Protein AF-A0A427YEX4-F1 (afdb_monomer_lite)

Radius of gyration: 38.88 Å; chains: 1; bounding box: 114×112×100 Å

Secondary structure (DSSP, 8-state):
---------PPPTTSS-SS----------HHHHHHHHHHHHHHHTS-HHHHHHHHHHHHHHHHH-S-HHHHHHHHHHHHHHHHHHHHHHHHHHHHHHHHTTTT-TTGGGHHHHHHHHHHHHHHHHHHHHHHHH-HHHHHHHHHHHHHHHHHHHHT-SSHHHHHHHHHHHHHHHTTHHHHHHHHHHHHS-GGGTHHHHHTTHHHHHHHHHHHHHHHHHHHHHPPPPPPTT----GGG--HHHHHHHHHHHHHHHHHHIIIIISPPPPPHHHHHHTT-HHHHHHHHHHHHHHTT------HHHHHHHHGGGTTT-----------TTHHHHHHHHSTTHHHHHHHTSSHHHHHHHHHHHHHHHHHHHHHHHHHHHHHHHHHHTT-B----SHHHHHHHHHHHHHHHHHHHHHHHHHTTSTTTTTHHHHHHHHHHHHHHHHHHTT--BHHHHHHHHHHHHHHHHHHHHHHHHHHHHHS-GGGHHHHHHHHHHHHHHHHHHHHHHHHHSGGGG-THHHHHHHHHHHHHHHHHGGG-S---TTGGG---TTTTGGGS---------------------------------------------------------------------------------------------PPP--SS---------------------------------SSSSTTSSSS--SSBSS-HHHHHHHHHHHHHHHHHHHHHH--SHHHHHHHHHHHHSS--BTT-TTHHHHHHHHTT----GGG-HHHHHTTGGGGGS-HHHHHHHHHTTTTSTTEEEEEE-TTS-TTTSEEEESTTS--S-TTSSTTHHHHHHHHHTTSPPPPTTS-EEEEEE-SSS------HHHHHHHHHHHHTT----HHHHHHHHHHTTT-BSGGGSSSSPPPTTGGGS-HHHHHHHH-SS----S-HHHHT-TTT-TTHHHH-HHHHHHTTPBP-----EEES---TT-SSEEPPP-GGG-----S---GGG--EEEEEEEE-S-SS---TTT--GGGSHHHHHHHHHH-TT--S--PPEEEE--SSS---EEEE-HHHHHHHHHHH--EEEEBPPSSSS--TT--TTSHHHHHHHHHS--B----HHHHHSEEEEEEE-SSSS-TTHHHHHHTTSEEEEE-SS--TTTTTS-BTTTBEE--TT-TTHHHHHHHHHB-TTSSSB--HHHHHHHHHHHHHHHHHTSSHHHHHHHHHHHHHHHHHHH-S-TTTSB----TTTTT-S---------

pLDDT: mean 72.04, std 23.53, range [20.59, 97.31]

InterPro domains:
  IPR006598 Glycosyl transferase CAP10 domain [PF05686] (1117-1231)
  IPR006598 Glycosyl transferase CAP10 domain [SM00672] (988-1231)
  IPR011701 Major facilitator superfamily [PF07690] (86-499)
  IPR020846 Major facilitator superfamily domain [PS50850] (73-537)
  IPR036259 MFS transporter superfamily [G3DSA:1.20.1250.20] (66-542)
  IPR036259 MFS transporter superfamily [SSF103473] (61-540)

Foldseek 3Di:
DDDDDDDDDDDDPPPPPPDDPPDPPDPCDVVNLLVVLVVVCLVQLHQSLLSLLLLLLLVLLQVLADFPLLVLLLVLLLLLLLLLLLLLLLLVLCLLLLLQAAPHPDVSLVLVLLLLLLLLLQLQVLLLLCLFLFLQVSSLQLLLQLLVLLLVLLVQPHSVSNSPSSSSNSNSNNNSLLSSLLQSCLSHRLQPLLSLLLSLLSNLVSLLVSLVLLLVQCQVQADDRDPPPHHDDCNSGSSSSSSSNVSSVVSVVSSCCCVPPNDDDTRLSSCVVVVVLVVSVVNSQVSCVVRVHGGPDDSVSSVVSSVVSPPPPPDDDPPPPDDSVRSSQQRVLQRFPPLVCSQCSDVLSVLLLLLLLVLLLLLLQLPLLQVLQVVVLLVVVQAAQDDPRSNVVSVLSSLLSVLQSVLSVVLSVQCPPPVQFLLNSLLVLLQVLLVLLVVLSPHRYNVVNSVSSSVSSSSVSNNVSSSSSVQLLSHDSSNSSVSSSSSSSSSSVSNSVSSVCCHPNPCVVVVPVSSNSSSVSSNVSSVSSNVNSDGRNSPSVPDPPPVVVVPPDDDDPDDDDDDDDDDDDDDDDDDDYDDDDDDDDYDDDDYDDDDDDDDDDDDDDDDDDDDDDDDDDDDDDDDDDDDDDDDDDDDDDDDDDDDDDDDDAPDDPDDDDDDDDDDDDDDDDDDDDDDDDDDDDDDDDPDPPVPPPPPDDQWDLFFVLVVLLVVLVVVVVVLVVLQVQPLALVSLQVQCCRQQVAGAFPLSQCRLQVLCVQLVARRHCNLQVLLQLLLLLLLQAALVVQLVLQVVCCQPPQKKKWFAALVDDQPPRIDITNPDDDDDLVPWPPCVCVLCSVRRVSDPGDDPVFTDMAMEGSDFAADFAAQLVSSVVSNVCSSVSHYDDPVRLVVVQVVQFPPFANQRLDVVGDDCVLVVDPLVVLVVVV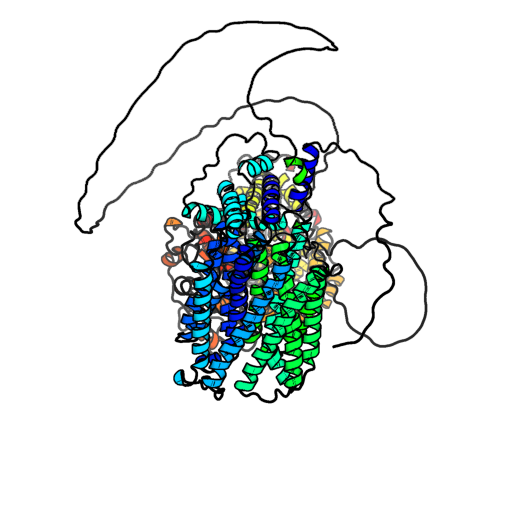LPDLDFCSDPLVLLDCVNRVNCCQQFQLNQVRRGPGHHDQGAYAYCWAFSSGSHRHAPIDDLLLDADPDEDALVQQDALEAEEEDELFRHQLFPPRTDSCSHLVNVVQLVVVPLVPPPQQWFAWAFLPDPGNSMIRGHGCVVLSVLCSVRHHPYAHADPPDPDDPPSCPPPHPSNVVSVVSGDHHYDDDPVRVLSYQHYEAEAGSAHDSHQLHVLLSLHAYEYEHSTDGSSSSVQRDSQQHDYAYSSRNCVRNVSCQAPPHSVPPGHHPVVSSSRNSVSNSVCSVNHVDSSNSSSSVSSSSLSVVCSNDNPNVVRGDDDDPVSVPPSDPDDDDPDD

Organism: NCBI:txid1890683

Structure (mmCIF, N/CA/C/O backbone):
data_AF-A0A427YEX4-F1
#
_entry.id   AF-A0A427YEX4-F1
#
loop_
_atom_site.group_PDB
_atom_site.id
_atom_site.type_symbol
_atom_site.label_atom_id
_atom_site.label_alt_id
_atom_site.label_comp_id
_atom_site.label_asym_id
_atom_site.label_entity_id
_atom_site.label_seq_id
_atom_site.pdbx_PDB_ins_code
_atom_site.Cartn_x
_atom_site.Cartn_y
_atom_site.Cartn_z
_atom_site.occupancy
_atom_site.B_iso_or_equiv
_atom_site.auth_seq_id
_atom_site.auth_comp_id
_atom_site.auth_asym_id
_atom_site.auth_atom_id
_atom_site.pdbx_PDB_model_num
ATOM 1 N N . MET A 1 1 ? -39.530 3.597 -39.779 1.00 27.36 1 MET A N 1
ATOM 2 C CA . MET A 1 1 ? -40.872 3.668 -40.403 1.00 27.36 1 MET A CA 1
ATOM 3 C C . MET A 1 1 ? -41.605 2.357 -40.149 1.00 27.36 1 MET A C 1
ATOM 5 O O . MET A 1 1 ? -40.983 1.325 -40.311 1.00 27.36 1 MET A O 1
ATOM 9 N N . SER A 1 2 ? -42.884 2.445 -39.764 1.00 23.69 2 SER A N 1
ATOM 10 C CA . SER A 1 2 ? -43.976 1.454 -39.892 1.00 23.69 2 SER A CA 1
ATOM 11 C C . SER A 1 2 ? -43.716 -0.063 -39.752 1.00 23.69 2 SER A C 1
ATOM 13 O O . SER A 1 2 ? -43.274 -0.700 -40.703 1.00 23.69 2 SER A O 1
ATOM 15 N N . ALA A 1 3 ? -44.161 -0.634 -38.622 1.00 22.86 3 ALA A N 1
ATOM 16 C CA . ALA A 1 3 ? -45.097 -1.778 -38.529 1.00 22.86 3 ALA A CA 1
ATOM 17 C C . ALA A 1 3 ? -45.401 -2.032 -37.025 1.00 22.86 3 ALA A C 1
ATOM 19 O O . ALA A 1 3 ? -44.540 -2.518 -36.305 1.00 22.86 3 ALA A O 1
ATOM 20 N N . LEU A 1 4 ? -46.457 -1.452 -36.438 1.00 27.17 4 LEU A N 1
ATOM 21 C CA . LEU A 1 4 ? -47.869 -1.902 -36.427 1.00 27.17 4 LEU A CA 1
ATOM 22 C C . LEU A 1 4 ? -48.200 -2.924 -35.313 1.00 27.17 4 LEU A C 1
ATOM 24 O O . LEU A 1 4 ? -47.990 -4.114 -35.506 1.00 27.17 4 LEU A O 1
ATOM 28 N N . ALA A 1 5 ? -48.807 -2.462 -34.206 1.00 23.58 5 ALA A N 1
ATOM 29 C CA . ALA A 1 5 ? -50.208 -2.769 -33.833 1.00 23.58 5 ALA A CA 1
ATOM 30 C C . ALA A 1 5 ? -50.536 -2.440 -32.351 1.00 23.58 5 ALA A C 1
ATOM 32 O O . ALA A 1 5 ? -49.899 -2.924 -31.424 1.00 23.58 5 ALA A O 1
ATOM 33 N N . HIS A 1 6 ? -51.605 -1.669 -32.151 1.00 24.27 6 HIS A N 1
ATOM 34 C CA . HIS A 1 6 ? -52.371 -1.459 -30.907 1.00 24.27 6 HIS A CA 1
ATOM 35 C C . HIS A 1 6 ? -53.848 -1.805 -31.236 1.00 24.27 6 HIS A C 1
ATOM 37 O O . HIS A 1 6 ? -54.162 -1.877 -32.429 1.00 24.27 6 HIS A O 1
ATOM 43 N N . PRO A 1 7 ? -54.807 -1.858 -30.284 1.00 44.66 7 PRO A N 1
ATOM 44 C CA . PRO A 1 7 ? -54.711 -2.105 -28.833 1.00 44.66 7 PRO A CA 1
ATOM 45 C C . PRO A 1 7 ? -55.807 -3.070 -28.295 1.00 44.66 7 PRO A C 1
ATOM 47 O O . PRO A 1 7 ? -56.949 -3.007 -28.733 1.00 44.66 7 PRO A O 1
ATOM 50 N N . THR A 1 8 ? -55.541 -3.845 -27.236 1.00 23.58 8 THR A N 1
ATOM 51 C CA . THR A 1 8 ? -56.603 -4.411 -26.363 1.00 23.58 8 THR A CA 1
ATOM 52 C C . THR A 1 8 ? -56.059 -4.742 -24.975 1.00 23.58 8 THR A C 1
ATOM 54 O O . THR A 1 8 ? -54.984 -5.328 -24.882 1.00 23.58 8 THR A O 1
ATOM 57 N N . GLY A 1 9 ? -56.839 -4.466 -23.925 1.00 23.52 9 GLY A N 1
ATOM 58 C CA . GLY A 1 9 ? -56.578 -4.963 -22.568 1.00 23.52 9 GLY A CA 1
ATOM 59 C C . GLY A 1 9 ? -55.883 -3.965 -21.645 1.00 23.52 9 GLY A C 1
ATOM 60 O O . GLY A 1 9 ? -54.720 -4.144 -21.303 1.00 23.52 9 GLY A O 1
ATOM 61 N N . ILE A 1 10 ? -56.628 -2.952 -21.198 1.00 26.97 10 ILE A N 1
ATOM 62 C CA . ILE A 1 10 ? -56.387 -2.319 -19.896 1.00 26.97 10 ILE A CA 1
ATOM 63 C C . ILE A 1 10 ? -56.977 -3.278 -18.850 1.00 26.97 10 ILE A C 1
ATOM 65 O O . ILE A 1 10 ? -58.179 -3.533 -18.919 1.00 26.97 10 ILE A O 1
ATOM 69 N N . PRO A 1 11 ? -56.199 -3.825 -17.902 1.00 26.25 11 PRO A N 1
ATOM 70 C CA . PRO A 1 11 ? -56.738 -4.264 -16.627 1.00 26.25 11 PRO A CA 1
ATOM 71 C C . PRO A 1 11 ? -56.831 -3.031 -15.728 1.00 26.25 11 PRO A C 1
ATOM 73 O O . PRO A 1 11 ? -55.818 -2.372 -15.481 1.00 26.25 11 PRO A O 1
ATOM 76 N N . ASP A 1 12 ? -58.032 -2.718 -15.250 1.00 27.27 12 ASP A N 1
ATOM 77 C CA . ASP A 1 12 ? -58.233 -1.672 -14.252 1.00 27.27 12 ASP A CA 1
ATOM 78 C C . ASP A 1 12 ? -57.356 -1.927 -13.020 1.00 27.27 12 ASP A C 1
ATOM 80 O O . ASP A 1 12 ? -57.541 -2.898 -12.288 1.00 27.27 12 ASP A O 1
ATOM 84 N N . LEU A 1 13 ? -56.445 -0.995 -12.732 1.00 28.89 13 LEU A N 1
ATOM 85 C CA . LEU A 1 13 ? -55.832 -0.859 -11.407 1.00 28.89 13 LEU A CA 1
ATOM 86 C C . LEU A 1 13 ? -56.720 -0.001 -10.483 1.00 28.89 13 LEU A C 1
ATOM 88 O O . LEU A 1 13 ? -56.217 0.736 -9.644 1.00 28.89 13 LEU A O 1
ATOM 92 N N . ALA A 1 14 ? -58.041 -0.120 -10.652 1.00 27.91 14 ALA A N 1
ATOM 93 C CA . ALA A 1 14 ? -59.078 0.476 -9.809 1.00 27.91 14 ALA A CA 1
ATOM 94 C C . ALA A 1 14 ? -59.670 -0.525 -8.789 1.00 27.91 14 ALA A C 1
ATOM 96 O O . ALA A 1 14 ? -60.472 -0.141 -7.945 1.00 27.91 14 ALA A O 1
ATOM 97 N N . GLU A 1 15 ? -59.263 -1.802 -8.821 1.00 27.77 15 GLU A N 1
ATOM 98 C CA . GLU A 1 15 ? -59.668 -2.819 -7.835 1.00 27.77 15 GLU A CA 1
ATOM 99 C C . GLU A 1 15 ? -58.467 -3.428 -7.096 1.00 27.77 15 GLU A C 1
ATOM 101 O O . GLU A 1 15 ? -58.177 -4.624 -7.157 1.00 27.77 15 GLU A O 1
ATOM 106 N N . ARG A 1 16 ? -57.772 -2.583 -6.326 1.00 27.27 16 ARG A N 1
ATOM 107 C CA . ARG A 1 16 ? -57.042 -3.040 -5.127 1.00 27.27 16 ARG A CA 1
ATOM 108 C C . ARG A 1 16 ? -57.107 -2.059 -3.954 1.00 27.27 16 ARG A C 1
ATOM 110 O O . ARG A 1 16 ? -56.242 -2.062 -3.086 1.00 27.27 16 ARG A O 1
ATOM 117 N N . GLU A 1 17 ? -58.178 -1.272 -3.926 1.00 28.06 17 GLU A N 1
ATOM 118 C CA . GLU A 1 17 ? -58.463 -0.213 -2.949 1.00 28.06 17 GLU A CA 1
ATOM 119 C C . GLU A 1 17 ? -59.641 -0.603 -2.024 1.00 28.06 17 GLU A C 1
ATOM 121 O O . GLU A 1 17 ? -60.421 0.227 -1.578 1.00 28.06 17 GLU A O 1
ATOM 126 N N . LYS A 1 18 ? -59.800 -1.911 -1.767 1.00 26.41 18 LYS A N 1
ATOM 127 C CA . LYS A 1 18 ? -60.771 -2.492 -0.823 1.00 26.41 18 LYS A CA 1
ATOM 128 C C . LYS A 1 18 ? -60.160 -3.678 -0.081 1.00 26.41 18 LYS A C 1
ATOM 130 O O . LYS A 1 18 ? -60.417 -4.824 -0.427 1.00 26.41 18 LYS A O 1
ATOM 135 N N . ASP A 1 19 ? -59.267 -3.359 0.854 1.00 27.16 19 ASP A N 1
ATOM 136 C CA . ASP A 1 19 ? -59.052 -4.073 2.129 1.00 27.16 19 ASP A CA 1
ATOM 137 C C . ASP A 1 19 ? -57.805 -3.511 2.834 1.00 27.16 19 ASP A C 1
ATOM 139 O O . ASP A 1 19 ? -56.765 -4.171 2.928 1.00 27.16 19 ASP A O 1
ATOM 143 N N . LYS A 1 20 ? -57.913 -2.253 3.297 1.00 29.17 20 LYS A N 1
ATOM 144 C CA . LYS A 1 20 ? -57.311 -1.722 4.543 1.00 29.17 20 LYS A CA 1
ATOM 145 C C . LYS A 1 20 ? -57.612 -0.234 4.772 1.00 29.17 20 LYS A C 1
ATOM 147 O O . LYS A 1 20 ? -56.761 0.502 5.266 1.00 29.17 20 LYS A O 1
ATOM 152 N N . ASP A 1 21 ? -58.867 0.161 4.554 1.00 27.30 21 ASP A N 1
ATOM 153 C CA . ASP A 1 21 ? -59.447 1.264 5.324 1.00 27.30 21 ASP A CA 1
ATOM 154 C C . ASP A 1 21 ? -59.628 0.785 6.766 1.00 27.30 21 ASP A C 1
ATOM 156 O O . ASP A 1 21 ? -60.691 0.349 7.200 1.00 27.30 21 ASP A O 1
ATOM 160 N N . GLN A 1 22 ? -58.523 0.801 7.502 1.00 27.47 22 GLN A N 1
ATOM 161 C CA . GLN A 1 22 ? -58.577 0.961 8.937 1.00 27.47 22 GLN A CA 1
ATOM 162 C C . GLN A 1 22 ? -58.044 2.358 9.201 1.00 27.47 22 GLN A C 1
ATOM 164 O O . GLN A 1 22 ? -56.835 2.541 9.372 1.00 27.47 22 GLN A O 1
ATOM 169 N N . GLU A 1 23 ? -58.968 3.323 9.192 1.00 30.03 23 GLU A N 1
ATOM 170 C CA . GLU A 1 23 ? -58.778 4.635 9.798 1.00 30.03 23 GLU A CA 1
ATOM 171 C C . GLU A 1 23 ? -58.189 4.413 11.191 1.00 30.03 23 GLU A C 1
ATOM 173 O O . GLU A 1 23 ? -58.866 4.048 12.152 1.00 30.03 23 GLU A O 1
ATOM 178 N N . ARG A 1 24 ? -56.876 4.590 11.287 1.00 26.83 24 ARG A N 1
ATOM 179 C CA . ARG A 1 24 ? -56.284 5.050 12.522 1.00 26.83 24 ARG A CA 1
ATOM 180 C C . ARG A 1 24 ? -56.272 6.557 12.406 1.00 26.83 24 ARG A C 1
ATOM 182 O O . ARG A 1 24 ? -55.324 7.127 11.872 1.00 26.83 24 ARG A O 1
ATOM 189 N N . ASP A 1 25 ? -57.330 7.155 12.945 1.00 30.31 25 ASP A N 1
ATOM 190 C CA . ASP A 1 25 ? -57.214 8.422 13.655 1.00 30.31 25 ASP A CA 1
ATOM 191 C C . ASP A 1 25 ? -56.070 8.271 14.663 1.00 30.31 25 ASP A C 1
ATOM 193 O O . ASP A 1 25 ? -56.239 7.804 15.789 1.00 30.31 25 ASP A O 1
ATOM 197 N N . ILE A 1 26 ? -54.860 8.589 14.212 1.00 30.67 26 ILE A N 1
ATOM 198 C CA . ILE A 1 26 ? -53.748 8.905 15.088 1.00 30.67 26 ILE A CA 1
ATOM 199 C C . ILE A 1 26 ? -53.779 10.426 15.158 1.00 30.67 26 ILE A C 1
ATOM 201 O O . ILE A 1 26 ? -53.467 11.072 14.151 1.00 30.67 26 ILE A O 1
ATOM 205 N N . PRO A 1 27 ? -54.132 11.026 16.307 1.00 32.69 27 PRO A N 1
ATOM 206 C CA . PRO A 1 27 ? -53.715 12.387 16.575 1.00 32.69 27 PRO A CA 1
ATOM 207 C C . PRO A 1 27 ? -52.195 12.370 16.435 1.00 32.69 27 PRO A C 1
ATOM 209 O O . PRO A 1 27 ? -51.506 11.731 17.231 1.00 32.69 27 PRO A O 1
ATOM 212 N N . HIS A 1 28 ? -51.666 12.980 15.372 1.00 44.16 28 HIS A N 1
ATOM 213 C CA . HIS A 1 28 ? -50.227 13.131 15.204 1.00 44.16 28 HIS A CA 1
ATOM 214 C C . HIS A 1 28 ? -49.745 14.158 16.230 1.00 44.16 28 HIS A C 1
ATOM 216 O O . HIS A 1 28 ? -49.457 15.308 15.899 1.00 44.16 28 HIS A O 1
ATOM 222 N N . ASP A 1 29 ? -49.657 13.722 17.489 1.00 50.31 29 ASP A N 1
ATOM 223 C CA . ASP A 1 29 ? -48.943 14.426 18.540 1.00 50.31 29 ASP A CA 1
ATOM 224 C C . ASP A 1 29 ? -47.585 14.821 17.980 1.00 50.31 29 ASP A C 1
ATOM 226 O O . ASP A 1 29 ? -46.924 14.009 17.319 1.00 50.31 29 ASP A O 1
ATOM 230 N N . ALA A 1 30 ? -47.142 16.047 18.260 1.00 59.12 30 ALA A N 1
ATOM 231 C CA . ALA A 1 30 ? -45.844 16.526 17.795 1.00 59.12 30 ALA A CA 1
ATOM 232 C C . ALA A 1 30 ? -44.721 15.537 18.169 1.00 59.12 30 ALA A C 1
ATOM 234 O O . ALA A 1 30 ? -43.827 15.283 17.364 1.00 59.12 30 ALA A O 1
ATOM 235 N N . ALA A 1 31 ? -44.839 14.880 19.330 1.00 58.59 31 ALA A N 1
ATOM 236 C CA . ALA A 1 31 ? -43.965 13.799 19.782 1.00 58.59 31 ALA A CA 1
ATOM 237 C C . ALA A 1 31 ? -43.852 12.614 18.795 1.00 58.59 31 ALA A C 1
ATOM 239 O O . ALA A 1 31 ? -42.767 12.055 18.644 1.00 58.59 31 ALA A O 1
ATOM 240 N N . SER A 1 32 ? -44.927 12.239 18.090 1.00 59.66 32 SER A N 1
ATOM 241 C CA . SER A 1 32 ? -44.917 11.151 17.095 1.00 59.66 32 SER A CA 1
ATOM 242 C C . SER A 1 32 ? -44.094 11.512 15.852 1.00 59.66 32 SER A C 1
ATOM 244 O O . SER A 1 32 ? -43.231 10.739 15.439 1.00 59.66 32 SER A O 1
ATOM 246 N N . LEU A 1 33 ? -44.290 12.722 15.317 1.00 66.44 33 LEU A N 1
ATOM 247 C CA . LEU A 1 33 ? -43.553 13.262 14.169 1.00 66.44 33 LEU A CA 1
ATOM 248 C C . LEU A 1 33 ? -42.077 13.509 14.512 1.00 66.44 33 LEU A C 1
ATOM 250 O O . LEU A 1 33 ? -41.195 13.181 13.718 1.00 66.44 33 LEU A O 1
ATOM 254 N N . ILE A 1 34 ? -41.804 14.024 15.715 1.00 72.31 34 ILE A N 1
ATOM 255 C CA . ILE A 1 34 ? -40.452 14.187 16.269 1.00 72.31 34 ILE A CA 1
ATOM 256 C C . ILE A 1 34 ? -39.763 12.823 16.401 1.00 72.31 34 ILE A C 1
ATOM 258 O O . ILE A 1 34 ? -38.606 12.681 16.006 1.00 72.31 34 ILE A O 1
ATOM 262 N N . SER A 1 35 ? -40.466 11.800 16.898 1.00 69.81 35 SER A N 1
ATOM 263 C CA . SER A 1 35 ? -39.942 10.434 17.017 1.00 69.81 35 SER A CA 1
ATOM 264 C C . SER A 1 35 ? -39.636 9.815 15.648 1.00 69.81 35 SER A C 1
ATOM 266 O O . SER A 1 35 ? -38.543 9.283 15.441 1.00 69.81 35 SER A O 1
ATOM 268 N N . GLU A 1 36 ? -40.536 9.955 14.669 1.00 72.88 36 GLU A N 1
ATOM 269 C CA . GLU A 1 36 ? -40.336 9.439 13.310 1.00 72.88 36 GLU A CA 1
ATOM 270 C C . GLU A 1 36 ? -39.168 10.133 12.588 1.00 72.88 36 GLU A C 1
ATOM 272 O O . GLU A 1 36 ? -38.302 9.457 12.026 1.00 72.88 36 GLU A O 1
ATOM 277 N N . GLN A 1 37 ? -39.078 11.466 12.655 1.00 70.69 37 GLN A N 1
ATOM 278 C CA . GLN A 1 37 ? -37.954 12.211 12.078 1.00 70.69 37 GLN A CA 1
ATOM 279 C C . GLN A 1 37 ? -36.633 11.919 12.799 1.00 70.69 37 GLN A C 1
ATOM 281 O O . GLN A 1 37 ? -35.606 11.791 12.135 1.00 70.69 37 GLN A O 1
ATOM 286 N N . THR A 1 38 ? -36.640 11.736 14.123 1.00 75.19 38 THR A N 1
ATOM 287 C CA . THR A 1 38 ? -35.448 11.321 14.887 1.00 75.19 38 THR A CA 1
ATOM 288 C C . THR A 1 38 ? -35.003 9.910 14.496 1.00 75.19 38 THR A C 1
ATOM 290 O O . THR A 1 38 ? -33.810 9.662 14.320 1.00 75.19 38 THR A O 1
ATOM 293 N N . LEU A 1 39 ? -35.945 8.986 14.282 1.00 74.56 39 LEU A N 1
ATOM 294 C CA . LEU A 1 39 ? -35.659 7.633 13.807 1.00 74.56 39 LEU A CA 1
ATOM 295 C C . LEU A 1 39 ? -35.119 7.630 12.368 1.00 74.56 39 LEU A C 1
ATOM 297 O O . LEU A 1 39 ? -34.211 6.856 12.062 1.00 74.56 39 LEU A O 1
ATOM 301 N N . LEU A 1 40 ? -35.648 8.484 11.487 1.00 73.00 40 LEU A N 1
ATOM 302 C CA . LEU A 1 40 ? -35.145 8.651 10.121 1.00 73.00 40 LEU A CA 1
ATOM 303 C C . LEU A 1 40 ? -33.738 9.267 10.118 1.00 73.00 40 LEU A C 1
ATOM 305 O O . LEU A 1 40 ? -32.843 8.728 9.476 1.00 73.00 40 LEU A O 1
ATOM 309 N N . ALA A 1 41 ? -33.512 10.318 10.907 1.00 72.75 41 ALA A N 1
ATOM 310 C CA . ALA A 1 41 ? -32.204 10.939 11.101 1.00 72.75 41 ALA A CA 1
ATOM 311 C C . ALA A 1 41 ? -31.161 9.930 11.614 1.00 72.75 41 ALA A C 1
ATOM 313 O O . ALA A 1 41 ? -30.066 9.833 11.058 1.00 72.75 41 ALA A O 1
ATOM 314 N N . LYS A 1 42 ? -31.538 9.088 12.587 1.00 75.12 42 LYS A N 1
ATOM 315 C CA . LYS A 1 42 ? -30.698 7.995 13.099 1.00 75.12 42 LYS A CA 1
ATOM 316 C C . LYS A 1 42 ? -30.424 6.899 12.058 1.00 75.12 42 LYS A C 1
ATOM 318 O O . LYS A 1 42 ? -29.345 6.322 12.082 1.00 75.12 42 LYS A O 1
ATOM 323 N N . LYS A 1 43 ? -31.359 6.606 11.144 1.00 72.75 43 LYS A N 1
ATOM 324 C CA . LYS A 1 43 ? -31.151 5.657 10.026 1.00 72.75 43 LYS A CA 1
ATOM 325 C C . LYS A 1 43 ? -30.243 6.214 8.926 1.00 72.75 43 LYS A C 1
ATOM 327 O O . LYS A 1 43 ? -29.565 5.436 8.264 1.00 72.75 43 LYS A O 1
ATOM 332 N N . GLU A 1 44 ? -30.264 7.527 8.722 1.00 69.56 44 GLU A N 1
ATOM 333 C CA . GLU A 1 44 ? -29.486 8.233 7.697 1.00 69.56 44 GLU A CA 1
ATOM 334 C C . GLU A 1 44 ? -28.101 8.694 8.199 1.00 69.56 44 GLU A C 1
ATOM 336 O O . GLU A 1 44 ? -27.277 9.112 7.391 1.00 69.56 44 GLU A O 1
ATOM 341 N N . GLY A 1 45 ? -27.821 8.610 9.508 1.00 66.69 45 GLY A N 1
ATOM 342 C CA . GLY A 1 45 ? -26.540 9.026 10.101 1.00 66.69 45 GLY A CA 1
ATOM 343 C C . GLY A 1 45 ? -26.402 10.541 10.305 1.00 66.69 45 GLY A C 1
ATOM 344 O O . GLY A 1 45 ? -25.299 11.077 10.256 1.00 66.69 45 GLY A O 1
ATOM 345 N N . ILE A 1 46 ? -27.517 11.260 10.487 1.00 77.00 46 ILE A N 1
ATOM 346 C CA . ILE A 1 46 ? -27.576 12.732 10.441 1.00 77.00 46 ILE A CA 1
ATOM 347 C C . ILE A 1 46 ? -28.194 13.302 11.732 1.00 77.00 46 ILE A C 1
ATOM 349 O O . ILE A 1 46 ? -29.067 12.687 12.339 1.00 77.00 46 ILE A O 1
ATOM 353 N N . LYS A 1 47 ? -27.788 14.513 12.146 1.00 80.44 47 LYS A N 1
ATOM 354 C CA . LYS A 1 47 ? -28.396 15.253 13.273 1.00 80.44 47 LYS A CA 1
ATOM 355 C C . LYS A 1 47 ? -29.881 15.593 12.966 1.00 80.44 47 LYS A C 1
ATOM 357 O O . LYS A 1 47 ? -30.130 16.221 11.931 1.00 80.44 47 LYS A O 1
ATOM 362 N N . PRO A 1 48 ? -30.867 15.267 13.837 1.00 78.44 48 PRO A N 1
ATOM 363 C CA . PRO A 1 48 ? -32.300 15.484 13.564 1.00 78.44 48 PRO A CA 1
ATOM 364 C C . PRO A 1 48 ? -32.672 16.930 13.202 1.00 78.44 48 PRO A C 1
ATOM 366 O O . PRO A 1 48 ? -33.361 17.158 12.209 1.00 78.44 48 PRO A O 1
ATOM 369 N N . ALA A 1 49 ? -32.125 17.910 13.930 1.00 77.31 49 ALA A N 1
ATOM 370 C CA . ALA A 1 49 ? -32.328 19.337 13.667 1.00 77.31 49 ALA A CA 1
ATOM 371 C C . ALA A 1 49 ? -31.912 19.759 12.241 1.00 77.31 49 ALA A C 1
ATOM 373 O O . ALA A 1 49 ? -32.575 20.581 11.610 1.00 77.31 49 ALA A O 1
ATOM 374 N N . PHE A 1 50 ? -30.831 19.179 11.705 1.00 80.75 50 PHE A N 1
ATOM 375 C CA . PHE A 1 50 ? -30.378 19.459 10.342 1.00 80.75 50 PHE A CA 1
ATOM 376 C C . PHE A 1 50 ? -31.246 18.749 9.294 1.00 80.75 50 PHE A C 1
ATOM 378 O O . PHE A 1 50 ? -31.577 19.354 8.274 1.00 80.75 50 PHE A O 1
ATOM 385 N N . LEU A 1 51 ? -31.675 17.504 9.546 1.00 80.75 51 LEU A N 1
ATOM 386 C CA . LEU A 1 51 ? -32.612 16.811 8.653 1.00 80.75 51 LEU A CA 1
ATOM 387 C C . LEU A 1 51 ? -33.926 17.599 8.512 1.00 80.75 51 LEU A C 1
ATOM 389 O O . LEU A 1 51 ? -34.420 17.769 7.396 1.00 80.75 51 LEU A O 1
ATOM 393 N N . ALA A 1 52 ? -34.444 18.143 9.618 1.00 80.44 52 ALA A N 1
ATOM 394 C CA . ALA A 1 52 ? -35.623 19.003 9.609 1.00 80.44 52 ALA A CA 1
ATOM 395 C C . ALA A 1 52 ? -35.421 20.242 8.714 1.00 80.44 52 ALA A C 1
ATOM 397 O O . ALA A 1 52 ? -36.213 20.455 7.795 1.00 80.44 52 ALA A O 1
ATOM 398 N N . LYS A 1 53 ? -34.319 20.992 8.885 1.00 83.69 53 LYS A N 1
ATOM 399 C CA . LYS A 1 53 ? -33.956 22.135 8.017 1.00 83.69 53 LYS A CA 1
ATOM 400 C C . LYS A 1 53 ? -33.859 21.757 6.533 1.00 83.69 53 LYS A C 1
ATOM 402 O O . LYS A 1 53 ? -34.414 22.445 5.676 1.00 83.69 53 LYS A O 1
ATOM 407 N N . VAL A 1 54 ? -33.187 20.648 6.209 1.00 83.31 54 VAL A N 1
ATOM 408 C CA . VAL A 1 54 ? -33.021 20.177 4.821 1.00 83.31 54 VAL A CA 1
ATOM 409 C C . VAL A 1 54 ? -34.358 19.810 4.174 1.00 83.31 54 VAL A C 1
ATOM 411 O O . VAL A 1 54 ? -34.533 20.058 2.980 1.00 83.31 54 VAL A O 1
ATOM 414 N N . ASN A 1 55 ? -35.321 19.284 4.934 1.00 83.25 55 ASN A N 1
ATOM 415 C CA . ASN A 1 55 ? -36.665 19.011 4.422 1.00 83.25 55 ASN A CA 1
ATOM 416 C C . ASN A 1 55 ? -37.393 20.301 4.005 1.00 83.25 55 ASN A C 1
ATOM 418 O O . ASN A 1 55 ? -37.995 20.327 2.930 1.00 83.25 55 ASN A O 1
ATOM 422 N N . VAL A 1 56 ? -37.263 21.390 4.775 1.00 85.56 56 VAL A N 1
ATOM 423 C CA . VAL A 1 56 ? -37.816 22.708 4.403 1.00 85.56 56 VAL A CA 1
ATOM 424 C C . VAL A 1 56 ? -37.159 23.247 3.123 1.00 85.56 56 VAL A C 1
ATOM 426 O O . VAL A 1 56 ? -37.853 23.664 2.194 1.00 85.56 56 VAL A O 1
ATOM 429 N N . LEU A 1 57 ? -35.825 23.171 3.018 1.00 86.06 57 LEU A N 1
ATOM 430 C CA . LEU A 1 57 ? -35.088 23.598 1.818 1.00 86.06 57 LEU A CA 1
ATOM 431 C C . LEU A 1 57 ? -35.464 22.776 0.573 1.00 86.06 57 LEU A C 1
ATOM 433 O O . LEU A 1 57 ? -35.644 23.334 -0.510 1.00 86.06 57 LEU A O 1
ATOM 437 N N . ASN A 1 58 ? -35.615 21.455 0.714 1.00 86.06 58 ASN A N 1
ATOM 438 C CA . ASN A 1 58 ? -36.061 20.578 -0.372 1.00 86.06 58 ASN A CA 1
ATOM 439 C C . ASN A 1 58 ? -37.494 20.910 -0.820 1.00 86.06 58 ASN A C 1
ATOM 441 O O . ASN A 1 58 ? -37.762 20.899 -2.021 1.00 86.06 58 ASN A O 1
ATOM 445 N N . ALA A 1 59 ? -38.397 21.243 0.110 1.00 82.94 59 ALA A N 1
ATOM 446 C CA . ALA A 1 59 ? -39.760 21.661 -0.217 1.00 82.94 59 ALA A CA 1
ATOM 447 C C . ALA A 1 59 ? -39.778 22.971 -1.028 1.00 82.94 59 ALA A C 1
ATOM 449 O O . ALA A 1 59 ? -40.446 23.036 -2.061 1.00 82.94 59 ALA A O 1
ATOM 450 N N . ALA A 1 60 ? -38.978 23.970 -0.639 1.00 85.75 60 ALA A N 1
ATOM 451 C CA . ALA A 1 60 ? -38.839 25.221 -1.392 1.00 85.75 60 ALA A CA 1
ATOM 452 C C . ALA A 1 60 ? -38.210 25.002 -2.787 1.00 85.75 60 ALA A C 1
ATOM 454 O O . ALA A 1 60 ? -38.692 25.537 -3.786 1.00 85.75 60 ALA A O 1
ATOM 455 N N . LEU A 1 61 ? -37.184 24.148 -2.905 1.00 86.50 61 LEU A N 1
ATOM 456 C CA . LEU A 1 61 ? -36.625 23.758 -4.210 1.00 86.50 61 LEU A CA 1
ATOM 457 C C . LEU A 1 61 ? -37.638 23.002 -5.086 1.00 86.50 61 LEU A C 1
ATOM 459 O O . LEU A 1 61 ? -37.601 23.136 -6.310 1.00 86.50 61 LEU A O 1
ATOM 463 N N . HIS A 1 62 ? -38.556 22.235 -4.493 1.00 84.88 62 HIS A N 1
ATOM 464 C CA . HIS A 1 62 ? -39.628 21.550 -5.218 1.00 84.88 62 HIS A CA 1
ATOM 465 C C . HIS A 1 62 ? -40.726 22.521 -5.699 1.00 84.88 62 HIS A C 1
ATOM 467 O O . HIS A 1 62 ? -41.189 22.400 -6.832 1.00 84.88 62 HIS A O 1
ATOM 473 N N . GLU A 1 63 ? -41.094 23.520 -4.886 1.00 85.12 63 GLU A N 1
ATOM 474 C CA . GLU A 1 63 ? -41.992 24.632 -5.255 1.00 85.12 63 GLU A CA 1
ATOM 475 C C . GLU A 1 63 ? -41.422 25.451 -6.435 1.00 85.12 63 GLU A C 1
ATOM 477 O O . GLU A 1 63 ? -42.116 25.743 -7.421 1.00 85.12 63 GLU A O 1
ATOM 482 N N . ILE A 1 64 ? -40.120 25.755 -6.393 1.00 87.94 64 ILE A N 1
ATOM 483 C CA . ILE A 1 64 ? -39.404 26.428 -7.486 1.00 87.94 64 ILE A CA 1
ATOM 484 C C . ILE A 1 64 ? -39.297 25.511 -8.718 1.00 87.94 64 ILE A C 1
ATOM 486 O O . ILE A 1 64 ? -39.582 25.946 -9.837 1.00 87.94 64 ILE A O 1
ATOM 490 N N . GLY A 1 65 ? -38.965 24.233 -8.541 1.00 84.94 65 GLY A N 1
ATOM 491 C CA . GLY A 1 65 ? -38.809 23.263 -9.625 1.00 84.94 65 GLY A CA 1
ATOM 492 C C . GLY A 1 65 ? -37.619 23.554 -10.555 1.00 84.94 65 GLY A C 1
ATOM 493 O O . GLY A 1 65 ? -36.746 24.370 -10.259 1.00 84.94 65 GLY A O 1
ATOM 494 N N . MET A 1 66 ? -37.571 22.866 -11.702 1.00 89.12 66 MET A N 1
ATOM 495 C CA . MET A 1 66 ? -36.536 23.097 -12.721 1.00 89.12 66 MET A CA 1
ATOM 496 C C . MET A 1 66 ? -36.791 24.407 -13.466 1.00 89.12 66 MET A C 1
ATOM 498 O O . MET A 1 66 ? -37.785 24.525 -14.182 1.00 89.12 66 MET A O 1
ATOM 502 N N . GLY A 1 67 ? -35.860 25.352 -13.352 1.00 89.81 67 GLY A N 1
ATOM 503 C CA . GLY A 1 67 ? -35.860 26.596 -14.114 1.00 89.81 67 GLY A CA 1
ATOM 504 C C . GLY A 1 67 ? -34.537 26.846 -14.832 1.00 89.81 67 GLY A C 1
ATOM 505 O O . GLY A 1 67 ? -33.715 25.946 -15.022 1.00 89.81 67 GLY A O 1
ATOM 506 N N . ARG A 1 68 ? -34.340 28.097 -15.254 1.00 90.56 68 ARG A N 1
ATOM 507 C CA . ARG A 1 68 ? -33.164 28.545 -16.007 1.00 90.56 68 ARG A CA 1
ATOM 508 C C . ARG A 1 68 ? -31.850 28.256 -15.272 1.00 90.56 68 ARG A C 1
ATOM 510 O O . ARG A 1 68 ? -30.911 27.775 -15.900 1.00 90.56 68 ARG A O 1
ATOM 517 N N . TYR A 1 69 ? -31.795 28.499 -13.963 1.00 91.69 69 TYR A N 1
ATOM 518 C CA . TYR A 1 69 ? -30.589 28.297 -13.160 1.00 91.69 69 TYR A CA 1
ATOM 519 C C . TYR A 1 69 ? -30.132 26.833 -13.145 1.00 91.69 69 TYR A C 1
ATOM 521 O O . TYR A 1 69 ? -28.952 26.570 -13.347 1.00 91.69 69 TYR A O 1
ATOM 529 N N . GLN A 1 70 ? -31.045 25.869 -12.981 1.00 92.38 70 GLN A N 1
ATOM 530 C CA . GLN A 1 70 ? -30.678 24.448 -12.970 1.00 92.38 70 GLN A CA 1
ATOM 531 C C . GLN A 1 70 ? -30.171 23.951 -14.334 1.00 92.38 70 GLN A C 1
ATOM 533 O O . GLN A 1 70 ? -29.314 23.073 -14.373 1.00 92.38 70 GLN A O 1
ATOM 538 N N . TRP A 1 71 ? -30.647 24.512 -15.451 1.00 92.38 71 TRP A N 1
ATOM 539 C CA . TRP A 1 71 ? -30.115 24.186 -16.783 1.00 92.38 71 TRP A CA 1
ATOM 540 C C . TRP A 1 71 ? -28.758 24.845 -17.062 1.00 92.38 71 TRP A C 1
ATOM 542 O O . TRP A 1 71 ? -27.871 24.196 -17.615 1.00 92.38 71 TRP A O 1
ATOM 552 N N . GLU A 1 72 ? -28.561 26.096 -16.633 1.00 92.69 72 GLU A N 1
ATOM 553 C CA . GLU A 1 72 ? -27.239 26.744 -16.636 1.00 92.69 72 GLU A CA 1
ATOM 554 C C . GLU A 1 72 ? -26.239 25.956 -15.764 1.00 92.69 72 GLU A C 1
ATOM 556 O O . GLU A 1 72 ? -25.077 25.786 -16.147 1.00 92.69 72 GLU A O 1
ATOM 561 N N . LEU A 1 73 ? -26.702 25.397 -14.639 1.00 91.19 73 LEU A N 1
ATOM 562 C CA . LEU A 1 73 ? -25.905 24.538 -13.767 1.00 91.19 73 LEU A CA 1
ATOM 563 C C . LEU A 1 73 ? -25.603 23.167 -14.387 1.00 91.19 73 LEU A C 1
ATOM 565 O O . LEU A 1 73 ? -24.468 22.721 -14.301 1.00 91.19 73 LEU A O 1
ATOM 569 N N . PHE A 1 74 ? -26.557 22.521 -15.066 1.00 92.38 74 PHE A N 1
ATOM 570 C CA . PHE A 1 74 ? -26.313 21.258 -15.781 1.00 92.38 74 PHE A CA 1
ATOM 571 C C . PHE A 1 74 ? -25.209 21.397 -16.843 1.00 92.38 74 PHE A C 1
ATOM 573 O O . PHE A 1 74 ? -24.332 20.542 -16.950 1.00 92.38 74 PHE A O 1
ATOM 580 N N . ILE A 1 75 ? -25.225 22.490 -17.616 1.00 92.38 75 ILE A N 1
ATOM 581 C CA . ILE A 1 75 ? -24.200 22.758 -18.638 1.00 92.38 75 ILE A CA 1
ATOM 582 C C . ILE A 1 75 ? -22.847 23.034 -17.978 1.00 92.38 75 ILE A C 1
ATOM 584 O O . ILE A 1 75 ? -21.835 22.467 -18.383 1.00 92.38 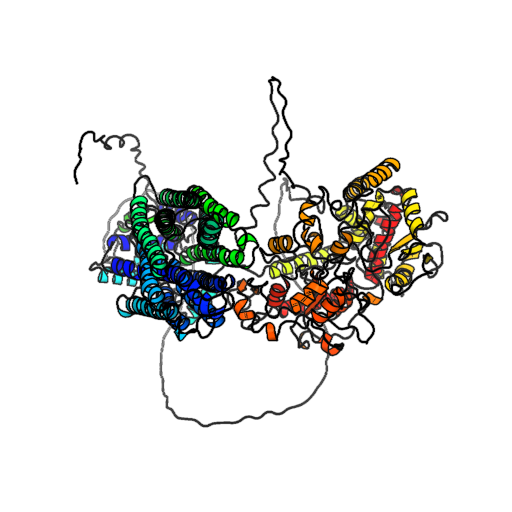75 ILE A O 1
ATOM 588 N N . THR A 1 76 ? -22.816 23.882 -16.946 1.00 92.19 76 THR A N 1
ATOM 589 C CA . THR A 1 76 ? -21.553 24.228 -16.281 1.00 92.19 76 THR A CA 1
ATOM 590 C C . THR A 1 76 ? -20.966 23.064 -15.486 1.00 92.19 76 THR A C 1
ATOM 592 O O . THR A 1 76 ? -19.751 22.899 -15.549 1.00 92.19 76 THR A O 1
ATOM 595 N N . ALA A 1 77 ? -21.779 22.217 -14.842 1.00 91.06 77 ALA A N 1
ATOM 596 C CA . ALA A 1 77 ? -21.373 20.929 -14.259 1.00 91.06 77 ALA A CA 1
ATOM 597 C C . ALA A 1 77 ? -20.749 20.019 -15.324 1.00 91.06 77 ALA A C 1
ATOM 599 O O . ALA A 1 77 ? -19.673 19.460 -15.128 1.00 91.06 77 ALA A O 1
ATOM 600 N N . GLY A 1 78 ? -21.373 19.963 -16.503 1.00 92.56 78 GLY A N 1
ATOM 601 C CA . GLY A 1 78 ? -20.879 19.197 -17.639 1.00 92.56 78 GLY A CA 1
ATOM 602 C C . GLY A 1 78 ? -19.433 19.516 -18.020 1.00 92.56 78 GLY A C 1
ATOM 603 O O . GLY A 1 78 ? -18.705 18.617 -18.426 1.00 92.56 78 GLY A O 1
ATOM 604 N N . PHE A 1 79 ? -18.968 20.756 -17.835 1.00 93.88 79 PHE A N 1
ATOM 605 C CA . PHE A 1 79 ? -17.602 21.146 -18.207 1.00 93.88 79 PHE A CA 1
ATOM 606 C C . PHE A 1 79 ? -16.498 20.441 -17.406 1.00 93.88 79 PHE A C 1
ATOM 608 O O . PHE A 1 79 ? -15.429 20.205 -17.964 1.00 93.88 79 PHE A O 1
ATOM 615 N N . GLY A 1 80 ? -16.718 20.094 -16.135 1.00 91.62 80 GLY A N 1
ATOM 616 C CA . GLY A 1 80 ? -15.714 19.385 -15.337 1.00 91.62 80 GLY A CA 1
ATOM 617 C C . GLY A 1 80 ? -15.752 17.878 -15.570 1.00 91.62 80 GLY A C 1
ATOM 618 O O . GLY A 1 80 ? -14.695 17.263 -15.679 1.00 91.62 80 GLY A O 1
ATOM 619 N N . TRP A 1 81 ? -16.933 17.295 -15.792 1.00 90.56 81 TRP A N 1
ATOM 620 C CA . TRP A 1 81 ? -17.061 15.914 -16.283 1.00 90.56 81 TRP A CA 1
ATOM 621 C C . TRP A 1 81 ? -16.399 15.738 -17.661 1.00 90.56 81 TRP A C 1
ATOM 623 O O . TRP A 1 81 ? -15.673 14.775 -17.895 1.00 90.56 81 TRP A O 1
ATOM 633 N N . PHE A 1 82 ? -16.589 16.708 -18.556 1.00 93.06 82 PHE A N 1
ATOM 634 C CA . PHE A 1 82 ? -15.905 16.807 -19.847 1.00 93.06 82 PHE A CA 1
ATOM 635 C C . PHE A 1 82 ? -14.378 16.926 -19.691 1.00 93.06 82 PHE A C 1
ATOM 637 O O . PHE A 1 82 ? -13.628 16.289 -20.432 1.00 93.06 82 PHE A O 1
ATOM 644 N N . ALA A 1 83 ? -13.909 17.704 -18.710 1.00 92.25 83 ALA A N 1
ATOM 645 C CA . ALA A 1 83 ? -12.488 17.873 -18.421 1.00 92.25 83 ALA A CA 1
ATOM 646 C C . ALA A 1 83 ? -11.828 16.618 -17.820 1.00 92.25 83 ALA A C 1
ATOM 648 O O . ALA A 1 83 ? -10.718 16.286 -18.233 1.00 92.25 83 ALA A O 1
ATOM 649 N N . ASP A 1 84 ? -12.483 15.921 -16.881 1.00 88.44 84 ASP A N 1
ATOM 650 C CA . ASP A 1 84 ? -11.967 14.690 -16.250 1.00 88.44 84 ASP A CA 1
ATOM 651 C C . ASP A 1 84 ? -11.602 13.639 -17.307 1.00 88.44 84 ASP A C 1
ATOM 653 O O . ASP A 1 84 ? -10.456 13.182 -17.357 1.00 88.44 84 ASP A O 1
ATOM 657 N N . ASN A 1 85 ? -12.531 13.337 -18.223 1.00 88.00 85 ASN A N 1
ATOM 658 C CA . ASN A 1 85 ? -12.255 12.382 -19.292 1.00 88.00 85 ASN A CA 1
ATOM 659 C C . ASN A 1 85 ? -11.150 12.869 -20.239 1.00 88.00 85 ASN A C 1
ATOM 661 O O . ASN A 1 85 ? -10.253 12.094 -20.570 1.00 88.00 85 ASN A O 1
ATOM 665 N N . ILE A 1 86 ? -11.175 14.145 -20.652 1.00 92.62 86 ILE A N 1
ATOM 666 C CA . ILE A 1 86 ? -10.189 14.673 -21.606 1.00 92.62 86 ILE A CA 1
ATOM 667 C C . ILE A 1 86 ? -8.759 14.455 -21.124 1.00 92.62 86 ILE A C 1
ATOM 669 O O . ILE A 1 86 ? -7.919 14.079 -21.935 1.00 92.62 86 ILE A O 1
ATOM 673 N N . TRP A 1 87 ? -8.462 14.650 -19.839 1.00 92.62 87 TRP A N 1
ATOM 674 C CA . TRP A 1 87 ? -7.091 14.496 -19.350 1.00 92.62 87 TRP A CA 1
ATOM 675 C C . TRP A 1 87 ? -6.650 13.033 -19.241 1.00 92.62 87 TRP A C 1
ATOM 677 O O . TRP A 1 87 ? -5.512 12.721 -19.602 1.00 92.62 87 TRP A O 1
ATOM 687 N N . LEU A 1 88 ? -7.558 12.131 -18.850 1.00 87.94 88 LEU A N 1
ATOM 688 C CA . LEU A 1 88 ? -7.337 10.679 -18.886 1.00 87.94 88 LEU A CA 1
ATOM 689 C C . LEU A 1 88 ? -7.097 10.169 -20.314 1.00 87.94 88 LEU A C 1
ATOM 691 O O . LEU A 1 88 ? -6.184 9.378 -20.551 1.00 87.94 88 LEU A O 1
ATOM 695 N N . GLN A 1 89 ? -7.889 10.647 -21.274 1.00 87.12 89 GLN A N 1
ATOM 696 C CA . GLN A 1 89 ? -7.784 10.247 -22.673 1.00 87.12 89 GLN A CA 1
ATOM 697 C C . GLN A 1 89 ? -6.551 10.873 -23.350 1.00 87.12 89 GLN A C 1
ATOM 699 O O . GLN A 1 89 ? -5.843 10.191 -24.091 1.00 87.12 89 GLN A O 1
ATOM 704 N N . ALA A 1 90 ? -6.251 12.148 -23.082 1.00 90.38 90 ALA A N 1
ATOM 705 C CA . ALA A 1 90 ? -5.141 12.868 -23.704 1.00 90.38 90 ALA A CA 1
ATOM 706 C C . ALA A 1 90 ? -3.791 12.210 -23.413 1.00 90.38 90 ALA A C 1
ATOM 708 O O . ALA A 1 90 ? -3.017 12.003 -24.349 1.00 90.38 90 ALA A O 1
ATOM 709 N N . ILE A 1 91 ? -3.522 11.825 -22.154 1.00 90.81 91 ILE A N 1
ATOM 710 C CA . ILE A 1 91 ? -2.244 11.188 -21.808 1.00 90.81 91 ILE A CA 1
ATOM 711 C C . ILE A 1 91 ? -2.074 9.840 -22.516 1.00 90.81 91 ILE A C 1
ATOM 713 O O . ILE A 1 91 ? -0.984 9.543 -22.999 1.00 90.81 91 ILE A O 1
ATOM 717 N N . ALA A 1 92 ? -3.151 9.056 -22.640 1.00 87.12 92 ALA A N 1
ATOM 718 C CA . ALA A 1 92 ? -3.134 7.773 -23.335 1.00 87.12 92 ALA A CA 1
ATOM 719 C C . ALA A 1 92 ? -2.871 7.944 -24.841 1.00 87.12 92 ALA A C 1
ATOM 721 O O . ALA A 1 92 ? -2.072 7.202 -25.413 1.00 87.12 92 ALA A O 1
ATOM 722 N N . ILE A 1 93 ? -3.489 8.951 -25.471 1.00 88.12 93 ILE A N 1
ATOM 723 C CA . ILE A 1 93 ? -3.349 9.210 -26.908 1.00 88.12 93 ILE A CA 1
ATOM 724 C C . ILE A 1 93 ? -1.966 9.779 -27.267 1.00 88.12 93 ILE A C 1
ATOM 726 O O . ILE A 1 93 ? -1.390 9.352 -28.266 1.00 88.12 93 ILE A O 1
ATOM 730 N N . VAL A 1 94 ? -1.399 10.713 -26.486 1.00 91.19 94 VAL A N 1
ATOM 731 C CA . VAL A 1 94 ? -0.080 11.298 -26.822 1.00 91.19 94 VAL A CA 1
ATOM 732 C C . VAL A 1 94 ? 1.107 10.407 -26.462 1.00 91.19 94 VAL A C 1
ATOM 734 O O . VAL A 1 94 ? 2.213 10.660 -26.944 1.00 91.19 94 VAL A O 1
ATOM 737 N N . MET A 1 95 ? 0.909 9.388 -25.620 1.00 89.81 95 MET A N 1
ATOM 738 C CA . MET A 1 95 ? 1.991 8.569 -25.066 1.00 89.81 95 MET A CA 1
ATOM 739 C C . MET A 1 95 ? 2.989 8.050 -26.118 1.00 89.81 95 MET A C 1
ATOM 741 O O . MET A 1 95 ? 4.186 8.201 -25.875 1.00 89.81 95 MET A O 1
ATOM 745 N N . PRO A 1 96 ? 2.579 7.529 -27.296 1.00 87.94 96 PRO A N 1
ATOM 746 C CA . PRO A 1 96 ? 3.534 7.058 -28.301 1.00 87.94 96 PRO A CA 1
ATOM 747 C C . PRO A 1 96 ? 4.407 8.187 -28.864 1.00 87.94 96 PRO A C 1
ATOM 749 O O . PRO A 1 96 ? 5.614 8.021 -29.023 1.00 87.94 96 PRO A O 1
ATOM 752 N N . ALA A 1 97 ? 3.825 9.366 -29.099 1.00 89.38 97 ALA A N 1
ATOM 753 C CA . ALA A 1 97 ? 4.558 10.528 -29.596 1.00 89.38 97 ALA A CA 1
ATOM 754 C C . ALA A 1 97 ? 5.546 11.078 -28.550 1.00 89.38 97 ALA A C 1
ATOM 756 O O . ALA A 1 97 ? 6.646 11.491 -28.908 1.00 89.38 97 ALA A O 1
ATOM 757 N N . VAL A 1 98 ? 5.198 11.032 -27.259 1.00 92.50 98 VAL A N 1
ATOM 758 C CA . VAL A 1 98 ? 6.117 11.380 -26.157 1.00 92.50 98 VAL A CA 1
ATOM 759 C C . VAL A 1 98 ? 7.232 10.329 -26.014 1.00 92.50 98 VAL A C 1
ATOM 761 O O . VAL A 1 98 ? 8.389 10.678 -25.769 1.00 92.50 98 VAL A O 1
ATOM 764 N N . ALA A 1 99 ? 6.918 9.045 -26.222 1.00 90.69 99 ALA A N 1
ATOM 765 C CA . ALA A 1 99 ? 7.883 7.945 -26.173 1.00 90.69 99 ALA A CA 1
ATOM 766 C C . ALA A 1 99 ? 8.993 8.121 -27.215 1.00 90.69 99 ALA A C 1
ATOM 768 O O . ALA A 1 99 ? 10.171 7.981 -26.882 1.00 90.69 99 ALA A O 1
ATOM 769 N N . ASN A 1 100 ? 8.596 8.483 -28.440 1.00 89.12 100 ASN A N 1
ATOM 770 C CA . ASN A 1 100 ? 9.476 8.690 -29.587 1.00 89.12 100 ASN A CA 1
ATOM 771 C C . ASN A 1 100 ? 10.478 9.844 -29.398 1.00 89.12 100 ASN A C 1
ATOM 773 O O . ASN A 1 100 ? 11.440 9.915 -30.155 1.00 89.12 100 ASN A O 1
ATOM 777 N N . GLU A 1 101 ? 10.284 10.746 -28.429 1.00 88.94 101 GLU A N 1
ATOM 778 C CA . GLU A 1 101 ? 11.158 11.913 -28.224 1.00 88.94 101 GLU A CA 1
ATOM 779 C C . GLU A 1 101 ? 12.162 11.754 -27.071 1.00 88.94 101 GLU A C 1
ATOM 781 O O . GLU A 1 101 ? 13.231 12.361 -27.122 1.00 88.94 101 GLU A O 1
ATOM 786 N N . TRP A 1 102 ? 11.839 10.973 -26.027 1.00 90.62 102 TRP A N 1
ATOM 787 C CA . TRP A 1 102 ? 12.600 11.023 -24.766 1.00 90.62 102 TRP A CA 1
ATOM 788 C C . TRP A 1 102 ? 13.032 9.685 -24.151 1.00 90.62 102 TRP A C 1
ATOM 790 O O . TRP A 1 102 ? 14.204 9.550 -23.812 1.00 90.62 102 TRP A O 1
ATOM 800 N N . VAL A 1 103 ? 12.114 8.739 -23.901 1.00 82.00 103 VAL A N 1
ATOM 801 C CA . VAL A 1 103 ? 12.401 7.576 -23.016 1.00 82.00 103 VAL A CA 1
ATOM 802 C C . VAL A 1 103 ? 11.993 6.226 -23.619 1.00 82.00 103 VAL A C 1
ATOM 804 O O . VAL A 1 103 ? 12.439 5.183 -23.150 1.00 82.00 103 VAL A O 1
ATOM 807 N N . GLY A 1 104 ? 11.180 6.214 -24.680 1.00 79.19 104 GLY A N 1
ATOM 808 C CA . GLY A 1 104 ? 10.675 4.978 -25.279 1.00 79.19 104 GLY A CA 1
ATOM 809 C C . GLY A 1 104 ? 9.737 4.164 -24.371 1.00 79.19 104 GLY A C 1
ATOM 810 O O . GLY A 1 104 ? 9.346 4.576 -23.274 1.00 79.19 104 GLY A O 1
ATOM 811 N N . TYR A 1 105 ? 9.349 2.984 -24.855 1.00 77.88 105 TYR A N 1
ATOM 812 C CA . TYR A 1 105 ? 8.556 2.009 -24.101 1.00 77.88 105 TYR A CA 1
ATOM 813 C C . TYR A 1 105 ? 9.459 0.995 -23.371 1.00 77.88 105 TYR A C 1
ATOM 815 O O . TYR A 1 105 ? 10.522 0.662 -23.891 1.00 77.88 105 TYR A O 1
ATOM 823 N N . PRO A 1 106 ? 9.046 0.472 -22.197 1.00 75.31 106 PRO A N 1
ATOM 824 C CA . PRO A 1 106 ? 7.760 0.708 -21.531 1.00 75.31 106 PRO A CA 1
ATOM 825 C C . PRO A 1 106 ? 7.724 1.976 -20.654 1.00 75.31 106 PRO A C 1
ATOM 827 O O . PRO A 1 106 ? 6.638 2.428 -20.296 1.00 75.31 106 PRO A O 1
ATOM 830 N N . HIS A 1 107 ? 8.874 2.582 -20.338 1.00 82.19 107 HIS A N 1
ATOM 831 C CA . HIS A 1 107 ? 9.012 3.619 -19.302 1.00 82.19 107 HIS A CA 1
ATOM 832 C C . HIS A 1 107 ? 8.190 4.905 -19.511 1.00 82.19 107 HIS A C 1
ATOM 834 O O . HIS A 1 107 ? 7.847 5.561 -18.524 1.00 82.19 107 HIS A O 1
ATOM 840 N N . VAL A 1 108 ? 7.804 5.248 -20.747 1.00 86.81 108 VAL A N 1
ATOM 841 C CA . VAL A 1 108 ? 6.862 6.351 -21.039 1.00 86.81 108 VAL A CA 1
ATOM 842 C C . VAL A 1 108 ? 5.501 6.216 -20.320 1.00 86.81 108 VAL A C 1
ATOM 844 O O . VAL A 1 108 ? 4.813 7.208 -20.082 1.00 86.81 108 VAL A O 1
ATOM 847 N N . ARG A 1 109 ? 5.115 4.998 -19.908 1.00 86.56 109 ARG A N 1
ATOM 848 C CA . ARG A 1 109 ? 3.884 4.737 -19.137 1.00 86.56 109 ARG A CA 1
ATOM 849 C C . ARG A 1 109 ? 3.894 5.399 -17.751 1.00 86.56 109 ARG A C 1
ATOM 851 O O . ARG A 1 109 ? 2.830 5.628 -17.182 1.00 86.56 109 ARG A O 1
ATOM 858 N N . MET A 1 110 ? 5.062 5.795 -17.236 1.00 89.38 110 MET A N 1
ATOM 859 C CA . MET A 1 110 ? 5.173 6.550 -15.978 1.00 89.38 110 MET A CA 1
ATOM 860 C C . MET A 1 110 ? 4.554 7.959 -16.051 1.00 89.38 110 MET A C 1
ATOM 862 O O . MET A 1 110 ? 4.224 8.534 -15.018 1.00 89.38 110 MET A O 1
ATOM 866 N N . ALA A 1 111 ? 4.293 8.503 -17.245 1.00 90.88 111 ALA A N 1
ATOM 867 C CA . ALA A 1 111 ? 3.498 9.723 -17.375 1.00 90.88 111 ALA A CA 1
ATOM 868 C C . ALA A 1 111 ? 2.006 9.494 -17.042 1.00 90.88 111 ALA A C 1
ATOM 870 O O . ALA A 1 111 ? 1.339 10.404 -16.553 1.00 90.88 111 ALA A O 1
ATOM 871 N N . THR A 1 112 ? 1.487 8.272 -17.224 1.00 90.62 112 THR A N 1
ATOM 872 C CA . THR A 1 112 ? 0.156 7.885 -16.725 1.00 90.62 112 THR A CA 1
ATOM 873 C C . THR A 1 112 ? 0.163 7.751 -15.207 1.00 90.62 112 THR A C 1
ATOM 875 O O . THR A 1 112 ? -0.727 8.301 -14.568 1.00 90.62 112 THR A O 1
ATOM 878 N N . PHE A 1 113 ? 1.187 7.116 -14.620 1.00 91.38 113 PHE A N 1
ATOM 879 C CA . PHE A 1 113 ? 1.381 7.098 -13.161 1.00 91.38 113 PHE A CA 1
ATOM 880 C C . PHE A 1 113 ? 1.364 8.525 -12.584 1.00 91.38 113 PHE A C 1
ATOM 882 O O . PHE A 1 113 ? 0.618 8.799 -11.649 1.00 91.38 113 PHE A O 1
ATOM 889 N N . ALA A 1 114 ? 2.086 9.464 -13.206 1.00 94.62 114 ALA A N 1
ATOM 890 C CA . ALA A 1 114 ? 2.101 10.862 -12.781 1.00 94.62 114 ALA A CA 1
ATOM 891 C C . ALA A 1 114 ? 0.713 11.533 -12.848 1.00 94.62 114 ALA A C 1
ATOM 893 O O . ALA A 1 114 ? 0.349 12.258 -11.922 1.00 94.62 114 ALA A O 1
ATOM 894 N N . LEU A 1 115 ? -0.091 11.265 -13.890 1.00 93.62 115 LEU A N 1
ATOM 895 C CA . LEU A 1 115 ? -1.472 11.765 -13.952 1.00 93.62 115 LEU A CA 1
ATOM 896 C C . LEU A 1 115 ? -2.311 11.198 -12.803 1.00 93.62 115 LEU A C 1
ATOM 898 O O . LEU A 1 115 ? -3.014 11.954 -12.140 1.00 93.62 115 LEU A O 1
ATOM 902 N N . TYR A 1 116 ? -2.230 9.887 -12.563 1.00 92.31 116 TYR A N 1
ATOM 903 C CA . TYR A 1 116 ? -2.997 9.211 -11.517 1.00 92.31 116 TYR A CA 1
ATOM 904 C C . TYR A 1 116 ? -2.599 9.666 -10.109 1.00 92.31 116 TYR A C 1
ATOM 906 O O . TYR A 1 116 ? -3.487 9.958 -9.315 1.00 92.31 116 TYR A O 1
ATOM 914 N N . ALA A 1 117 ? -1.307 9.851 -9.822 1.00 94.06 117 ALA A N 1
ATOM 915 C CA . ALA A 1 117 ? -0.843 10.456 -8.571 1.00 94.06 117 ALA A CA 1
ATOM 916 C C . ALA A 1 117 ? -1.461 11.852 -8.356 1.00 94.06 117 ALA A C 1
ATOM 918 O O . ALA A 1 117 ? -1.968 12.154 -7.275 1.00 94.06 117 ALA A O 1
ATOM 919 N N . GLY A 1 118 ? -1.509 12.673 -9.412 1.00 94.88 118 GLY A N 1
ATOM 920 C CA . GLY A 1 118 ? -2.230 13.945 -9.404 1.00 94.88 118 GLY A CA 1
ATOM 921 C C . GLY A 1 118 ? -3.732 13.787 -9.144 1.00 94.88 118 GLY A C 1
ATOM 922 O O . GLY A 1 118 ? -4.280 14.484 -8.295 1.00 94.88 118 GLY A O 1
ATOM 923 N N . LEU A 1 119 ? -4.399 12.865 -9.847 1.00 93.44 119 LEU A N 1
ATOM 924 C CA . LEU A 1 119 ? -5.841 12.612 -9.722 1.00 93.44 119 LEU A CA 1
ATOM 925 C C . LEU A 1 119 ? -6.238 12.121 -8.324 1.00 93.44 119 LEU A C 1
ATOM 927 O O . LEU A 1 119 ? -7.282 12.543 -7.839 1.00 93.44 119 LEU A O 1
ATOM 931 N N . ILE A 1 120 ? -5.427 11.278 -7.673 1.00 93.00 120 ILE A N 1
ATOM 932 C CA . ILE A 1 120 ? -5.654 10.811 -6.293 1.00 93.00 120 ILE A CA 1
ATOM 933 C C . ILE A 1 120 ? -5.628 12.005 -5.337 1.00 93.00 120 ILE A C 1
ATOM 935 O O . ILE A 1 120 ? -6.604 12.256 -4.634 1.00 93.00 120 ILE A O 1
ATOM 939 N N . VAL A 1 121 ? -4.546 12.794 -5.359 1.00 93.12 121 VAL A N 1
ATOM 940 C CA . VAL A 1 121 ? -4.411 13.974 -4.489 1.00 93.12 121 VAL A CA 1
ATOM 941 C C . VAL A 1 121 ? -5.513 14.997 -4.787 1.00 93.12 121 VAL A C 1
ATOM 943 O O . VAL A 1 121 ? -6.079 15.565 -3.859 1.00 93.12 121 VAL A O 1
ATOM 946 N N . GLY A 1 122 ? -5.866 15.197 -6.060 1.00 91.50 122 GLY A N 1
ATOM 947 C CA . GLY A 1 122 ? -6.940 16.095 -6.485 1.00 91.50 122 GLY A CA 1
ATOM 948 C C . GLY A 1 122 ? -8.329 15.654 -6.021 1.00 91.50 122 GLY A C 1
ATOM 949 O O . GLY A 1 122 ? -9.067 16.467 -5.471 1.00 91.50 122 GLY A O 1
ATOM 950 N N . ALA A 1 123 ? -8.692 14.382 -6.209 1.00 90.19 123 ALA A N 1
ATOM 951 C CA . ALA A 1 123 ? -9.991 13.847 -5.797 1.00 90.19 123 ALA A CA 1
ATOM 952 C C . ALA A 1 123 ? -10.177 13.931 -4.277 1.00 90.19 123 ALA A C 1
ATOM 954 O O . ALA A 1 123 ? -11.191 14.457 -3.816 1.00 90.19 123 ALA A O 1
ATOM 955 N N . THR A 1 124 ? -9.166 13.509 -3.510 1.00 89.81 124 THR A N 1
ATOM 956 C CA . THR A 1 124 ? -9.162 13.607 -2.045 1.00 89.81 124 THR A CA 1
ATOM 957 C C . THR A 1 124 ? -9.230 15.066 -1.592 1.00 89.81 124 THR A C 1
ATOM 959 O O . THR A 1 124 ? -10.120 15.432 -0.828 1.00 89.81 124 THR A O 1
ATOM 962 N N . PHE A 1 125 ? -8.336 15.928 -2.092 1.00 90.31 125 PHE A N 1
ATOM 963 C CA . PHE A 1 125 ? -8.255 17.323 -1.658 1.00 90.31 125 PHE A CA 1
ATOM 964 C C . PHE A 1 125 ? -9.517 18.114 -1.998 1.00 90.31 125 PHE A C 1
ATOM 966 O O . PHE A 1 125 ? -10.116 18.708 -1.105 1.00 90.31 125 PHE A O 1
ATOM 973 N N . TRP A 1 126 ? -9.945 18.140 -3.263 1.00 89.50 126 TRP A N 1
ATOM 974 C CA . TRP A 1 126 ? -11.096 18.948 -3.671 1.00 89.50 126 TRP A CA 1
ATOM 975 C C . TRP A 1 126 ? -12.416 18.366 -3.176 1.00 89.50 126 TRP A C 1
ATOM 977 O O . TRP A 1 126 ? -13.285 19.137 -2.786 1.00 89.50 126 TRP A O 1
ATOM 987 N N . GLY A 1 127 ? -12.571 17.039 -3.158 1.00 84.69 127 GLY A N 1
ATOM 988 C CA . GLY A 1 127 ? -13.807 16.404 -2.709 1.00 84.69 127 GLY A CA 1
ATOM 989 C C . GLY A 1 127 ? -14.043 16.559 -1.204 1.00 84.69 127 GLY A C 1
ATOM 990 O O . GLY A 1 127 ? -15.128 16.981 -0.812 1.00 84.69 127 GLY A O 1
ATOM 991 N N . MET A 1 128 ? -13.022 16.343 -0.364 1.00 85.25 128 MET A N 1
ATOM 992 C CA . MET A 1 128 ? -13.133 16.596 1.080 1.00 85.25 128 MET A CA 1
ATOM 993 C C . MET A 1 128 ? -13.210 18.098 1.381 1.00 85.25 128 MET A C 1
ATOM 995 O O . MET A 1 128 ? -14.140 18.547 2.042 1.00 85.25 128 MET A O 1
ATOM 999 N N . SER A 1 129 ? -12.301 18.919 0.833 1.00 81.38 129 SER A N 1
ATOM 1000 C CA . SER A 1 129 ? -12.309 20.357 1.146 1.00 81.38 129 SER A CA 1
ATOM 1001 C C . SER A 1 129 ? -13.572 21.070 0.667 1.00 81.38 129 SER A C 1
ATOM 1003 O O . SER A 1 129 ? -13.973 22.043 1.304 1.00 81.38 129 SER A O 1
ATOM 1005 N N . CYS A 1 130 ? -14.258 20.596 -0.386 1.00 82.69 130 CYS A N 1
ATOM 1006 C CA . CYS A 1 130 ? -15.525 21.203 -0.797 1.00 82.69 130 CYS A CA 1
ATOM 1007 C C . CYS A 1 130 ? -16.607 21.084 0.279 1.00 82.69 130 CYS A C 1
ATOM 1009 O O . CYS A 1 130 ? -17.444 21.990 0.350 1.00 82.69 130 CYS A O 1
ATOM 1011 N N . ASP A 1 131 ? -16.553 20.060 1.151 1.00 77.25 131 ASP A N 1
ATOM 1012 C CA . ASP A 1 131 ? -17.501 19.900 2.259 1.00 77.25 131 ASP A CA 1
ATOM 1013 C C . ASP A 1 131 ? -17.421 21.054 3.280 1.00 77.25 131 ASP A C 1
ATOM 1015 O O . ASP A 1 131 ? -18.379 21.299 4.016 1.00 77.25 131 ASP A O 1
ATOM 1019 N N . VAL A 1 132 ? -16.342 21.839 3.214 1.00 73.19 132 VAL A N 1
ATOM 1020 C CA . VAL A 1 132 ? -15.810 22.645 4.311 1.00 73.19 132 VAL A CA 1
ATOM 1021 C C . VAL A 1 132 ? -15.507 24.091 3.880 1.00 73.19 132 VAL A C 1
ATOM 1023 O O . VAL A 1 132 ? -16.063 25.033 4.438 1.00 73.19 132 VAL A O 1
ATOM 1026 N N . ILE A 1 133 ? -14.731 24.300 2.809 1.00 75.31 133 ILE A N 1
ATOM 1027 C CA . ILE A 1 133 ? -14.422 25.640 2.255 1.00 75.31 133 ILE A CA 1
ATOM 1028 C C . ILE A 1 133 ? -15.563 26.219 1.394 1.00 75.31 133 ILE A C 1
ATOM 1030 O O . ILE A 1 133 ? -15.475 27.351 0.914 1.00 75.31 133 ILE A O 1
ATOM 1034 N N . GLY A 1 134 ? -16.613 25.428 1.161 1.00 74.94 134 GLY A N 1
ATOM 1035 C CA . GLY A 1 134 ? -17.693 25.709 0.217 1.00 74.94 134 GLY A CA 1
ATOM 1036 C C . GLY A 1 134 ? -17.447 25.120 -1.172 1.00 74.94 134 GLY A C 1
ATOM 1037 O O . GLY A 1 134 ? -16.323 25.073 -1.684 1.00 74.94 134 GLY A O 1
ATOM 1038 N N . ARG A 1 135 ? -18.529 24.671 -1.816 1.00 84.69 135 ARG A N 1
ATOM 1039 C CA . ARG A 1 135 ? -18.464 23.927 -3.081 1.00 84.69 135 ARG A CA 1
ATOM 1040 C C . ARG A 1 135 ? -18.056 24.858 -4.222 1.00 84.69 135 ARG A C 1
ATOM 1042 O O . ARG A 1 135 ? -17.395 24.428 -5.166 1.00 84.69 135 ARG A O 1
ATOM 1049 N N . ARG A 1 136 ? -18.384 26.154 -4.130 1.00 87.38 136 ARG A N 1
ATOM 1050 C CA . ARG A 1 136 ? -18.138 27.141 -5.194 1.00 87.38 136 ARG A CA 1
ATOM 1051 C C . ARG A 1 136 ? -16.656 27.424 -5.436 1.00 87.38 136 ARG A C 1
ATOM 1053 O O . ARG A 1 136 ? -16.281 27.707 -6.577 1.00 87.38 136 ARG A O 1
ATOM 1060 N N . LEU A 1 137 ? -15.817 27.382 -4.399 1.00 85.69 137 LEU A N 1
ATOM 1061 C CA . LEU A 1 137 ? -14.382 27.647 -4.538 1.00 85.69 137 LEU A CA 1
ATOM 1062 C C . LEU A 1 137 ? -13.674 26.480 -5.235 1.00 85.69 137 LEU A C 1
ATOM 1064 O O . LEU A 1 137 ? -12.977 26.694 -6.229 1.00 85.69 137 LEU A O 1
ATOM 1068 N N . ALA A 1 138 ? -13.920 25.252 -4.771 1.00 85.56 138 ALA A N 1
ATOM 1069 C CA . ALA A 1 138 ? -13.397 24.037 -5.389 1.00 85.56 138 ALA A CA 1
ATOM 1070 C C . ALA A 1 138 ? -13.820 23.929 -6.869 1.00 85.56 138 ALA A C 1
ATOM 1072 O O . ALA A 1 138 ? -12.966 23.843 -7.750 1.00 85.56 138 ALA A O 1
ATOM 1073 N N . TRP A 1 139 ? -15.118 24.096 -7.156 1.00 87.00 139 TRP A N 1
ATOM 1074 C CA . TRP A 1 139 ? -15.726 24.028 -8.498 1.00 87.00 139 TRP A CA 1
ATOM 1075 C C . TRP A 1 139 ? -15.077 24.939 -9.556 1.00 87.00 139 TRP A C 1
ATOM 1077 O O . TRP A 1 139 ? -15.076 24.627 -10.750 1.00 87.00 139 TRP A O 1
ATOM 1087 N N . ASN A 1 140 ? -14.559 26.103 -9.149 1.00 88.44 140 ASN A N 1
ATOM 1088 C CA . ASN A 1 140 ? -13.880 27.031 -10.058 1.00 88.44 140 ASN A CA 1
ATOM 1089 C C . ASN A 1 140 ? -12.364 26.796 -10.127 1.00 88.44 140 ASN A C 1
ATOM 1091 O O . ASN A 1 140 ? -11.736 27.212 -11.099 1.00 88.44 140 ASN A O 1
ATOM 1095 N N . SER A 1 141 ? -11.774 26.152 -9.120 1.00 90.19 141 SER A N 1
ATOM 1096 C CA . SER A 1 141 ? -10.321 25.975 -9.013 1.00 90.19 141 SER A CA 1
ATOM 1097 C C . SER A 1 141 ? -9.815 24.803 -9.858 1.00 90.19 141 SER A C 1
ATOM 1099 O O . SER A 1 141 ? -8.761 24.903 -10.485 1.00 90.19 141 SER A O 1
ATOM 1101 N N . THR A 1 142 ? -10.596 23.725 -9.949 1.00 91.19 142 THR A N 1
ATOM 1102 C CA . THR A 1 142 ? -10.261 22.502 -10.699 1.00 91.19 142 THR A CA 1
ATOM 1103 C C . THR A 1 142 ? -9.940 22.769 -12.177 1.00 91.19 142 THR A C 1
ATOM 1105 O O . THR A 1 142 ? -8.860 22.411 -12.659 1.00 91.19 142 THR A O 1
ATOM 1108 N N . LEU A 1 143 ? -10.832 23.464 -12.898 1.00 91.69 143 LEU A N 1
ATOM 1109 C CA . LEU A 1 143 ? -10.660 23.752 -14.330 1.00 91.69 143 LEU A CA 1
ATOM 1110 C C . LEU A 1 143 ? -9.512 24.723 -14.634 1.00 91.69 143 LEU A C 1
ATOM 1112 O O . LEU A 1 143 ? -8.793 24.513 -15.613 1.00 91.69 143 LEU A O 1
ATOM 1116 N N . VAL A 1 144 ? -9.318 25.781 -13.833 1.00 95.00 144 VAL A N 1
ATOM 1117 C CA . VAL A 1 144 ? -8.248 26.762 -14.104 1.00 95.00 144 VAL A CA 1
ATOM 1118 C C . VAL A 1 144 ? -6.865 26.149 -13.899 1.00 95.00 144 VAL A C 1
ATOM 1120 O O . VAL A 1 144 ? -5.976 26.368 -14.720 1.00 95.00 144 VAL A O 1
ATOM 1123 N N . ILE A 1 145 ? -6.702 25.312 -12.870 1.00 95.44 145 ILE A N 1
ATOM 1124 C CA . ILE A 1 145 ? -5.466 24.562 -12.616 1.00 95.44 145 ILE A CA 1
ATOM 1125 C C . ILE A 1 145 ? -5.181 23.621 -13.790 1.00 95.44 145 ILE A C 1
ATOM 1127 O O . ILE A 1 145 ? -4.111 23.705 -14.397 1.00 95.44 145 ILE A O 1
ATOM 1131 N N . ALA A 1 146 ? -6.157 22.793 -14.176 1.00 94.25 146 ALA A N 1
ATOM 1132 C CA . ALA A 1 146 ? -6.000 21.868 -15.295 1.00 94.25 146 ALA A CA 1
ATOM 1133 C C . ALA A 1 146 ? -5.690 22.592 -16.624 1.00 94.25 146 ALA A C 1
ATOM 1135 O O . ALA A 1 146 ? -4.871 22.119 -17.410 1.00 94.25 146 ALA A O 1
ATOM 1136 N N . GLY A 1 147 ? -6.275 23.772 -16.861 1.00 95.56 147 GLY A N 1
ATOM 1137 C CA . GLY A 1 147 ? -5.988 24.599 -18.036 1.00 95.56 147 GLY A CA 1
ATOM 1138 C C . GLY A 1 147 ? -4.580 25.201 -18.057 1.00 95.56 147 GLY A C 1
ATOM 1139 O O . GLY A 1 147 ? -3.875 25.057 -19.058 1.00 95.56 147 GLY A O 1
ATOM 1140 N N . ILE A 1 148 ? -4.137 25.829 -16.958 1.00 97.00 148 ILE A N 1
ATOM 1141 C CA . ILE A 1 148 ? -2.791 26.427 -16.852 1.00 97.00 148 ILE A CA 1
ATOM 1142 C C . ILE A 1 148 ? -1.715 25.353 -17.043 1.00 97.00 148 ILE A C 1
ATOM 1144 O O . ILE A 1 148 ? -0.825 25.506 -17.887 1.00 97.00 148 ILE A O 1
ATOM 1148 N N . PHE A 1 149 ? -1.802 24.252 -16.292 1.00 97.25 149 PHE A N 1
ATOM 1149 C CA . PHE A 1 149 ? -0.807 23.185 -16.371 1.00 97.25 149 PHE A CA 1
ATOM 1150 C C . PHE A 1 149 ? -0.917 22.374 -17.670 1.00 97.25 149 PHE A C 1
ATOM 1152 O O . PHE A 1 149 ? 0.106 21.919 -18.176 1.00 97.25 149 PHE A O 1
ATOM 1159 N N . GLY A 1 150 ? -2.105 22.302 -18.282 1.00 96.19 150 GLY A N 1
ATOM 1160 C CA . GLY A 1 150 ? -2.321 21.766 -19.628 1.00 96.19 150 GLY A CA 1
ATOM 1161 C C . GLY A 1 150 ? -1.495 22.481 -20.695 1.00 96.19 150 GLY A C 1
ATOM 1162 O O . GLY A 1 150 ? -0.751 21.842 -21.442 1.00 96.19 150 GLY A O 1
ATOM 1163 N N . ILE A 1 151 ? -1.553 23.818 -20.717 1.00 96.88 151 ILE A N 1
ATOM 1164 C CA . ILE A 1 151 ? -0.722 24.632 -21.617 1.00 96.88 151 ILE A CA 1
ATOM 1165 C C . ILE A 1 151 ? 0.764 24.453 -21.274 1.00 96.88 151 ILE A C 1
ATOM 1167 O O . ILE A 1 151 ? 1.581 24.252 -22.173 1.00 96.88 151 ILE A O 1
ATOM 1171 N N . ALA A 1 152 ? 1.128 24.483 -19.989 1.00 96.56 152 ALA A N 1
ATOM 1172 C CA . ALA A 1 152 ? 2.520 24.333 -19.569 1.00 96.56 152 ALA A CA 1
ATOM 1173 C C . ALA A 1 152 ? 3.125 22.976 -19.984 1.00 96.56 152 ALA A C 1
ATOM 1175 O O . ALA A 1 152 ? 4.265 22.940 -20.446 1.00 96.56 152 ALA A O 1
ATOM 1176 N N . ALA A 1 153 ? 2.368 21.876 -19.887 1.00 96.06 153 ALA A N 1
ATOM 1177 C CA . ALA A 1 153 ? 2.817 20.532 -20.260 1.00 96.06 153 ALA A CA 1
ATOM 1178 C C . ALA A 1 153 ? 3.160 20.412 -21.757 1.00 96.06 153 ALA A C 1
ATOM 1180 O O . ALA A 1 153 ? 4.159 19.782 -22.103 1.00 96.06 153 ALA A O 1
ATOM 1181 N N . GLY A 1 154 ? 2.427 21.094 -22.648 1.00 93.38 154 GLY A N 1
ATOM 1182 C CA . GLY A 1 154 ? 2.806 21.204 -24.067 1.00 93.38 154 GLY A CA 1
ATOM 1183 C C . GLY A 1 154 ? 4.144 21.934 -24.286 1.00 93.38 154 GLY A C 1
ATOM 1184 O O . GLY A 1 154 ? 4.831 21.718 -25.285 1.00 93.38 154 GLY A O 1
ATOM 1185 N N . GLY A 1 155 ? 4.558 22.771 -23.333 1.00 92.81 155 GLY A N 1
ATOM 1186 C CA . GLY A 1 155 ? 5.847 23.464 -23.318 1.00 92.81 155 GLY A CA 1
ATOM 1187 C C . GLY A 1 155 ? 6.996 22.681 -22.673 1.00 92.81 155 GLY A C 1
ATOM 1188 O O . GLY A 1 155 ? 8.107 23.211 -22.616 1.00 92.81 155 GLY A O 1
ATOM 1189 N N . ALA A 1 156 ? 6.764 21.456 -22.185 1.00 94.25 156 ALA A N 1
ATOM 1190 C CA . ALA A 1 156 ? 7.728 20.728 -21.363 1.00 94.25 156 ALA A CA 1
ATOM 1191 C C . ALA A 1 156 ? 9.090 20.502 -22.072 1.00 94.25 156 ALA A C 1
ATOM 1193 O O . ALA A 1 156 ? 9.124 20.056 -23.229 1.00 94.25 156 ALA A O 1
ATOM 1194 N N . PRO A 1 157 ? 10.223 20.782 -21.390 1.00 88.00 157 PRO A N 1
ATOM 1195 C CA . PRO A 1 157 ? 11.561 20.691 -21.980 1.00 88.00 157 PRO A CA 1
ATOM 1196 C C . PRO A 1 157 ? 12.151 19.273 -21.956 1.00 88.00 157 PRO A C 1
ATOM 1198 O O . PRO A 1 157 ? 13.079 18.991 -22.707 1.00 88.00 157 PRO A O 1
ATOM 1201 N N . ASN A 1 158 ? 11.652 18.398 -21.080 1.00 92.12 158 ASN A N 1
ATOM 1202 C CA . ASN A 1 158 ? 12.078 17.009 -20.920 1.00 92.12 158 ASN A CA 1
ATOM 1203 C C . ASN A 1 158 ? 10.958 16.181 -20.262 1.00 92.12 158 ASN A C 1
ATOM 1205 O O . ASN A 1 158 ? 9.996 16.741 -19.730 1.00 92.12 158 ASN A O 1
ATOM 1209 N N . TYR A 1 159 ? 11.115 14.855 -20.262 1.00 92.81 159 TYR A N 1
ATOM 1210 C CA . TYR A 1 159 ? 10.109 13.914 -19.762 1.00 92.81 159 TYR A CA 1
ATOM 1211 C C . TYR A 1 159 ? 9.763 14.080 -18.276 1.00 92.81 159 TYR A C 1
ATOM 1213 O O . TYR A 1 159 ? 8.592 14.028 -17.922 1.00 92.81 159 TYR A O 1
ATOM 1221 N N . VAL A 1 160 ? 10.742 14.343 -17.404 1.00 92.56 160 VAL A N 1
ATOM 1222 C CA . VAL A 1 160 ? 10.479 14.536 -15.963 1.00 92.56 160 VAL A CA 1
ATOM 1223 C C . VAL A 1 160 ? 9.650 15.803 -15.733 1.00 92.56 160 VAL A C 1
ATOM 1225 O O . VAL A 1 160 ? 8.674 15.779 -14.986 1.00 92.56 160 VAL A O 1
ATOM 1228 N N . GLY A 1 161 ? 9.983 16.891 -16.435 1.00 93.50 161 GLY A N 1
ATOM 1229 C CA . GLY A 1 161 ? 9.196 18.124 -16.429 1.00 93.50 161 GLY A CA 1
ATOM 1230 C C . GLY A 1 161 ? 7.787 17.930 -16.994 1.00 93.50 161 GLY A C 1
ATOM 1231 O O . GLY A 1 161 ? 6.840 18.490 -16.453 1.00 93.50 161 GLY A O 1
ATOM 1232 N N . PHE A 1 162 ? 7.626 17.102 -18.032 1.00 95.56 162 PHE A N 1
ATOM 1233 C CA . PHE A 1 162 ? 6.308 16.711 -18.534 1.00 95.56 162 PHE A CA 1
ATOM 1234 C C . PHE A 1 162 ? 5.513 15.960 -17.460 1.00 95.56 162 PHE A C 1
ATOM 1236 O O . PHE A 1 162 ? 4.434 16.418 -17.105 1.00 95.56 162 PHE A O 1
ATOM 1243 N N . CYS A 1 163 ? 6.060 14.895 -16.864 1.00 95.38 163 CYS A N 1
ATOM 1244 C CA . CYS A 1 163 ? 5.395 14.133 -15.801 1.00 95.38 163 CYS A CA 1
ATOM 1245 C C . CYS A 1 163 ? 4.973 15.014 -14.612 1.00 95.38 163 CYS A C 1
ATOM 1247 O O . CYS A 1 163 ? 3.839 14.905 -14.153 1.00 95.38 163 CYS A O 1
ATOM 1249 N N . ALA A 1 164 ? 5.829 15.934 -14.157 1.00 96.12 164 ALA A N 1
ATOM 1250 C CA . ALA A 1 164 ? 5.483 16.870 -13.085 1.00 96.12 164 ALA A CA 1
ATOM 1251 C C . ALA A 1 164 ? 4.288 17.772 -13.455 1.00 96.12 164 ALA A C 1
ATOM 1253 O O . ALA A 1 164 ? 3.375 17.961 -12.656 1.00 96.12 164 ALA A O 1
ATOM 1254 N N . LEU A 1 165 ? 4.252 18.292 -14.686 1.00 97.31 165 LEU A N 1
ATOM 1255 C CA . LEU A 1 165 ? 3.145 19.124 -15.169 1.00 97.31 165 LEU A CA 1
ATOM 1256 C C . LEU A 1 165 ? 1.862 18.305 -15.391 1.00 97.31 165 LEU A C 1
ATOM 1258 O O . LEU A 1 165 ? 0.776 18.790 -15.084 1.00 97.31 165 LEU A O 1
ATOM 1262 N N . ILE A 1 166 ? 1.979 17.051 -15.842 1.00 96.19 166 ILE A N 1
ATOM 1263 C CA . ILE A 1 166 ? 0.870 16.092 -15.934 1.00 96.19 166 ILE A CA 1
ATOM 1264 C C . ILE A 1 166 ? 0.268 15.794 -14.548 1.00 96.19 166 ILE A C 1
ATOM 1266 O O . ILE A 1 166 ? -0.955 15.763 -14.418 1.00 96.19 166 ILE A O 1
ATOM 1270 N N . ALA A 1 167 ? 1.085 15.659 -13.499 1.00 96.62 167 ALA A N 1
ATOM 1271 C CA . ALA A 1 167 ? 0.587 15.510 -12.129 1.00 96.62 167 ALA A CA 1
ATOM 1272 C C . ALA A 1 167 ? -0.194 16.753 -11.658 1.00 96.62 167 ALA A C 1
ATOM 1274 O O . ALA A 1 167 ? -1.273 16.621 -11.078 1.00 96.62 167 ALA A O 1
ATOM 1275 N N . CYS A 1 168 ? 0.272 17.964 -11.982 1.00 96.56 168 CYS A N 1
ATOM 1276 C CA . CYS A 1 168 ? -0.467 19.197 -11.686 1.00 96.56 168 CYS A CA 1
ATOM 1277 C C . CYS A 1 168 ? -1.807 19.297 -12.444 1.00 96.56 168 CYS A C 1
ATOM 1279 O O . CYS A 1 168 ? -2.784 19.814 -11.898 1.00 96.56 168 CYS A O 1
ATOM 1281 N N . ILE A 1 169 ? -1.889 18.778 -13.677 1.00 96.25 169 ILE A N 1
ATOM 1282 C CA . ILE A 1 169 ? -3.165 18.635 -14.401 1.00 96.25 169 ILE A CA 1
ATOM 1283 C C . ILE A 1 169 ? -4.085 17.662 -13.661 1.00 96.25 169 ILE A C 1
ATOM 1285 O O . ILE A 1 169 ? -5.249 17.989 -13.441 1.00 96.25 169 ILE A O 1
ATOM 1289 N N . GLY A 1 170 ? -3.566 16.501 -13.244 1.00 94.62 170 GLY A N 1
ATOM 1290 C CA . GLY A 1 170 ? -4.312 15.506 -12.471 1.00 94.62 170 GLY A CA 1
ATOM 1291 C C . GLY A 1 170 ? -4.891 16.083 -11.179 1.00 94.62 170 GLY A C 1
ATOM 1292 O O . GLY A 1 170 ? -6.066 15.873 -10.893 1.00 94.62 170 GLY A O 1
ATOM 1293 N N . PHE A 1 171 ? -4.115 16.896 -10.456 1.00 95.25 171 PHE A N 1
ATOM 1294 C CA . PHE A 1 171 ? -4.579 17.581 -9.246 1.00 95.25 171 PHE A CA 1
ATOM 1295 C C . PHE A 1 171 ? -5.771 18.515 -9.507 1.00 95.25 171 PHE A C 1
ATOM 1297 O O . PHE A 1 171 ? -6.707 18.554 -8.712 1.00 95.25 171 PHE A O 1
ATOM 1304 N N . GLY A 1 172 ? -5.774 19.242 -10.629 1.00 92.19 172 GLY A N 1
ATOM 1305 C CA . GLY A 1 172 ? -6.936 20.030 -11.046 1.00 92.19 172 GLY A CA 1
ATOM 1306 C C . GLY A 1 172 ? -8.112 19.153 -11.484 1.00 92.19 172 GLY A C 1
ATOM 1307 O O . GLY A 1 172 ? -9.242 19.372 -11.061 1.00 92.19 172 GLY A O 1
ATOM 1308 N N . ALA A 1 173 ? -7.853 18.138 -12.310 1.00 91.50 173 ALA A N 1
ATOM 1309 C CA . ALA A 1 173 ? -8.885 17.300 -12.914 1.00 91.50 173 ALA A CA 1
ATOM 1310 C C . ALA A 1 173 ? -9.635 16.417 -11.899 1.00 91.50 173 ALA A C 1
ATOM 1312 O O . ALA A 1 173 ? -10.857 16.304 -11.992 1.00 91.50 173 ALA A O 1
ATOM 1313 N N . GLY A 1 174 ? -8.933 15.845 -10.913 1.00 88.25 174 GLY A N 1
ATOM 1314 C CA . GLY A 1 174 ? -9.487 14.854 -9.980 1.00 88.25 174 GLY A CA 1
ATOM 1315 C C . GLY A 1 174 ? -10.621 15.384 -9.101 1.00 88.25 174 GLY A C 1
ATOM 1316 O O . GLY A 1 174 ? -11.489 14.620 -8.687 1.00 88.25 174 GLY A O 1
ATOM 1317 N N . GLY A 1 175 ? -10.663 16.699 -8.870 1.00 86.38 175 GLY A N 1
ATOM 1318 C CA . GLY A 1 175 ? -11.739 17.342 -8.119 1.00 86.38 175 GLY A CA 1
ATOM 1319 C C . GLY A 1 175 ? -13.046 17.537 -8.887 1.00 86.38 175 GLY A C 1
ATOM 1320 O O . GLY A 1 175 ? -14.066 17.806 -8.261 1.00 86.38 175 GLY A O 1
ATOM 1321 N N . ASN A 1 176 ? -13.049 17.414 -10.220 1.00 88.50 176 ASN A N 1
ATOM 1322 C CA . ASN A 1 176 ? -14.236 17.731 -11.017 1.00 88.50 176 ASN A CA 1
ATOM 1323 C C . ASN A 1 176 ? -15.410 16.792 -10.718 1.00 88.50 176 ASN A C 1
ATOM 1325 O O . ASN A 1 176 ? -16.508 17.273 -10.467 1.00 88.50 176 ASN A O 1
ATOM 1329 N N . LEU A 1 177 ? -15.192 15.472 -10.710 1.00 82.69 177 LEU A N 1
ATOM 1330 C CA . LEU A 1 177 ? -16.263 14.497 -10.460 1.00 82.69 177 LEU A CA 1
ATOM 1331 C C . LEU A 1 177 ? -16.970 14.710 -9.099 1.00 82.69 177 LEU A C 1
ATOM 1333 O O . LEU A 1 177 ? -18.174 14.989 -9.127 1.00 82.69 177 LEU A O 1
ATOM 1337 N N . PRO A 1 178 ? -16.273 14.668 -7.937 1.00 82.38 178 PRO A N 1
ATOM 1338 C CA . PRO A 1 178 ? -16.941 14.738 -6.633 1.00 82.38 178 PRO A CA 1
ATOM 1339 C C . PRO A 1 178 ? -17.586 16.100 -6.355 1.00 82.38 178 PRO A C 1
ATOM 1341 O O . PRO A 1 178 ? -18.679 16.175 -5.786 1.00 82.38 178 PRO A O 1
ATOM 1344 N N . VAL A 1 179 ? -16.946 17.194 -6.784 1.00 87.38 179 VAL A N 1
ATOM 1345 C CA . VAL A 1 179 ? -17.466 18.548 -6.555 1.00 87.38 179 VAL A CA 1
ATOM 1346 C C . VAL A 1 179 ? -18.630 18.853 -7.495 1.00 87.38 179 VAL A C 1
ATOM 1348 O O . VAL A 1 179 ? -19.643 19.397 -7.048 1.00 87.38 179 VAL A O 1
ATOM 1351 N N . ASP A 1 180 ? -18.533 18.490 -8.779 1.00 88.12 180 ASP A N 1
ATOM 1352 C CA . ASP A 1 180 ? -19.572 18.840 -9.746 1.00 88.12 180 ASP A CA 1
ATOM 1353 C C . ASP A 1 180 ? -20.863 18.040 -9.520 1.00 88.12 180 ASP A C 1
ATOM 1355 O O . ASP A 1 180 ? -21.960 18.604 -9.603 1.00 88.12 180 ASP A O 1
ATOM 1359 N N . GLY A 1 181 ? -20.744 16.743 -9.204 1.00 83.81 181 GLY A N 1
ATOM 1360 C CA . GLY A 1 181 ? -21.889 15.882 -8.900 1.00 83.81 181 GLY A CA 1
ATOM 1361 C C . GLY A 1 181 ? -22.636 16.337 -7.643 1.00 83.81 181 GLY A C 1
ATOM 1362 O O . GLY A 1 181 ? -23.856 16.527 -7.678 1.00 83.81 181 GLY A O 1
ATOM 1363 N N . THR A 1 182 ? -21.892 16.604 -6.565 1.00 84.50 182 THR A N 1
ATOM 1364 C CA . THR A 1 182 ? -22.412 17.143 -5.296 1.00 84.50 182 THR A CA 1
ATOM 1365 C C . THR A 1 182 ? -23.130 18.474 -5.497 1.00 84.50 182 THR A C 1
ATOM 1367 O O . THR A 1 182 ? -24.297 18.614 -5.125 1.00 84.50 182 THR A O 1
ATOM 1370 N N . MET A 1 183 ? -22.469 19.439 -6.145 1.00 87.50 183 MET A N 1
ATOM 1371 C CA . MET A 1 183 ? -23.042 20.758 -6.405 1.00 87.50 183 MET A CA 1
ATOM 1372 C C . MET A 1 183 ? -24.340 20.651 -7.217 1.00 87.50 183 MET A C 1
ATOM 1374 O O . MET A 1 183 ? -25.344 21.254 -6.843 1.00 87.50 183 MET A O 1
ATOM 1378 N N . PHE A 1 184 ? -24.367 19.871 -8.304 1.00 89.56 184 PHE A N 1
ATOM 1379 C CA . PHE A 1 184 ? -25.567 19.757 -9.139 1.00 89.56 184 PHE A CA 1
ATOM 1380 C C . PHE A 1 184 ? -26.738 19.082 -8.405 1.00 89.56 184 PHE A C 1
ATOM 1382 O O . PHE A 1 184 ? -27.867 19.577 -8.467 1.00 89.56 184 PHE A O 1
ATOM 1389 N N . LEU A 1 185 ? -26.474 18.008 -7.653 1.00 86.69 185 LEU A N 1
ATOM 1390 C CA . LEU A 1 185 ? -27.481 17.291 -6.862 1.00 86.69 185 LEU A CA 1
ATOM 1391 C C . LEU A 1 185 ? -28.142 18.175 -5.791 1.00 86.69 185 LEU A C 1
ATOM 1393 O O . LEU A 1 185 ? -29.326 18.012 -5.487 1.00 86.69 185 LEU A O 1
ATOM 1397 N N . GLU A 1 186 ? -27.417 19.137 -5.223 1.00 87.38 186 GLU A N 1
ATOM 1398 C CA . GLU A 1 186 ? -27.934 19.941 -4.114 1.00 87.38 186 GLU A CA 1
ATOM 1399 C C . GLU A 1 186 ? -28.962 21.000 -4.535 1.00 87.38 186 GLU A C 1
ATOM 1401 O O . GLU A 1 186 ? -29.853 21.305 -3.735 1.00 87.38 186 GLU A O 1
ATOM 1406 N N . PHE A 1 187 ? -28.935 21.447 -5.798 1.00 88.38 187 PHE A N 1
ATOM 1407 C CA . PHE A 1 187 ? -29.937 22.344 -6.399 1.00 88.38 187 PHE A CA 1
ATOM 1408 C C . PHE A 1 187 ? -31.021 21.627 -7.233 1.00 88.38 187 PHE A C 1
ATOM 1410 O O . PHE A 1 187 ? -31.939 22.288 -7.738 1.00 88.38 187 PHE A O 1
ATOM 1417 N N . LEU A 1 188 ? -30.929 20.303 -7.408 1.00 86.19 188 LEU A N 1
ATOM 1418 C CA . LEU A 1 188 ? -31.892 19.512 -8.181 1.00 86.19 188 LEU A CA 1
ATOM 1419 C C . LEU A 1 188 ? -33.185 19.221 -7.387 1.00 86.19 188 LEU A C 1
ATOM 1421 O O . LEU A 1 188 ? -33.121 18.727 -6.259 1.00 86.19 188 LEU A O 1
ATOM 1425 N N . PRO A 1 189 ? -34.377 19.424 -7.983 1.00 82.44 189 PRO A N 1
ATOM 1426 C CA . PRO A 1 189 ? -35.629 18.891 -7.448 1.00 82.44 189 PRO A CA 1
ATOM 1427 C C . PRO A 1 189 ? -35.641 17.353 -7.462 1.00 82.44 189 PRO A C 1
ATOM 1429 O O . PRO A 1 189 ? -35.223 16.730 -8.441 1.00 82.44 189 PRO A O 1
ATOM 1432 N N . GLY A 1 190 ? -36.182 16.726 -6.409 1.00 70.62 190 GLY A N 1
ATOM 1433 C CA . GLY A 1 190 ? -36.142 15.265 -6.217 1.00 70.62 190 GLY A CA 1
ATOM 1434 C C . GLY A 1 190 ? -36.720 14.437 -7.377 1.00 70.62 190 GLY A C 1
ATOM 1435 O O . GLY A 1 190 ? -36.204 13.378 -7.717 1.00 70.62 190 GLY A O 1
ATOM 1436 N N . ASN A 1 191 ? -37.733 14.951 -8.079 1.00 75.38 191 ASN A N 1
ATOM 1437 C CA . ASN A 1 191 ? -38.330 14.292 -9.247 1.00 75.38 191 ASN A CA 1
ATOM 1438 C C . ASN A 1 191 ? -37.467 14.346 -10.531 1.00 75.38 191 ASN A C 1
ATOM 1440 O O . ASN A 1 191 ? -37.881 13.817 -11.566 1.00 75.38 191 ASN A O 1
ATOM 1444 N N . LYS A 1 192 ? -36.289 14.987 -10.498 1.00 82.31 192 LYS A N 1
ATOM 1445 C CA . LYS A 1 192 ? -35.366 15.150 -11.638 1.00 82.31 192 LYS A CA 1
ATOM 1446 C C . LYS A 1 192 ? -33.947 14.635 -11.381 1.00 82.31 192 LYS A C 1
ATOM 1448 O O . LYS A 1 192 ? -33.074 14.855 -12.215 1.00 82.31 192 LYS A O 1
ATOM 1453 N N . GLN A 1 193 ? -33.729 13.882 -10.302 1.00 79.75 193 GLN A N 1
ATOM 1454 C CA . GLN A 1 193 ? -32.411 13.341 -9.928 1.00 79.75 193 GLN A CA 1
ATOM 1455 C C . GLN A 1 193 ? -31.722 12.512 -11.031 1.00 79.75 193 GLN A C 1
ATOM 1457 O O . GLN A 1 193 ? -30.506 12.562 -11.158 1.00 79.75 193 GLN A O 1
ATOM 1462 N N . TYR A 1 194 ? -32.475 11.866 -11.933 1.00 81.19 194 TYR A N 1
ATOM 1463 C CA . TYR A 1 194 ? -31.913 11.158 -13.098 1.00 81.19 194 TYR A CA 1
ATOM 1464 C C . TYR A 1 194 ? -31.053 12.034 -14.032 1.00 81.19 194 TYR A C 1
ATOM 1466 O O . TYR A 1 194 ? -30.267 11.506 -14.820 1.00 81.19 194 TYR A O 1
ATOM 1474 N N . LEU A 1 195 ? -31.198 13.366 -13.976 1.00 86.50 195 LEU A N 1
ATOM 1475 C CA . LEU A 1 195 ? -30.339 14.287 -14.720 1.00 86.50 195 LEU A CA 1
ATOM 1476 C C . LEU A 1 195 ? -28.874 14.202 -14.268 1.00 86.50 195 LEU A C 1
ATOM 1478 O O . LEU A 1 195 ? -27.994 14.543 -15.051 1.00 86.50 195 LEU A O 1
ATOM 1482 N N . LEU A 1 196 ? -28.609 13.707 -13.055 1.00 85.31 196 LEU A N 1
ATOM 1483 C CA . LEU A 1 196 ? -27.263 13.438 -12.562 1.00 85.31 196 LEU A CA 1
ATOM 1484 C C . LEU A 1 196 ? -26.619 12.254 -13.304 1.00 85.31 196 LEU A C 1
ATOM 1486 O O . LEU A 1 196 ? -25.502 12.381 -13.785 1.00 85.31 196 LEU A O 1
ATOM 1490 N N . THR A 1 197 ? -27.353 11.157 -13.538 1.00 86.94 197 THR A N 1
ATOM 1491 C CA . THR A 1 197 ? -26.910 10.084 -14.453 1.00 86.94 197 THR A CA 1
ATOM 1492 C C . THR A 1 197 ? -26.710 10.610 -15.875 1.00 86.94 197 THR A C 1
ATOM 1494 O O . THR A 1 197 ? -25.733 10.269 -16.539 1.00 86.94 197 THR A O 1
ATOM 1497 N N . PHE A 1 198 ? -27.613 11.470 -16.358 1.00 89.75 198 PHE A N 1
ATOM 1498 C CA . PHE A 1 198 ? -27.511 12.058 -17.699 1.00 89.75 198 PHE A CA 1
ATOM 1499 C C . PHE A 1 198 ? -26.304 13.000 -17.862 1.00 89.75 198 PHE A C 1
ATOM 1501 O O . PHE A 1 198 ? -25.813 13.161 -18.977 1.00 89.75 198 PHE A O 1
ATOM 1508 N N . LEU A 1 199 ? -25.780 13.569 -16.770 1.00 89.06 199 LEU A N 1
ATOM 1509 C CA . LEU A 1 199 ? -24.581 14.415 -16.770 1.00 89.06 199 LEU A CA 1
ATOM 1510 C C . LEU A 1 199 ? -23.348 13.686 -17.338 1.00 89.06 199 LEU A C 1
ATOM 1512 O O . LEU A 1 199 ? -22.490 14.311 -17.959 1.00 89.06 199 LEU A O 1
ATOM 1516 N N . SER A 1 200 ? -23.317 12.353 -17.239 1.00 88.88 200 SER A N 1
ATOM 1517 C CA . SER A 1 200 ? -22.277 11.501 -17.830 1.00 88.88 200 SER A CA 1
ATOM 1518 C C . SER A 1 200 ? -22.095 11.643 -19.341 1.00 88.88 200 SER A C 1
ATOM 1520 O O . SER A 1 200 ? -21.005 11.376 -19.844 1.00 88.88 200 SER A O 1
ATOM 1522 N N . VAL A 1 201 ? -23.100 12.145 -20.072 1.00 91.69 201 VAL A N 1
ATOM 1523 C CA . VAL A 1 201 ? -22.974 12.411 -21.513 1.00 91.69 201 VAL A CA 1
ATOM 1524 C C . VAL A 1 201 ? -21.825 13.381 -21.820 1.00 91.69 201 VAL A C 1
ATOM 1526 O O . VAL A 1 201 ? -21.176 13.260 -22.856 1.00 91.69 201 VAL A O 1
ATOM 1529 N N . TRP A 1 202 ? -21.519 14.305 -20.903 1.00 93.44 202 TRP A N 1
ATOM 1530 C CA . TRP A 1 202 ? -20.414 15.251 -21.055 1.00 93.44 202 TRP A CA 1
ATOM 1531 C C . TRP A 1 202 ? -19.037 14.586 -20.954 1.00 93.44 202 TRP A C 1
ATOM 1533 O O . TRP A 1 202 ? -18.114 15.020 -21.637 1.00 93.44 202 TRP A O 1
ATOM 1543 N N . TRP A 1 203 ? -18.912 13.511 -20.170 1.00 90.50 203 TRP A N 1
ATOM 1544 C CA . TRP A 1 203 ? -17.684 12.718 -20.033 1.00 90.50 203 TRP A CA 1
ATOM 1545 C C . TRP A 1 203 ? -17.357 12.008 -21.359 1.00 90.50 203 TRP A C 1
ATOM 1547 O O . TRP A 1 203 ? -16.261 12.166 -21.898 1.00 90.50 203 TRP A O 1
ATOM 1557 N N . ALA A 1 204 ? -18.356 11.358 -21.968 1.00 90.69 204 ALA A N 1
ATOM 1558 C CA . ALA A 1 204 ? -18.240 10.740 -23.292 1.00 90.69 204 ALA A CA 1
ATOM 1559 C C . ALA A 1 204 ? -17.967 11.770 -24.412 1.00 90.69 204 ALA A C 1
ATOM 1561 O O . ALA A 1 204 ? -17.127 11.551 -25.285 1.00 90.69 204 ALA A O 1
ATOM 1562 N N . VAL A 1 205 ? -18.631 12.934 -24.381 1.00 93.50 205 VAL A N 1
ATOM 1563 C CA . VAL A 1 205 ? -18.355 14.043 -25.318 1.00 93.50 205 VAL A CA 1
ATOM 1564 C C . VAL A 1 205 ? -16.930 14.586 -25.139 1.00 93.50 205 VAL A C 1
ATOM 1566 O O . VAL A 1 205 ? -16.286 14.932 -26.131 1.00 93.50 205 VAL A O 1
ATOM 1569 N N . GLY A 1 206 ? -16.404 14.595 -23.910 1.00 92.81 206 GLY A N 1
ATOM 1570 C CA . GLY A 1 206 ? -14.997 14.875 -23.617 1.00 92.81 206 GLY A CA 1
ATOM 1571 C C . GLY A 1 206 ? -14.062 13.925 -24.360 1.00 92.81 206 GLY A C 1
ATOM 1572 O O . GLY A 1 206 ? -13.178 14.382 -25.087 1.00 92.81 206 GLY A O 1
ATOM 1573 N N . GLN A 1 207 ? -14.323 12.618 -24.283 1.00 90.62 207 GLN A N 1
ATOM 1574 C CA . GLN A 1 207 ? -13.527 11.591 -24.963 1.00 90.62 207 GLN A CA 1
ATOM 1575 C C . GLN A 1 207 ? -13.467 11.811 -26.482 1.00 90.62 207 GLN A C 1
ATOM 1577 O O . GLN A 1 207 ? -12.397 11.715 -27.093 1.00 90.62 207 GLN A O 1
ATOM 1582 N N . VAL A 1 208 ? -14.604 12.167 -27.091 1.00 93.31 208 VAL A N 1
ATOM 1583 C CA . VAL A 1 208 ? -14.711 12.469 -28.528 1.00 93.31 208 VAL A CA 1
ATOM 1584 C C . VAL A 1 208 ? -13.917 13.721 -28.898 1.00 93.31 208 VAL A C 1
ATOM 1586 O O . VAL A 1 208 ? -13.132 13.687 -29.845 1.00 93.31 208 VAL A O 1
ATOM 1589 N N . VAL A 1 209 ? -14.084 14.824 -28.161 1.00 94.38 209 VAL A N 1
ATOM 1590 C CA . VAL A 1 209 ? -13.395 16.092 -28.463 1.00 94.38 209 VAL A CA 1
ATOM 1591 C C . VAL A 1 209 ? -11.886 15.976 -28.236 1.00 94.38 209 VAL A C 1
ATOM 1593 O O . VAL A 1 209 ? -11.111 16.419 -29.085 1.00 94.38 209 VAL A O 1
ATOM 1596 N N . GLY A 1 210 ? -11.457 15.319 -27.155 1.00 92.56 210 GLY A N 1
ATOM 1597 C CA . GLY A 1 210 ? -10.048 15.024 -26.895 1.00 92.56 210 GLY A CA 1
ATOM 1598 C C . GLY A 1 210 ? -9.417 14.183 -28.008 1.00 92.56 210 GLY A C 1
ATOM 1599 O O . GLY A 1 210 ? -8.330 14.515 -28.489 1.00 92.56 210 GLY A O 1
ATOM 1600 N N . SER A 1 211 ? -10.125 13.154 -28.486 1.00 92.25 211 SER A N 1
ATOM 1601 C CA . SER A 1 211 ? -9.667 12.304 -29.595 1.00 92.25 211 SER A CA 1
ATOM 1602 C C . SER A 1 211 ? -9.599 13.062 -30.926 1.00 92.25 211 SER A C 1
ATOM 1604 O O . SER A 1 211 ? -8.590 12.960 -31.618 1.00 92.25 211 SER A O 1
ATOM 1606 N N . LEU A 1 212 ? -10.599 13.890 -31.253 1.00 93.94 212 LEU A N 1
ATOM 1607 C CA . LEU A 1 212 ? -10.616 14.721 -32.467 1.00 93.94 212 LEU A CA 1
ATOM 1608 C C . LEU A 1 212 ? -9.474 15.746 -32.504 1.00 93.94 212 LEU A C 1
ATOM 1610 O O . LEU A 1 212 ? -8.802 15.880 -33.526 1.00 93.94 212 LEU A O 1
ATOM 1614 N N . ILE A 1 213 ? -9.239 16.460 -31.397 1.00 94.19 213 ILE A N 1
ATOM 1615 C CA . ILE A 1 213 ? -8.144 17.439 -31.283 1.00 94.19 213 ILE A CA 1
ATOM 1616 C C . ILE A 1 213 ? -6.794 16.730 -31.428 1.00 94.19 213 ILE A C 1
ATOM 1618 O O . ILE A 1 213 ? -5.938 17.172 -32.197 1.00 94.19 213 ILE A O 1
ATOM 1622 N N . SER A 1 214 ? -6.624 15.600 -30.739 1.00 92.06 214 SER A N 1
ATOM 1623 C CA . SER A 1 214 ? -5.395 14.809 -30.810 1.00 92.06 214 SER A CA 1
ATOM 1624 C C . SER A 1 214 ? -5.160 14.249 -32.215 1.00 92.06 214 SER A C 1
ATOM 1626 O O . SER A 1 214 ? -4.047 14.344 -32.722 1.00 92.06 214 SER A O 1
ATOM 1628 N N . TRP A 1 215 ? -6.195 13.736 -32.889 1.00 92.75 215 TRP A N 1
ATOM 1629 C CA . TRP A 1 215 ? -6.115 13.256 -34.273 1.00 92.75 215 TRP A CA 1
ATOM 1630 C C . TRP A 1 215 ? -5.671 14.374 -35.225 1.00 92.75 215 TRP A C 1
ATOM 1632 O O . TRP A 1 215 ? -4.714 14.190 -35.982 1.00 92.75 215 TRP A O 1
ATOM 1642 N N . ALA A 1 216 ? -6.298 15.552 -35.136 1.00 93.31 216 ALA A N 1
ATOM 1643 C CA . ALA A 1 216 ? -5.993 16.696 -35.992 1.00 93.31 216 ALA A CA 1
ATOM 1644 C C . ALA A 1 216 ? -4.526 17.153 -35.897 1.00 93.31 216 ALA A C 1
ATOM 1646 O O . ALA A 1 216 ? -3.952 17.559 -36.910 1.00 93.31 216 ALA A O 1
ATOM 1647 N N . PHE A 1 217 ? -3.897 17.062 -34.720 1.00 94.31 217 PHE A N 1
ATOM 1648 C CA . PHE A 1 217 ? -2.495 17.447 -34.548 1.00 94.31 217 PHE A CA 1
ATOM 1649 C C . PHE A 1 217 ? -1.499 16.291 -34.714 1.00 94.31 217 PHE A C 1
ATOM 1651 O O . PHE A 1 217 ? -0.469 16.477 -35.359 1.00 94.31 217 PHE A O 1
ATOM 1658 N N . LEU A 1 218 ? -1.770 15.101 -34.175 1.00 90.75 218 LEU A N 1
ATOM 1659 C CA . LEU A 1 218 ? -0.825 13.977 -34.200 1.00 90.75 218 LEU A CA 1
ATOM 1660 C C . LEU A 1 218 ? -0.697 13.338 -35.585 1.00 90.75 218 LEU A C 1
ATOM 1662 O O . LEU A 1 218 ? 0.408 12.955 -35.956 1.00 90.75 218 LEU A O 1
ATOM 1666 N N . ALA A 1 219 ? -1.774 13.264 -36.376 1.00 88.00 219 ALA A N 1
ATOM 1667 C CA . ALA A 1 219 ? -1.697 12.707 -37.731 1.00 88.00 219 ALA A CA 1
ATOM 1668 C C . ALA A 1 219 ? -1.038 13.655 -38.753 1.00 88.00 219 ALA A C 1
ATOM 1670 O O . ALA A 1 219 ? -0.590 13.189 -39.795 1.00 88.00 219 ALA A O 1
ATOM 1671 N N . ASN A 1 220 ? -0.967 14.963 -38.464 1.00 89.19 220 ASN A N 1
ATOM 1672 C CA . ASN A 1 220 ? -0.399 15.975 -39.369 1.00 89.19 220 ASN A CA 1
ATOM 1673 C C . ASN A 1 220 ? 0.979 16.510 -38.929 1.00 89.19 220 ASN A C 1
ATOM 1675 O O . ASN A 1 220 ? 1.722 17.017 -39.766 1.00 89.19 220 ASN A O 1
ATOM 1679 N N . TYR A 1 221 ? 1.318 16.432 -37.635 1.00 90.38 221 TYR A N 1
ATOM 1680 C CA . TYR A 1 221 ? 2.533 17.029 -37.052 1.00 90.38 221 TYR A CA 1
ATOM 1681 C C . TYR A 1 221 ? 3.284 16.093 -36.078 1.00 90.38 221 TYR A C 1
ATOM 1683 O O . TYR A 1 221 ? 4.135 16.557 -35.313 1.00 90.38 221 TYR A O 1
ATOM 1691 N N . GLY A 1 222 ? 2.945 14.801 -36.039 1.00 85.44 222 GLY A N 1
ATOM 1692 C CA . GLY A 1 222 ? 3.700 13.773 -35.313 1.00 85.44 222 GLY A CA 1
ATOM 1693 C C . GLY A 1 222 ? 4.749 13.098 -36.202 1.00 85.44 222 GLY A C 1
ATOM 1694 O O . GLY A 1 222 ? 4.565 13.011 -37.415 1.00 85.44 222 GLY A O 1
ATOM 1695 N N . CYS A 1 223 ? 5.829 12.596 -35.600 1.00 84.56 223 CYS A N 1
ATOM 1696 C CA . CYS A 1 223 ? 6.790 11.753 -36.311 1.00 84.56 223 CYS A CA 1
ATOM 1697 C C . CYS A 1 223 ? 6.313 10.290 -36.382 1.00 84.56 223 CYS A C 1
ATOM 1699 O O . CYS A 1 223 ? 5.623 9.804 -35.481 1.00 84.56 223 CYS A O 1
ATOM 1701 N N . GLU A 1 224 ? 6.725 9.566 -37.425 1.00 77.06 224 GLU A N 1
ATOM 1702 C CA . GLU A 1 224 ? 6.636 8.101 -37.450 1.00 77.06 224 GLU A CA 1
ATOM 1703 C C . GLU A 1 224 ? 7.589 7.478 -36.415 1.00 77.06 224 GLU A C 1
ATOM 1705 O O . GLU A 1 224 ? 8.568 8.102 -35.999 1.00 77.06 224 GLU A O 1
ATOM 1710 N N . THR A 1 225 ? 7.307 6.246 -35.981 1.00 77.12 225 THR A N 1
ATOM 1711 C CA . THR A 1 225 ? 8.095 5.566 -34.942 1.00 77.12 225 THR A CA 1
ATOM 1712 C C . THR A 1 225 ? 9.551 5.366 -35.388 1.00 77.12 225 THR A C 1
ATOM 1714 O O . THR A 1 225 ? 9.790 4.661 -36.372 1.00 77.12 225 THR A O 1
ATOM 1717 N N . PRO A 1 226 ? 10.536 5.951 -34.680 1.00 76.12 226 PRO A N 1
ATOM 1718 C CA . PRO A 1 226 ? 11.936 5.874 -35.072 1.00 76.12 226 PRO A CA 1
ATOM 1719 C C . PRO A 1 226 ? 12.528 4.472 -34.809 1.00 76.12 226 PRO A C 1
ATOM 1721 O O . PRO A 1 226 ? 12.024 3.734 -33.956 1.00 76.12 226 PRO A O 1
ATOM 1724 N N . PRO A 1 227 ? 13.616 4.083 -35.505 1.00 72.00 227 PRO A N 1
ATOM 1725 C CA . PRO A 1 227 ? 14.336 2.839 -35.233 1.00 72.00 227 PRO A CA 1
ATOM 1726 C C . PRO A 1 227 ? 14.772 2.703 -33.767 1.00 72.00 227 PRO A C 1
ATOM 1728 O O . PRO A 1 227 ? 15.111 3.690 -33.110 1.00 72.00 227 PRO A O 1
ATOM 1731 N N . ALA A 1 228 ? 14.816 1.466 -33.264 1.00 65.31 228 ALA A N 1
ATOM 1732 C CA . ALA A 1 228 ? 15.163 1.176 -31.873 1.00 65.31 228 ALA A CA 1
ATOM 1733 C C . ALA A 1 228 ? 16.499 1.826 -31.454 1.00 65.31 228 ALA A C 1
ATOM 1735 O O . ALA A 1 228 ? 17.521 1.654 -32.118 1.00 65.31 228 ALA A O 1
ATOM 1736 N N . GLY A 1 229 ? 16.480 2.571 -30.344 1.00 66.75 229 GLY A N 1
ATOM 1737 C CA . GLY A 1 229 ? 17.634 3.330 -29.845 1.00 66.75 229 GLY A CA 1
ATOM 1738 C C . GLY A 1 229 ? 17.813 4.728 -30.455 1.00 66.75 229 GLY A C 1
ATOM 1739 O O . GLY A 1 229 ? 18.795 5.394 -30.136 1.00 66.75 229 GLY A O 1
ATOM 1740 N N . THR A 1 230 ? 16.887 5.195 -31.299 1.00 78.50 230 THR A N 1
ATOM 1741 C CA . THR A 1 230 ? 16.878 6.566 -31.840 1.00 78.50 230 THR A CA 1
ATOM 1742 C C . THR A 1 230 ? 15.597 7.312 -31.461 1.00 78.50 230 THR A C 1
ATOM 1744 O O . THR A 1 230 ? 14.566 6.693 -31.209 1.00 78.50 230 THR A O 1
ATOM 1747 N N . PHE A 1 231 ? 15.667 8.645 -31.405 1.00 85.94 231 PHE A N 1
ATOM 1748 C CA . PHE A 1 231 ? 14.561 9.523 -31.006 1.00 85.94 231 PHE A CA 1
ATOM 1749 C C . PHE A 1 231 ? 14.271 10.572 -32.088 1.00 85.94 231 PHE A C 1
ATOM 1751 O O . PHE A 1 231 ? 15.184 11.036 -32.776 1.00 85.94 231 PHE A O 1
ATOM 1758 N N . CYS A 1 232 ? 13.008 10.975 -32.217 1.00 87.50 232 CYS A N 1
ATOM 1759 C CA . CYS A 1 232 ? 12.590 12.079 -33.075 1.00 87.50 232 CYS A CA 1
ATOM 1760 C C . CYS A 1 232 ? 13.130 13.417 -32.557 1.00 87.50 232 CYS A C 1
ATOM 1762 O O . CYS A 1 232 ? 13.157 13.669 -31.351 1.00 87.50 232 CYS A O 1
ATOM 1764 N N . SER A 1 233 ? 13.491 14.327 -33.465 1.00 86.75 233 SER A N 1
ATOM 1765 C CA . SER A 1 233 ? 13.783 15.707 -33.073 1.00 86.75 233 SER A CA 1
ATOM 1766 C C . SER A 1 233 ? 12.487 16.433 -32.701 1.00 86.75 233 SER A C 1
ATOM 1768 O O . SER A 1 233 ? 11.436 16.194 -33.303 1.00 86.75 233 SER A O 1
ATOM 1770 N N . ARG A 1 234 ? 12.565 17.381 -31.760 1.00 88.31 234 ARG A N 1
ATOM 1771 C CA . ARG A 1 234 ? 11.424 18.217 -31.347 1.00 88.31 234 ARG A CA 1
ATOM 1772 C C . ARG A 1 234 ? 10.698 18.866 -32.532 1.00 88.31 234 ARG A C 1
ATOM 1774 O O . ARG A 1 234 ? 9.474 18.914 -32.541 1.00 88.31 234 ARG A O 1
ATOM 1781 N N . GLU A 1 235 ? 11.443 19.344 -33.528 1.00 87.44 235 GLU A N 1
ATOM 1782 C CA . GLU A 1 235 ? 10.898 19.991 -34.733 1.00 87.44 235 GLU A CA 1
ATOM 1783 C C . GLU A 1 235 ? 10.037 19.039 -35.578 1.00 87.44 235 GLU A C 1
ATOM 1785 O O . GLU A 1 235 ? 9.042 19.464 -36.157 1.00 87.44 235 GLU A O 1
ATOM 1790 N N . SER A 1 236 ? 10.380 17.746 -35.595 1.00 86.38 236 SER A N 1
ATOM 1791 C CA . SER A 1 236 ? 9.642 16.698 -36.315 1.00 86.38 236 SER A CA 1
ATOM 1792 C C . SER A 1 236 ? 8.447 16.111 -35.547 1.00 86.38 236 SER A C 1
ATOM 1794 O O . SER A 1 236 ? 7.710 15.305 -36.104 1.00 86.38 236 SER A O 1
ATOM 1796 N N . ASN A 1 237 ? 8.247 16.493 -34.278 1.00 91.38 237 ASN A N 1
ATOM 1797 C CA . ASN A 1 237 ? 7.295 15.851 -33.363 1.00 91.38 237 ASN A CA 1
ATOM 1798 C C . ASN A 1 237 ? 6.467 16.870 -32.549 1.00 91.38 237 ASN A C 1
ATOM 1800 O O . ASN A 1 237 ? 6.296 16.762 -31.333 1.00 91.38 237 ASN A O 1
ATOM 1804 N N . MET A 1 238 ? 5.963 17.913 -33.211 1.00 93.62 238 MET A N 1
ATOM 1805 C CA . MET A 1 238 ? 5.228 19.003 -32.552 1.00 93.62 238 MET A CA 1
ATOM 1806 C C . MET A 1 238 ? 3.752 18.683 -32.245 1.00 93.62 238 MET A C 1
ATOM 1808 O O . MET A 1 238 ? 3.144 19.364 -31.417 1.00 93.62 238 MET A O 1
ATOM 1812 N N . GLY A 1 239 ? 3.166 17.649 -32.858 1.00 92.25 239 GLY A N 1
ATOM 1813 C CA . GLY A 1 239 ? 1.731 17.342 -32.768 1.00 92.25 239 GLY A CA 1
ATOM 1814 C C . GLY A 1 239 ? 1.208 17.114 -31.346 1.00 92.25 239 GLY A C 1
ATOM 1815 O O . GLY A 1 239 ? 0.140 17.618 -30.987 1.00 92.25 239 GLY A O 1
ATOM 1816 N N . TRP A 1 240 ? 1.975 16.435 -30.487 1.00 93.81 240 TRP A N 1
ATOM 1817 C CA . TRP A 1 240 ? 1.560 16.208 -29.098 1.00 93.81 240 TRP A CA 1
ATOM 1818 C C . TRP A 1 240 ? 1.553 17.501 -28.269 1.00 93.81 240 TRP A C 1
ATOM 1820 O O . TRP A 1 240 ? 0.701 17.684 -27.399 1.00 93.81 240 TRP A O 1
ATOM 1830 N N . ARG A 1 241 ? 2.435 18.453 -28.593 1.00 95.56 241 ARG A N 1
ATOM 1831 C CA . ARG A 1 241 ? 2.490 19.767 -27.937 1.00 95.56 241 ARG A CA 1
ATOM 1832 C C . ARG A 1 241 ? 1.317 20.647 -28.338 1.00 95.56 241 ARG A C 1
ATOM 1834 O O . ARG A 1 241 ? 0.675 21.228 -27.469 1.00 95.56 241 ARG A O 1
ATOM 1841 N N . TYR A 1 242 ? 0.994 20.700 -29.633 1.00 96.00 242 TYR A N 1
ATOM 1842 C CA . TYR A 1 242 ? -0.189 21.417 -30.121 1.00 96.00 242 TYR A CA 1
ATOM 1843 C C . TYR A 1 242 ? -1.486 20.863 -29.522 1.00 96.00 242 TYR A C 1
ATOM 1845 O O . TYR A 1 242 ? -2.353 21.645 -29.133 1.00 96.00 242 TYR A O 1
ATOM 1853 N N . THR A 1 243 ? -1.570 19.539 -29.350 1.00 95.56 243 THR A N 1
ATOM 1854 C CA . THR A 1 243 ? -2.666 18.880 -28.624 1.00 95.56 243 THR A CA 1
ATOM 1855 C C . THR A 1 243 ? -2.804 19.449 -27.207 1.00 95.56 243 THR A C 1
ATOM 1857 O O . THR A 1 243 ? -3.858 19.980 -26.864 1.00 95.56 243 THR A O 1
ATOM 1860 N N . TYR A 1 244 ? -1.735 19.440 -26.405 1.00 96.31 244 TYR A N 1
ATOM 1861 C CA . TYR A 1 244 ? -1.777 19.936 -25.021 1.00 96.31 244 TYR A CA 1
ATOM 1862 C C . TYR A 1 244 ? -2.030 21.446 -24.904 1.00 96.31 244 TYR A C 1
ATOM 1864 O O . TYR A 1 244 ? -2.830 21.865 -24.065 1.00 96.31 244 TYR A O 1
ATOM 1872 N N . PHE A 1 245 ? -1.440 22.269 -25.779 1.00 96.94 245 PHE A N 1
ATOM 1873 C CA . PHE A 1 245 ? -1.745 23.703 -25.834 1.00 96.94 245 PHE A CA 1
ATOM 1874 C C . PHE A 1 245 ? -3.228 23.962 -26.141 1.00 96.94 245 PHE A C 1
ATOM 1876 O O . PHE A 1 245 ? -3.847 24.813 -25.502 1.00 96.94 245 PHE A O 1
ATOM 1883 N N . CYS A 1 246 ? -3.811 23.220 -27.088 1.00 96.94 246 CYS A N 1
ATOM 1884 C CA . CYS A 1 246 ? -5.215 23.362 -27.469 1.00 96.94 246 CYS A CA 1
ATOM 1885 C C . CYS A 1 246 ? -6.166 22.904 -26.351 1.00 96.94 246 CYS A C 1
ATOM 1887 O O . CYS A 1 246 ? -7.097 23.633 -26.008 1.00 96.94 246 CYS A O 1
ATOM 1889 N N . LEU A 1 247 ? -5.900 21.749 -25.730 1.00 95.94 247 LEU A N 1
ATOM 1890 C CA . LEU A 1 247 ? -6.704 21.230 -24.618 1.00 95.94 247 LEU A CA 1
ATOM 1891 C C . LEU A 1 247 ? -6.623 22.132 -23.378 1.00 95.94 247 LEU A C 1
ATOM 1893 O O . LEU A 1 247 ? -7.651 22.445 -22.780 1.00 95.94 247 LEU A O 1
ATOM 1897 N N . GLY A 1 248 ? -5.433 22.626 -23.023 1.00 96.19 248 GLY A N 1
ATOM 1898 C CA . GLY A 1 248 ? -5.268 23.566 -21.913 1.00 96.19 248 GLY A CA 1
ATOM 1899 C C . GLY A 1 248 ? -5.995 24.896 -22.151 1.00 96.19 248 GLY A C 1
ATOM 1900 O O . GLY A 1 248 ? -6.702 25.384 -21.269 1.00 96.19 248 GLY A O 1
ATOM 1901 N N . ALA A 1 249 ? -5.910 25.447 -23.369 1.00 97.25 249 ALA A N 1
ATOM 1902 C CA . ALA A 1 249 ? -6.653 26.648 -23.754 1.00 97.25 249 ALA A CA 1
ATOM 1903 C C . ALA A 1 249 ? -8.179 26.435 -23.726 1.00 97.25 249 ALA A C 1
ATOM 1905 O O . ALA A 1 249 ? -8.912 27.319 -23.278 1.00 97.25 249 ALA A O 1
ATOM 1906 N N . LEU A 1 250 ? -8.661 25.256 -24.138 1.00 96.44 250 LEU A N 1
ATOM 1907 C CA . LEU A 1 250 ? -10.072 24.878 -24.038 1.00 96.44 250 LEU A CA 1
ATOM 1908 C C . LEU A 1 250 ? -10.548 24.843 -22.577 1.00 96.44 250 LEU A C 1
ATOM 1910 O O . LEU A 1 250 ? -11.612 25.382 -22.278 1.00 96.44 250 LEU A O 1
ATOM 1914 N N . MET A 1 251 ? -9.756 24.297 -21.649 1.00 95.69 251 MET A N 1
ATOM 1915 C CA . MET A 1 251 ? -10.119 24.292 -20.223 1.00 95.69 251 MET A CA 1
ATOM 1916 C C . MET A 1 251 ? -10.161 25.697 -19.616 1.00 95.69 251 MET A C 1
ATOM 1918 O O . MET A 1 251 ? -11.085 26.000 -18.862 1.00 95.69 251 MET A O 1
ATOM 1922 N N . LEU A 1 252 ? -9.236 26.588 -19.992 1.00 95.94 252 LEU A N 1
ATOM 1923 C CA . LEU A 1 252 ? -9.297 27.997 -19.578 1.00 95.94 252 LEU A CA 1
ATOM 1924 C C . LEU A 1 252 ? -10.524 28.724 -20.142 1.00 95.94 252 LEU A C 1
ATOM 1926 O O . LEU A 1 252 ? -11.116 29.552 -19.452 1.00 95.94 252 LEU A O 1
ATOM 1930 N N . PHE A 1 253 ? -10.944 28.396 -21.365 1.00 96.25 253 PHE A N 1
ATOM 1931 C CA . PHE A 1 253 ? -12.171 28.929 -21.955 1.00 96.25 253 PHE A CA 1
ATOM 1932 C C . PHE A 1 253 ? -13.428 28.449 -21.207 1.00 96.25 253 PHE A C 1
ATOM 1934 O O . PHE A 1 253 ? -14.280 29.265 -20.855 1.00 96.25 253 PHE A O 1
ATOM 1941 N N . LEU A 1 254 ? -13.526 27.153 -20.887 1.00 94.75 254 LEU A N 1
ATOM 1942 C CA . LEU A 1 254 ? -14.642 26.603 -20.104 1.00 94.75 254 LEU A CA 1
ATOM 1943 C C . LEU A 1 254 ? -14.675 27.151 -18.667 1.00 94.75 254 LEU A C 1
ATOM 1945 O O . LEU A 1 254 ? -15.749 27.473 -18.151 1.00 94.75 254 LEU A O 1
ATOM 1949 N N . TRP A 1 255 ? -13.508 27.337 -18.043 1.00 94.88 255 TRP A N 1
ATOM 1950 C CA . TRP A 1 255 ? -13.382 28.031 -16.762 1.00 94.88 255 TRP A CA 1
ATOM 1951 C C . TRP A 1 255 ? -13.874 29.482 -16.838 1.00 94.88 255 TRP A C 1
ATOM 1953 O O . TRP A 1 255 ? -14.659 29.906 -15.990 1.00 94.88 255 TRP A O 1
ATOM 1963 N N . ALA A 1 256 ? -13.490 30.236 -17.873 1.00 95.06 256 ALA A N 1
ATOM 1964 C CA . ALA A 1 256 ? -13.945 31.615 -18.045 1.00 95.06 256 ALA A CA 1
ATOM 1965 C C . ALA A 1 256 ? -15.479 31.706 -18.182 1.00 95.06 256 ALA A C 1
ATOM 1967 O O . ALA A 1 256 ? -16.086 32.648 -17.670 1.00 95.06 256 ALA A O 1
ATOM 1968 N N . ILE A 1 257 ? -16.128 30.705 -18.793 1.00 94.38 257 ILE A N 1
ATOM 1969 C CA . ILE A 1 257 ? -17.596 30.607 -18.821 1.00 94.38 257 ILE A CA 1
ATOM 1970 C C . ILE A 1 257 ? -18.162 30.328 -17.416 1.00 94.38 257 ILE A C 1
ATOM 1972 O O . ILE A 1 257 ? -19.086 31.038 -17.010 1.00 94.38 257 ILE A O 1
ATOM 1976 N N . ARG A 1 258 ? -17.610 29.359 -16.657 1.00 91.00 258 ARG A N 1
ATOM 1977 C CA . ARG A 1 258 ? -18.013 29.087 -15.253 1.00 91.00 258 ARG A CA 1
ATOM 1978 C C . ARG A 1 258 ? -17.903 30.337 -14.370 1.00 91.00 258 ARG A C 1
ATOM 1980 O O . ARG A 1 258 ? -18.801 30.596 -13.574 1.00 91.00 258 ARG A O 1
ATOM 1987 N N . PHE A 1 259 ? -16.823 31.104 -14.516 1.00 90.19 259 PHE A N 1
ATOM 1988 C CA . PHE A 1 259 ? -16.506 32.209 -13.612 1.00 90.19 259 PHE A CA 1
ATOM 1989 C C . PHE A 1 259 ? -17.196 33.533 -13.986 1.00 90.19 259 PHE A C 1
ATOM 1991 O O . PHE A 1 259 ? -17.785 34.179 -13.122 1.00 90.19 259 PHE A O 1
ATOM 1998 N N . PHE A 1 260 ? -17.150 33.943 -15.261 1.00 92.00 260 PHE A N 1
ATOM 1999 C CA . PHE A 1 260 ? -17.636 35.264 -15.692 1.00 92.00 260 PHE A CA 1
ATOM 2000 C C . PHE A 1 260 ? -19.052 35.259 -16.280 1.00 92.00 260 PHE A C 1
ATOM 2002 O O . PHE A 1 260 ? -19.764 36.252 -16.144 1.00 92.00 260 PHE A O 1
ATOM 2009 N N . VAL A 1 261 ? -19.463 34.183 -16.962 1.00 91.38 261 VAL A N 1
ATOM 2010 C CA . VAL A 1 261 ? -20.720 34.163 -17.738 1.00 91.38 261 VAL A CA 1
ATOM 2011 C C . VAL A 1 261 ? -21.859 33.520 -16.952 1.00 91.38 261 VAL A C 1
ATOM 2013 O O . VAL A 1 261 ? -22.972 34.043 -16.940 1.00 91.38 261 VAL A O 1
ATOM 2016 N N . LEU A 1 262 ? -21.590 32.392 -16.289 1.00 90.38 262 LEU A N 1
ATOM 2017 C CA . LEU A 1 262 ? -22.586 31.582 -15.585 1.00 90.38 262 LEU A CA 1
ATOM 2018 C C . LEU A 1 262 ? -22.188 31.342 -14.114 1.00 90.38 262 LEU A C 1
ATOM 2020 O O . LEU A 1 262 ? -22.039 30.189 -13.707 1.00 90.38 262 LEU A O 1
ATOM 2024 N N . PRO A 1 263 ? -22.046 32.401 -13.290 1.00 86.81 263 PRO A N 1
ATOM 2025 C CA . PRO A 1 263 ? -21.645 32.254 -11.896 1.00 86.81 263 PRO A CA 1
ATOM 2026 C C . PRO A 1 263 ? -22.678 31.447 -11.099 1.00 86.81 263 PRO A C 1
ATOM 2028 O O . PRO A 1 263 ? -23.889 31.705 -11.167 1.00 86.81 263 PRO A O 1
ATOM 2031 N N . VAL A 1 264 ? -22.172 30.483 -10.330 1.00 89.75 264 VAL A N 1
ATOM 2032 C CA . VAL A 1 264 ? -22.936 29.596 -9.443 1.00 89.75 264 VAL A CA 1
ATOM 2033 C C . VAL A 1 264 ? -23.047 30.192 -8.032 1.00 89.75 264 VAL A C 1
ATOM 2035 O O . VAL A 1 264 ? -22.141 30.892 -7.565 1.00 89.75 264 VAL A O 1
ATOM 2038 N N . TYR A 1 265 ? -24.166 29.939 -7.354 1.00 91.50 265 TYR A N 1
ATOM 2039 C CA . TYR A 1 265 ? -24.327 30.243 -5.929 1.00 91.50 265 TYR A CA 1
ATOM 2040 C C . TYR A 1 265 ? -23.675 29.153 -5.067 1.00 91.50 265 TYR A C 1
ATOM 2042 O O . TYR A 1 265 ? -23.394 28.059 -5.547 1.00 91.50 265 TYR A O 1
ATOM 2050 N N . GLU A 1 266 ? -23.422 29.449 -3.795 1.00 90.81 266 GLU A N 1
ATOM 2051 C CA . GLU A 1 266 ? -23.006 28.423 -2.833 1.00 90.81 266 GLU A CA 1
ATOM 2052 C C . GLU A 1 266 ? -24.204 27.535 -2.448 1.00 90.81 266 GLU A C 1
ATOM 2054 O O . GLU A 1 266 ? -25.353 27.974 -2.556 1.00 90.81 266 GLU A O 1
ATOM 2059 N N . SER A 1 267 ? -23.967 26.285 -2.041 1.00 90.38 267 SER A N 1
ATOM 2060 C CA . SER A 1 267 ? -25.061 25.349 -1.745 1.00 90.38 267 SER A CA 1
ATOM 2061 C C . SER A 1 267 ? -25.895 25.792 -0.528 1.00 90.38 267 SER A C 1
ATOM 2063 O O . SER A 1 267 ? -25.339 26.002 0.553 1.00 90.38 267 SER A O 1
ATOM 2065 N N . PRO A 1 268 ? -27.240 25.858 -0.631 1.00 88.94 268 PRO A N 1
ATOM 2066 C CA . PRO A 1 268 ? -28.101 26.198 0.500 1.00 88.94 268 PRO A CA 1
ATOM 2067 C C . PRO A 1 268 ? -28.096 25.097 1.569 1.00 88.94 268 PRO A C 1
ATOM 2069 O O . PRO A 1 268 ? -28.321 25.377 2.743 1.00 88.94 268 PRO A O 1
ATOM 2072 N N . LYS A 1 269 ? -27.813 23.844 1.183 1.00 86.44 269 LYS A N 1
ATOM 2073 C CA . LYS A 1 269 ? -27.752 22.707 2.111 1.00 86.44 269 LYS A CA 1
ATOM 2074 C C . LYS A 1 269 ? -26.442 22.699 2.899 1.00 86.44 269 LYS A C 1
ATOM 2076 O O . LYS A 1 269 ? -26.472 22.382 4.083 1.00 86.44 269 LYS A O 1
ATOM 2081 N N . PHE A 1 270 ? -25.338 23.117 2.276 1.00 85.12 270 PHE A N 1
ATOM 2082 C CA . PHE A 1 270 ? -24.082 23.401 2.975 1.00 85.12 270 PHE A CA 1
ATOM 2083 C C . PHE A 1 270 ? -24.215 24.591 3.932 1.00 85.12 270 PHE A C 1
ATOM 2085 O O . PHE A 1 270 ? -23.848 24.497 5.098 1.00 85.12 270 PHE A O 1
ATOM 2092 N N . LEU A 1 271 ? -24.787 25.710 3.477 1.00 85.31 271 LEU A N 1
ATOM 2093 C CA . LEU A 1 271 ? -24.962 26.887 4.336 1.00 85.31 271 LEU A CA 1
ATOM 2094 C C . LEU A 1 271 ? -25.773 26.540 5.598 1.00 85.31 271 LEU A C 1
ATOM 2096 O O . LEU A 1 271 ? -25.363 26.892 6.703 1.00 85.31 271 LEU A O 1
ATOM 2100 N N . ALA A 1 272 ? -26.836 25.742 5.460 1.00 81.50 272 ALA A N 1
ATOM 2101 C CA . ALA A 1 272 ? -27.601 25.222 6.594 1.00 81.50 272 ALA A CA 1
ATOM 2102 C C . ALA A 1 272 ? -26.847 24.190 7.466 1.00 81.50 272 ALA A C 1
ATOM 2104 O O . ALA A 1 272 ? -27.184 24.053 8.643 1.00 81.50 272 ALA A O 1
ATOM 2105 N N . SER A 1 273 ? -25.839 23.471 6.946 1.00 75.19 273 SER A N 1
ATOM 2106 C CA . SER A 1 273 ? -25.021 22.545 7.755 1.00 75.19 273 SER A CA 1
ATOM 2107 C C . SER A 1 273 ? -24.010 23.281 8.632 1.00 75.19 273 SER A C 1
ATOM 2109 O O . SER A 1 273 ? -23.747 22.840 9.745 1.00 75.19 273 SER A O 1
ATOM 2111 N N . VAL A 1 274 ? -23.509 24.430 8.167 1.00 76.75 274 VAL A N 1
ATOM 2112 C CA . VAL A 1 274 ? -22.614 25.338 8.918 1.00 76.75 274 VAL A CA 1
ATOM 2113 C C . VAL A 1 274 ? -23.406 26.342 9.784 1.00 76.75 274 VAL A C 1
ATOM 2115 O O . VAL A 1 274 ? -22.832 27.201 10.443 1.00 76.75 274 VAL A O 1
ATOM 2118 N N . GLY A 1 275 ? -24.741 26.252 9.809 1.00 75.69 275 GLY A N 1
ATOM 2119 C CA . GLY A 1 275 ? -25.609 27.111 10.627 1.00 75.69 275 GLY A CA 1
ATOM 2120 C C . GLY A 1 275 ? -25.881 28.511 10.060 1.00 75.69 275 GLY A C 1
ATOM 2121 O O . GLY A 1 275 ? -26.502 29.326 10.737 1.00 75.69 275 GLY A O 1
ATOM 2122 N N . ARG A 1 276 ? -25.473 28.793 8.816 1.00 83.69 276 ARG A N 1
ATOM 2123 C CA . ARG A 1 276 ? -25.699 30.066 8.102 1.00 83.69 276 ARG A CA 1
ATOM 2124 C C . ARG A 1 276 ? -27.090 30.077 7.453 1.00 83.69 276 ARG A C 1
ATOM 2126 O O . ARG A 1 276 ? -27.225 30.146 6.228 1.00 83.69 276 ARG A O 1
ATOM 2133 N N . ASP A 1 277 ? -28.124 29.963 8.286 1.00 85.19 277 ASP A N 1
ATOM 2134 C CA . ASP A 1 277 ? -29.525 29.823 7.862 1.00 85.19 277 ASP A CA 1
ATOM 2135 C C . ASP A 1 277 ? -30.006 31.022 7.018 1.00 85.19 277 ASP A C 1
ATOM 2137 O O . ASP A 1 277 ? -30.681 30.833 6.005 1.00 85.19 277 ASP A O 1
ATOM 2141 N N . GLU A 1 278 ? -29.613 32.248 7.381 1.00 86.94 278 GLU A N 1
ATOM 2142 C CA . GLU A 1 278 ? -29.918 33.484 6.647 1.00 86.94 278 GLU A CA 1
ATOM 2143 C C . GLU A 1 278 ? -29.460 33.414 5.182 1.00 86.94 278 GLU A C 1
ATOM 2145 O O . GLU A 1 278 ? -30.215 33.732 4.259 1.00 86.94 278 GLU A O 1
ATOM 2150 N N . GLU A 1 279 ? -28.223 32.966 4.957 1.00 87.81 279 GLU A N 1
ATOM 2151 C CA . GLU A 1 279 ? -27.642 32.863 3.619 1.00 87.81 279 GLU A CA 1
ATOM 2152 C C . GLU A 1 279 ? -28.237 31.695 2.831 1.00 87.81 279 GLU A C 1
ATOM 2154 O O . GLU A 1 279 ? -28.460 31.824 1.626 1.00 87.81 279 GLU A O 1
ATOM 2159 N N . ALA A 1 280 ? -28.560 30.580 3.497 1.00 88.12 280 ALA A N 1
ATOM 2160 C CA . ALA A 1 280 ? -29.268 29.465 2.874 1.00 88.12 280 ALA A CA 1
ATOM 2161 C C . ALA A 1 280 ? -30.625 29.921 2.305 1.00 88.12 280 ALA A C 1
ATOM 2163 O O . ALA A 1 280 ? -30.929 29.654 1.140 1.00 88.12 280 ALA A O 1
ATOM 2164 N N . VAL A 1 281 ? -31.403 30.682 3.085 1.00 91.62 281 VAL A N 1
ATOM 2165 C CA . VAL A 1 281 ? -32.669 31.290 2.638 1.00 91.62 281 VAL A CA 1
ATOM 2166 C C . VAL A 1 281 ? -32.424 32.285 1.501 1.00 91.62 281 VAL A C 1
ATOM 2168 O O . VAL A 1 281 ? -33.097 32.215 0.468 1.00 91.62 281 VAL A O 1
ATOM 2171 N N . GLN A 1 282 ? -31.424 33.164 1.623 1.00 92.44 282 GLN A N 1
ATOM 2172 C CA . GLN A 1 282 ? -31.094 34.147 0.585 1.00 92.44 282 GLN A CA 1
ATOM 2173 C C . GLN A 1 282 ? -30.717 33.489 -0.757 1.00 92.44 282 GLN A C 1
ATOM 2175 O O . GLN A 1 282 ? -31.118 33.975 -1.818 1.00 92.44 282 GLN A O 1
ATOM 2180 N N . VAL A 1 283 ? -29.989 32.367 -0.740 1.00 92.12 283 VAL A N 1
ATOM 2181 C CA . VAL A 1 283 ? -29.672 31.585 -1.946 1.00 92.12 283 VAL A CA 1
ATOM 2182 C C . VAL A 1 283 ? -30.942 31.038 -2.601 1.00 92.12 283 VAL A C 1
ATOM 2184 O O . VAL A 1 283 ? -31.096 31.185 -3.814 1.00 92.12 283 VAL A O 1
ATOM 2187 N N . ILE A 1 284 ? -31.881 30.475 -1.833 1.00 92.50 284 ILE A N 1
ATOM 2188 C CA . ILE A 1 284 ? -33.156 29.977 -2.378 1.00 92.50 284 ILE A CA 1
ATOM 2189 C C . ILE A 1 284 ? -33.965 31.116 -3.030 1.00 92.50 284 ILE A C 1
ATOM 2191 O O . ILE A 1 284 ? -34.441 30.952 -4.156 1.00 92.50 284 ILE A O 1
ATOM 2195 N N . HIS A 1 285 ? -34.048 32.294 -2.398 1.00 91.44 285 HIS A N 1
ATOM 2196 C CA . HIS A 1 285 ? -34.690 33.483 -2.988 1.00 91.44 285 HIS A CA 1
ATOM 2197 C C . HIS A 1 285 ? -33.996 33.960 -4.274 1.00 91.44 285 HIS A C 1
ATOM 2199 O O . HIS A 1 285 ? -34.661 34.284 -5.260 1.00 91.44 285 HIS A O 1
ATOM 2205 N N . ASN A 1 286 ? -32.661 33.949 -4.317 1.00 92.00 286 ASN A N 1
ATOM 2206 C CA . ASN A 1 286 ? -31.898 34.288 -5.523 1.00 92.00 286 ASN A CA 1
ATOM 2207 C C . ASN A 1 286 ? -32.146 33.294 -6.673 1.00 92.00 286 ASN A C 1
ATOM 2209 O O . ASN A 1 286 ? -32.252 33.706 -7.831 1.00 92.00 286 ASN A O 1
ATOM 2213 N N . ILE A 1 287 ? -32.286 32.000 -6.370 1.00 91.88 287 ILE A N 1
ATOM 2214 C CA . ILE A 1 287 ? -32.632 30.962 -7.354 1.00 91.88 287 ILE A CA 1
ATOM 2215 C C . ILE A 1 287 ? -34.060 31.150 -7.860 1.00 91.88 287 ILE A C 1
ATOM 2217 O O . ILE A 1 287 ? -34.272 31.116 -9.072 1.00 91.88 287 ILE A O 1
ATOM 2221 N N . ALA A 1 288 ? -35.021 31.397 -6.963 1.00 91.25 288 ALA A N 1
ATOM 2222 C CA . ALA A 1 288 ? -36.400 31.706 -7.331 1.00 91.25 288 ALA A CA 1
ATOM 2223 C C . ALA A 1 288 ? -36.429 32.888 -8.317 1.00 91.25 288 ALA A C 1
ATOM 2225 O O . ALA A 1 288 ? -36.911 32.742 -9.443 1.00 91.25 288 ALA A O 1
ATOM 2226 N N . LYS A 1 289 ? -35.761 33.997 -7.972 1.00 91.81 289 LYS A N 1
ATOM 2227 C CA . LYS A 1 289 ? -35.635 35.190 -8.821 1.00 91.81 289 LYS A CA 1
ATOM 2228 C C . LYS A 1 289 ? -34.981 34.903 -10.179 1.00 91.81 289 LYS A C 1
ATOM 2230 O O . LYS A 1 289 ? -35.495 35.349 -11.203 1.00 91.81 289 LYS A O 1
ATOM 2235 N N . ARG A 1 290 ? -33.886 34.130 -10.228 1.00 91.25 290 ARG A N 1
ATOM 2236 C CA . ARG A 1 290 ? -33.206 33.733 -11.486 1.00 91.25 290 ARG A CA 1
ATOM 2237 C C . ARG A 1 290 ? -34.053 32.783 -12.347 1.00 91.25 290 ARG A C 1
ATOM 2239 O O . ARG A 1 290 ? -33.870 32.735 -13.563 1.00 91.25 290 ARG A O 1
ATOM 2246 N N . ASN A 1 291 ? -35.004 32.083 -11.731 1.00 91.88 291 ASN A N 1
ATOM 2247 C CA . ASN A 1 291 ? -35.993 31.225 -12.382 1.00 91.88 291 ASN A CA 1
ATOM 2248 C C . ASN A 1 291 ? -37.331 31.925 -12.695 1.00 91.88 291 ASN A C 1
ATOM 2250 O O . ASN A 1 291 ? -38.198 31.290 -13.292 1.00 91.88 291 ASN A O 1
ATOM 2254 N N . GLY A 1 292 ? -37.512 33.200 -12.328 1.00 88.12 292 GLY A N 1
ATOM 2255 C CA . GLY A 1 292 ? -38.769 33.931 -12.535 1.00 88.12 292 GLY A CA 1
ATOM 2256 C C . GLY A 1 292 ? -39.912 33.491 -11.611 1.00 88.12 292 GLY A C 1
ATOM 2257 O O . GLY A 1 292 ? -41.072 33.534 -12.014 1.00 88.12 292 GLY A O 1
ATOM 2258 N N . LYS A 1 293 ? -39.585 33.036 -10.398 1.00 89.75 293 LYS A N 1
ATOM 2259 C CA . LYS A 1 293 ? -40.518 32.623 -9.341 1.00 89.75 293 LYS A CA 1
ATOM 2260 C C . LYS A 1 293 ? -40.238 33.367 -8.033 1.00 89.75 293 LYS A C 1
ATOM 2262 O O . LYS A 1 293 ? -39.180 33.968 -7.860 1.00 89.75 293 LYS A O 1
ATOM 2267 N N . GLU A 1 294 ? -41.167 33.250 -7.095 1.00 84.88 294 GLU A N 1
ATOM 2268 C CA . GLU A 1 294 ? -41.034 33.700 -5.707 1.00 84.88 294 GLU A CA 1
ATOM 2269 C C . GLU A 1 294 ? -41.198 32.492 -4.769 1.00 84.88 294 GLU A C 1
ATOM 2271 O O . GLU A 1 294 ? -41.692 31.444 -5.189 1.00 84.88 294 GLU A O 1
ATOM 2276 N N . THR A 1 295 ? -40.758 32.613 -3.516 1.00 85.44 295 THR A N 1
ATOM 2277 C CA . THR A 1 295 ? -40.975 31.595 -2.476 1.00 85.44 295 THR A CA 1
ATOM 2278 C C . THR A 1 295 ? -41.321 32.267 -1.151 1.00 85.44 295 THR A C 1
ATOM 2280 O O . THR A 1 295 ? -40.944 33.409 -0.897 1.00 85.44 295 THR A O 1
ATOM 2283 N N . SER A 1 296 ? -42.040 31.543 -0.298 1.00 81.19 296 SER A N 1
ATOM 2284 C CA . SER A 1 296 ? -42.501 32.002 1.018 1.00 81.19 296 SER A CA 1
ATOM 2285 C C . SER A 1 296 ? -41.542 31.658 2.166 1.00 81.19 296 SER A C 1
ATOM 2287 O O . SER A 1 296 ? -41.894 31.858 3.324 1.00 81.19 296 SER A O 1
ATOM 2289 N N . LEU A 1 297 ? -40.368 31.090 1.871 1.00 88.31 297 LEU A N 1
ATOM 2290 C CA . LEU A 1 297 ? -39.403 30.625 2.870 1.00 88.31 297 LEU A CA 1
ATOM 2291 C C . LEU A 1 297 ? -38.782 31.787 3.666 1.00 88.31 297 LEU A C 1
ATOM 2293 O O . LEU A 1 297 ? -38.184 32.688 3.070 1.00 88.31 297 LEU A O 1
ATOM 2297 N N . THR A 1 298 ? -38.847 31.723 4.999 1.00 87.50 298 THR A N 1
ATOM 2298 C CA . THR A 1 298 ? -38.145 32.653 5.905 1.00 87.50 298 THR A CA 1
ATOM 2299 C C . THR A 1 298 ? -37.117 31.935 6.791 1.00 87.50 298 THR A C 1
ATOM 2301 O O . THR A 1 298 ? -37.021 30.707 6.791 1.00 87.50 298 THR A O 1
ATOM 2304 N N . VAL A 1 299 ? -36.311 32.696 7.539 1.00 86.00 299 VAL A N 1
ATOM 2305 C CA . VAL A 1 299 ? -35.299 32.144 8.464 1.00 86.00 299 VAL A CA 1
ATOM 2306 C C . VAL A 1 299 ? -35.973 31.509 9.686 1.00 86.00 299 VAL A C 1
ATOM 2308 O O . VAL A 1 299 ? -35.523 30.485 10.200 1.00 86.00 299 VAL A O 1
ATOM 2311 N N . GLU A 1 300 ? -37.106 32.067 10.106 1.00 81.81 300 GLU A N 1
ATOM 2312 C CA . GLU A 1 300 ? -37.950 31.549 11.181 1.00 81.81 300 GLU A CA 1
ATOM 2313 C C . GLU A 1 300 ? -38.504 30.163 10.833 1.00 81.81 300 GLU A C 1
ATOM 2315 O O . GLU A 1 300 ? -38.536 29.309 11.710 1.00 81.81 300 GLU A O 1
ATOM 2320 N N . ASP A 1 301 ? -38.854 29.891 9.568 1.00 83.38 301 ASP A N 1
ATOM 2321 C CA . ASP A 1 301 ? -39.309 28.559 9.139 1.00 83.38 301 ASP A CA 1
ATOM 2322 C C . ASP A 1 301 ? -38.213 27.481 9.334 1.00 83.38 301 ASP A C 1
ATOM 2324 O O . ASP A 1 301 ? -38.519 26.351 9.726 1.00 83.38 301 ASP A O 1
ATOM 2328 N N . LEU A 1 302 ? -36.929 27.819 9.120 1.00 82.50 302 LEU A N 1
ATOM 2329 C CA . LEU A 1 302 ? -35.792 26.918 9.384 1.00 82.50 302 LEU A CA 1
ATOM 2330 C C . LEU A 1 302 ? -35.512 26.749 10.882 1.00 82.50 302 LEU A C 1
ATOM 2332 O O . LEU A 1 302 ? -35.236 25.635 11.337 1.00 82.50 302 LEU A O 1
ATOM 2336 N N . ARG A 1 303 ? -35.587 27.837 11.658 1.00 83.25 303 ARG A N 1
ATOM 2337 C CA . ARG A 1 303 ? -35.385 27.807 13.117 1.00 83.25 303 ARG A CA 1
ATOM 2338 C C . ARG A 1 303 ? -36.501 27.038 13.823 1.00 83.25 303 ARG A C 1
ATOM 2340 O O . ARG A 1 303 ? -36.210 26.173 14.644 1.00 83.25 303 ARG A O 1
ATOM 2347 N N . ALA A 1 304 ? -37.756 27.271 13.443 1.00 80.31 304 ALA A N 1
ATOM 2348 C CA . ALA A 1 304 ? -38.921 26.560 13.962 1.00 80.31 304 ALA A CA 1
ATOM 2349 C C . ALA A 1 304 ? -38.879 25.058 13.638 1.00 80.31 304 ALA A C 1
ATOM 2351 O O . ALA A 1 304 ? -39.242 24.245 14.483 1.00 80.31 304 ALA A O 1
ATOM 2352 N N . ALA A 1 305 ? -38.379 24.668 12.458 1.00 80.31 305 ALA A N 1
ATOM 2353 C CA . ALA A 1 305 ? -38.180 23.257 12.119 1.00 80.31 305 ALA A CA 1
ATOM 2354 C C . ALA A 1 305 ? -37.099 22.571 12.983 1.00 80.31 305 ALA A C 1
ATOM 2356 O O . ALA A 1 305 ? -37.187 21.371 13.232 1.00 80.31 305 ALA A O 1
ATOM 2357 N N . ALA A 1 306 ? -36.088 23.314 13.446 1.00 81.56 306 ALA A N 1
ATOM 2358 C CA . ALA A 1 306 ? -34.998 22.787 14.269 1.00 81.56 306 ALA A CA 1
ATOM 2359 C C . ALA A 1 306 ? -35.290 22.800 15.784 1.00 81.56 306 ALA A C 1
ATOM 2361 O O . ALA A 1 306 ? -34.773 21.943 16.503 1.00 81.56 306 ALA A O 1
ATOM 2362 N N . ALA A 1 307 ? -36.113 23.739 16.263 1.00 78.12 307 ALA A N 1
ATOM 2363 C CA . ALA A 1 307 ? -36.380 23.971 17.686 1.00 78.12 307 ALA A CA 1
ATOM 2364 C C . ALA A 1 307 ? -36.776 22.718 18.506 1.00 78.12 307 ALA A C 1
ATOM 2366 O O . ALA A 1 307 ? -36.221 22.553 19.594 1.00 78.12 307 ALA A O 1
ATOM 2367 N N . PRO A 1 308 ? -37.622 21.780 18.016 1.00 79.38 308 PRO A N 1
ATOM 2368 C CA . PRO A 1 308 ? -38.017 20.595 18.790 1.00 79.38 308 PRO A CA 1
ATOM 2369 C C . PRO A 1 308 ? -36.877 19.618 19.123 1.00 79.38 308 PRO A C 1
ATOM 2371 O O . PRO A 1 308 ? -37.076 18.693 19.904 1.00 79.38 308 PRO A O 1
ATOM 2374 N N . TYR A 1 309 ? -35.697 19.795 18.521 1.00 77.12 309 TYR A N 1
ATOM 2375 C CA . TYR A 1 309 ? -34.563 18.871 18.615 1.00 77.12 309 TYR A CA 1
ATOM 2376 C C . TYR A 1 309 ? -33.351 19.447 19.372 1.00 77.12 309 TYR A C 1
ATOM 2378 O O . TYR A 1 309 ? -32.301 18.805 19.392 1.00 77.12 309 TYR A O 1
ATOM 2386 N N . LEU A 1 310 ? -33.458 20.657 19.942 1.00 69.06 310 LEU A N 1
ATOM 2387 C CA . LEU A 1 310 ? -32.323 21.393 20.531 1.00 69.06 310 LEU A CA 1
ATOM 2388 C C . LEU A 1 310 ? -32.335 21.478 22.075 1.00 69.06 310 LEU A C 1
ATOM 2390 O O . LEU A 1 310 ? -31.274 21.672 22.667 1.00 69.06 310 LEU A O 1
ATOM 2394 N N . GLY A 1 311 ? -33.486 21.257 22.724 1.00 60.56 311 GLY A N 1
ATOM 2395 C CA . GLY A 1 311 ? -33.632 21.249 24.192 1.00 60.56 311 GLY A CA 1
ATOM 2396 C C . GLY A 1 311 ? -33.386 22.609 24.866 1.00 60.56 311 GLY A C 1
ATOM 2397 O O . GLY A 1 311 ? -33.310 23.632 24.192 1.00 60.56 311 GLY A O 1
ATOM 2398 N N . ASP A 1 312 ? -33.199 22.609 26.193 1.00 42.06 312 ASP A N 1
ATOM 2399 C CA . ASP A 1 312 ? -32.991 23.815 27.030 1.00 42.06 312 ASP A CA 1
ATOM 2400 C C . ASP A 1 312 ? -31.693 24.601 26.738 1.00 42.06 312 ASP A C 1
ATOM 2402 O O . ASP A 1 312 ? -31.378 25.572 27.419 1.00 42.06 312 ASP A O 1
ATOM 2406 N N . LYS A 1 313 ? -30.934 24.252 25.689 1.00 43.50 313 LYS A N 1
ATOM 2407 C CA . LYS A 1 313 ? -29.830 25.082 25.168 1.00 43.50 313 LYS A CA 1
ATOM 2408 C C . LYS A 1 313 ? -30.342 26.214 24.263 1.00 43.50 313 LYS A C 1
ATOM 2410 O O . LYS A 1 313 ? -29.740 26.532 23.239 1.00 43.50 313 LYS A O 1
ATOM 2415 N N . LEU A 1 314 ? -31.459 26.817 24.659 1.00 46.66 314 LEU A N 1
ATOM 2416 C CA . LEU A 1 314 ? -32.056 28.007 24.065 1.00 46.66 314 LEU A CA 1
ATOM 2417 C C . LEU A 1 314 ? -31.595 29.253 24.828 1.00 46.66 314 LEU A C 1
ATOM 2419 O O . LEU A 1 314 ? -32.404 29.920 25.453 1.00 46.66 314 LEU A O 1
ATOM 2423 N N . ASP A 1 315 ? -30.301 29.570 24.756 1.00 34.47 315 ASP A N 1
ATOM 2424 C CA . ASP A 1 315 ? -29.829 30.945 24.952 1.00 34.47 315 ASP A CA 1
ATOM 2425 C C . ASP A 1 315 ? -28.418 31.131 24.382 1.00 34.47 315 ASP A C 1
ATOM 2427 O O . ASP A 1 315 ? -27.463 30.459 24.775 1.00 34.47 315 ASP A O 1
ATOM 2431 N N . GLY A 1 316 ? -28.296 32.049 23.421 1.00 29.69 316 GLY A N 1
ATOM 2432 C CA . GLY A 1 316 ? -27.039 32.359 22.741 1.00 29.69 316 GLY A CA 1
ATOM 2433 C C . GLY A 1 316 ? -27.203 32.533 21.228 1.00 29.69 316 GLY A C 1
ATOM 2434 O O . GLY A 1 316 ? -27.307 31.535 20.511 1.00 29.69 316 GLY A O 1
ATOM 2435 N N . PRO A 1 317 ? -27.175 33.769 20.690 1.00 32.34 317 PRO A N 1
ATOM 2436 C CA . PRO A 1 317 ? -26.966 33.954 19.262 1.00 32.34 317 PRO A CA 1
ATOM 2437 C C . PRO A 1 317 ? -25.566 33.443 18.913 1.00 32.34 317 PRO A C 1
ATOM 2439 O O . PRO A 1 317 ? -24.565 33.962 19.407 1.00 32.34 317 PRO A O 1
ATOM 2442 N N . VAL A 1 318 ? -25.485 32.432 18.046 1.00 35.84 318 VAL A N 1
ATOM 2443 C CA . VAL A 1 318 ? -24.209 31.917 17.529 1.00 35.84 318 VAL A CA 1
ATOM 2444 C C . VAL A 1 318 ? -23.662 32.902 16.486 1.00 35.84 318 VAL A C 1
ATOM 2446 O O . VAL A 1 318 ? -23.614 32.619 15.293 1.00 35.84 318 VAL A O 1
ATOM 2449 N N . GLU A 1 319 ? -23.251 34.094 16.934 1.00 33.66 319 GLU A N 1
ATOM 2450 C CA . GLU A 1 319 ? -22.393 34.994 16.158 1.00 33.66 319 GLU A CA 1
ATOM 2451 C C . GLU A 1 319 ? -20.963 34.433 16.120 1.00 33.66 319 GLU A C 1
ATOM 2453 O O . GLU A 1 319 ? -20.022 34.990 16.688 1.00 33.66 319 GLU A O 1
ATOM 2458 N N . THR A 1 320 ? -20.763 33.334 15.397 1.00 34.28 320 THR A N 1
ATOM 2459 C CA . THR A 1 320 ? -19.425 32.883 15.002 1.00 34.28 320 THR A CA 1
ATOM 2460 C C . THR A 1 320 ? -18.891 33.768 13.875 1.00 34.28 320 THR A C 1
ATOM 2462 O O . THR A 1 320 ? -18.760 33.359 12.722 1.00 34.28 320 THR A O 1
ATOM 2465 N N . LYS A 1 321 ? -18.538 35.015 14.221 1.00 32.00 321 LYS A N 1
ATOM 2466 C CA . LYS A 1 321 ? -17.740 35.925 13.380 1.00 32.00 321 LYS A CA 1
ATOM 2467 C C . LYS A 1 321 ? -16.284 35.453 13.302 1.00 32.00 321 LYS A C 1
ATOM 2469 O O . LYS A 1 321 ? -15.366 36.177 13.677 1.00 32.00 321 LYS A O 1
ATOM 2474 N N . PHE A 1 322 ? -16.068 34.242 12.800 1.00 39.44 322 PHE A N 1
ATOM 2475 C CA . PHE A 1 322 ? -14.740 33.805 12.392 1.00 39.44 322 PHE A CA 1
ATOM 2476 C C . PHE A 1 322 ? -14.329 34.550 11.124 1.00 39.44 322 PHE A C 1
ATOM 2478 O O . PHE A 1 322 ? -15.119 34.702 10.186 1.00 39.44 322 PHE A O 1
ATOM 2485 N N . SER A 1 323 ? -13.070 34.986 11.069 1.00 35.00 323 SER A N 1
ATOM 2486 C CA . SER A 1 323 ? -12.468 35.420 9.811 1.00 35.00 323 SER A CA 1
ATOM 2487 C C . SER A 1 323 ? -12.561 34.284 8.789 1.00 35.00 323 SER A C 1
ATOM 2489 O O . SER A 1 323 ? -12.389 33.120 9.148 1.00 35.00 323 SER A O 1
ATOM 2491 N N . THR A 1 324 ? -12.762 34.585 7.500 1.00 44.69 324 THR A N 1
ATOM 2492 C CA . THR A 1 324 ? -12.845 33.557 6.439 1.00 44.69 324 THR A CA 1
ATOM 2493 C C . THR A 1 324 ? -11.624 32.628 6.421 1.00 44.69 324 THR A C 1
ATOM 2495 O O . THR A 1 324 ? -11.713 31.509 5.940 1.00 44.69 324 THR A O 1
ATOM 2498 N N . LEU A 1 325 ? -10.483 33.083 6.948 1.00 42.78 325 LEU A N 1
ATOM 2499 C CA . LEU A 1 325 ? -9.233 32.325 7.033 1.00 42.78 325 LEU A CA 1
ATOM 2500 C C . LEU A 1 325 ? -9.155 31.441 8.299 1.00 42.78 325 LEU A C 1
ATOM 2502 O O . LEU A 1 325 ? -8.549 30.373 8.272 1.00 42.78 325 LEU A O 1
ATOM 2506 N N . GLU A 1 326 ? -9.815 31.839 9.388 1.00 46.22 326 GLU A N 1
ATOM 2507 C CA . GLU A 1 326 ? -9.971 31.033 10.612 1.00 46.22 326 GLU A CA 1
ATOM 2508 C C . GLU A 1 326 ? -11.034 29.950 10.413 1.00 46.22 326 GLU A C 1
ATOM 2510 O O . GLU A 1 326 ? -10.786 28.791 10.732 1.00 46.22 326 GLU A O 1
ATOM 2515 N N . LEU A 1 327 ? -12.147 30.297 9.753 1.00 44.22 327 LEU A N 1
ATOM 2516 C CA . LEU A 1 327 ? -13.170 29.357 9.281 1.00 44.22 327 LEU A CA 1
ATOM 2517 C C . LEU A 1 327 ? -12.690 28.468 8.116 1.00 44.22 327 LEU A C 1
ATOM 2519 O O . LEU A 1 327 ? -13.445 27.643 7.628 1.00 44.22 327 LEU A O 1
ATOM 2523 N N . ILE A 1 328 ? -11.449 28.631 7.649 1.00 47.25 328 ILE A N 1
ATOM 2524 C CA . ILE A 1 328 ? -10.770 27.642 6.804 1.00 47.25 328 ILE A CA 1
ATOM 2525 C C . ILE A 1 328 ? -9.883 26.750 7.680 1.00 47.25 328 ILE A C 1
ATOM 2527 O O . ILE A 1 328 ? -9.964 25.535 7.561 1.00 47.25 328 ILE A O 1
ATOM 2531 N N . LYS A 1 329 ? -9.091 27.313 8.605 1.00 48.38 329 LYS A N 1
ATOM 2532 C CA . LYS A 1 329 ? -8.224 26.531 9.509 1.00 48.38 329 LYS A CA 1
ATOM 2533 C C . LYS A 1 329 ? -8.988 25.563 10.411 1.00 48.38 329 LYS A C 1
ATOM 2535 O O . LYS A 1 329 ? -8.766 24.367 10.314 1.00 48.38 329 LYS A O 1
ATOM 2540 N N . HIS A 1 330 ? -9.928 26.064 11.213 1.00 46.62 330 HIS A N 1
ATOM 2541 C CA . HIS A 1 330 ? -10.717 25.251 12.155 1.00 46.62 330 HIS A CA 1
ATOM 2542 C C . HIS A 1 330 ? -11.529 24.152 11.447 1.00 46.62 330 HIS A C 1
ATOM 2544 O O . HIS A 1 330 ? -11.863 23.112 11.994 1.00 46.62 330 HIS A O 1
ATOM 2550 N N . SER A 1 331 ? -11.814 24.419 10.181 1.00 43.09 331 SER A N 1
ATOM 2551 C CA . SER A 1 331 ? -12.526 23.590 9.228 1.00 43.09 331 SER A CA 1
ATOM 2552 C C . SER A 1 331 ? -11.640 22.497 8.607 1.00 43.09 331 SER A C 1
ATOM 2554 O O . SER A 1 331 ? -12.110 21.389 8.370 1.00 43.09 331 SER A O 1
ATOM 2556 N N . PHE A 1 332 ? -10.347 22.768 8.388 1.00 50.16 332 PHE A N 1
ATOM 2557 C CA . PHE A 1 332 ? -9.340 21.760 8.023 1.00 50.16 332 PHE A CA 1
ATOM 2558 C C . PHE A 1 332 ? -8.903 20.868 9.195 1.00 50.16 332 PHE A C 1
ATOM 2560 O O . PHE A 1 332 ? -8.356 19.790 8.954 1.00 50.16 332 PHE A O 1
ATOM 2567 N N . ASP A 1 333 ? -9.201 21.292 10.421 1.00 47.31 333 ASP A N 1
ATOM 2568 C CA . ASP A 1 333 ? -8.990 20.535 11.651 1.00 47.31 333 ASP A CA 1
ATOM 2569 C C . ASP A 1 333 ? -10.098 19.473 11.850 1.00 47.31 333 ASP A C 1
ATOM 2571 O O . ASP A 1 333 ? -9.789 18.293 12.007 1.00 47.31 333 ASP A O 1
ATOM 2575 N N . ASP A 1 334 ? -11.379 19.835 11.687 1.00 47.81 334 ASP A N 1
ATOM 2576 C CA . ASP A 1 334 ? -12.527 18.902 11.785 1.00 47.81 334 ASP A CA 1
ATOM 2577 C C . ASP A 1 334 ? -12.641 17.901 10.595 1.00 47.81 334 ASP A C 1
ATOM 2579 O O . ASP A 1 334 ? -13.427 16.949 10.615 1.00 47.81 334 ASP A O 1
ATOM 2583 N N . MET A 1 335 ? -11.850 18.097 9.532 1.00 48.66 335 MET A N 1
ATOM 2584 C CA . MET A 1 335 ? -12.026 17.539 8.170 1.00 48.66 335 MET A CA 1
ATOM 2585 C C . MET A 1 335 ? -11.940 16.012 8.001 1.00 48.66 335 MET A C 1
ATOM 2587 O O . MET A 1 335 ? -12.101 15.524 6.882 1.00 48.66 335 MET A O 1
ATOM 2591 N N . ARG A 1 336 ? -11.589 15.247 9.038 1.00 52.69 336 ARG A N 1
ATOM 2592 C CA . ARG A 1 336 ? -11.124 13.853 8.871 1.00 52.69 336 ARG A CA 1
ATOM 2593 C C . ARG A 1 336 ? -11.787 12.855 9.811 1.00 52.69 336 ARG A C 1
ATOM 2595 O O . ARG A 1 336 ? -12.206 11.804 9.346 1.00 52.69 336 ARG A O 1
ATOM 2602 N N . GLY A 1 337 ? -11.929 13.192 11.093 1.00 59.34 337 GLY A N 1
ATOM 2603 C CA . GLY A 1 337 ? -12.651 12.358 12.055 1.00 59.34 337 GLY A CA 1
ATOM 2604 C C . GLY A 1 337 ? -14.154 12.353 11.771 1.00 59.34 337 GLY A C 1
ATOM 2605 O O . GLY A 1 337 ? -14.697 11.363 11.283 1.00 59.34 337 GLY A O 1
ATOM 2606 N N . GLU A 1 338 ? -14.838 13.473 12.030 1.00 67.94 338 GLU A N 1
ATOM 2607 C CA . GLU A 1 338 ? -16.309 13.514 12.029 1.00 67.94 338 GLU A CA 1
ATOM 2608 C C . GLU A 1 338 ? -16.934 13.168 10.669 1.00 67.94 338 GLU A C 1
ATOM 2610 O O . GLU A 1 338 ? -17.872 12.368 10.607 1.00 67.94 338 GLU A O 1
ATOM 2615 N N . HIS A 1 339 ? -16.420 13.733 9.571 1.00 73.81 339 HIS A N 1
ATOM 2616 C CA . HIS A 1 339 ? -17.029 13.549 8.252 1.00 73.81 339 HIS A CA 1
ATOM 2617 C C . HIS A 1 339 ? -16.906 12.116 7.720 1.00 73.81 339 HIS A C 1
ATOM 2619 O O . HIS A 1 339 ? -17.871 11.627 7.129 1.00 73.81 339 HIS A O 1
ATOM 2625 N N . ILE A 1 340 ? -15.781 11.433 7.965 1.00 80.06 340 ILE A N 1
ATOM 2626 C CA . ILE A 1 340 ? -15.579 10.028 7.575 1.00 80.06 340 ILE A CA 1
ATOM 2627 C C . ILE A 1 340 ? -16.348 9.109 8.530 1.00 80.06 340 ILE A C 1
ATOM 2629 O O . ILE A 1 340 ? -17.131 8.276 8.077 1.00 80.06 340 ILE A O 1
ATOM 2633 N N . ARG A 1 341 ? -16.251 9.327 9.849 1.00 80.12 341 ARG A N 1
ATOM 2634 C CA . ARG A 1 341 ? -16.999 8.572 10.874 1.00 80.12 341 ARG A CA 1
ATOM 2635 C C . ARG A 1 341 ? -18.519 8.643 10.671 1.00 80.12 341 ARG A C 1
ATOM 2637 O O . ARG A 1 341 ? -19.224 7.670 10.938 1.00 80.12 341 ARG A O 1
ATOM 2644 N N . ALA A 1 342 ? -19.038 9.743 10.120 1.00 75.62 342 ALA A N 1
ATOM 2645 C CA . ALA A 1 342 ? -20.442 9.860 9.725 1.00 75.62 342 ALA A CA 1
ATOM 2646 C C . ALA A 1 342 ? -20.858 8.859 8.624 1.00 75.62 342 ALA A C 1
ATOM 2648 O O . ALA A 1 342 ? -21.988 8.366 8.661 1.00 75.62 342 ALA A O 1
ATOM 2649 N N . LEU A 1 343 ? -19.967 8.498 7.690 1.00 82.81 343 LEU A N 1
ATOM 2650 C CA . LEU A 1 343 ? -20.231 7.530 6.610 1.00 82.81 343 LEU A CA 1
ATOM 2651 C C . LEU A 1 343 ? -20.331 6.078 7.107 1.00 82.81 343 LEU A C 1
ATOM 2653 O O . LEU A 1 343 ? -20.955 5.245 6.449 1.00 82.81 343 LEU A O 1
ATOM 2657 N N . PHE A 1 344 ? -19.777 5.791 8.286 1.00 87.19 344 PHE A N 1
ATOM 2658 C CA . PHE A 1 344 ? -19.812 4.476 8.938 1.00 87.19 344 PHE A CA 1
ATOM 2659 C C . PHE A 1 344 ? -20.710 4.451 10.191 1.00 87.19 344 PHE A C 1
ATOM 2661 O O . PHE A 1 344 ? -20.817 3.439 10.880 1.00 87.19 344 PHE A O 1
ATOM 2668 N N . SER A 1 345 ? -21.439 5.543 10.452 1.00 78.94 345 SER A N 1
ATOM 2669 C CA . SER A 1 345 ? -22.277 5.751 11.648 1.00 78.94 345 SER A CA 1
ATOM 2670 C C . SER A 1 345 ? -23.429 4.754 11.845 1.00 78.94 345 SER A C 1
ATOM 2672 O O . SER A 1 345 ? -23.980 4.654 12.942 1.00 78.94 345 SER A O 1
ATOM 2674 N N . THR A 1 346 ? -23.824 4.016 10.802 1.00 84.31 346 THR A N 1
ATOM 2675 C CA . THR A 1 346 ? -24.835 2.954 10.888 1.00 84.31 346 THR A CA 1
ATOM 2676 C C . THR A 1 346 ? -24.394 1.737 10.076 1.00 84.31 346 THR A C 1
ATOM 2678 O O . THR A 1 346 ? -23.803 1.916 9.011 1.00 84.31 346 THR A O 1
ATOM 2681 N N . PRO A 1 347 ? -24.747 0.498 10.474 1.00 86.19 347 PRO A N 1
ATOM 2682 C CA . PRO A 1 347 ? -24.335 -0.705 9.744 1.00 86.19 347 PRO A CA 1
ATOM 2683 C C . PRO A 1 347 ? -24.872 -0.750 8.305 1.00 86.19 347 PRO A C 1
ATOM 2685 O O . PRO A 1 347 ? -24.245 -1.330 7.424 1.00 86.19 347 PRO A O 1
ATOM 2688 N N . ARG A 1 348 ? -26.018 -0.103 8.031 1.00 85.00 348 ARG A N 1
ATOM 2689 C CA . ARG A 1 348 ? -26.559 0.011 6.668 1.00 85.00 348 ARG A CA 1
ATOM 2690 C C . ARG A 1 348 ? -25.754 0.984 5.807 1.00 85.00 348 ARG A C 1
ATOM 2692 O O . ARG A 1 348 ? -25.574 0.710 4.622 1.00 85.00 348 ARG A O 1
ATOM 2699 N N . LEU A 1 349 ? -25.334 2.116 6.376 1.00 83.12 349 LEU A N 1
ATOM 2700 C CA . LEU A 1 349 ? -24.547 3.106 5.649 1.00 83.12 349 LEU A CA 1
ATOM 2701 C C . LEU A 1 349 ? -23.116 2.604 5.454 1.00 83.12 349 LEU A C 1
ATOM 2703 O O . LEU A 1 349 ? -22.679 2.585 4.314 1.00 83.12 349 LEU A O 1
ATOM 2707 N N . ALA A 1 350 ? -22.479 2.058 6.496 1.00 87.25 350 ALA A N 1
ATOM 2708 C CA . ALA A 1 350 ? -21.176 1.394 6.427 1.00 87.25 350 ALA A CA 1
ATOM 2709 C C . ALA A 1 350 ? -21.128 0.350 5.298 1.00 87.25 350 ALA A C 1
ATOM 2711 O O . ALA A 1 350 ? -20.345 0.491 4.366 1.00 87.25 350 ALA A O 1
ATOM 2712 N N . TRP A 1 351 ? -22.061 -0.615 5.287 1.00 90.50 351 TRP A N 1
ATOM 2713 C CA . TRP A 1 351 ? -22.150 -1.621 4.218 1.00 90.50 351 TRP A CA 1
ATOM 2714 C C . TRP A 1 351 ? -22.350 -1.010 2.820 1.00 90.50 351 TRP A C 1
ATOM 2716 O O . TRP A 1 351 ? -21.841 -1.530 1.830 1.00 90.50 351 TRP A O 1
ATOM 2726 N N . SER A 1 352 ? -23.077 0.107 2.711 1.00 89.19 352 SER A N 1
ATOM 2727 C CA . SER A 1 352 ? -23.221 0.812 1.433 1.00 89.19 352 SER A CA 1
ATOM 2728 C C . SER A 1 352 ? -21.953 1.563 1.025 1.00 89.19 352 SER A C 1
ATOM 2730 O O . SER A 1 352 ? -21.664 1.618 -0.167 1.00 89.19 352 SER A O 1
ATOM 2732 N N . THR A 1 353 ? -21.230 2.148 1.979 1.00 90.81 353 THR A N 1
ATOM 2733 C CA . THR A 1 353 ? -19.986 2.894 1.769 1.00 90.81 353 THR A CA 1
ATOM 2734 C C . THR A 1 353 ? -18.880 1.942 1.319 1.00 90.81 353 THR A C 1
ATOM 2736 O O . THR A 1 353 ? -18.346 2.141 0.228 1.00 90.81 353 THR A O 1
ATOM 2739 N N . SER A 1 354 ? -18.628 0.855 2.059 1.00 92.00 354 SER A N 1
ATOM 2740 C CA . SER A 1 354 ? -17.631 -0.167 1.700 1.00 92.00 354 SER A CA 1
ATOM 2741 C C . SER A 1 354 ? -17.912 -0.772 0.322 1.00 92.00 354 SER A C 1
ATOM 2743 O O . SER A 1 354 ? -17.033 -0.778 -0.533 1.00 92.00 354 SER A O 1
ATOM 2745 N N . LEU A 1 355 ? -19.159 -1.170 0.023 1.00 93.06 355 LEU A N 1
ATOM 2746 C CA . LEU A 1 355 ? -19.496 -1.712 -1.302 1.00 93.06 355 LEU A CA 1
ATOM 2747 C C . LEU A 1 355 ? -19.338 -0.695 -2.447 1.00 93.06 355 LEU A C 1
ATOM 2749 O O . LEU A 1 355 ? -18.967 -1.091 -3.553 1.00 93.06 355 LEU A O 1
ATOM 2753 N N . VAL A 1 356 ? -19.617 0.596 -2.227 1.00 93.00 356 VAL A N 1
ATOM 2754 C CA . VAL A 1 356 ? -19.391 1.638 -3.247 1.00 93.00 356 VAL A CA 1
ATOM 2755 C C . VAL A 1 356 ? -17.895 1.850 -3.475 1.00 93.00 356 VAL A C 1
ATOM 2757 O O . VAL A 1 356 ? -17.469 1.853 -4.631 1.00 93.00 356 VAL A O 1
ATOM 2760 N N . ILE A 1 357 ? -17.101 1.948 -2.404 1.00 94.06 357 ILE A N 1
ATOM 2761 C CA . ILE A 1 357 ? -15.636 2.051 -2.471 1.00 94.06 357 ILE A CA 1
ATOM 2762 C C . ILE A 1 357 ? -15.057 0.831 -3.199 1.00 94.06 357 ILE A C 1
ATOM 2764 O O . ILE A 1 357 ? -14.334 1.004 -4.177 1.00 94.06 357 ILE A O 1
ATOM 2768 N N . PHE A 1 358 ? -15.459 -0.388 -2.827 1.00 94.56 358 PHE A N 1
ATOM 2769 C CA . PHE A 1 358 ? -15.053 -1.631 -3.486 1.00 94.56 358 PHE A CA 1
ATOM 2770 C C . PHE A 1 358 ? -15.401 -1.652 -4.983 1.00 94.56 358 PHE A C 1
ATOM 2772 O O . PHE A 1 358 ? -14.580 -2.060 -5.809 1.00 94.56 358 PHE A O 1
ATOM 2779 N N . CYS A 1 359 ? -16.597 -1.189 -5.371 1.00 94.25 359 CYS A N 1
ATOM 2780 C CA . CYS A 1 359 ? -16.989 -1.120 -6.781 1.00 94.25 359 CYS A CA 1
ATOM 2781 C C . CYS A 1 359 ? -16.121 -0.128 -7.570 1.00 94.25 359 CYS A C 1
ATOM 2783 O O . CYS A 1 359 ? -15.650 -0.453 -8.662 1.00 94.25 359 CYS A O 1
ATOM 2785 N N . TYR A 1 360 ? -15.880 1.061 -7.013 1.00 94.06 360 TYR A N 1
ATOM 2786 C CA . TYR A 1 360 ? -15.004 2.074 -7.605 1.00 94.06 360 TYR A CA 1
ATOM 2787 C C . TYR A 1 360 ? -13.552 1.585 -7.711 1.00 94.06 360 TYR A C 1
ATOM 2789 O O . TYR A 1 360 ? -12.931 1.753 -8.761 1.00 94.06 360 TYR A O 1
ATOM 2797 N N . ALA A 1 361 ? -13.031 0.947 -6.661 1.00 94.31 361 ALA A N 1
ATOM 2798 C CA . ALA A 1 361 ? -11.695 0.364 -6.596 1.00 94.31 361 ALA A CA 1
ATOM 2799 C C . ALA A 1 361 ? -11.518 -0.753 -7.639 1.00 94.31 361 ALA A C 1
ATOM 2801 O O . ALA A 1 361 ? -10.596 -0.708 -8.455 1.00 94.31 361 ALA A O 1
ATOM 2802 N N . SER A 1 362 ? -12.449 -1.706 -7.697 1.00 93.94 362 SER A N 1
ATOM 2803 C CA . SER A 1 362 ? -12.412 -2.816 -8.657 1.00 93.94 362 SER A CA 1
ATOM 2804 C C . SER A 1 362 ? -12.390 -2.326 -10.109 1.00 93.94 362 SER A C 1
ATOM 2806 O O . SER A 1 362 ? -11.541 -2.732 -10.904 1.00 93.94 362 SER A O 1
ATOM 2808 N N . LEU A 1 363 ? -13.287 -1.398 -10.459 1.00 91.81 363 LEU A N 1
ATOM 2809 C CA . LEU A 1 363 ? -13.387 -0.841 -11.814 1.00 91.81 363 LEU A CA 1
ATOM 2810 C C . LEU A 1 363 ? -12.247 0.141 -12.129 1.00 91.81 363 LEU A C 1
ATOM 2812 O O . LEU A 1 363 ? -11.868 0.293 -13.292 1.00 91.81 363 LEU A O 1
ATOM 2816 N N . GLY A 1 364 ? -11.679 0.758 -11.090 1.00 89.81 364 GLY A N 1
ATOM 2817 C CA . GLY A 1 364 ? -10.480 1.588 -11.142 1.00 89.81 364 GLY A CA 1
ATOM 2818 C C . GLY A 1 364 ? -9.239 0.812 -11.568 1.00 89.81 364 GLY A C 1
ATOM 2819 O O . GLY A 1 364 ? -8.500 1.298 -12.417 1.00 89.81 364 GLY A O 1
ATOM 2820 N N . LEU A 1 365 ? -9.060 -0.423 -11.079 1.00 89.75 365 LEU A N 1
ATOM 2821 C CA . LEU A 1 365 ? -8.028 -1.341 -11.577 1.00 89.75 365 LEU A CA 1
ATOM 2822 C C . LEU A 1 365 ? -8.380 -1.885 -12.966 1.00 89.75 365 LEU A C 1
ATOM 2824 O O . LEU A 1 365 ? -7.538 -1.888 -13.865 1.00 89.75 365 LEU A O 1
ATOM 2828 N N . ALA A 1 366 ? -9.612 -2.370 -13.149 1.00 90.81 366 ALA A N 1
ATOM 2829 C CA . ALA A 1 366 ? -9.981 -3.153 -14.324 1.00 90.81 366 ALA A CA 1
ATOM 2830 C C . ALA A 1 366 ? -9.803 -2.374 -15.641 1.00 90.81 366 ALA A C 1
ATOM 2832 O O . ALA A 1 366 ? -9.137 -2.867 -16.559 1.00 90.81 366 ALA A O 1
ATOM 2833 N N . TYR A 1 367 ? -10.340 -1.154 -15.745 1.00 87.44 367 TYR A N 1
ATOM 2834 C CA . TYR A 1 367 ? -10.303 -0.397 -17.002 1.00 87.44 367 TYR A CA 1
ATOM 2835 C C . TYR A 1 367 ? -8.867 -0.069 -17.483 1.00 87.44 367 TYR A C 1
ATOM 2837 O O . TYR A 1 367 ? -8.544 -0.386 -18.636 1.00 87.44 367 TYR A O 1
ATOM 2845 N N . PRO A 1 368 ? -7.952 0.481 -16.655 1.00 86.94 368 PRO A N 1
ATOM 2846 C CA . PRO A 1 368 ? -6.565 0.721 -17.060 1.00 86.94 368 PRO A CA 1
ATOM 2847 C C . PRO A 1 368 ? -5.764 -0.569 -17.281 1.00 86.94 368 PRO A C 1
ATOM 2849 O O . PRO A 1 368 ? -4.941 -0.615 -18.198 1.00 86.94 368 PRO A O 1
ATOM 2852 N N . LEU A 1 369 ? -6.016 -1.626 -16.496 1.00 86.56 369 LEU A N 1
ATOM 2853 C CA . LEU A 1 369 ? -5.337 -2.918 -16.641 1.00 86.56 369 LEU A CA 1
ATOM 2854 C C . LEU A 1 369 ? -5.677 -3.589 -17.980 1.00 86.56 369 LEU A C 1
ATOM 2856 O O . LEU A 1 369 ? -4.791 -4.130 -18.637 1.00 86.56 369 LEU A O 1
ATOM 2860 N N . PHE A 1 370 ? -6.929 -3.495 -18.440 1.00 87.69 370 PHE A N 1
ATOM 2861 C CA . PHE A 1 370 ? -7.305 -4.005 -19.761 1.00 87.69 370 PHE A CA 1
ATOM 2862 C C . PHE A 1 370 ? -6.615 -3.215 -20.876 1.00 87.69 370 PHE A C 1
ATOM 2864 O O . PHE A 1 370 ? -5.873 -3.771 -21.689 1.00 87.69 370 PHE A O 1
ATOM 2871 N N . ASN A 1 371 ? -6.815 -1.894 -20.887 1.00 81.50 371 ASN A N 1
ATOM 2872 C CA . ASN A 1 371 ? -6.332 -1.020 -21.955 1.00 81.50 371 ASN A CA 1
ATOM 2873 C C . ASN A 1 371 ? -4.794 -0.963 -22.036 1.00 81.50 371 ASN A C 1
ATOM 2875 O O . ASN A 1 371 ? -4.240 -0.834 -23.126 1.00 81.50 371 ASN A O 1
ATOM 2879 N N . GLY A 1 372 ? -4.089 -1.122 -20.910 1.00 78.44 372 GLY A N 1
ATOM 2880 C CA . GLY A 1 372 ? -2.626 -1.157 -20.870 1.00 78.44 372 GLY A CA 1
ATOM 2881 C C . GLY A 1 372 ? -1.994 -2.405 -21.503 1.00 78.44 372 GLY A C 1
ATOM 2882 O O . GLY A 1 372 ? -0.855 -2.328 -21.976 1.00 78.44 372 GLY A O 1
ATOM 2883 N N . PHE A 1 373 ? -2.703 -3.538 -21.533 1.00 86.00 373 PHE A N 1
ATOM 2884 C CA . PHE A 1 373 ? -2.158 -4.838 -21.958 1.00 86.00 373 PHE A CA 1
ATOM 2885 C C . PHE A 1 373 ? -2.815 -5.417 -23.222 1.00 86.00 373 PHE A C 1
ATOM 2887 O O . PHE A 1 373 ? -2.200 -6.245 -23.896 1.00 86.00 373 PHE A O 1
ATOM 2894 N N . LEU A 1 374 ? -4.009 -4.943 -23.599 1.00 85.00 374 LEU A N 1
ATOM 2895 C CA . LEU A 1 374 ? -4.773 -5.409 -24.764 1.00 85.00 374 LEU A CA 1
ATOM 2896 C C . LEU A 1 374 ? -3.957 -5.454 -26.068 1.00 85.00 374 LEU A C 1
ATOM 2898 O O . LEU A 1 374 ? -4.047 -6.424 -26.819 1.00 85.00 374 LEU A O 1
ATOM 2902 N N . SER A 1 375 ? -3.173 -4.413 -26.358 1.00 78.12 375 SER A N 1
ATOM 2903 C CA . SER A 1 375 ? -2.404 -4.322 -27.606 1.00 78.12 375 SER A CA 1
ATOM 2904 C C . SER A 1 375 ? -1.285 -5.366 -27.684 1.00 78.12 375 SER A C 1
ATOM 2906 O O . SER A 1 375 ? -1.112 -5.982 -28.735 1.00 78.12 375 SER A O 1
ATOM 2908 N N . GLY A 1 376 ? -0.589 -5.622 -26.570 1.00 78.12 376 GLY A N 1
ATOM 2909 C CA . GLY A 1 376 ? 0.395 -6.703 -26.456 1.00 78.12 376 GLY A CA 1
ATOM 2910 C C . GLY A 1 376 ? -0.259 -8.078 -26.584 1.00 78.12 376 GLY A C 1
ATOM 2911 O O . GLY A 1 376 ? 0.156 -8.881 -27.413 1.00 78.12 376 GLY A O 1
ATOM 2912 N N . TYR A 1 377 ? -1.359 -8.306 -25.859 1.00 85.94 377 TYR A N 1
ATOM 2913 C CA . TYR A 1 377 ? -2.132 -9.550 -25.933 1.00 85.94 377 TYR A CA 1
ATOM 2914 C C . TYR A 1 377 ? -2.576 -9.886 -27.365 1.00 85.94 377 TYR A C 1
ATOM 2916 O O . TYR A 1 377 ? -2.379 -11.002 -27.846 1.00 85.94 377 TYR A O 1
ATOM 2924 N N . LEU A 1 378 ? -3.159 -8.919 -28.080 1.00 83.69 378 LEU A N 1
ATOM 2925 C CA . LEU A 1 378 ? -3.621 -9.135 -29.452 1.00 83.69 378 LEU A CA 1
ATOM 2926 C C . LEU A 1 378 ? -2.454 -9.370 -30.427 1.00 83.69 378 LEU A C 1
ATOM 2928 O O . LEU A 1 378 ? -2.600 -10.182 -31.344 1.00 83.69 378 LEU A O 1
ATOM 2932 N N . ALA A 1 379 ? -1.300 -8.730 -30.214 1.00 80.25 379 ALA A N 1
ATOM 2933 C CA . ALA A 1 379 ? -0.090 -8.986 -30.994 1.00 80.25 379 ALA A CA 1
ATOM 2934 C C . ALA A 1 379 ? 0.436 -10.419 -30.782 1.00 80.25 379 ALA A C 1
ATOM 2936 O O . ALA A 1 379 ? 0.650 -11.133 -31.764 1.00 80.25 379 ALA A O 1
ATOM 2937 N N . ASP A 1 380 ? 0.530 -10.888 -29.533 1.00 83.06 380 ASP A N 1
ATOM 2938 C CA . ASP A 1 380 ? 0.972 -12.252 -29.196 1.00 83.06 380 ASP A CA 1
ATOM 2939 C C . ASP A 1 380 ? 0.047 -13.334 -29.780 1.00 83.06 380 ASP A C 1
ATOM 2941 O O . ASP A 1 380 ? 0.495 -14.411 -30.184 1.00 83.06 380 ASP A O 1
ATOM 2945 N N . LYS A 1 381 ? -1.262 -13.055 -29.891 1.00 83.38 381 LYS A N 1
ATOM 2946 C CA . LYS A 1 381 ? -2.224 -13.949 -30.566 1.00 83.38 381 LYS A CA 1
ATOM 2947 C C . LYS A 1 381 ? -2.274 -13.766 -32.095 1.00 83.38 381 LYS A C 1
ATOM 2949 O O . LYS A 1 381 ? -3.200 -14.277 -32.728 1.00 83.38 381 LYS A O 1
ATOM 2954 N N . ASN A 1 382 ? -1.282 -13.096 -32.692 1.00 82.44 382 ASN A N 1
ATOM 2955 C CA . ASN A 1 382 ? -1.140 -12.846 -34.134 1.00 82.44 382 ASN A CA 1
ATOM 2956 C C . ASN A 1 382 ? -2.360 -12.144 -34.771 1.00 82.44 382 ASN A C 1
ATOM 2958 O O . ASN A 1 382 ? -2.776 -12.480 -35.883 1.00 82.44 382 ASN A O 1
ATOM 2962 N N . ALA A 1 383 ? -2.971 -11.180 -34.074 1.00 82.44 383 ALA A N 1
ATOM 2963 C CA . ALA A 1 383 ? -4.058 -10.391 -34.643 1.00 82.44 383 ALA A CA 1
ATOM 2964 C C . ALA A 1 383 ? -3.556 -9.459 -35.762 1.00 82.44 383 ALA A C 1
ATOM 2966 O O . ALA A 1 383 ? -2.558 -8.756 -35.618 1.00 82.44 383 ALA A O 1
ATOM 2967 N N . ASN A 1 384 ? -4.286 -9.411 -36.878 1.00 83.00 384 ASN A N 1
ATOM 2968 C CA . ASN A 1 384 ? -3.998 -8.493 -37.974 1.00 83.00 384 ASN A CA 1
ATOM 2969 C C . ASN A 1 384 ? -4.720 -7.158 -37.741 1.00 83.00 384 ASN A C 1
ATOM 2971 O O . ASN A 1 384 ? -5.929 -7.053 -37.965 1.00 83.00 384 ASN A O 1
ATOM 2975 N N . PHE A 1 385 ? -3.973 -6.139 -37.312 1.00 78.56 385 PHE A N 1
ATOM 2976 C CA . PHE A 1 385 ? -4.497 -4.800 -37.023 1.00 78.56 385 PHE A CA 1
ATOM 2977 C C . PHE A 1 385 ? -4.949 -4.016 -38.273 1.00 78.56 385 PHE A C 1
ATOM 2979 O O . PHE A 1 385 ? -5.747 -3.090 -38.142 1.00 78.56 385 PHE A O 1
ATOM 2986 N N . GLY A 1 386 ? -4.549 -4.423 -39.484 1.00 76.88 386 GLY A N 1
ATOM 2987 C CA . GLY A 1 386 ? -4.945 -3.771 -40.736 1.00 76.88 386 GLY A CA 1
ATOM 2988 C C . GLY A 1 386 ? -4.099 -2.538 -41.067 1.00 76.88 386 GLY A C 1
ATOM 2989 O O . GLY A 1 386 ? -2.874 -2.613 -41.061 1.00 76.88 386 GLY A O 1
ATOM 2990 N N . ASP A 1 387 ? -4.747 -1.420 -41.403 1.00 76.69 387 ASP A N 1
ATOM 2991 C CA . ASP A 1 387 ? -4.074 -0.135 -41.633 1.00 76.69 387 ASP A CA 1
ATOM 2992 C C . ASP A 1 387 ? -3.617 0.460 -40.292 1.00 76.69 387 ASP A C 1
ATOM 2994 O O . ASP A 1 387 ? -4.436 0.872 -39.471 1.00 76.69 387 ASP A O 1
ATOM 2998 N N . THR A 1 388 ? -2.301 0.483 -40.073 1.00 75.81 388 THR A N 1
ATOM 2999 C CA . THR A 1 388 ? -1.655 1.021 -38.866 1.00 75.81 388 THR A CA 1
ATOM 3000 C C . THR A 1 388 ? -1.094 2.430 -39.068 1.00 75.81 388 THR A C 1
ATOM 3002 O O . THR A 1 388 ? -0.222 2.858 -38.312 1.00 75.81 388 THR A O 1
ATOM 3005 N N . SER A 1 389 ? -1.540 3.165 -40.091 1.00 81.50 389 SER A N 1
ATOM 3006 C CA . SER A 1 389 ? -1.168 4.573 -40.251 1.00 81.50 389 SER A CA 1
ATOM 3007 C C . SER A 1 389 ? -1.614 5.405 -39.041 1.00 81.50 389 SER A C 1
ATOM 3009 O O . SER A 1 389 ? -2.601 5.086 -38.366 1.00 81.50 389 SER A O 1
ATOM 3011 N N . LEU A 1 390 ? -0.918 6.518 -38.773 1.00 82.19 390 LEU A N 1
ATOM 3012 C CA . LEU A 1 390 ? -1.314 7.461 -37.715 1.00 82.19 390 LEU A CA 1
ATOM 3013 C C . LEU A 1 390 ? -2.769 7.921 -37.911 1.00 82.19 390 LEU A C 1
ATOM 3015 O O . LEU A 1 390 ? -3.541 7.992 -36.957 1.00 82.19 390 LEU A O 1
ATOM 3019 N N . ASN A 1 391 ? -3.164 8.158 -39.165 1.00 85.94 391 ASN A N 1
ATOM 3020 C CA . ASN A 1 391 ? -4.518 8.563 -39.519 1.00 85.94 391 ASN A CA 1
ATOM 3021 C C . ASN A 1 391 ? -5.566 7.490 -39.167 1.00 85.94 391 ASN A C 1
ATOM 3023 O O . ASN A 1 391 ? -6.561 7.811 -38.524 1.00 85.94 391 ASN A O 1
ATOM 3027 N N . ALA A 1 392 ? -5.334 6.220 -39.525 1.00 83.75 392 ALA A N 1
ATOM 3028 C CA . ALA A 1 392 ? -6.244 5.123 -39.185 1.00 83.75 392 ALA A CA 1
ATOM 3029 C C . ALA A 1 392 ? -6.324 4.871 -37.667 1.00 83.75 392 ALA A C 1
ATOM 3031 O O . ALA A 1 392 ? -7.410 4.646 -37.131 1.00 83.75 392 ALA A O 1
ATOM 3032 N N . THR A 1 393 ? -5.192 4.983 -36.965 1.00 84.75 393 THR A N 1
ATOM 3033 C CA . THR A 1 393 ? -5.097 4.764 -35.512 1.00 84.75 393 THR A CA 1
ATOM 3034 C C . THR A 1 393 ? -5.898 5.806 -34.724 1.00 84.75 393 THR A C 1
ATOM 3036 O O . THR A 1 393 ? -6.749 5.451 -33.908 1.00 84.75 393 THR A O 1
ATOM 3039 N N . TYR A 1 394 ? -5.692 7.101 -34.989 1.00 87.12 394 TYR A N 1
ATOM 3040 C CA . TYR A 1 394 ? -6.406 8.163 -34.266 1.00 87.12 394 TYR A CA 1
ATOM 3041 C C . TYR A 1 394 ? -7.875 8.318 -34.716 1.00 87.12 394 TYR A C 1
ATOM 3043 O O . TYR A 1 394 ? -8.729 8.704 -33.909 1.00 87.12 394 TYR A O 1
ATOM 3051 N N . ALA A 1 395 ? -8.210 7.930 -35.954 1.00 87.00 395 ALA A N 1
ATOM 3052 C CA . ALA A 1 395 ? -9.602 7.765 -36.376 1.00 87.00 395 ALA A CA 1
ATOM 3053 C C . ALA A 1 395 ? -10.313 6.665 -35.565 1.00 87.00 395 ALA A C 1
ATOM 3055 O O . ALA A 1 395 ? -11.427 6.885 -35.088 1.00 87.00 395 ALA A O 1
ATOM 3056 N N . ALA A 1 396 ? -9.662 5.515 -35.337 1.00 86.31 396 ALA A N 1
ATOM 3057 C CA . ALA A 1 396 ? -10.228 4.418 -34.551 1.00 86.31 396 ALA A CA 1
ATOM 3058 C C . ALA A 1 396 ? -10.565 4.836 -33.109 1.00 86.31 396 ALA A C 1
ATOM 3060 O O . ALA A 1 396 ? -11.694 4.609 -32.675 1.00 86.31 396 ALA A O 1
ATOM 3061 N N . TYR A 1 397 ? -9.657 5.528 -32.405 1.00 86.38 397 TYR A N 1
ATOM 3062 C CA . TYR A 1 397 ? -9.950 6.084 -31.072 1.00 86.38 397 TYR A CA 1
ATOM 3063 C C . TYR A 1 397 ? -11.153 7.038 -31.087 1.00 86.38 397 TYR A C 1
ATOM 3065 O O . TYR A 1 397 ? -11.999 6.994 -30.196 1.00 86.38 397 TYR A O 1
ATOM 3073 N N . THR A 1 398 ? -11.277 7.860 -32.134 1.00 89.69 398 THR A N 1
ATOM 3074 C CA . THR A 1 398 ? -12.408 8.785 -32.293 1.00 89.69 398 THR A CA 1
ATOM 3075 C C . THR A 1 398 ? -13.737 8.041 -32.484 1.00 89.69 398 THR A C 1
ATOM 3077 O O . THR A 1 398 ? -14.744 8.423 -31.886 1.00 89.69 398 THR A O 1
ATOM 3080 N N . TYR A 1 399 ? -13.762 6.959 -33.272 1.00 87.50 399 TYR A N 1
ATOM 3081 C CA . TYR A 1 399 ? -14.965 6.136 -33.458 1.00 87.50 399 TYR A CA 1
ATOM 3082 C C . TYR A 1 399 ? -15.359 5.369 -32.192 1.00 87.50 399 TYR A C 1
ATOM 3084 O O . TYR A 1 399 ? -16.546 5.276 -31.884 1.00 87.50 399 TYR A O 1
ATOM 3092 N N . GLN A 1 400 ? -14.382 4.847 -31.447 1.00 87.06 400 GLN A N 1
ATOM 3093 C CA . GLN A 1 400 ? -14.607 4.163 -30.171 1.00 87.06 400 GLN A CA 1
ATOM 3094 C C . GLN A 1 400 ? -15.233 5.128 -29.151 1.00 87.06 400 GLN A C 1
ATOM 3096 O O . GLN A 1 400 ? -16.321 4.855 -28.647 1.00 87.06 400 GLN A O 1
ATOM 3101 N N . ALA A 1 401 ? -14.632 6.309 -28.960 1.00 88.88 401 ALA A N 1
ATOM 3102 C CA . ALA A 1 401 ? -15.155 7.365 -28.091 1.00 88.88 401 ALA A CA 1
ATOM 3103 C C . ALA A 1 401 ? -16.583 7.811 -28.474 1.00 88.88 401 ALA A C 1
ATOM 3105 O O . ALA A 1 401 ? -17.434 8.024 -27.609 1.00 88.88 401 ALA A O 1
ATOM 3106 N N . ALA A 1 402 ? -16.885 7.914 -29.774 1.00 91.75 402 ALA A N 1
ATOM 3107 C CA . ALA A 1 402 ? -18.212 8.313 -30.249 1.00 91.75 402 ALA A CA 1
ATOM 3108 C C . ALA A 1 402 ? -19.316 7.305 -29.878 1.00 91.75 402 ALA A C 1
ATOM 3110 O O . ALA A 1 402 ? -20.469 7.700 -29.690 1.00 91.75 402 ALA A O 1
ATOM 3111 N N . CYS A 1 403 ? -18.977 6.021 -29.725 1.00 91.38 403 CYS A N 1
ATOM 3112 C CA . CYS A 1 403 ? -19.911 4.984 -29.283 1.00 91.38 403 CYS A CA 1
ATOM 3113 C C . CYS A 1 403 ? -20.234 5.049 -27.780 1.00 91.38 403 CYS A C 1
ATOM 3115 O O . CYS A 1 403 ? -21.281 4.540 -27.375 1.00 91.38 403 CYS A O 1
ATOM 3117 N N . GLY A 1 404 ? -19.421 5.739 -26.972 1.00 89.00 404 GLY A N 1
ATOM 3118 C CA . GLY A 1 404 ? -19.720 6.016 -25.565 1.00 89.00 404 GLY A CA 1
ATOM 3119 C C . GLY A 1 404 ? -20.926 6.944 -25.360 1.00 89.00 404 GLY A C 1
ATOM 3120 O O . GLY A 1 404 ? -21.724 6.732 -24.448 1.00 89.00 404 GLY A O 1
ATOM 3121 N N . VAL A 1 405 ? -21.122 7.933 -26.245 1.00 92.12 405 VAL A N 1
ATOM 3122 C CA . VAL A 1 405 ? -22.165 8.972 -26.095 1.00 92.12 405 VAL A CA 1
ATOM 3123 C C . VAL A 1 405 ? -23.595 8.393 -26.072 1.00 92.12 405 VAL A C 1
ATOM 3125 O O . VAL A 1 405 ? -24.357 8.751 -25.169 1.00 92.12 405 VAL A O 1
ATOM 3128 N N . PRO A 1 406 ? -23.998 7.469 -26.973 1.00 93.75 406 PRO A N 1
ATOM 3129 C CA . PRO A 1 406 ? -25.275 6.763 -26.846 1.00 93.75 406 PRO A CA 1
ATOM 3130 C C . PRO A 1 406 ? -25.421 5.955 -25.547 1.00 93.75 406 PRO A C 1
ATOM 3132 O O . PRO A 1 406 ? -26.543 5.817 -25.059 1.00 93.75 406 PRO A O 1
ATOM 3135 N N . GLY A 1 407 ? -24.320 5.452 -24.975 1.00 90.44 407 GLY A N 1
ATOM 3136 C CA . GLY A 1 407 ? -24.309 4.680 -23.728 1.00 90.44 407 GLY A CA 1
ATOM 3137 C C . GLY A 1 407 ? -24.857 5.482 -22.552 1.00 90.44 407 GLY A C 1
ATOM 3138 O O . GLY A 1 407 ? -25.830 5.070 -21.921 1.00 90.44 407 GLY A O 1
ATOM 3139 N N . SER A 1 408 ? -24.323 6.686 -22.331 1.00 89.00 408 SER A N 1
ATOM 3140 C CA . SER A 1 408 ? -24.793 7.623 -21.297 1.00 89.00 408 SER A CA 1
ATOM 3141 C C . SER A 1 408 ? -26.278 7.995 -21.443 1.00 89.00 408 SER A C 1
ATOM 3143 O O . SER A 1 408 ? -26.999 8.123 -20.451 1.00 89.00 408 SER A O 1
ATOM 3145 N N . ILE A 1 409 ? -26.768 8.134 -22.682 1.00 90.62 409 ILE A N 1
ATOM 3146 C CA . ILE A 1 409 ? -28.182 8.440 -22.963 1.00 90.62 409 ILE A CA 1
ATOM 3147 C C . ILE A 1 409 ? -29.072 7.245 -22.590 1.00 90.62 409 ILE A C 1
ATOM 3149 O O . ILE A 1 409 ? -30.078 7.413 -21.898 1.00 90.62 409 ILE A O 1
ATOM 3153 N N . VAL A 1 410 ? -28.705 6.034 -23.020 1.00 91.19 410 VAL A N 1
ATOM 3154 C CA . VAL A 1 410 ? -29.454 4.804 -22.712 1.00 91.19 410 VAL A CA 1
ATOM 3155 C C . VAL A 1 410 ? -29.427 4.503 -21.211 1.00 91.19 410 VAL A C 1
ATOM 3157 O O . VAL A 1 410 ? -30.454 4.104 -20.660 1.00 91.19 410 VAL A O 1
ATOM 3160 N N . ALA A 1 411 ? -28.312 4.774 -20.529 1.00 88.88 411 ALA A N 1
ATOM 3161 C CA . ALA A 1 411 ? -28.193 4.645 -19.081 1.00 88.88 411 ALA A CA 1
ATOM 3162 C C . ALA A 1 411 ? -29.208 5.517 -18.329 1.00 88.88 411 ALA A C 1
ATOM 3164 O O . ALA A 1 411 ? -29.973 4.998 -17.516 1.00 88.88 411 ALA A O 1
ATOM 3165 N N . ALA A 1 412 ? -29.292 6.811 -18.657 1.00 86.44 412 ALA A N 1
ATOM 3166 C CA . ALA A 1 412 ? -30.245 7.737 -18.039 1.00 86.44 412 ALA A CA 1
ATOM 3167 C C . ALA A 1 412 ? -31.722 7.366 -18.298 1.00 86.44 412 ALA A C 1
ATOM 3169 O O . ALA A 1 412 ? -32.589 7.643 -17.465 1.00 86.44 412 ALA A O 1
ATOM 3170 N N . LEU A 1 413 ? -32.021 6.724 -19.434 1.00 87.19 413 LEU A N 1
ATOM 3171 C CA . LEU A 1 413 ? -33.357 6.201 -19.738 1.00 87.19 413 LEU A CA 1
ATOM 3172 C C . LEU A 1 413 ? -33.675 4.931 -18.931 1.00 87.19 413 LEU A C 1
ATOM 3174 O O . LEU A 1 413 ? -34.754 4.843 -18.344 1.00 87.19 413 LEU A O 1
ATOM 3178 N N . LEU A 1 414 ? -32.743 3.973 -18.863 1.00 87.19 414 LEU A N 1
ATOM 3179 C CA . LEU A 1 414 ? -32.929 2.710 -18.136 1.00 87.19 414 LEU A CA 1
ATOM 3180 C C . LEU A 1 414 ? -33.076 2.936 -16.623 1.00 87.19 414 LEU A C 1
ATOM 3182 O O . LEU A 1 414 ? -33.913 2.306 -15.982 1.00 87.19 414 LEU A O 1
ATOM 3186 N N . VAL A 1 415 ? -32.335 3.906 -16.083 1.00 85.12 415 VAL A N 1
ATOM 3187 C CA . VAL A 1 415 ? -32.385 4.372 -14.686 1.00 85.12 415 VAL A CA 1
ATOM 3188 C C . VAL A 1 415 ? -33.769 4.874 -14.239 1.00 85.12 415 VAL A C 1
ATOM 3190 O O . VAL A 1 415 ? -34.095 4.827 -13.049 1.00 85.12 415 VAL A O 1
ATOM 3193 N N . ASN A 1 416 ? -34.589 5.352 -15.180 1.00 78.06 416 ASN A N 1
ATOM 3194 C CA . ASN A 1 416 ? -35.970 5.789 -14.947 1.00 78.06 416 ASN A CA 1
ATOM 3195 C C . ASN A 1 416 ? -37.016 4.715 -15.274 1.00 78.06 416 ASN A C 1
ATOM 3197 O O . ASN A 1 416 ? -38.215 4.953 -15.110 1.00 78.06 416 ASN A O 1
ATOM 3201 N N . TRP A 1 417 ? -36.605 3.543 -15.760 1.00 78.69 417 TRP A N 1
ATOM 3202 C CA . TRP A 1 417 ? -37.541 2.469 -16.053 1.00 78.69 417 TRP A CA 1
ATOM 3203 C C . TRP A 1 417 ? -38.115 1.919 -14.745 1.00 78.69 417 TRP A C 1
ATOM 3205 O O . TRP A 1 417 ? -37.374 1.508 -13.853 1.00 78.69 417 TRP A O 1
ATOM 3215 N N . SER A 1 418 ? -39.445 1.867 -14.640 1.00 61.31 418 SER A N 1
ATOM 3216 C CA . SER A 1 418 ? -40.179 1.553 -13.400 1.00 61.31 418 SER A CA 1
ATOM 3217 C C . SER A 1 418 ? -39.909 0.168 -12.794 1.00 61.31 418 SER A C 1
ATOM 3219 O O . SER A 1 418 ? -40.376 -0.117 -11.696 1.00 61.31 418 SER A O 1
ATOM 3221 N N . ARG A 1 419 ? -39.163 -0.695 -13.495 1.00 64.19 419 ARG A N 1
ATOM 3222 C CA . ARG A 1 419 ? -38.717 -2.019 -13.031 1.00 64.19 419 ARG A CA 1
ATOM 3223 C C . ARG A 1 419 ? -37.193 -2.143 -12.859 1.00 64.19 419 ARG A C 1
ATOM 3225 O O . ARG A 1 419 ? -36.748 -3.184 -12.394 1.00 64.19 419 ARG A O 1
ATOM 3232 N N . GLY A 1 420 ? -36.407 -1.138 -13.265 1.00 65.69 420 GLY A N 1
ATOM 3233 C CA . GLY A 1 420 ? -34.949 -1.245 -13.445 1.00 65.69 420 GLY A CA 1
ATOM 3234 C C . GLY A 1 420 ? -34.068 -0.571 -12.382 1.00 65.69 420 GLY A C 1
ATOM 3235 O O . GLY A 1 420 ? -32.926 -0.985 -12.212 1.00 65.69 420 GLY A O 1
ATOM 3236 N N . GLY A 1 421 ? -34.570 0.433 -11.655 1.00 83.38 421 GLY A N 1
ATOM 3237 C CA . GLY A 1 421 ? -33.823 1.120 -10.583 1.00 83.38 421 GLY A CA 1
ATOM 3238 C C . GLY A 1 421 ? -32.480 1.744 -11.014 1.00 83.38 421 GLY A C 1
ATOM 3239 O O . GLY A 1 421 ? -32.176 1.829 -12.204 1.00 83.38 421 GLY A O 1
ATOM 3240 N N . ARG A 1 422 ? -31.645 2.179 -10.055 1.00 86.25 422 ARG A N 1
ATOM 3241 C CA . ARG A 1 422 ? -30.230 2.491 -10.340 1.00 86.25 422 ARG A CA 1
ATOM 3242 C C . ARG A 1 422 ? -29.381 1.227 -10.310 1.00 86.25 422 ARG A C 1
ATOM 3244 O O . ARG A 1 422 ? -28.562 1.020 -11.202 1.00 86.25 422 ARG A O 1
ATOM 3251 N N . LYS A 1 423 ? -29.594 0.363 -9.310 1.00 89.44 423 LYS A N 1
ATOM 3252 C CA . LYS A 1 423 ? -28.722 -0.792 -9.045 1.00 89.44 423 LYS A CA 1
ATOM 3253 C C . LYS A 1 423 ? -28.697 -1.811 -10.177 1.00 89.44 423 LYS A C 1
ATOM 3255 O O . LYS A 1 423 ? -27.620 -2.202 -10.614 1.00 89.44 423 LYS A O 1
ATOM 3260 N N . PHE A 1 424 ? -29.864 -2.223 -10.681 1.00 89.44 424 PHE A N 1
ATOM 3261 C CA . PHE A 1 424 ? -29.917 -3.187 -11.784 1.00 89.44 424 PHE A CA 1
ATOM 3262 C C . PHE A 1 424 ? -29.418 -2.569 -13.098 1.00 89.44 424 PHE A C 1
ATOM 3264 O O . PHE A 1 424 ? -28.703 -3.246 -13.829 1.00 89.44 424 PHE A O 1
ATOM 3271 N N . ALA A 1 425 ? -29.710 -1.291 -13.375 1.00 90.12 425 ALA A N 1
ATOM 3272 C CA . ALA A 1 425 ? -29.145 -0.600 -14.537 1.00 90.12 425 ALA A CA 1
ATOM 3273 C C . ALA A 1 425 ? -27.604 -0.597 -14.499 1.00 90.12 425 ALA A C 1
ATOM 3275 O O . ALA A 1 425 ? -26.968 -0.979 -15.479 1.00 90.12 425 ALA A O 1
ATOM 3276 N N . MET A 1 426 ? -27.011 -0.241 -13.354 1.00 90.88 426 MET A N 1
ATOM 3277 C CA . MET A 1 426 ? -25.560 -0.252 -13.144 1.00 90.88 426 MET A CA 1
ATOM 3278 C C . MET A 1 426 ? -24.973 -1.660 -13.328 1.00 90.88 426 MET A C 1
ATOM 3280 O O . MET A 1 426 ? -24.126 -1.858 -14.195 1.00 90.88 426 MET A O 1
ATOM 3284 N N . ALA A 1 427 ? -25.489 -2.650 -12.590 1.00 93.19 427 ALA A N 1
ATOM 3285 C CA . ALA A 1 427 ? -25.053 -4.045 -12.662 1.00 93.19 427 ALA A CA 1
ATOM 3286 C C . ALA A 1 427 ? -25.126 -4.615 -14.090 1.00 93.19 427 ALA A C 1
ATOM 3288 O O . ALA A 1 427 ? -24.179 -5.248 -14.558 1.00 93.19 427 ALA A O 1
ATOM 3289 N N . PHE A 1 428 ? -26.226 -4.353 -14.807 1.00 93.75 428 PHE A N 1
ATOM 3290 C CA . PHE A 1 428 ? -26.422 -4.799 -16.185 1.00 93.75 428 PHE A CA 1
ATOM 3291 C C . PHE A 1 428 ? -25.337 -4.260 -17.124 1.00 93.75 428 PHE A C 1
ATOM 3293 O O . PHE A 1 428 ? -24.714 -5.044 -17.840 1.00 93.75 428 PHE A O 1
ATOM 3300 N N . PHE A 1 429 ? -25.080 -2.947 -17.119 1.00 94.75 429 PHE A N 1
ATOM 3301 C CA . PHE A 1 429 ? -24.073 -2.371 -18.012 1.00 94.75 429 PHE A CA 1
ATOM 3302 C C . PHE A 1 429 ? -22.651 -2.847 -17.661 1.00 94.75 429 PHE A C 1
ATOM 3304 O O . PHE A 1 429 ? -21.900 -3.180 -18.577 1.00 94.75 429 PHE A O 1
ATOM 3311 N N . THR A 1 430 ? -22.305 -2.982 -16.374 1.00 95.44 430 THR A N 1
ATOM 3312 C CA . THR A 1 430 ? -20.981 -3.470 -15.935 1.00 95.44 430 THR A CA 1
ATOM 3313 C C . THR A 1 430 ? -20.733 -4.932 -16.338 1.00 95.44 430 THR A C 1
ATOM 3315 O O . THR A 1 430 ? -19.679 -5.247 -16.892 1.00 95.44 430 THR A O 1
ATOM 3318 N N . VAL A 1 431 ? -21.712 -5.830 -16.141 1.00 96.19 431 VAL A N 1
ATOM 3319 C CA . VAL A 1 431 ? -21.596 -7.238 -16.577 1.00 96.19 431 VAL A CA 1
ATOM 3320 C C . VAL A 1 431 ? -21.483 -7.333 -18.100 1.00 96.19 431 VAL A C 1
ATOM 3322 O O . VAL A 1 431 ? -20.650 -8.084 -18.610 1.00 96.19 431 VAL A O 1
ATOM 3325 N N . MET A 1 432 ? -22.281 -6.558 -18.841 1.00 95.69 432 MET A N 1
ATOM 3326 C CA . MET A 1 432 ? -22.219 -6.552 -20.304 1.00 95.69 432 MET A CA 1
ATOM 3327 C C . MET A 1 432 ? -20.880 -6.017 -20.831 1.00 95.69 432 MET A C 1
ATOM 3329 O O . MET A 1 432 ? -20.358 -6.591 -21.786 1.00 95.69 432 MET A O 1
ATOM 3333 N N . ALA A 1 433 ? -20.288 -4.997 -20.195 1.00 94.50 433 ALA A N 1
ATOM 3334 C CA . ALA A 1 433 ? -18.931 -4.545 -20.510 1.00 94.50 433 ALA A CA 1
ATOM 3335 C C . ALA A 1 433 ? -17.930 -5.706 -20.377 1.00 94.50 433 ALA A C 1
ATOM 3337 O O . ALA A 1 433 ? -17.276 -6.059 -21.356 1.00 94.50 433 ALA A O 1
ATOM 3338 N N . GLY A 1 434 ? -17.903 -6.391 -19.226 1.00 94.62 434 GLY A N 1
ATOM 3339 C CA . GLY A 1 434 ? -17.035 -7.555 -19.000 1.00 94.62 434 GLY A CA 1
ATOM 3340 C C . GLY A 1 434 ? -17.211 -8.673 -20.038 1.00 94.62 434 GLY A C 1
ATOM 3341 O O . GLY A 1 434 ? -16.226 -9.195 -20.559 1.00 94.62 434 GLY A O 1
ATOM 3342 N N . ILE A 1 435 ? -18.452 -8.996 -20.423 1.00 95.19 435 ILE A N 1
ATOM 3343 C CA . ILE A 1 435 ? -18.745 -9.986 -21.478 1.00 95.19 435 ILE A CA 1
ATOM 3344 C C . ILE A 1 435 ? -18.159 -9.562 -22.836 1.00 95.19 435 ILE A C 1
ATOM 3346 O O . ILE A 1 435 ? -17.577 -10.393 -23.538 1.00 95.19 435 ILE A O 1
ATOM 3350 N N . PHE A 1 436 ? -18.276 -8.287 -23.218 1.00 93.88 436 PHE A N 1
ATOM 3351 C CA . PHE A 1 436 ? -17.704 -7.798 -24.477 1.00 93.88 436 PHE A CA 1
ATOM 3352 C C . PHE A 1 436 ? -16.173 -7.680 -24.436 1.00 93.88 436 PHE A C 1
ATOM 3354 O O . PHE A 1 436 ? -15.530 -7.960 -25.449 1.00 93.88 436 PHE A O 1
ATOM 3361 N N . LEU A 1 437 ? -15.576 -7.392 -23.275 1.00 92.94 437 LEU A N 1
ATOM 3362 C CA . LEU A 1 437 ? -14.125 -7.460 -23.063 1.00 92.94 437 LEU A CA 1
ATOM 3363 C C . LEU A 1 437 ? -13.603 -8.906 -23.184 1.00 92.94 437 LEU A C 1
ATOM 3365 O O . LEU A 1 437 ? -12.592 -9.138 -23.848 1.00 92.94 437 LEU A O 1
ATOM 3369 N N . PHE A 1 438 ? -14.330 -9.904 -22.666 1.00 93.25 438 PHE A N 1
ATOM 3370 C CA . PHE A 1 438 ? -14.032 -11.317 -22.938 1.00 93.25 438 PHE A CA 1
ATOM 3371 C C . PHE A 1 438 ? -14.171 -11.665 -24.427 1.00 93.25 438 PHE A C 1
ATOM 3373 O O . PHE A 1 438 ? -13.290 -12.326 -24.980 1.00 93.25 438 PHE A O 1
ATOM 3380 N N . ALA A 1 439 ? -15.226 -11.209 -25.109 1.00 92.31 439 ALA A N 1
ATOM 3381 C CA . ALA A 1 439 ? -15.408 -11.453 -26.544 1.00 92.31 439 ALA A CA 1
ATOM 3382 C C . ALA A 1 439 ? -14.271 -10.845 -27.390 1.00 92.31 439 ALA A C 1
ATOM 3384 O O . ALA A 1 439 ? -13.806 -11.459 -28.353 1.00 92.31 439 ALA A O 1
ATOM 3385 N N . LEU A 1 440 ? -13.766 -9.674 -26.993 1.00 90.06 440 LEU A N 1
ATOM 3386 C CA . LEU A 1 440 ? -12.637 -8.989 -27.621 1.00 90.06 440 LEU A CA 1
ATOM 3387 C C . LEU A 1 440 ? -11.333 -9.811 -27.574 1.00 90.06 440 LEU A C 1
ATOM 3389 O O . LEU A 1 440 ? -10.552 -9.750 -28.523 1.00 90.06 440 LEU A O 1
ATOM 3393 N N . THR A 1 441 ? -11.136 -10.681 -26.572 1.00 88.62 441 THR A N 1
ATOM 3394 C CA . THR A 1 441 ? -9.977 -11.606 -26.524 1.00 88.62 441 THR A CA 1
ATOM 3395 C C . THR A 1 441 ? -9.924 -12.597 -27.697 1.00 88.62 441 THR A C 1
ATOM 3397 O O . THR A 1 441 ? -8.857 -13.145 -28.002 1.00 88.62 441 THR A O 1
ATOM 3400 N N . GLN A 1 442 ? -11.051 -12.819 -28.386 1.00 88.81 442 GLN A N 1
ATOM 3401 C CA . GLN A 1 442 ? -11.171 -13.697 -29.556 1.00 88.81 442 GLN A CA 1
ATOM 3402 C C . GLN A 1 442 ? -11.023 -12.948 -30.892 1.00 88.81 442 GLN A C 1
ATOM 3404 O O . GLN A 1 442 ? -10.947 -13.579 -31.947 1.00 88.81 442 GLN A O 1
ATOM 3409 N N . ALA A 1 443 ? -10.949 -11.614 -30.880 1.00 87.81 443 ALA A N 1
ATOM 3410 C CA . ALA A 1 443 ? -10.801 -10.823 -32.096 1.00 87.81 443 ALA A CA 1
ATOM 3411 C C . ALA A 1 443 ? -9.410 -11.019 -32.731 1.00 87.81 443 ALA A C 1
ATOM 3413 O O . ALA A 1 443 ? -8.389 -11.041 -32.043 1.00 87.81 443 ALA A O 1
ATOM 3414 N N . ARG A 1 444 ? -9.358 -11.173 -34.060 1.00 86.62 444 ARG A N 1
ATOM 3415 C CA . ARG A 1 444 ? -8.106 -11.372 -34.827 1.00 86.62 444 ARG A CA 1
ATOM 3416 C C . ARG A 1 444 ? -7.950 -10.434 -36.028 1.00 86.62 444 ARG A C 1
ATOM 3418 O O . ARG A 1 444 ? -6.952 -10.519 -36.736 1.00 86.62 444 ARG A O 1
ATOM 3425 N N . THR A 1 445 ? -8.918 -9.550 -36.270 1.00 88.00 445 THR A N 1
ATOM 3426 C CA . THR A 1 445 ? -8.919 -8.603 -37.396 1.00 88.00 445 THR A CA 1
ATOM 3427 C C . THR A 1 445 ? -9.241 -7.192 -36.910 1.00 88.00 445 THR A C 1
ATOM 3429 O O . THR A 1 445 ? -10.131 -7.018 -36.077 1.00 88.00 445 THR A O 1
ATOM 3432 N N . GLY A 1 446 ? -8.562 -6.178 -37.454 1.00 83.56 446 GLY A N 1
ATOM 3433 C CA . GLY A 1 446 ? -8.755 -4.763 -37.106 1.00 83.56 446 GLY A CA 1
ATOM 3434 C C . GLY A 1 446 ? -10.224 -4.310 -37.053 1.00 83.56 446 GLY A C 1
ATOM 3435 O O . GLY A 1 446 ? -10.629 -3.737 -36.042 1.00 83.56 446 GLY A O 1
ATOM 3436 N N . PRO A 1 447 ? -11.075 -4.620 -38.055 1.00 86.25 447 PRO A N 1
ATOM 3437 C CA . PRO A 1 447 ? -12.499 -4.281 -38.007 1.00 86.25 447 PRO A CA 1
ATOM 3438 C C . PRO A 1 447 ? -13.269 -4.952 -36.860 1.00 86.25 447 PRO A C 1
ATOM 3440 O O . PRO A 1 447 ? -14.141 -4.319 -36.270 1.00 86.25 447 PRO A O 1
ATOM 3443 N N . ALA A 1 448 ? -12.949 -6.205 -36.513 1.00 88.81 448 ALA A N 1
ATOM 3444 C CA . ALA A 1 448 ? -13.588 -6.902 -35.395 1.00 88.81 448 ALA A CA 1
ATOM 3445 C C . ALA A 1 448 ? -13.117 -6.359 -34.037 1.00 88.81 448 ALA A C 1
ATOM 3447 O O . ALA A 1 448 ? -13.937 -6.196 -33.138 1.00 88.81 448 ALA A O 1
ATOM 3448 N N . ILE A 1 449 ? -11.824 -6.033 -33.912 1.00 88.44 449 ILE A N 1
ATOM 3449 C CA . ILE A 1 449 ? -11.248 -5.368 -32.733 1.00 88.44 449 ILE A CA 1
ATOM 3450 C C . ILE A 1 449 ? -11.949 -4.022 -32.521 1.00 88.44 449 ILE A C 1
ATOM 3452 O O . ILE A 1 449 ? -12.552 -3.810 -31.475 1.00 88.44 449 ILE A O 1
ATOM 3456 N N . ASN A 1 450 ? -11.957 -3.153 -33.536 1.00 86.94 450 ASN A N 1
ATOM 3457 C CA . ASN A 1 450 ? -12.593 -1.838 -33.449 1.00 86.94 450 ASN A CA 1
ATOM 3458 C C . ASN A 1 450 ? -14.096 -1.934 -33.157 1.00 86.94 450 ASN A C 1
ATOM 3460 O O . ASN A 1 450 ? -14.585 -1.203 -32.304 1.00 86.94 450 ASN A O 1
ATOM 3464 N N . GLY A 1 451 ? -14.818 -2.861 -33.795 1.00 90.31 451 GLY A N 1
ATOM 3465 C CA . GLY A 1 451 ? -16.241 -3.077 -33.521 1.00 90.31 451 GLY A CA 1
ATOM 3466 C C . GLY A 1 451 ? -16.520 -3.508 -32.077 1.00 90.31 451 GLY A C 1
ATOM 3467 O O . GLY A 1 451 ? -17.415 -2.958 -31.439 1.00 90.31 451 GLY A O 1
ATOM 3468 N N . LEU A 1 452 ? -15.746 -4.455 -31.538 1.00 91.44 452 LEU A N 1
ATOM 3469 C CA . LEU A 1 452 ? -15.923 -4.942 -30.167 1.00 91.44 452 LEU A CA 1
ATOM 3470 C C . LEU A 1 452 ? -15.473 -3.917 -29.114 1.00 91.44 452 LEU A C 1
ATOM 3472 O O . LEU A 1 452 ? -16.174 -3.761 -28.119 1.00 91.44 452 LEU A O 1
ATOM 3476 N N . VAL A 1 453 ? -14.394 -3.159 -29.351 1.00 89.88 453 VAL A N 1
ATOM 3477 C CA . VAL A 1 453 ? -13.991 -2.033 -28.482 1.00 89.88 453 VAL A CA 1
ATOM 3478 C C . VAL A 1 453 ? -15.052 -0.926 -28.491 1.00 89.88 453 VAL A C 1
ATOM 3480 O O . VAL A 1 453 ? -15.404 -0.417 -27.433 1.00 89.88 453 VAL A O 1
ATOM 3483 N N . SER A 1 454 ? -15.634 -0.586 -29.648 1.00 91.31 454 SER A N 1
ATOM 3484 C CA . SER A 1 454 ? -16.740 0.382 -29.726 1.00 91.31 454 SER A CA 1
ATOM 3485 C C . SER A 1 454 ? -17.982 -0.072 -28.945 1.00 91.31 454 SER A C 1
ATOM 3487 O O . SER A 1 454 ? -18.647 0.754 -28.320 1.00 91.31 454 SER A O 1
ATOM 3489 N N . ILE A 1 455 ? -18.300 -1.373 -28.953 1.00 93.56 455 ILE A N 1
ATOM 3490 C CA . ILE A 1 455 ? -19.406 -1.927 -28.156 1.00 93.56 455 ILE A CA 1
ATOM 3491 C C . ILE A 1 455 ? -19.055 -1.920 -26.662 1.00 93.56 455 ILE A C 1
ATOM 3493 O O . ILE A 1 455 ? -19.886 -1.501 -25.861 1.00 93.56 455 ILE A O 1
ATOM 3497 N N . ALA A 1 456 ? -17.838 -2.319 -26.278 1.00 91.31 456 ALA A N 1
ATOM 3498 C CA . ALA A 1 456 ? -17.379 -2.232 -24.892 1.00 91.31 456 ALA A CA 1
ATOM 3499 C C . ALA A 1 456 ? -17.470 -0.786 -24.373 1.00 91.31 456 ALA A C 1
ATOM 3501 O O . ALA A 1 456 ? -18.124 -0.554 -23.363 1.00 91.31 456 ALA A O 1
ATOM 3502 N N . SER A 1 457 ? -16.973 0.195 -25.135 1.00 89.75 457 SER A N 1
ATOM 3503 C CA . SER A 1 457 ? -17.017 1.621 -24.781 1.00 89.75 457 SER A CA 1
ATOM 3504 C C . SER A 1 457 ? -18.441 2.161 -24.564 1.00 89.75 457 SER A C 1
ATOM 3506 O O . SER A 1 457 ? -18.654 2.987 -23.672 1.00 89.75 457 SER A O 1
ATOM 3508 N N . PHE A 1 458 ? -19.439 1.668 -25.312 1.00 93.69 458 PHE A N 1
ATOM 3509 C CA . PHE A 1 458 ? -20.857 1.970 -25.063 1.00 93.69 458 PHE A CA 1
ATOM 3510 C C . PHE A 1 458 ? -21.305 1.489 -23.673 1.00 93.69 458 PHE A C 1
ATOM 3512 O O . PHE A 1 458 ? -21.922 2.251 -22.929 1.00 93.69 458 PHE A O 1
ATOM 3519 N N . PHE A 1 459 ? -20.989 0.240 -23.312 1.00 94.88 459 PHE A N 1
ATOM 3520 C CA . PHE A 1 459 ? -21.344 -0.334 -22.009 1.00 94.88 459 PHE A CA 1
ATOM 3521 C C . PHE A 1 459 ? -20.540 0.291 -20.859 1.00 94.88 459 PHE A C 1
ATOM 3523 O O . PHE A 1 459 ? -21.096 0.524 -19.786 1.00 94.88 459 PHE A O 1
ATOM 3530 N N . GLU A 1 460 ? -19.273 0.629 -21.096 1.00 90.94 460 GLU A N 1
ATOM 3531 C CA . GLU A 1 460 ? -18.391 1.280 -20.126 1.00 90.94 460 GLU A CA 1
ATOM 3532 C C . GLU A 1 460 ? -18.885 2.683 -19.759 1.00 90.94 460 GLU A C 1
ATOM 3534 O O . GLU A 1 460 ? -19.141 2.970 -18.590 1.00 90.94 460 GLU A O 1
ATOM 3539 N N . ASN A 1 461 ? -19.127 3.539 -20.758 1.00 89.88 461 ASN A N 1
ATOM 3540 C CA . ASN A 1 461 ? -19.695 4.873 -20.535 1.00 89.88 461 ASN A CA 1
ATOM 3541 C C . ASN A 1 461 ? -21.095 4.807 -19.896 1.00 89.88 461 ASN A C 1
ATOM 3543 O O . ASN A 1 461 ? -21.450 5.673 -19.091 1.00 89.88 461 ASN A O 1
ATOM 3547 N N . ALA A 1 462 ? -21.886 3.776 -20.219 1.00 91.69 462 ALA A N 1
ATOM 3548 C CA . ALA A 1 462 ? -23.193 3.562 -19.610 1.00 91.69 462 ALA A CA 1
ATOM 3549 C C . ALA A 1 462 ? -23.094 3.235 -18.109 1.00 91.69 462 ALA A C 1
ATOM 3551 O O . ALA A 1 462 ? -23.785 3.881 -17.320 1.00 91.69 462 ALA A O 1
ATOM 3552 N N . PHE A 1 463 ? -22.239 2.291 -17.682 1.00 91.69 463 PHE A N 1
ATOM 3553 C CA . PHE A 1 463 ? -22.129 1.979 -16.251 1.00 91.69 463 PHE A CA 1
ATOM 3554 C C . PHE A 1 463 ? -21.458 3.112 -15.468 1.00 91.69 463 PHE A C 1
ATOM 3556 O O . PHE A 1 463 ? -21.956 3.443 -14.392 1.00 91.69 463 PHE A O 1
ATOM 3563 N N . TYR A 1 464 ? -20.394 3.745 -15.994 1.00 87.94 464 TYR A N 1
ATOM 3564 C CA . TYR A 1 464 ? -19.730 4.865 -15.309 1.00 87.94 464 TYR A CA 1
ATOM 3565 C C . TYR A 1 464 ? -20.724 6.000 -15.044 1.00 87.94 464 TYR A C 1
ATOM 3567 O O . TYR A 1 464 ? -20.746 6.561 -13.950 1.00 87.94 464 TYR A O 1
ATOM 3575 N N . GLY A 1 465 ? -21.626 6.274 -15.992 1.00 86.69 465 GLY A N 1
ATOM 3576 C CA . GLY A 1 465 ? -22.669 7.277 -15.811 1.00 86.69 465 GLY A CA 1
ATOM 3577 C C . GLY A 1 465 ? -23.705 6.956 -14.731 1.00 86.69 465 GLY A C 1
ATOM 3578 O O . GLY A 1 465 ? -24.183 7.872 -14.061 1.00 86.69 465 GLY A O 1
ATOM 3579 N N . VAL A 1 466 ? -24.044 5.679 -14.515 1.00 90.00 466 VAL A N 1
ATOM 3580 C CA . VAL A 1 466 ? -24.922 5.285 -13.395 1.00 90.00 466 VAL A CA 1
ATOM 3581 C C . VAL A 1 466 ? -24.152 5.284 -12.073 1.00 90.00 466 VAL A C 1
ATOM 3583 O O . VAL A 1 466 ? -24.674 5.779 -11.078 1.00 90.00 466 VAL A O 1
ATOM 3586 N N . LEU A 1 467 ? -22.912 4.786 -12.063 1.00 90.75 467 LEU A N 1
ATOM 3587 C CA . LEU A 1 467 ? -22.050 4.698 -10.882 1.00 90.75 467 LEU A CA 1
ATOM 3588 C C . LEU A 1 467 ? -21.750 6.084 -10.286 1.00 90.75 467 LEU A C 1
ATOM 3590 O O . LEU A 1 467 ? -22.045 6.319 -9.115 1.00 90.75 467 LEU A O 1
ATOM 3594 N N . TYR A 1 468 ? -21.269 7.017 -11.114 1.00 86.31 468 TYR A N 1
ATOM 3595 C CA . TYR A 1 468 ? -20.953 8.393 -10.709 1.00 86.31 468 TYR A CA 1
ATOM 3596 C C . TYR A 1 468 ? -22.201 9.233 -10.381 1.00 86.31 468 TYR A C 1
ATOM 3598 O O . TYR A 1 468 ? -22.103 10.250 -9.702 1.00 86.31 468 TYR A O 1
ATOM 3606 N N . GLY A 1 469 ? -23.392 8.819 -10.830 1.00 83.81 469 GLY A N 1
ATOM 3607 C CA . GLY A 1 469 ? -24.653 9.399 -10.359 1.00 83.81 469 GLY A CA 1
ATOM 3608 C C . GLY A 1 469 ? -25.120 8.824 -9.017 1.00 83.81 469 GLY A C 1
ATOM 3609 O O . GLY A 1 469 ? -25.717 9.534 -8.215 1.00 83.81 469 GLY A O 1
ATOM 3610 N N . TYR A 1 470 ? -24.845 7.545 -8.760 1.00 87.62 470 TYR A N 1
ATOM 3611 C CA . TYR A 1 470 ? -25.316 6.825 -7.577 1.00 87.62 470 TYR A CA 1
ATOM 3612 C C . TYR A 1 470 ? -24.530 7.177 -6.306 1.00 87.62 470 TYR A C 1
ATOM 3614 O O . TYR A 1 470 ? -25.146 7.351 -5.257 1.00 87.62 470 TYR A O 1
ATOM 3622 N N . ALA A 1 471 ? -23.202 7.330 -6.375 1.00 86.38 471 ALA A N 1
ATOM 3623 C CA . ALA A 1 471 ? -22.379 7.647 -5.200 1.00 86.38 471 ALA A CA 1
ATOM 3624 C C . ALA A 1 471 ? -22.837 8.916 -4.438 1.00 86.38 471 ALA A C 1
ATOM 3626 O O . ALA A 1 471 ? -23.206 8.794 -3.265 1.00 86.38 471 ALA A O 1
ATOM 3627 N N . PRO A 1 472 ? -22.953 10.108 -5.061 1.00 81.44 472 PRO A N 1
ATOM 3628 C CA . PRO A 1 472 ? -23.464 11.296 -4.372 1.00 81.44 472 PRO A CA 1
ATOM 3629 C C . PRO A 1 472 ? -24.939 11.174 -3.928 1.00 81.44 472 PRO A C 1
ATOM 3631 O O . PRO A 1 472 ? -25.340 11.843 -2.974 1.00 81.44 472 PRO A O 1
ATOM 3634 N N . GLU A 1 473 ? -25.761 10.320 -4.557 1.00 84.00 473 GLU A N 1
ATOM 3635 C CA . GLU A 1 473 ? -27.139 10.033 -4.106 1.00 84.00 473 GLU A CA 1
ATOM 3636 C C . GLU A 1 473 ? -27.200 9.116 -2.859 1.00 84.00 473 GLU A C 1
ATOM 3638 O O . GLU A 1 473 ? -28.181 9.157 -2.104 1.00 84.00 473 GLU A O 1
ATOM 3643 N N . VAL A 1 474 ? -26.178 8.283 -2.626 1.00 86.31 474 VAL A N 1
ATOM 3644 C CA . VAL A 1 474 ? -26.073 7.424 -1.433 1.00 86.31 474 VAL A CA 1
ATOM 3645 C C . VAL A 1 474 ? -25.680 8.232 -0.202 1.00 86.31 474 VAL A C 1
ATOM 3647 O O . VAL A 1 474 ? -26.290 8.037 0.856 1.00 86.31 474 VAL A O 1
ATOM 3650 N N . PHE A 1 475 ? -24.687 9.116 -0.336 1.00 86.38 475 PHE A N 1
ATOM 3651 C CA . PHE A 1 475 ? -24.029 9.746 0.807 1.00 86.38 475 PHE A CA 1
ATOM 3652 C C . PHE A 1 475 ? -24.844 10.896 1.450 1.00 86.38 475 PHE A C 1
ATOM 3654 O O . PHE A 1 475 ? -25.436 11.730 0.743 1.00 86.38 475 PHE A O 1
ATOM 3661 N N . PRO A 1 476 ? -24.867 10.980 2.800 1.00 77.31 476 PRO A N 1
ATOM 3662 C CA . PRO A 1 476 ? -25.485 12.076 3.543 1.00 77.31 476 PRO A CA 1
ATOM 3663 C C . PRO A 1 476 ? -24.930 13.446 3.160 1.00 77.31 476 PRO A C 1
ATOM 3665 O O . PRO A 1 476 ? -23.725 13.625 3.039 1.00 77.31 476 PRO A O 1
ATOM 3668 N N . THR A 1 477 ? -25.804 14.449 3.047 1.00 73.25 477 THR A N 1
ATOM 3669 C CA . THR A 1 477 ? -25.425 15.802 2.599 1.00 73.25 477 THR A CA 1
ATOM 3670 C C . THR A 1 477 ? -24.251 16.456 3.349 1.00 73.25 477 THR A C 1
ATOM 3672 O O . THR A 1 477 ? -23.438 17.071 2.668 1.00 73.25 477 THR A O 1
ATOM 3675 N N . PRO A 1 478 ? -24.096 16.333 4.686 1.00 71.69 478 PRO A N 1
ATOM 3676 C CA . PRO A 1 478 ? -22.960 16.938 5.390 1.00 71.69 478 PRO A CA 1
ATOM 3677 C C . PRO A 1 478 ? -21.587 16.355 5.023 1.00 71.69 478 PRO A C 1
ATOM 3679 O O . PRO A 1 478 ? -20.598 17.057 5.178 1.00 71.69 478 PRO A O 1
ATOM 3682 N N . SER A 1 479 ? -21.526 15.106 4.547 1.00 76.69 479 SER A N 1
ATOM 3683 C CA . SER A 1 479 ? -20.279 14.389 4.219 1.00 76.69 479 SER A CA 1
ATOM 3684 C C . SER A 1 479 ? -20.289 13.834 2.789 1.00 76.69 479 SER A C 1
ATOM 3686 O O . SER A 1 479 ? -19.636 12.831 2.494 1.00 76.69 479 SER A O 1
ATOM 3688 N N . ARG A 1 480 ? -21.097 14.425 1.898 1.00 83.62 480 ARG A N 1
ATOM 3689 C CA . ARG A 1 480 ? -21.301 13.908 0.538 1.00 83.62 480 ARG A CA 1
ATOM 3690 C C . ARG A 1 480 ? -20.033 14.034 -0.295 1.00 83.62 480 ARG A C 1
ATOM 3692 O O . ARG A 1 480 ? -19.669 13.066 -0.962 1.00 83.62 480 ARG A O 1
ATOM 3699 N N . GLY A 1 481 ? -19.376 15.196 -0.241 1.00 81.44 481 GLY A N 1
ATOM 3700 C CA . GLY A 1 481 ? -18.122 15.425 -0.952 1.00 81.44 481 GLY A CA 1
ATOM 3701 C C . GLY A 1 481 ? -17.043 14.454 -0.481 1.00 81.44 481 GLY A C 1
ATOM 3702 O O . GLY A 1 481 ? -16.361 13.858 -1.305 1.00 81.44 481 GLY A O 1
ATOM 3703 N N . THR A 1 482 ? -16.973 14.207 0.826 1.00 85.19 482 THR A N 1
ATOM 3704 C CA . THR A 1 482 ? -16.063 13.258 1.482 1.00 85.19 482 THR A CA 1
ATOM 3705 C C . THR A 1 482 ? -16.307 11.808 1.044 1.00 85.19 482 THR A C 1
ATOM 3707 O O . THR A 1 482 ? -15.356 11.111 0.696 1.00 85.19 482 THR A O 1
ATOM 3710 N N . GLY A 1 483 ? -17.561 11.343 1.001 1.00 85.25 483 GLY A N 1
ATOM 3711 C CA . GLY A 1 483 ? -17.884 9.979 0.559 1.00 85.25 483 GLY A CA 1
ATOM 3712 C C . GLY A 1 483 ? -17.558 9.731 -0.917 1.00 85.25 483 GLY A C 1
ATOM 3713 O O . GLY A 1 483 ? -16.947 8.718 -1.259 1.00 85.25 483 GLY A O 1
ATOM 3714 N N . ASP A 1 484 ? -17.898 10.681 -1.793 1.00 86.62 484 ASP A N 1
ATOM 3715 C CA . ASP A 1 484 ? -17.571 10.588 -3.223 1.00 86.62 484 ASP A CA 1
ATOM 3716 C C . ASP A 1 484 ? -16.060 10.795 -3.472 1.00 86.62 484 ASP A C 1
ATOM 3718 O O . ASP A 1 484 ? -15.484 10.178 -4.368 1.00 86.62 484 ASP A O 1
ATOM 3722 N N . ALA A 1 485 ? -15.373 11.576 -2.625 1.00 86.88 485 ALA A N 1
ATOM 3723 C CA . ALA A 1 485 ? -13.913 11.687 -2.623 1.00 86.88 485 ALA A CA 1
ATOM 3724 C C . ALA A 1 485 ? -13.238 10.351 -2.304 1.00 86.88 485 ALA A C 1
ATOM 3726 O O . ALA A 1 485 ? -12.334 9.962 -3.035 1.00 86.88 485 ALA A O 1
ATOM 3727 N N . LEU A 1 486 ? -13.679 9.638 -1.260 1.00 89.25 486 LEU A N 1
ATOM 3728 C CA . LEU A 1 486 ? -13.129 8.330 -0.884 1.00 89.25 486 LEU A CA 1
ATOM 3729 C C . LEU A 1 486 ? -13.343 7.292 -1.994 1.00 89.25 486 LEU A C 1
ATOM 3731 O O . LEU A 1 486 ? -12.394 6.615 -2.389 1.00 89.25 486 LEU A O 1
ATOM 3735 N N . ALA A 1 487 ? -14.552 7.216 -2.560 1.00 91.00 487 ALA A N 1
ATOM 3736 C CA . ALA A 1 487 ? -14.844 6.317 -3.675 1.00 91.00 487 ALA A CA 1
ATOM 3737 C C . ALA A 1 487 ? -14.001 6.658 -4.922 1.00 91.00 487 ALA A C 1
ATOM 3739 O O . ALA A 1 487 ? -13.330 5.791 -5.487 1.00 91.00 487 ALA A O 1
ATOM 3740 N N . SER A 1 488 ? -13.970 7.931 -5.328 1.00 89.38 488 SER A N 1
ATOM 3741 C CA . SER A 1 488 ? -13.170 8.402 -6.465 1.00 89.38 488 SER A CA 1
ATOM 3742 C C . SER A 1 488 ? -11.671 8.148 -6.254 1.00 89.38 488 SER A C 1
ATOM 3744 O O . SER A 1 488 ? -11.018 7.567 -7.123 1.00 89.38 488 SER A O 1
ATOM 3746 N N . ALA A 1 489 ? -11.133 8.490 -5.079 1.00 90.31 489 ALA A N 1
ATOM 3747 C CA . ALA A 1 489 ? -9.735 8.266 -4.723 1.00 90.31 489 ALA A CA 1
ATOM 3748 C C . ALA A 1 489 ? -9.370 6.777 -4.742 1.00 90.31 489 ALA A C 1
ATOM 3750 O O . ALA A 1 489 ? -8.339 6.437 -5.314 1.00 90.31 489 ALA A O 1
ATOM 3751 N N . ALA A 1 490 ? -10.226 5.888 -4.225 1.00 91.62 490 ALA A N 1
ATOM 3752 C CA . ALA A 1 490 ? -10.011 4.443 -4.294 1.00 91.62 490 ALA A CA 1
ATOM 3753 C C . ALA A 1 490 ? -9.935 3.940 -5.747 1.00 91.62 490 ALA A C 1
ATOM 3755 O O . ALA A 1 490 ? -9.051 3.153 -6.075 1.00 91.62 490 ALA A O 1
ATOM 3756 N N . SER A 1 491 ? -10.784 4.457 -6.646 1.00 91.12 491 SER A N 1
ATOM 3757 C CA . SER A 1 491 ? -10.730 4.137 -8.083 1.00 91.12 491 SER A CA 1
ATOM 3758 C C . SER A 1 491 ? -9.440 4.613 -8.761 1.00 91.12 491 SER A C 1
ATOM 3760 O O . SER A 1 491 ? -8.897 3.939 -9.638 1.00 91.12 491 SER A O 1
ATOM 3762 N N . ARG A 1 492 ? -8.924 5.786 -8.375 1.00 91.62 492 ARG A N 1
ATOM 3763 C CA . ARG A 1 492 ? -7.657 6.298 -8.919 1.00 91.62 492 ARG A CA 1
ATOM 3764 C C . ARG A 1 492 ? -6.445 5.595 -8.291 1.00 91.62 492 ARG A C 1
ATOM 3766 O O . ARG A 1 492 ? -5.480 5.342 -9.004 1.00 91.62 492 ARG A O 1
ATOM 3773 N N . LEU A 1 493 ? -6.504 5.223 -7.013 1.00 92.06 493 LEU A N 1
ATOM 3774 C CA . LEU A 1 493 ? -5.462 4.455 -6.331 1.00 92.06 493 LEU A CA 1
ATOM 3775 C C . LEU A 1 493 ? -5.300 3.082 -6.982 1.00 92.06 493 LEU A C 1
ATOM 3777 O O . LEU A 1 493 ? -4.217 2.753 -7.446 1.00 92.06 493 LEU A O 1
ATOM 3781 N N . THR A 1 494 ? -6.377 2.314 -7.131 1.00 91.50 494 THR A N 1
ATOM 3782 C CA . THR A 1 494 ? -6.290 1.005 -7.789 1.00 91.50 494 THR A CA 1
ATOM 3783 C C . THR A 1 494 ? -5.900 1.098 -9.267 1.00 91.50 494 THR A C 1
ATOM 3785 O O . THR A 1 494 ? -5.175 0.242 -9.775 1.00 91.50 494 THR A O 1
ATOM 3788 N N . GLY A 1 495 ? -6.301 2.171 -9.956 1.00 87.19 495 GLY A N 1
ATOM 3789 C CA . GLY A 1 495 ? -5.869 2.457 -11.324 1.00 87.19 495 GLY A CA 1
ATOM 3790 C C . GLY A 1 495 ? -4.376 2.770 -11.476 1.00 87.19 495 GLY A C 1
ATOM 3791 O O . GLY A 1 495 ? -3.836 2.573 -12.569 1.00 87.19 495 GLY A O 1
ATOM 3792 N N . ILE A 1 496 ? -3.682 3.193 -10.408 1.00 89.94 496 ILE A N 1
ATOM 3793 C CA . ILE A 1 496 ? -2.240 3.489 -10.454 1.00 89.94 496 ILE A CA 1
ATOM 3794 C C . ILE A 1 496 ? -1.382 2.226 -10.592 1.00 89.94 496 ILE A C 1
ATOM 3796 O O . ILE A 1 496 ? -0.294 2.292 -11.163 1.00 89.94 496 ILE A O 1
ATOM 3800 N N . PHE A 1 497 ? -1.883 1.062 -10.162 1.00 88.00 497 PHE A N 1
ATOM 3801 C CA . PHE A 1 497 ? -1.153 -0.200 -10.289 1.00 88.00 497 PHE A CA 1
ATOM 3802 C C . PHE A 1 497 ? -1.017 -0.658 -11.744 1.00 88.00 497 PHE A C 1
ATOM 3804 O O . PHE A 1 497 ? -0.003 -1.246 -12.103 1.00 88.00 497 PHE A O 1
ATOM 3811 N N . ALA A 1 498 ? -1.966 -0.344 -12.631 1.00 84.38 498 ALA A N 1
ATOM 3812 C CA . ALA A 1 498 ? -1.891 -0.768 -14.031 1.00 84.38 498 ALA A CA 1
ATOM 3813 C C . ALA A 1 498 ? -0.608 -0.300 -14.770 1.00 84.38 498 ALA A C 1
ATOM 3815 O O . ALA A 1 498 ? 0.040 -1.144 -15.397 1.00 84.38 498 ALA A O 1
ATOM 3816 N N . PRO A 1 499 ? -0.176 0.983 -14.713 1.00 83.00 499 PRO A N 1
ATOM 3817 C CA . PRO A 1 499 ? 1.115 1.395 -15.268 1.00 83.00 499 PRO A CA 1
ATOM 3818 C C . PRO A 1 499 ? 2.336 0.864 -14.492 1.00 83.00 499 PRO A C 1
ATOM 3820 O O . PRO A 1 499 ? 3.387 0.719 -15.113 1.00 83.00 499 PRO A O 1
ATOM 3823 N N . ILE A 1 500 ? 2.219 0.545 -13.195 1.00 85.00 500 ILE A N 1
ATOM 3824 C CA . ILE A 1 500 ? 3.298 -0.078 -12.398 1.00 85.00 500 ILE A CA 1
ATOM 3825 C C . ILE A 1 500 ? 3.526 -1.519 -12.872 1.00 85.00 500 ILE A C 1
ATOM 3827 O O . ILE A 1 500 ? 4.614 -1.842 -13.352 1.00 85.00 500 ILE A O 1
ATOM 3831 N N . ILE A 1 501 ? 2.476 -2.349 -12.865 1.00 82.88 501 ILE A N 1
ATOM 3832 C CA . ILE A 1 501 ? 2.483 -3.732 -13.371 1.00 82.88 501 ILE A CA 1
ATOM 3833 C C . ILE A 1 501 ? 2.980 -3.750 -14.827 1.00 82.88 501 ILE A C 1
ATOM 3835 O O . ILE A 1 501 ? 3.783 -4.597 -15.207 1.00 82.88 501 ILE A O 1
ATOM 3839 N N . ALA A 1 502 ? 2.578 -2.778 -15.651 1.00 73.81 502 ALA A N 1
ATOM 3840 C CA . ALA A 1 502 ? 3.006 -2.685 -17.048 1.00 73.81 502 ALA A CA 1
ATOM 3841 C C . ALA A 1 502 ? 4.479 -2.305 -17.288 1.00 73.81 502 ALA A C 1
ATOM 3843 O O . ALA A 1 502 ? 4.933 -2.398 -18.432 1.00 73.81 502 ALA A O 1
ATOM 3844 N N . VAL A 1 503 ? 5.206 -1.830 -16.274 1.00 77.50 503 VAL A N 1
ATOM 3845 C CA . VAL A 1 503 ? 6.621 -1.434 -16.400 1.00 77.50 503 VAL A CA 1
ATOM 3846 C C . VAL A 1 503 ? 7.543 -2.344 -15.593 1.00 77.50 503 VAL A C 1
ATOM 3848 O O . VAL A 1 503 ? 8.637 -2.640 -16.072 1.00 77.50 503 VAL A O 1
ATOM 3851 N N . TYR A 1 504 ? 7.116 -2.788 -14.409 1.00 77.50 504 TYR A N 1
ATOM 3852 C CA . TYR A 1 504 ? 7.972 -3.491 -13.451 1.00 77.50 504 TYR A CA 1
ATOM 3853 C C . TYR A 1 504 ? 7.636 -4.981 -13.281 1.00 77.50 504 TYR A C 1
ATOM 3855 O O . TYR A 1 504 ? 8.543 -5.763 -13.009 1.00 77.50 504 TYR A O 1
ATOM 3863 N N . SER A 1 505 ? 6.391 -5.413 -13.525 1.00 72.25 505 SER A N 1
ATOM 3864 C CA . SER A 1 505 ? 6.032 -6.834 -13.409 1.00 72.25 505 SER A CA 1
ATOM 3865 C C . SER A 1 505 ? 6.475 -7.650 -14.638 1.00 72.25 505 SER A C 1
ATOM 3867 O O . SER A 1 505 ? 6.334 -7.186 -15.779 1.00 72.25 505 SER A O 1
ATOM 3869 N N . PRO A 1 506 ? 6.898 -8.921 -14.465 1.00 65.56 506 PRO A N 1
ATOM 3870 C CA . PRO A 1 506 ? 7.064 -9.877 -15.563 1.00 65.56 506 PRO A CA 1
ATOM 3871 C C . PRO A 1 506 ? 5.816 -10.046 -16.446 1.00 65.56 506 PRO A C 1
ATOM 3873 O O . PRO A 1 506 ? 5.946 -10.450 -17.603 1.00 65.56 506 PRO A O 1
ATOM 3876 N N . ALA A 1 507 ? 4.624 -9.681 -15.951 1.00 56.81 507 ALA A N 1
ATOM 3877 C CA . ALA A 1 507 ? 3.381 -9.631 -16.723 1.00 56.81 507 ALA A CA 1
ATOM 3878 C C . ALA A 1 507 ? 3.481 -8.767 -17.998 1.00 56.81 507 ALA A C 1
ATOM 3880 O O . ALA A 1 507 ? 2.779 -9.032 -18.972 1.00 56.81 507 ALA A O 1
ATOM 3881 N N . ALA A 1 508 ? 4.400 -7.794 -18.057 1.00 58.78 508 ALA A N 1
ATOM 3882 C CA . ALA A 1 508 ? 4.700 -7.032 -19.275 1.00 58.78 508 ALA A CA 1
ATOM 3883 C C . ALA A 1 508 ? 5.208 -7.901 -20.450 1.00 58.78 508 ALA A C 1
ATOM 3885 O O . ALA A 1 508 ? 5.122 -7.476 -21.601 1.00 58.78 508 ALA A O 1
ATOM 3886 N N . LYS A 1 509 ? 5.715 -9.115 -20.177 1.00 61.66 509 LYS A N 1
ATOM 3887 C CA . LYS A 1 509 ? 6.112 -10.126 -21.179 1.00 61.66 509 LYS A CA 1
ATOM 3888 C C . LYS A 1 509 ? 5.051 -11.213 -21.406 1.00 61.66 509 LYS A C 1
ATOM 3890 O O . LYS A 1 509 ? 5.201 -12.004 -22.330 1.00 61.66 509 LYS A O 1
ATOM 3895 N N . TYR A 1 510 ? 4.014 -11.268 -20.566 1.00 73.75 510 TYR A N 1
ATOM 3896 C CA . TYR A 1 510 ? 2.965 -12.294 -20.581 1.00 73.75 510 TYR A CA 1
ATOM 3897 C C . TYR A 1 510 ? 1.582 -11.647 -20.351 1.00 73.75 510 TYR A C 1
ATOM 3899 O O . TYR A 1 510 ? 0.991 -11.788 -19.277 1.00 73.75 510 TYR A O 1
ATOM 3907 N N . PRO A 1 511 ? 1.043 -10.920 -21.349 1.00 75.56 511 PRO A N 1
ATOM 3908 C CA . PRO A 1 511 ? -0.136 -10.060 -21.193 1.00 75.56 511 PRO A CA 1
ATOM 3909 C C . PRO A 1 511 ? -1.469 -10.813 -21.006 1.00 75.56 511 PRO A C 1
ATOM 3911 O O . PRO A 1 511 ? -2.490 -10.177 -20.745 1.00 75.56 511 PRO A O 1
ATOM 3914 N N . ASP A 1 512 ? -1.480 -12.147 -21.113 1.00 81.88 512 ASP A N 1
ATOM 3915 C CA . ASP A 1 512 ? -2.668 -12.993 -20.922 1.00 81.88 512 ASP A CA 1
ATOM 3916 C C . ASP A 1 512 ? -3.323 -12.785 -19.544 1.00 81.88 512 ASP A C 1
ATOM 3918 O O . ASP A 1 512 ? -4.539 -12.609 -19.463 1.00 81.88 512 ASP A O 1
ATOM 3922 N N . GLY A 1 513 ? -2.528 -12.767 -18.467 1.00 83.12 513 GLY A N 1
ATOM 3923 C CA . GLY A 1 513 ? -3.028 -12.631 -17.093 1.00 83.12 513 GLY A CA 1
ATOM 3924 C C . GLY A 1 513 ? -3.819 -11.334 -16.863 1.00 83.12 513 GLY A C 1
ATOM 3925 O O . GLY A 1 513 ? -5.011 -11.411 -16.559 1.00 83.12 513 GLY A O 1
ATOM 3926 N N . PRO A 1 514 ? -3.209 -10.146 -17.058 1.00 86.19 514 PRO A N 1
ATOM 3927 C CA . PRO A 1 514 ? -3.869 -8.847 -16.884 1.00 86.19 514 PRO A CA 1
ATOM 3928 C C . PRO A 1 514 ? -5.182 -8.677 -17.665 1.00 86.19 514 PRO A C 1
ATOM 3930 O O . PRO A 1 514 ? -6.158 -8.144 -17.131 1.00 86.19 514 PRO A O 1
ATOM 3933 N N . VAL A 1 515 ? -5.234 -9.156 -18.914 1.00 88.62 515 VAL A N 1
ATOM 3934 C CA . VAL A 1 515 ? -6.409 -9.007 -19.790 1.00 88.62 515 VAL A CA 1
ATOM 3935 C C . VAL A 1 515 ? -7.586 -9.862 -19.306 1.00 88.62 515 VAL A C 1
ATOM 3937 O O . VAL A 1 515 ? -8.705 -9.353 -19.203 1.00 88.62 515 VAL A O 1
ATOM 3940 N N . TYR A 1 516 ? -7.353 -11.132 -18.953 1.00 90.69 516 TYR A N 1
ATOM 3941 C CA . TYR A 1 516 ? -8.410 -11.994 -18.410 1.00 90.69 516 TYR A CA 1
ATOM 3942 C C . TYR A 1 516 ? -8.814 -11.612 -16.981 1.00 90.69 516 TYR A C 1
ATOM 3944 O O . TYR A 1 516 ? -10.003 -11.674 -16.653 1.00 90.69 516 TYR A O 1
ATOM 3952 N N . ALA A 1 517 ? -7.864 -11.183 -16.143 1.00 90.56 517 ALA A N 1
ATOM 3953 C CA . ALA A 1 517 ? -8.149 -10.693 -14.797 1.00 90.56 517 ALA A CA 1
ATOM 3954 C C . ALA A 1 517 ? -9.099 -9.489 -14.846 1.00 90.56 517 ALA A C 1
ATOM 3956 O O . ALA A 1 517 ? -10.149 -9.512 -14.208 1.00 90.56 517 ALA A O 1
ATOM 3957 N N . SER A 1 518 ? -8.804 -8.486 -15.678 1.00 91.94 518 SER A N 1
ATOM 3958 C CA . SER A 1 518 ? -9.666 -7.310 -15.820 1.00 91.94 518 SER A CA 1
ATOM 3959 C C . SER A 1 518 ? -11.089 -7.654 -16.287 1.00 91.94 518 SER A C 1
ATOM 3961 O O . SER A 1 518 ? -12.059 -7.261 -15.637 1.00 91.94 518 SER A O 1
ATOM 3963 N N . ALA A 1 519 ? -11.238 -8.442 -17.360 1.00 92.06 519 ALA A N 1
ATOM 3964 C CA . ALA A 1 519 ? -12.562 -8.836 -17.852 1.00 92.06 519 ALA A CA 1
ATOM 3965 C C . ALA A 1 519 ? -13.369 -9.616 -16.789 1.00 92.06 519 ALA A C 1
ATOM 3967 O O . ALA A 1 519 ? -14.586 -9.443 -16.681 1.00 92.06 519 ALA A O 1
ATOM 3968 N N . SER A 1 520 ? -12.686 -10.413 -15.956 1.00 94.88 520 SER A N 1
ATOM 3969 C CA . SER A 1 520 ? -13.286 -11.103 -14.806 1.00 94.88 520 SER A CA 1
ATOM 3970 C C . SER A 1 520 ? -13.755 -10.126 -13.725 1.00 94.88 520 SER A C 1
ATOM 3972 O O . SER A 1 520 ? -14.867 -10.277 -13.220 1.00 94.88 520 SER A O 1
ATOM 3974 N N . ILE A 1 521 ? -12.947 -9.107 -13.403 1.00 95.56 521 ILE A N 1
ATOM 3975 C CA . ILE A 1 521 ? -13.281 -8.080 -12.405 1.00 95.56 521 ILE A CA 1
ATOM 3976 C C . ILE A 1 521 ? -14.551 -7.326 -12.818 1.00 95.56 521 ILE A C 1
ATOM 3978 O O . ILE A 1 521 ? -15.460 -7.213 -12.004 1.00 95.56 521 ILE A O 1
ATOM 3982 N N . PHE A 1 522 ? -14.694 -6.910 -14.083 1.00 95.38 522 PHE A N 1
ATOM 3983 C CA . PHE A 1 522 ? -15.934 -6.274 -14.564 1.00 95.38 522 PHE A CA 1
ATOM 3984 C C . PHE A 1 522 ? -17.188 -7.124 -14.298 1.00 95.38 522 PHE A C 1
ATOM 3986 O O . PHE A 1 522 ? -18.188 -6.620 -13.780 1.00 95.38 522 PHE A O 1
ATOM 3993 N N . VAL A 1 523 ? -17.144 -8.425 -14.608 1.00 95.81 523 VAL A N 1
ATOM 3994 C CA . VAL A 1 523 ? -18.281 -9.329 -14.362 1.00 95.81 523 VAL A CA 1
ATOM 3995 C C . VAL A 1 523 ? -18.532 -9.505 -12.860 1.00 95.81 523 VAL A C 1
ATOM 3997 O O . VAL A 1 523 ? -19.680 -9.414 -12.422 1.00 95.81 523 VAL A O 1
ATOM 4000 N N . ALA A 1 524 ? -17.480 -9.709 -12.063 1.00 95.75 524 ALA A N 1
ATOM 4001 C CA . ALA A 1 524 ? -17.585 -9.883 -10.617 1.00 95.75 524 ALA A CA 1
ATOM 4002 C C . ALA A 1 524 ? -18.154 -8.632 -9.925 1.00 95.75 524 ALA A C 1
ATOM 4004 O O . ALA A 1 524 ? -19.126 -8.734 -9.178 1.00 95.75 524 ALA A O 1
ATOM 4005 N N . THR A 1 525 ? -17.631 -7.440 -10.223 1.00 95.69 525 THR A N 1
ATOM 4006 C CA . THR A 1 525 ? -18.131 -6.180 -9.657 1.00 95.69 525 THR A CA 1
ATOM 4007 C C . THR A 1 525 ? -19.571 -5.902 -10.081 1.00 95.69 525 THR A C 1
ATOM 4009 O O . THR A 1 525 ? -20.379 -5.483 -9.256 1.00 95.69 525 THR A O 1
ATOM 4012 N N . GLY A 1 526 ? -19.939 -6.204 -11.331 1.00 94.62 526 GLY A N 1
ATOM 4013 C CA . GLY A 1 526 ? -21.326 -6.102 -11.788 1.00 94.62 526 GLY A CA 1
ATOM 4014 C C . GLY A 1 526 ? -22.297 -7.002 -11.006 1.00 94.62 526 GLY A C 1
ATOM 4015 O O . GLY A 1 526 ? -23.435 -6.606 -10.764 1.00 94.62 526 GLY A O 1
ATOM 4016 N N . ILE A 1 527 ? -21.847 -8.171 -10.537 1.00 93.75 527 ILE A N 1
ATOM 4017 C CA . ILE A 1 527 ? -22.617 -9.029 -9.619 1.00 93.75 527 ILE A CA 1
ATOM 4018 C C . ILE A 1 527 ? -22.658 -8.420 -8.206 1.00 93.75 527 ILE A C 1
ATOM 4020 O O . ILE A 1 527 ? -23.729 -8.369 -7.602 1.00 93.75 527 ILE A O 1
ATOM 4024 N N . VAL A 1 528 ? -21.534 -7.902 -7.694 1.00 94.25 528 VAL A N 1
ATOM 4025 C CA . VAL A 1 528 ? -21.451 -7.251 -6.368 1.00 94.25 528 VAL A CA 1
ATOM 4026 C C . VAL A 1 528 ? -22.393 -6.042 -6.256 1.00 94.25 528 VAL A C 1
ATOM 4028 O O . VAL A 1 528 ? -23.055 -5.873 -5.232 1.00 94.25 528 VAL A O 1
ATOM 4031 N N . MET A 1 529 ? -22.567 -5.263 -7.329 1.00 93.38 529 MET A N 1
ATOM 4032 C CA . MET A 1 529 ? -23.510 -4.132 -7.390 1.00 93.38 529 MET A CA 1
ATOM 4033 C C . MET A 1 529 ? -24.970 -4.511 -7.064 1.00 93.38 529 MET A C 1
ATOM 4035 O O . MET A 1 529 ? -25.740 -3.661 -6.612 1.00 93.38 529 MET A O 1
ATOM 4039 N N . LEU A 1 530 ? -25.375 -5.775 -7.236 1.00 89.75 530 LEU A N 1
ATOM 4040 C CA . LEU A 1 530 ? -26.723 -6.234 -6.871 1.00 89.75 530 LEU A CA 1
ATOM 4041 C C . LEU A 1 530 ? -26.947 -6.281 -5.347 1.00 89.75 530 LEU A C 1
ATOM 4043 O O . LEU A 1 530 ? -28.088 -6.151 -4.898 1.00 89.75 530 LEU A O 1
ATOM 4047 N N . PHE A 1 531 ? -25.878 -6.409 -4.555 1.00 90.25 531 PHE A N 1
ATOM 4048 C CA . PHE A 1 531 ? -25.918 -6.488 -3.088 1.00 90.25 531 PHE A CA 1
ATOM 4049 C C . PHE A 1 531 ? -25.927 -5.115 -2.391 1.00 90.25 531 PHE A C 1
ATOM 4051 O O . PHE A 1 531 ? -26.032 -5.049 -1.164 1.00 90.25 531 PHE A O 1
ATOM 4058 N N . LEU A 1 532 ? -25.872 -4.014 -3.152 1.00 90.06 532 LEU A N 1
ATOM 4059 C CA . LEU A 1 532 ? -25.952 -2.656 -2.612 1.00 90.06 532 LEU A CA 1
ATOM 4060 C C . LEU A 1 532 ? -27.269 -2.454 -1.819 1.00 90.06 532 LEU A C 1
ATOM 4062 O O . LEU A 1 532 ? -28.364 -2.663 -2.359 1.00 90.06 532 LEU A O 1
ATOM 4066 N N . PRO A 1 533 ? -27.217 -2.034 -0.539 1.00 85.25 533 PRO A N 1
ATOM 4067 C CA . PRO A 1 533 ? -28.373 -2.055 0.368 1.00 85.25 533 PRO A CA 1
ATOM 4068 C C . PRO A 1 533 ? -29.355 -0.893 0.164 1.00 85.25 533 PRO A C 1
ATOM 4070 O O . PRO A 1 533 ? -30.438 -0.881 0.758 1.00 85.25 533 PRO A O 1
ATOM 4073 N N . ILE A 1 534 ? -28.984 0.117 -0.620 1.00 83.94 534 ILE A N 1
ATOM 4074 C CA . ILE A 1 534 ? -29.754 1.342 -0.847 1.00 83.94 534 ILE A CA 1
ATOM 4075 C C . ILE A 1 534 ? -30.182 1.376 -2.316 1.00 83.94 534 ILE A C 1
ATOM 4077 O O . ILE A 1 534 ? -29.425 1.021 -3.208 1.00 83.94 534 ILE A O 1
ATOM 4081 N N . GLU A 1 535 ? -31.427 1.758 -2.576 1.00 85.94 535 GLU A N 1
ATOM 4082 C CA . GLU A 1 535 ? -31.884 2.141 -3.912 1.00 85.94 535 GLU A CA 1
ATOM 4083 C C . GLU A 1 535 ? -32.182 3.637 -3.845 1.00 85.94 535 GLU A C 1
ATOM 4085 O O . GLU A 1 535 ? -32.880 4.083 -2.932 1.00 85.94 535 GLU A O 1
ATOM 4090 N N . THR A 1 536 ? -31.602 4.422 -4.750 1.00 80.50 536 THR A N 1
ATOM 4091 C CA . THR A 1 536 ? -31.643 5.889 -4.660 1.00 80.50 536 THR A CA 1
ATOM 4092 C C . THR A 1 536 ? -32.781 6.503 -5.475 1.00 80.50 536 THR A C 1
ATOM 4094 O O . THR A 1 536 ? -33.117 7.672 -5.271 1.00 80.50 536 THR A O 1
ATOM 4097 N N . VAL A 1 537 ? -33.442 5.720 -6.343 1.00 71.38 537 VAL A N 1
ATOM 4098 C CA . VAL A 1 537 ? -34.616 6.157 -7.120 1.00 71.38 537 VAL A CA 1
ATOM 4099 C C . VAL A 1 537 ? -35.685 6.756 -6.203 1.00 71.38 537 VAL A C 1
ATOM 4101 O O . VAL A 1 537 ? -36.339 6.049 -5.443 1.00 71.38 537 VAL A O 1
ATOM 4104 N N . GLY A 1 538 ? -35.901 8.069 -6.309 1.00 59.16 538 GLY A N 1
ATOM 4105 C CA . GLY A 1 538 ? -36.987 8.756 -5.609 1.00 59.16 538 GLY A CA 1
ATOM 4106 C C . GLY A 1 538 ? -36.798 8.895 -4.095 1.00 59.16 538 GLY A C 1
ATOM 4107 O O . GLY A 1 538 ? -37.753 9.271 -3.418 1.00 59.16 538 GLY A O 1
ATOM 4108 N N . ARG A 1 539 ? -35.593 8.659 -3.549 1.00 63.53 539 ARG A N 1
ATOM 4109 C CA . ARG A 1 539 ? -35.307 8.758 -2.101 1.00 63.53 539 ARG A CA 1
ATOM 4110 C C . ARG A 1 539 ? -35.695 10.125 -1.510 1.00 63.53 539 ARG A C 1
ATOM 4112 O O . ARG A 1 539 ? -36.144 10.199 -0.373 1.00 63.53 539 ARG A O 1
ATOM 4119 N N . THR A 1 540 ? -35.604 11.200 -2.297 1.00 52.88 540 THR A N 1
ATOM 4120 C CA . THR A 1 540 ? -35.983 12.573 -1.898 1.00 52.88 540 THR A CA 1
ATOM 4121 C C . THR A 1 540 ? -37.481 12.889 -2.079 1.00 52.88 540 THR A C 1
ATOM 4123 O O . THR A 1 540 ? -37.924 13.965 -1.692 1.00 52.88 540 THR A O 1
ATOM 4126 N N . ALA A 1 541 ? -38.278 11.981 -2.651 1.00 30.97 541 ALA A N 1
ATOM 4127 C CA . ALA A 1 541 ? -39.726 12.146 -2.840 1.00 30.97 541 ALA A CA 1
ATOM 4128 C C . ALA A 1 541 ? -40.576 11.506 -1.718 1.00 30.97 541 ALA A C 1
ATOM 4130 O O . ALA A 1 541 ? -41.798 11.609 -1.743 1.00 30.97 541 ALA A O 1
ATOM 4131 N N . LEU A 1 542 ? -39.943 10.848 -0.737 1.00 31.27 542 LEU A N 1
ATOM 4132 C CA . LEU A 1 542 ? -40.591 10.026 0.296 1.00 31.27 542 LEU A CA 1
ATOM 4133 C C . LEU A 1 542 ? -40.749 10.723 1.666 1.00 31.27 542 LEU A C 1
ATOM 4135 O O . LEU A 1 542 ? -40.785 10.047 2.691 1.00 31.27 542 LEU A O 1
ATOM 4139 N N . VAL A 1 543 ? -40.865 12.057 1.715 1.00 37.69 543 VAL A N 1
ATOM 4140 C CA . VAL A 1 543 ? -41.106 12.804 2.972 1.00 37.69 543 VAL A CA 1
ATOM 4141 C C . VAL A 1 543 ? -42.401 13.634 2.891 1.00 37.69 543 VAL A C 1
ATOM 4143 O O . VAL A 1 543 ? -42.349 14.813 2.541 1.00 37.69 543 VAL A O 1
ATOM 4146 N N . PRO A 1 544 ? -43.575 13.064 3.241 1.00 33.81 544 PRO A N 1
ATOM 4147 C CA . PRO A 1 544 ? -44.847 13.802 3.287 1.00 33.81 544 PRO A CA 1
ATOM 4148 C C . PRO A 1 544 ? -45.020 14.685 4.541 1.00 33.81 544 PRO A C 1
ATOM 4150 O O . PRO A 1 544 ? -45.892 15.548 4.583 1.00 33.81 544 PRO A O 1
ATOM 4153 N N . ALA A 1 545 ? -44.198 14.478 5.575 1.00 34.59 545 ALA A N 1
ATOM 4154 C CA . ALA A 1 545 ? -44.487 14.885 6.955 1.00 34.59 545 ALA A CA 1
ATOM 4155 C C . ALA A 1 545 ? -44.437 16.399 7.277 1.00 34.59 545 ALA A C 1
ATOM 4157 O O . ALA A 1 545 ? -44.808 16.784 8.382 1.00 34.59 545 ALA A O 1
ATOM 4158 N N . TYR A 1 546 ? -43.963 17.270 6.376 1.00 38.06 546 TYR A N 1
ATOM 4159 C CA . TYR A 1 546 ? -43.822 18.712 6.674 1.00 38.06 546 TYR A CA 1
ATOM 4160 C C . TYR A 1 546 ? -45.019 19.570 6.220 1.00 38.06 546 TYR A C 1
ATOM 4162 O O . TYR A 1 546 ? -45.203 20.681 6.715 1.00 38.06 546 TYR A O 1
ATOM 4170 N N . GLN A 1 547 ? -45.868 19.079 5.308 1.00 35.66 547 GLN A N 1
ATOM 4171 C CA . GLN A 1 547 ? -46.987 19.879 4.781 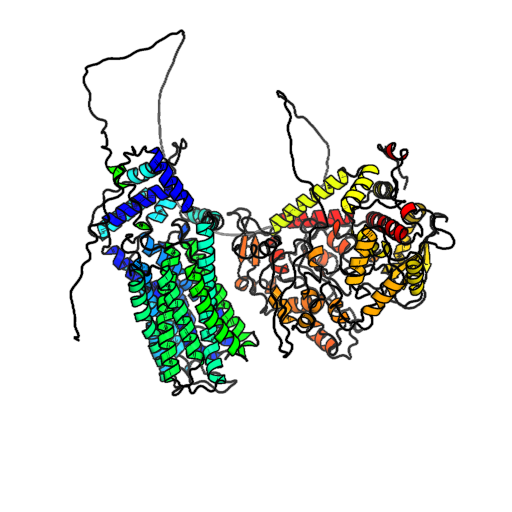1.00 35.66 547 GLN A CA 1
ATOM 4172 C C . GLN A 1 547 ? -48.105 20.124 5.811 1.00 35.66 547 GLN A C 1
ATOM 4174 O O . GLN A 1 547 ? -48.794 21.138 5.724 1.00 35.66 547 GLN A O 1
ATOM 4179 N N . THR A 1 548 ? -48.247 19.261 6.819 1.00 31.42 548 THR A N 1
ATOM 4180 C CA . THR A 1 548 ? -49.227 19.406 7.910 1.00 31.42 548 THR A CA 1
ATOM 4181 C C . THR A 1 548 ? -48.851 20.480 8.936 1.00 31.42 548 THR A C 1
ATOM 4183 O O . THR A 1 548 ? -49.741 21.125 9.482 1.00 31.42 548 THR A O 1
ATOM 4186 N N . LEU A 1 549 ? -47.560 20.750 9.169 1.00 33.41 549 LEU A N 1
ATOM 4187 C CA . LEU A 1 549 ? -47.125 21.743 10.168 1.00 33.41 549 LEU A CA 1
ATOM 4188 C C . LEU A 1 549 ? -47.354 23.200 9.728 1.00 33.41 549 LEU A C 1
ATOM 4190 O O . LEU A 1 549 ? -47.575 24.065 10.572 1.00 33.41 549 LEU A O 1
ATOM 4194 N N . ARG A 1 550 ? -47.380 23.482 8.417 1.00 32.47 550 ARG A N 1
ATOM 4195 C CA . ARG A 1 550 ? -47.708 24.822 7.885 1.00 32.47 550 ARG A CA 1
ATOM 4196 C C . ARG A 1 550 ? -49.207 25.167 7.940 1.00 32.47 550 ARG A C 1
ATOM 4198 O O . ARG A 1 550 ? -49.568 26.285 7.586 1.00 32.47 550 ARG A O 1
ATOM 4205 N N . ALA A 1 551 ? -50.067 24.239 8.375 1.00 27.70 551 ALA A N 1
ATOM 4206 C CA . ALA A 1 551 ? -51.516 24.439 8.481 1.00 27.70 551 ALA A CA 1
ATOM 4207 C C . ALA A 1 551 ? -51.986 24.966 9.855 1.00 27.70 551 ALA A C 1
ATOM 4209 O O . ALA A 1 551 ? -53.149 25.344 9.989 1.00 27.70 551 ALA A O 1
ATOM 4210 N N . ALA A 1 552 ? -51.112 25.025 10.867 1.00 24.55 552 ALA A N 1
ATOM 4211 C CA . ALA A 1 552 ? -51.445 25.636 12.152 1.00 24.55 552 ALA A CA 1
ATOM 4212 C C . ALA A 1 552 ? -51.513 27.176 12.009 1.00 24.55 552 ALA A C 1
ATOM 4214 O O . ALA A 1 552 ? -50.519 27.792 11.608 1.00 24.55 552 ALA A O 1
ATOM 4215 N N . PRO A 1 553 ? -52.651 27.832 12.312 1.00 26.30 553 PRO A N 1
ATOM 4216 C CA . PRO A 1 553 ? -52.788 29.270 12.110 1.00 26.30 553 PRO A CA 1
ATOM 4217 C C . PRO A 1 553 ? -51.907 30.054 13.090 1.00 26.30 553 PRO A C 1
ATOM 4219 O O . PRO A 1 553 ? -52.022 29.908 14.308 1.00 26.30 553 PRO A O 1
ATOM 4222 N N . ARG A 1 554 ? -51.057 30.940 12.554 1.00 26.94 554 ARG A N 1
ATOM 4223 C CA . ARG A 1 554 ? -50.283 31.914 13.340 1.00 26.94 554 ARG A CA 1
ATOM 4224 C C . ARG A 1 554 ? -51.256 32.821 14.108 1.00 26.94 554 ARG A C 1
ATOM 4226 O O . ARG A 1 554 ? -51.862 33.702 13.501 1.00 26.94 554 ARG A O 1
ATOM 4233 N N . ARG A 1 555 ? -51.401 32.636 15.426 1.00 24.91 555 ARG A N 1
ATOM 4234 C CA . ARG A 1 555 ? -52.071 33.627 16.285 1.00 24.91 555 ARG A CA 1
ATOM 4235 C C . ARG A 1 555 ? -51.163 34.847 16.422 1.00 24.91 555 ARG A C 1
ATOM 4237 O O . ARG A 1 555 ? -50.110 34.774 17.046 1.00 24.91 555 ARG A O 1
ATOM 4244 N N . SER A 1 556 ? -51.575 35.950 15.808 1.00 26.66 556 SER A N 1
ATOM 4245 C CA . SER A 1 556 ? -51.011 37.278 16.038 1.00 26.66 556 SER A CA 1
ATOM 4246 C C . SER A 1 556 ? -51.302 37.731 17.466 1.00 26.66 556 SER A C 1
ATOM 4248 O O . SER A 1 556 ? -52.438 37.619 17.925 1.00 26.66 556 SER A O 1
ATOM 4250 N N . ALA A 1 557 ? -50.296 38.275 18.145 1.00 27.55 557 ALA A N 1
ATOM 4251 C CA . ALA A 1 557 ? -50.514 39.056 19.352 1.00 27.55 557 ALA A CA 1
ATOM 4252 C C . ALA A 1 557 ? -50.996 40.456 18.944 1.00 27.55 557 ALA A C 1
ATOM 4254 O O . ALA A 1 557 ? -50.187 41.237 18.460 1.00 27.55 557 ALA A O 1
ATOM 4255 N N . ASP A 1 558 ? -52.294 40.728 19.103 1.00 27.14 558 ASP A N 1
ATOM 4256 C CA . ASP A 1 558 ? -52.898 42.068 19.117 1.00 27.14 558 ASP A CA 1
ATOM 4257 C C . ASP A 1 558 ? -54.336 41.994 19.687 1.00 27.14 558 ASP A C 1
ATOM 4259 O O . ASP A 1 558 ? -55.058 41.030 19.433 1.00 27.14 558 ASP A O 1
ATOM 4263 N N . SER A 1 559 ? -54.748 43.040 20.418 1.00 26.08 559 SER A N 1
ATOM 4264 C CA . SER A 1 559 ? -56.105 43.347 20.943 1.00 26.08 559 SER A CA 1
ATOM 4265 C C . SER A 1 559 ? -56.801 42.387 21.941 1.00 26.08 559 SER A C 1
ATOM 4267 O O . SER A 1 559 ? -57.390 41.378 21.575 1.00 26.08 559 SER A O 1
ATOM 4269 N N . GLU A 1 560 ? -56.764 42.785 23.219 1.00 26.59 560 GLU A N 1
ATOM 4270 C CA . GLU A 1 560 ? -57.913 43.218 24.054 1.00 26.59 560 GLU A CA 1
ATOM 4271 C C . GLU A 1 560 ? -59.335 42.585 23.960 1.00 26.59 560 GLU A C 1
ATOM 4273 O O . GLU A 1 560 ? -59.971 42.592 22.911 1.00 26.59 560 GLU A O 1
ATOM 4278 N N . ILE A 1 561 ? -59.880 42.329 25.170 1.00 25.58 561 ILE A N 1
ATOM 4279 C CA . ILE A 1 561 ? -61.285 42.490 25.646 1.00 25.58 561 ILE A CA 1
ATOM 4280 C C . ILE A 1 561 ? -62.285 41.296 25.602 1.00 25.58 561 ILE A C 1
ATOM 4282 O O . ILE A 1 561 ? -62.512 40.657 24.582 1.00 25.58 561 ILE A O 1
ATOM 4286 N N . ASP A 1 562 ? -62.928 41.133 26.774 1.00 23.69 562 ASP A N 1
ATOM 4287 C CA . ASP A 1 562 ? -64.211 40.502 27.168 1.00 23.69 562 ASP A CA 1
ATOM 4288 C C . ASP A 1 562 ? -64.445 38.968 27.233 1.00 23.69 562 ASP A C 1
ATOM 4290 O O . ASP A 1 562 ? -64.647 38.277 26.240 1.00 23.69 562 ASP A O 1
ATOM 4294 N N . SER A 1 563 ? -64.481 38.508 28.497 1.00 25.03 563 SER A N 1
ATOM 4295 C CA . SER A 1 563 ? -65.656 38.014 29.259 1.00 25.03 563 SER A CA 1
ATOM 4296 C C . SER A 1 563 ? -66.356 36.669 28.964 1.00 25.03 563 SER A C 1
ATOM 4298 O O . SER A 1 563 ? -66.411 36.157 27.854 1.00 25.03 563 SER A O 1
ATOM 4300 N N . ASP A 1 564 ? -66.967 36.178 30.053 1.00 26.39 564 ASP A N 1
ATOM 4301 C CA . ASP A 1 564 ? -68.037 35.174 30.178 1.00 26.39 564 ASP A CA 1
ATOM 4302 C C . ASP A 1 564 ? -67.709 33.667 30.014 1.00 26.39 564 ASP A C 1
ATOM 4304 O O . ASP A 1 564 ? -67.815 33.060 28.953 1.00 26.39 564 ASP A O 1
ATOM 4308 N N . SER A 1 565 ? -67.388 33.073 31.177 1.00 25.50 565 SER A N 1
ATOM 4309 C CA . SER A 1 565 ? -68.154 31.989 31.840 1.00 25.50 565 SER A CA 1
ATOM 4310 C C . SER A 1 565 ? -68.486 30.686 31.080 1.00 25.50 565 SER A C 1
ATOM 4312 O O . SER A 1 565 ? -69.305 30.690 30.165 1.00 25.50 565 SER A O 1
ATOM 4314 N N . ASP A 1 566 ? -68.023 29.526 31.579 1.00 26.75 566 ASP A N 1
ATOM 4315 C CA . ASP A 1 566 ? -68.760 28.788 32.637 1.00 26.75 566 ASP A CA 1
ATOM 4316 C C . ASP A 1 566 ? -68.105 27.443 33.073 1.00 26.75 566 ASP A C 1
ATOM 4318 O O . ASP A 1 566 ? -67.776 26.600 32.243 1.00 26.75 566 ASP A O 1
ATOM 4322 N N . ILE A 1 567 ? -68.045 27.246 34.400 1.00 26.53 567 ILE A N 1
ATOM 4323 C CA . ILE A 1 567 ? -68.314 26.004 35.171 1.00 26.53 567 ILE A CA 1
ATOM 4324 C C . ILE A 1 567 ? -67.366 24.783 35.025 1.00 26.53 567 ILE A C 1
ATOM 4326 O O . ILE A 1 567 ? -67.536 23.907 34.179 1.00 26.53 567 ILE A O 1
ATOM 4330 N N . ASP A 1 568 ? -66.407 24.722 35.957 1.00 25.64 568 ASP A N 1
ATOM 4331 C CA . ASP A 1 568 ? -66.214 23.724 37.038 1.00 25.64 568 ASP A CA 1
ATOM 4332 C C . ASP A 1 568 ? -66.517 22.219 36.847 1.00 25.64 568 ASP A C 1
ATOM 4334 O O . ASP A 1 568 ? -67.582 21.809 36.389 1.00 25.64 568 ASP A O 1
ATOM 4338 N N . ILE A 1 569 ? -65.634 21.392 37.434 1.00 25.91 569 ILE A N 1
ATOM 4339 C CA . ILE A 1 569 ? -65.972 20.508 38.573 1.00 25.91 569 ILE A CA 1
ATOM 4340 C C . ILE A 1 569 ? -64.723 20.326 39.461 1.00 25.91 569 ILE A C 1
ATOM 4342 O O . ILE A 1 569 ? -63.632 20.042 38.963 1.00 25.91 569 ILE A O 1
ATOM 4346 N N . ASP A 1 570 ? -64.917 20.479 40.772 1.00 25.69 570 ASP A N 1
ATOM 4347 C CA . ASP A 1 570 ? -63.899 20.404 41.828 1.00 25.69 570 ASP A CA 1
ATOM 4348 C C . ASP A 1 570 ? -63.370 18.987 42.127 1.00 25.69 570 ASP A C 1
ATOM 4350 O O . ASP A 1 570 ? -64.031 17.977 41.864 1.00 25.69 570 ASP A O 1
ATOM 4354 N N . ILE A 1 571 ? -62.202 18.922 42.779 1.00 26.48 571 ILE A N 1
ATOM 4355 C CA . ILE A 1 571 ? -62.058 18.581 44.216 1.00 26.48 571 ILE A CA 1
ATOM 4356 C C . ILE A 1 571 ? -60.572 18.812 44.584 1.00 26.48 571 ILE A C 1
ATOM 4358 O O . ILE A 1 571 ? -59.689 18.204 43.982 1.00 26.48 571 ILE A O 1
ATOM 4362 N N . ASP A 1 572 ? -60.229 19.850 45.354 1.00 26.92 572 ASP A N 1
ATOM 4363 C CA . ASP A 1 572 ? -60.296 19.951 46.831 1.00 26.92 572 ASP A CA 1
ATOM 4364 C C . ASP A 1 572 ? -59.313 18.992 47.566 1.00 26.92 572 ASP A C 1
ATOM 4366 O O . ASP A 1 572 ? -59.265 17.802 47.267 1.00 26.92 572 ASP A O 1
ATOM 4370 N N . ILE A 1 573 ? -58.524 19.408 48.574 1.00 27.47 573 ILE A N 1
ATOM 4371 C CA . ILE A 1 573 ? -58.397 20.739 49.198 1.00 27.47 573 ILE A CA 1
ATOM 4372 C C . ILE A 1 573 ? -57.106 20.863 50.052 1.00 27.47 573 ILE A C 1
ATOM 4374 O O . ILE A 1 573 ? -56.513 19.855 50.438 1.00 27.47 573 ILE A O 1
ATOM 4378 N N . ASP A 1 574 ? -56.758 22.111 50.382 1.00 29.55 574 ASP A N 1
ATOM 4379 C CA . ASP A 1 574 ? -56.085 22.589 51.606 1.00 29.55 574 ASP A CA 1
ATOM 4380 C C . ASP A 1 574 ? -54.561 22.452 51.863 1.00 29.55 574 ASP A C 1
ATOM 4382 O O . ASP A 1 574 ? -54.042 21.429 52.305 1.00 29.55 574 ASP A O 1
ATOM 4386 N N . ASP A 1 575 ? -53.911 23.625 51.746 1.00 29.92 575 ASP A N 1
ATOM 4387 C CA . ASP A 1 575 ? -53.513 24.483 52.886 1.00 29.92 575 ASP A CA 1
ATOM 4388 C C . ASP A 1 575 ? -52.359 24.053 53.832 1.00 29.92 575 ASP A C 1
ATOM 4390 O O . ASP A 1 575 ? -52.146 22.891 54.151 1.00 29.92 575 ASP A O 1
ATOM 4394 N N . ASN A 1 576 ? -51.566 24.974 54.403 1.00 28.03 576 ASN A N 1
ATOM 4395 C CA . ASN A 1 576 ? -51.663 26.444 54.453 1.00 28.03 576 ASN A CA 1
ATOM 4396 C C . ASN A 1 576 ? -50.277 27.051 54.794 1.00 28.03 576 ASN A C 1
ATOM 4398 O O . ASN A 1 576 ? -49.623 26.523 55.689 1.00 28.03 576 ASN A O 1
ATOM 4402 N N . LYS A 1 577 ? -49.965 28.236 54.232 1.00 27.98 577 LYS A N 1
ATOM 4403 C CA . LYS A 1 577 ? -49.392 29.416 54.944 1.00 27.98 577 LYS A CA 1
ATOM 4404 C C . LYS A 1 577 ? -47.955 29.354 55.522 1.00 27.98 577 LYS A C 1
ATOM 4406 O O . LYS A 1 577 ? -47.503 28.334 56.018 1.00 27.98 577 LYS A O 1
ATOM 4411 N N . ASP A 1 578 ? -47.191 30.451 55.589 1.00 29.02 578 ASP A N 1
ATOM 4412 C CA . ASP A 1 578 ? -47.380 31.833 55.098 1.00 29.02 578 ASP A CA 1
ATOM 4413 C C . ASP A 1 578 ? -46.097 32.674 55.299 1.00 29.02 578 ASP A C 1
ATOM 4415 O O . ASP A 1 578 ? -45.282 32.278 56.126 1.00 29.02 578 ASP A O 1
ATOM 4419 N N . TRP A 1 579 ? -46.032 33.846 54.630 1.00 25.33 579 TRP A N 1
ATOM 4420 C CA . TRP A 1 579 ? -45.407 35.149 55.009 1.00 25.33 579 TRP A CA 1
ATOM 4421 C C . TRP A 1 579 ? -43.971 35.163 55.651 1.00 25.33 579 TRP A C 1
ATOM 4423 O O . TRP A 1 579 ? -43.582 34.309 56.433 1.00 25.33 579 TRP A O 1
ATOM 4433 N N . ASP A 1 580 ? -43.086 36.150 55.446 1.00 25.70 580 ASP A N 1
ATOM 4434 C CA . ASP A 1 580 ? -43.277 37.526 54.971 1.00 25.70 580 ASP A CA 1
ATOM 4435 C C . ASP A 1 580 ? -41.944 38.249 54.615 1.00 25.70 580 ASP A C 1
ATOM 4437 O O . ASP A 1 580 ? -40.860 37.766 54.943 1.00 25.70 580 ASP A O 1
ATOM 4441 N N . ASN A 1 581 ? -42.077 39.490 54.117 1.00 26.69 581 ASN A N 1
ATOM 4442 C CA . ASN A 1 581 ? -41.129 40.628 54.139 1.00 26.69 581 ASN A CA 1
ATOM 4443 C C . ASN A 1 581 ? -40.060 40.846 53.028 1.00 26.69 581 ASN A C 1
ATOM 4445 O O . ASN A 1 581 ? -38.953 40.312 53.032 1.00 26.69 581 ASN A O 1
ATOM 4449 N N . HIS A 1 582 ? -40.407 41.829 52.179 1.00 24.34 582 HIS A N 1
ATOM 4450 C CA . HIS A 1 582 ? -39.630 42.937 51.559 1.00 24.34 582 HIS A CA 1
ATOM 4451 C C . HIS A 1 582 ? -38.635 43.679 52.517 1.00 24.34 582 HIS A C 1
ATOM 4453 O O . HIS A 1 582 ? -38.560 43.257 53.672 1.00 24.34 582 HIS A O 1
ATOM 4459 N N . PRO A 1 583 ? -37.952 44.825 52.175 1.00 38.78 583 PRO A N 1
ATOM 4460 C CA . PRO A 1 583 ? -37.967 45.705 50.962 1.00 38.78 583 PRO A CA 1
ATOM 4461 C C . PRO A 1 583 ? -36.562 46.132 50.380 1.00 38.78 583 PRO A C 1
ATOM 4463 O O . PRO A 1 583 ? -35.559 45.901 51.039 1.00 38.78 583 PRO A O 1
ATOM 4466 N N . VAL A 1 584 ? -36.430 46.553 49.092 1.00 26.78 584 VAL A N 1
ATOM 4467 C CA . VAL A 1 584 ? -36.223 47.949 48.520 1.00 26.78 584 VAL A CA 1
ATOM 4468 C C . VAL A 1 584 ? -34.780 48.522 48.760 1.00 26.78 584 VAL A C 1
ATOM 4470 O O . VAL A 1 584 ? -34.204 48.216 49.793 1.00 26.78 584 VAL A O 1
ATOM 4473 N N . GLU A 1 585 ? -34.034 49.216 47.864 1.00 27.00 585 GLU A N 1
ATOM 4474 C CA . GLU A 1 585 ? -34.289 50.472 47.096 1.00 27.00 585 GLU A CA 1
ATOM 4475 C C . GLU A 1 585 ? -33.191 50.787 46.012 1.00 27.00 585 GLU A C 1
ATOM 4477 O O . GLU A 1 585 ? -32.022 50.519 46.272 1.00 27.00 585 GLU A O 1
ATOM 4482 N N . ASP A 1 586 ? -33.572 51.397 44.864 1.00 25.91 586 ASP A N 1
ATOM 4483 C CA . ASP A 1 586 ? -32.893 52.440 44.013 1.00 25.91 586 ASP A CA 1
ATOM 4484 C C . ASP A 1 586 ? -31.416 52.355 43.478 1.00 25.91 586 ASP A C 1
ATOM 4486 O O . ASP A 1 586 ? -30.574 51.664 44.035 1.00 25.91 586 ASP A O 1
ATOM 4490 N N . ALA A 1 587 ? -30.931 53.104 42.448 1.00 25.56 587 ALA A N 1
ATOM 4491 C CA . ALA A 1 587 ? -31.469 53.757 41.215 1.00 25.56 587 ALA A CA 1
ATOM 4492 C C . ALA A 1 587 ? -30.322 54.414 40.343 1.00 25.56 587 ALA A C 1
ATOM 4494 O O . ALA A 1 587 ? -29.247 54.676 40.872 1.00 25.56 587 ALA A O 1
ATOM 4495 N N . ALA A 1 588 ? -30.589 54.772 39.059 1.00 25.12 588 ALA A N 1
ATOM 4496 C CA . ALA A 1 588 ? -29.862 55.708 38.123 1.00 25.12 588 ALA A CA 1
ATOM 4497 C C . ALA A 1 588 ? -28.426 55.359 37.561 1.00 25.12 588 ALA A C 1
ATOM 4499 O O . ALA A 1 588 ? -27.555 54.989 38.332 1.00 25.12 588 ALA A O 1
ATOM 4500 N N . VAL A 1 589 ? -28.052 55.362 36.247 1.00 24.16 589 VAL A N 1
ATOM 4501 C CA . VAL A 1 589 ? -28.138 56.333 35.087 1.00 24.16 589 VAL A CA 1
ATOM 4502 C C . VAL A 1 589 ? -27.088 57.495 35.164 1.00 24.16 589 VAL A C 1
ATOM 4504 O O . VAL A 1 589 ? -27.043 58.082 36.242 1.00 24.16 589 VAL A O 1
ATOM 4507 N N . PRO A 1 590 ? -26.349 57.991 34.107 1.00 44.53 590 PRO A N 1
ATOM 4508 C CA . PRO A 1 590 ? -25.809 57.463 32.804 1.00 44.53 590 PRO A CA 1
ATOM 4509 C C . PRO A 1 590 ? -24.430 58.096 32.288 1.00 44.53 590 PRO A C 1
ATOM 4511 O O . PRO A 1 590 ? -23.744 58.760 33.053 1.00 44.53 590 PRO A O 1
ATOM 4514 N N . GLU A 1 591 ? -24.099 57.977 30.968 1.00 26.70 591 GLU A N 1
ATOM 4515 C CA . GLU A 1 591 ? -23.242 58.873 30.085 1.00 26.70 591 GLU A CA 1
ATOM 4516 C C . GLU A 1 591 ? -21.674 58.951 30.248 1.00 26.70 591 GLU A C 1
ATOM 4518 O O . GLU A 1 591 ? -21.172 58.647 31.320 1.00 26.70 591 GLU A O 1
ATOM 4523 N N . THR A 1 592 ? -20.778 59.360 29.296 1.00 27.16 592 THR A N 1
ATOM 4524 C CA . THR A 1 592 ? -20.732 59.613 27.807 1.00 27.16 592 THR A CA 1
ATOM 4525 C C . THR A 1 592 ? -19.278 59.769 27.225 1.00 27.16 592 THR A C 1
ATOM 4527 O O . THR A 1 592 ? -18.402 60.234 27.940 1.00 27.16 592 THR A O 1
ATOM 4530 N N . LEU A 1 593 ? -19.081 59.519 25.898 1.00 25.78 593 LEU A N 1
ATOM 4531 C CA . LEU A 1 593 ? -18.123 60.143 24.903 1.00 25.78 593 LEU A CA 1
ATOM 4532 C C . LEU A 1 593 ? -16.571 60.167 25.186 1.00 25.78 593 LEU A C 1
ATOM 4534 O O . LEU A 1 593 ? -16.150 59.722 26.241 1.00 25.78 593 LEU A O 1
ATOM 4538 N N . VAL A 1 594 ? -15.601 60.584 24.323 1.00 25.94 594 VAL A N 1
ATOM 4539 C CA . VAL A 1 594 ? -15.482 61.051 22.895 1.00 25.94 594 VAL A CA 1
ATOM 4540 C C . VAL A 1 594 ? -14.169 60.481 22.233 1.00 25.94 594 VAL A C 1
ATOM 4542 O O . VAL A 1 594 ? -13.300 59.981 22.939 1.00 25.94 594 VAL A O 1
ATOM 4545 N N . ALA A 1 595 ? -13.974 60.618 20.902 1.00 22.75 595 ALA A N 1
ATOM 4546 C CA . ALA A 1 595 ? -12.688 60.514 20.138 1.00 22.75 595 ALA A CA 1
ATOM 4547 C C . ALA A 1 595 ? -12.092 61.937 19.834 1.00 22.75 595 ALA A C 1
ATOM 4549 O O . ALA A 1 595 ? -12.587 62.866 20.478 1.00 22.75 595 ALA A O 1
ATOM 4550 N N . PRO A 1 596 ? -11.169 62.236 18.862 1.00 42.19 596 PRO A N 1
ATOM 4551 C CA . PRO A 1 596 ? -10.223 61.475 17.990 1.00 42.19 596 PRO A CA 1
ATOM 4552 C C . PRO A 1 596 ? -8.732 61.974 18.136 1.00 42.19 596 PRO A C 1
ATOM 4554 O O . PRO A 1 596 ? -8.454 62.685 19.091 1.00 42.19 596 PRO A O 1
ATOM 4557 N N . THR A 1 597 ? -7.682 61.591 17.370 1.00 28.11 597 THR A N 1
ATOM 4558 C CA . THR A 1 597 ? -7.283 62.005 15.983 1.00 28.11 597 THR A CA 1
ATOM 4559 C C . THR A 1 597 ? -5.946 61.366 15.522 1.00 28.11 597 THR A C 1
ATOM 4561 O O . THR A 1 597 ? -5.064 61.150 16.347 1.00 28.11 597 THR A O 1
ATOM 4564 N N . ASP A 1 598 ? -5.754 61.200 14.205 1.00 25.48 598 ASP A N 1
ATOM 4565 C CA . ASP A 1 598 ? -4.493 60.863 13.483 1.00 25.48 598 ASP A CA 1
ATOM 4566 C C . ASP A 1 598 ? -3.932 62.139 12.786 1.00 25.48 598 ASP A C 1
ATOM 4568 O O . ASP A 1 598 ? -4.755 63.016 12.482 1.00 25.48 598 ASP A O 1
ATOM 4572 N N . PRO A 1 599 ? -2.600 62.340 12.570 1.00 36.50 599 PRO A N 1
ATOM 4573 C CA . PRO A 1 599 ? -2.009 62.059 11.237 1.00 36.50 599 PRO A CA 1
ATOM 4574 C C . PRO A 1 599 ? -0.463 61.792 11.139 1.00 36.50 599 PRO A C 1
ATOM 4576 O O . PRO A 1 599 ? 0.346 62.648 11.487 1.00 36.50 599 PRO A O 1
ATOM 4579 N N . ASN A 1 600 ? -0.078 60.732 10.406 1.00 24.58 600 ASN A N 1
ATOM 4580 C CA . ASN A 1 600 ? 0.942 60.695 9.310 1.00 24.58 600 ASN A CA 1
ATOM 4581 C C . ASN A 1 600 ? 2.493 60.933 9.484 1.00 24.58 600 ASN A C 1
ATOM 4583 O O . ASN A 1 600 ? 2.953 61.811 10.202 1.00 24.58 600 ASN A O 1
ATOM 4587 N N . ILE A 1 601 ? 3.262 60.259 8.586 1.00 25.23 601 ILE A N 1
ATOM 4588 C CA . ILE A 1 601 ? 4.598 60.584 7.967 1.00 25.23 601 ILE A CA 1
ATOM 4589 C C . ILE A 1 601 ? 5.932 59.871 8.406 1.00 25.23 601 ILE A C 1
ATOM 4591 O O . ILE A 1 601 ? 6.642 60.283 9.313 1.00 25.23 601 ILE A O 1
ATOM 4595 N N . VAL A 1 602 ? 6.315 58.857 7.596 1.00 23.17 602 VAL A N 1
ATOM 4596 C CA . VAL A 1 602 ? 7.599 58.627 6.848 1.00 23.17 602 VAL A CA 1
ATOM 4597 C C . VAL A 1 602 ? 8.987 58.444 7.545 1.00 23.17 602 VAL A C 1
ATOM 4599 O O . VAL A 1 602 ? 9.684 59.399 7.856 1.00 23.17 602 VAL A O 1
ATOM 4602 N N . SER A 1 603 ? 9.450 57.175 7.545 1.00 21.19 603 SER A N 1
ATOM 4603 C CA . SER A 1 603 ? 10.803 56.594 7.254 1.00 21.19 603 SER A CA 1
ATOM 4604 C C . SER A 1 603 ? 12.142 57.159 7.800 1.00 21.19 603 SER A C 1
ATOM 4606 O O . SER A 1 603 ? 12.429 58.331 7.591 1.00 21.19 603 SER A O 1
ATOM 4608 N N . ILE A 1 604 ? 13.071 56.263 8.219 1.00 23.55 604 ILE A N 1
ATOM 4609 C CA . ILE A 1 604 ? 14.398 55.996 7.568 1.00 23.55 604 ILE A CA 1
ATOM 4610 C C . ILE A 1 604 ? 15.256 54.920 8.308 1.00 23.55 604 ILE A C 1
ATOM 4612 O O . ILE A 1 604 ? 15.704 55.102 9.429 1.00 23.55 604 ILE A O 1
ATOM 4616 N N . THR A 1 605 ? 15.487 53.795 7.614 1.00 22.86 605 THR A N 1
ATOM 4617 C CA . THR A 1 605 ? 16.709 52.945 7.484 1.00 22.86 605 THR A CA 1
ATOM 4618 C C . THR A 1 605 ? 17.683 52.568 8.642 1.00 22.86 605 THR A C 1
ATOM 4620 O O . THR A 1 605 ? 18.349 53.427 9.198 1.00 22.86 605 THR A O 1
ATOM 4623 N N . ARG A 1 606 ? 18.003 51.246 8.702 1.00 21.34 606 ARG A N 1
ATOM 4624 C CA . ARG A 1 606 ? 19.362 50.602 8.825 1.00 21.34 606 ARG A CA 1
ATOM 4625 C C . ARG A 1 606 ? 20.199 50.847 10.116 1.00 21.34 606 ARG A C 1
ATOM 4627 O O . ARG A 1 606 ? 20.632 51.958 10.364 1.00 21.34 606 ARG A O 1
ATOM 4634 N N . THR A 1 607 ? 20.680 49.849 10.880 1.00 22.67 607 THR A N 1
ATOM 4635 C CA . THR A 1 607 ? 21.636 48.765 10.501 1.00 22.67 607 THR A CA 1
ATOM 4636 C C . THR A 1 607 ? 21.904 47.807 11.693 1.00 22.67 607 THR A C 1
ATOM 4638 O O . THR A 1 607 ? 21.694 48.175 12.841 1.00 22.67 607 THR A O 1
ATOM 4641 N N . ARG A 1 608 ? 22.427 46.600 11.410 1.00 21.36 608 ARG A N 1
ATOM 4642 C CA . ARG A 1 608 ? 23.003 45.588 12.336 1.00 21.36 608 ARG A CA 1
ATOM 4643 C C . ARG A 1 608 ? 23.929 46.147 13.441 1.00 21.36 608 ARG A C 1
ATOM 4645 O O . ARG A 1 608 ? 24.741 47.011 13.125 1.00 21.36 608 ARG A O 1
ATOM 4652 N N . LEU A 1 609 ? 23.998 45.460 14.595 1.00 22.48 609 LEU A N 1
ATOM 4653 C CA . LEU A 1 609 ? 25.190 44.698 15.052 1.00 22.48 609 LEU A CA 1
ATOM 4654 C C . LEU A 1 609 ? 24.947 43.927 16.373 1.00 22.48 609 LEU A C 1
ATOM 4656 O O . LEU A 1 609 ? 24.229 44.392 17.247 1.00 22.48 609 LEU A O 1
ATOM 4660 N N . ILE A 1 610 ? 25.584 42.756 16.502 1.00 21.47 610 ILE A N 1
ATOM 4661 C CA . ILE A 1 610 ? 25.749 41.972 17.747 1.00 21.47 610 ILE A CA 1
ATOM 4662 C C . ILE A 1 610 ? 27.173 42.268 18.269 1.00 21.47 610 ILE A C 1
ATOM 4664 O O . ILE A 1 610 ? 28.058 42.496 17.436 1.00 21.47 610 ILE A O 1
ATOM 4668 N N . PRO A 1 611 ? 27.443 42.242 19.590 1.00 27.14 611 PRO A N 1
ATOM 4669 C CA . PRO A 1 611 ? 28.205 41.093 20.109 1.00 27.14 611 PRO A CA 1
ATOM 4670 C C . PRO A 1 611 ? 27.856 40.619 21.546 1.00 27.14 611 PRO A C 1
ATOM 4672 O O . PRO A 1 611 ? 27.269 41.340 22.343 1.00 27.14 611 PRO A O 1
ATOM 4675 N N . ARG A 1 612 ? 28.287 39.373 21.821 1.00 21.91 612 ARG A N 1
ATOM 4676 C CA . ARG A 1 612 ? 28.781 38.742 23.082 1.00 21.91 612 ARG A CA 1
ATOM 4677 C C . ARG A 1 612 ? 29.046 39.704 24.270 1.00 21.91 612 ARG A C 1
ATOM 4679 O O . ARG A 1 612 ? 29.489 40.818 24.033 1.00 21.91 612 ARG A O 1
ATOM 4686 N N . SER A 1 613 ? 28.955 39.356 25.565 1.00 22.61 613 SER A N 1
ATOM 4687 C CA . SER A 1 613 ? 29.058 38.093 26.362 1.00 22.61 613 SER A CA 1
ATOM 4688 C C . SER A 1 613 ? 28.749 38.460 27.854 1.00 22.61 613 SER A C 1
ATOM 4690 O O . SER A 1 613 ? 28.628 39.650 28.118 1.00 22.61 613 SER A O 1
ATOM 4692 N N . HIS A 1 614 ? 28.604 37.614 28.896 1.00 23.47 614 HIS A N 1
ATOM 4693 C CA . HIS A 1 614 ? 29.577 36.650 29.459 1.00 23.47 614 HIS A CA 1
ATOM 4694 C C . HIS A 1 614 ? 29.020 35.947 30.749 1.00 23.47 614 HIS A C 1
ATOM 4696 O O . HIS A 1 614 ? 28.488 36.631 31.612 1.00 23.47 614 HIS A O 1
ATOM 4702 N N . THR A 1 615 ? 29.253 34.627 30.908 1.00 22.58 615 THR A N 1
ATOM 4703 C CA . THR A 1 615 ? 29.525 33.837 32.163 1.00 22.58 615 THR A CA 1
ATOM 4704 C C . THR A 1 615 ? 28.617 33.779 33.430 1.00 22.58 615 THR A C 1
ATOM 4706 O O . THR A 1 615 ? 28.481 34.777 34.122 1.00 22.58 615 THR A O 1
ATOM 4709 N N . LEU A 1 616 ? 28.337 32.518 33.858 1.00 21.98 616 LEU A N 1
ATOM 4710 C CA . LEU A 1 616 ? 28.403 31.939 35.244 1.00 21.98 616 LEU A CA 1
ATOM 4711 C C . LEU A 1 616 ? 27.313 32.354 36.288 1.00 21.98 616 LEU A C 1
ATOM 4713 O O . LEU A 1 616 ? 26.742 33.424 36.153 1.00 21.98 616 LEU A O 1
ATOM 4717 N N . LEU A 1 617 ? 26.935 31.591 37.343 1.00 22.33 617 LEU A N 1
ATOM 4718 C CA . LEU A 1 617 ? 27.475 30.377 38.019 1.00 22.33 617 LEU A CA 1
ATOM 4719 C C . LEU A 1 617 ? 26.376 29.637 38.869 1.00 22.33 617 LEU A C 1
ATOM 4721 O O . LEU A 1 617 ? 25.491 30.292 39.402 1.00 22.33 617 LEU A O 1
ATOM 4725 N N . THR A 1 618 ? 26.492 28.304 39.033 1.00 22.67 618 THR A N 1
ATOM 4726 C CA . THR A 1 618 ? 26.022 27.400 40.145 1.00 22.67 618 THR A CA 1
ATOM 4727 C C . THR A 1 618 ? 24.644 27.500 40.849 1.00 22.67 618 THR A C 1
ATOM 4729 O O . THR A 1 618 ? 24.394 28.400 41.639 1.00 22.67 618 THR A O 1
ATOM 4732 N N . ALA A 1 619 ? 23.868 26.410 40.709 1.00 21.00 619 ALA A N 1
ATOM 4733 C CA . ALA A 1 619 ? 23.390 25.458 41.744 1.00 21.00 619 ALA A CA 1
ATOM 4734 C C . ALA A 1 619 ? 23.070 25.888 43.205 1.00 21.00 619 ALA A C 1
ATOM 4736 O O . ALA A 1 619 ? 23.968 26.306 43.930 1.00 21.00 619 ALA A O 1
ATOM 4737 N N . HIS A 1 620 ? 21.856 25.547 43.685 1.00 23.30 620 HIS A N 1
ATOM 4738 C CA . HIS A 1 620 ? 21.621 24.556 44.770 1.00 23.30 620 HIS A CA 1
ATOM 4739 C C . HIS A 1 620 ? 20.115 24.209 44.968 1.00 23.30 620 HIS A C 1
ATOM 4741 O O . HIS A 1 620 ? 19.250 25.074 44.885 1.00 23.30 620 HIS A O 1
ATOM 4747 N N . VAL A 1 621 ? 19.838 22.930 45.255 1.00 20.59 621 VAL A N 1
ATOM 4748 C CA . VAL A 1 621 ? 18.590 22.303 45.795 1.00 20.59 621 VAL A CA 1
ATOM 4749 C C . VAL A 1 621 ? 18.829 22.083 47.330 1.00 20.59 621 VAL A C 1
ATOM 4751 O O . VAL A 1 621 ? 19.985 22.317 47.714 1.00 20.59 621 VAL A O 1
ATOM 4754 N N . PRO A 1 622 ? 17.917 21.610 48.237 1.00 35.12 622 PRO A N 1
ATOM 4755 C CA . PRO A 1 622 ? 16.556 21.038 48.091 1.00 35.12 622 PRO A CA 1
ATOM 4756 C C . PRO A 1 622 ? 15.522 21.370 49.233 1.00 35.12 622 PRO A C 1
ATOM 4758 O O . PRO A 1 622 ? 15.655 22.394 49.894 1.00 35.12 622 PRO A O 1
ATOM 4761 N N . LEU A 1 623 ? 14.561 20.443 49.483 1.00 21.16 623 LEU A N 1
ATOM 4762 C CA . LEU A 1 623 ? 13.515 20.321 50.546 1.00 21.16 623 LEU A CA 1
ATOM 4763 C C . LEU A 1 623 ? 12.163 21.052 50.323 1.00 21.16 623 LEU A C 1
ATOM 4765 O O . LEU A 1 623 ? 12.158 22.175 49.837 1.00 21.16 623 LEU A O 1
ATOM 4769 N N . LEU A 1 624 ? 10.987 20.549 50.758 1.00 21.31 624 LEU A N 1
ATOM 4770 C CA . LEU A 1 624 ? 10.427 19.180 50.954 1.00 21.31 624 LEU A CA 1
ATOM 4771 C C . LEU A 1 624 ? 8.911 19.323 51.301 1.00 21.31 624 LEU A C 1
ATOM 4773 O O . LEU A 1 624 ? 8.549 20.310 51.929 1.00 21.31 624 LEU A O 1
ATOM 4777 N N . SER A 1 625 ? 8.067 18.337 50.947 1.00 21.58 625 SER A N 1
ATOM 4778 C CA . SER A 1 625 ? 6.756 17.957 51.559 1.00 21.58 625 SER A CA 1
ATOM 4779 C C . SER A 1 625 ? 5.682 19.014 51.924 1.00 21.58 625 SER A C 1
ATOM 4781 O O . SER A 1 625 ? 5.925 19.879 52.756 1.00 21.58 625 SER A O 1
ATOM 4783 N N . HIS A 1 626 ? 4.411 18.780 51.539 1.00 23.97 626 HIS A N 1
ATOM 4784 C CA . HIS A 1 626 ? 3.402 18.305 52.517 1.00 23.97 626 HIS A CA 1
ATOM 4785 C C . HIS A 1 626 ? 2.041 17.851 51.936 1.00 23.97 626 HIS A C 1
ATOM 4787 O O . HIS A 1 626 ? 1.405 18.503 51.116 1.00 23.97 626 HIS A O 1
ATOM 4793 N N . ILE A 1 627 ? 1.616 16.715 52.486 1.00 22.70 627 ILE A N 1
ATOM 4794 C CA . ILE A 1 627 ? 0.346 15.975 52.427 1.00 22.70 627 ILE A CA 1
ATOM 4795 C C . ILE A 1 627 ? -0.869 16.782 52.943 1.00 22.70 627 ILE A C 1
ATOM 4797 O O . ILE A 1 627 ? -0.741 17.417 53.987 1.00 22.70 627 ILE A O 1
ATOM 4801 N N . HIS A 1 628 ? -2.058 16.650 52.318 1.00 23.16 628 HIS A N 1
ATOM 4802 C CA . HIS A 1 628 ? -3.289 16.131 52.976 1.00 23.16 628 HIS A CA 1
ATOM 4803 C C . HIS A 1 628 ? -4.544 16.068 52.075 1.00 23.16 628 HIS A C 1
ATOM 4805 O O . HIS A 1 628 ? -4.878 17.020 51.377 1.00 23.16 628 HIS A O 1
ATOM 4811 N N . ALA A 1 629 ? -5.299 14.969 52.200 1.00 23.08 629 ALA A N 1
ATOM 4812 C CA . ALA A 1 629 ? -6.726 14.861 51.858 1.00 23.08 629 ALA A CA 1
ATOM 4813 C C . ALA A 1 629 ? -7.598 15.004 53.128 1.00 23.08 629 ALA A C 1
ATOM 4815 O O . ALA A 1 629 ? -7.064 14.841 54.232 1.00 23.08 629 ALA A O 1
ATOM 4816 N N . PRO A 1 630 ? -8.921 15.256 53.001 1.00 30.39 630 PRO A N 1
ATOM 4817 C CA . PRO A 1 630 ? -9.872 14.368 53.701 1.00 30.39 630 PRO A CA 1
ATOM 4818 C C . PRO A 1 630 ? -11.278 14.175 53.060 1.00 30.39 630 PRO A C 1
ATOM 4820 O O . PRO A 1 630 ? -11.941 15.134 52.689 1.00 30.39 630 PRO A O 1
ATOM 4823 N N . GLY A 1 631 ? -11.784 12.931 53.104 1.00 24.16 631 GLY A N 1
ATOM 4824 C CA . GLY A 1 631 ? -12.989 12.568 53.887 1.00 24.16 631 GLY A CA 1
ATOM 4825 C C . GLY A 1 631 ? -14.435 12.731 53.347 1.00 24.16 631 GLY A C 1
ATOM 4826 O O . GLY A 1 631 ? -14.963 13.831 53.372 1.00 24.16 631 GLY A O 1
ATOM 4827 N N . LEU A 1 632 ? -15.098 11.570 53.132 1.00 25.77 632 LEU A N 1
ATOM 4828 C CA . LEU A 1 632 ? -16.372 11.093 53.764 1.00 25.77 632 LEU A CA 1
ATOM 4829 C C . LEU A 1 632 ? -17.706 11.852 53.492 1.00 25.77 632 LEU A C 1
ATOM 4831 O O . LEU A 1 632 ? -17.730 13.069 53.464 1.00 25.77 632 LEU A O 1
ATOM 4835 N N . SER A 1 633 ? -18.908 11.247 53.388 1.00 23.92 633 SER A N 1
ATOM 4836 C CA . SER A 1 633 ? -19.454 9.856 53.473 1.00 23.92 633 SER A CA 1
ATOM 4837 C C . SER A 1 633 ? -20.935 9.869 52.970 1.00 23.92 633 SER A C 1
ATOM 4839 O O . SER A 1 633 ? -21.450 10.956 52.733 1.00 23.92 633 SER A O 1
ATOM 4841 N N . GLY A 1 634 ? -21.727 8.795 52.781 1.00 22.67 634 GLY A N 1
ATOM 4842 C CA . GLY A 1 634 ? -21.546 7.332 52.904 1.00 22.67 634 GLY A CA 1
ATOM 4843 C C . GLY A 1 634 ? -22.713 6.630 53.654 1.00 22.67 634 GLY A C 1
ATOM 4844 O O . GLY A 1 634 ? -22.860 6.862 54.849 1.00 22.67 634 GLY A O 1
ATOM 4845 N N . PHE A 1 635 ? -23.517 5.758 53.006 1.00 22.67 635 PHE A N 1
ATOM 4846 C CA . PHE A 1 635 ? -24.566 4.922 53.654 1.00 22.67 635 PHE A CA 1
ATOM 4847 C C . PHE A 1 635 ? -24.769 3.544 52.978 1.00 22.67 635 PHE A C 1
ATOM 4849 O O . PHE A 1 635 ? -24.344 3.336 51.844 1.00 22.67 635 PHE A O 1
ATOM 4856 N N . SER A 1 636 ? -25.388 2.593 53.692 1.00 21.03 636 SER A N 1
ATOM 4857 C CA . SER A 1 636 ? -25.354 1.142 53.427 1.00 21.03 636 SER A CA 1
ATOM 4858 C C . SER A 1 636 ? -26.728 0.479 53.217 1.00 21.03 636 SER A C 1
ATOM 4860 O O . SER A 1 636 ? -27.722 0.920 53.790 1.00 21.03 636 SER A O 1
ATOM 4862 N N . SER A 1 637 ? -26.780 -0.653 52.493 1.00 22.59 637 SER A N 1
ATOM 4863 C CA . SER A 1 637 ? -27.129 -1.995 53.037 1.00 22.59 637 SER A CA 1
ATOM 4864 C C . SER A 1 637 ? -27.504 -3.048 51.961 1.00 22.59 637 SER A C 1
ATOM 4866 O O . SER A 1 637 ? -27.855 -2.711 50.840 1.00 22.59 637 SER A O 1
ATOM 4868 N N . GLN A 1 638 ? -27.335 -4.318 52.360 1.00 24.44 638 GLN A N 1
ATOM 4869 C CA . GLN A 1 638 ? -27.705 -5.646 51.802 1.00 24.44 638 GLN A CA 1
ATOM 4870 C C . GLN A 1 638 ? -28.799 -5.705 50.694 1.00 24.44 638 GLN A C 1
ATOM 4872 O O . GLN A 1 638 ? -29.728 -4.911 50.699 1.00 24.44 638 GLN A O 1
ATOM 4877 N N . ASP A 1 639 ? -28.813 -6.672 49.759 1.00 23.50 639 ASP A N 1
ATOM 4878 C CA . ASP A 1 639 ? -28.537 -8.115 49.938 1.00 23.50 639 ASP A CA 1
ATOM 4879 C C . ASP A 1 639 ? -28.069 -8.851 48.638 1.00 23.50 639 ASP A C 1
ATOM 4881 O O . ASP A 1 639 ? -28.048 -8.290 47.547 1.00 23.50 639 ASP A O 1
ATOM 4885 N N . LYS A 1 640 ? -27.672 -10.123 48.796 1.00 24.64 640 LYS A N 1
ATOM 4886 C CA . LYS A 1 640 ? -26.959 -11.052 47.874 1.00 24.64 640 LYS A CA 1
ATOM 4887 C C . LYS A 1 640 ? -27.412 -11.168 46.399 1.00 24.64 640 LYS A C 1
ATOM 4889 O O . LYS A 1 640 ? -28.600 -11.318 46.131 1.00 24.64 640 LYS A O 1
ATOM 4894 N N . GLY A 1 641 ? -26.440 -11.451 45.512 1.00 22.00 641 GLY A N 1
ATOM 4895 C CA . GLY A 1 641 ? -26.641 -12.402 44.397 1.00 22.00 641 GLY A CA 1
ATOM 4896 C C . GLY A 1 641 ? -25.764 -12.251 43.139 1.00 22.00 641 GLY A C 1
ATOM 4897 O O . GLY A 1 641 ? -26.191 -11.590 42.207 1.00 22.00 641 GLY A O 1
ATOM 4898 N N . GLY A 1 642 ? -24.624 -12.958 43.075 1.00 22.62 642 GLY A N 1
ATOM 4899 C CA . GLY A 1 642 ? -23.965 -13.397 41.823 1.00 22.62 642 GLY A CA 1
ATOM 4900 C C . GLY A 1 642 ? -23.375 -12.328 40.886 1.00 22.62 642 GLY A C 1
ATOM 4901 O O . GLY A 1 642 ? -24.080 -11.781 40.046 1.00 22.62 642 GLY A O 1
ATOM 4902 N N . ILE A 1 643 ? -22.054 -12.129 40.948 1.00 22.14 643 ILE A N 1
ATOM 4903 C CA . ILE A 1 643 ? -21.270 -11.450 39.903 1.00 22.14 643 ILE A CA 1
ATOM 4904 C C . ILE A 1 643 ? -20.342 -12.493 39.275 1.00 22.14 643 ILE A C 1
ATOM 4906 O O . ILE A 1 643 ? -19.461 -12.994 39.968 1.00 22.14 643 ILE A O 1
ATOM 4910 N N . ASP A 1 644 ? -20.519 -12.768 37.983 1.00 23.02 644 ASP A N 1
ATOM 4911 C CA . ASP A 1 644 ? -19.485 -13.372 37.138 1.00 23.02 644 ASP A CA 1
ATOM 4912 C C . ASP A 1 644 ? -18.791 -12.244 36.359 1.00 23.02 644 ASP A C 1
ATOM 4914 O O . ASP A 1 644 ? -19.426 -11.530 35.580 1.00 23.02 644 ASP A O 1
ATOM 4918 N N . LEU A 1 645 ? -17.487 -12.079 36.580 1.00 22.19 645 LEU A N 1
ATOM 4919 C CA . LEU A 1 645 ? -16.580 -11.242 35.788 1.00 22.19 645 LEU A CA 1
ATOM 4920 C C . LEU A 1 645 ? -15.259 -12.012 35.571 1.00 22.19 645 LEU A C 1
ATOM 4922 O O . LEU A 1 645 ? -14.977 -12.952 36.317 1.00 22.19 645 LEU A O 1
ATOM 4926 N N . PRO A 1 646 ? -14.511 -11.714 34.493 1.00 26.11 646 PRO A N 1
ATOM 4927 C CA . PRO A 1 646 ? -13.815 -12.752 33.733 1.00 26.11 646 PRO A CA 1
ATOM 4928 C C . PRO A 1 646 ? -12.432 -13.119 34.279 1.00 26.11 646 PRO A C 1
ATOM 4930 O O . PRO A 1 646 ? -11.664 -12.260 34.708 1.00 26.11 646 PRO A O 1
ATOM 4933 N N . GLY A 1 647 ? -12.092 -14.406 34.178 1.00 23.36 647 GLY A N 1
ATOM 4934 C CA . GLY A 1 647 ? -10.742 -14.907 34.425 1.00 23.36 647 GLY A CA 1
ATOM 4935 C C . GLY A 1 647 ? -9.839 -14.717 33.205 1.00 23.36 647 GLY A C 1
ATOM 4936 O O . GLY A 1 647 ? -10.195 -15.121 32.099 1.00 23.36 647 GLY A O 1
ATOM 4937 N N . TYR A 1 648 ? -8.666 -14.129 33.424 1.00 22.69 648 TYR A N 1
ATOM 4938 C CA . TYR A 1 648 ? -7.587 -14.070 32.443 1.00 22.69 648 TYR A CA 1
ATOM 4939 C C . TYR A 1 648 ? -6.914 -15.448 32.328 1.00 22.69 648 TYR A C 1
ATOM 4941 O O . TYR A 1 648 ? -6.617 -16.076 33.342 1.00 22.69 648 TYR A O 1
ATOM 4949 N N . SER A 1 649 ? -6.626 -15.900 31.105 1.00 23.45 649 SER A N 1
ATOM 4950 C CA . SER A 1 649 ? -5.720 -17.028 30.850 1.00 23.45 649 SER A CA 1
ATOM 4951 C C . SER A 1 649 ? -4.662 -16.601 29.839 1.00 23.45 649 SER A C 1
ATOM 4953 O O . SER A 1 649 ? -4.957 -16.408 28.658 1.00 23.45 649 SER A O 1
ATOM 4955 N N . VAL A 1 650 ? -3.434 -16.426 30.311 1.00 26.78 650 VAL A N 1
ATOM 4956 C CA . VAL A 1 650 ? -2.297 -15.988 29.500 1.00 26.78 650 VAL A CA 1
ATOM 4957 C C . VAL A 1 650 ? -1.607 -17.223 28.885 1.00 26.78 650 VAL A C 1
ATOM 4959 O O . VAL A 1 650 ? -1.485 -18.252 29.540 1.00 26.78 650 VAL A O 1
ATOM 4962 N N . LEU A 1 651 ? -1.166 -17.115 27.622 1.00 27.77 651 LEU A N 1
ATOM 4963 C CA . LEU A 1 651 ? -0.261 -18.035 26.889 1.00 27.77 651 LEU A CA 1
ATOM 4964 C C . LEU A 1 651 ? -0.749 -19.380 26.276 1.00 27.77 651 LEU A C 1
ATOM 4966 O O . LEU A 1 651 ? 0.077 -20.041 25.650 1.00 27.77 651 LEU A O 1
ATOM 4970 N N . GLU A 1 652 ? -2.033 -19.778 26.300 1.00 25.73 652 GLU A N 1
ATOM 4971 C CA . GLU A 1 652 ? -2.497 -21.005 25.578 1.00 25.73 652 GLU A CA 1
ATOM 4972 C C . GLU A 1 652 ? -3.700 -20.825 24.614 1.00 25.73 652 GLU A C 1
ATOM 4974 O O . GLU A 1 652 ? -4.429 -21.779 24.341 1.00 25.73 652 GLU A O 1
ATOM 4979 N N . HIS A 1 653 ? -3.916 -19.633 24.039 1.00 23.33 653 HIS A N 1
ATOM 4980 C CA . HIS A 1 653 ? -4.983 -19.389 23.040 1.00 23.33 653 HIS A CA 1
ATOM 4981 C C . HIS A 1 653 ? -4.520 -18.655 21.764 1.00 23.33 653 HIS A C 1
ATOM 4983 O O . HIS A 1 653 ? -5.112 -17.664 21.354 1.00 23.33 653 HIS A O 1
ATOM 4989 N N . TYR A 1 654 ? -3.497 -19.197 21.095 1.00 25.72 654 TYR A N 1
ATOM 4990 C CA . TYR A 1 654 ? -3.183 -18.892 19.689 1.00 25.72 654 TYR A CA 1
ATOM 4991 C C . TYR A 1 654 ? -2.773 -20.174 18.945 1.00 25.72 654 TYR A C 1
ATOM 4993 O O . TYR A 1 654 ? -1.598 -20.433 18.712 1.00 25.72 654 TYR A O 1
ATOM 5001 N N . ALA A 1 655 ? -3.758 -21.020 18.626 1.00 26.94 655 ALA A N 1
ATOM 5002 C CA . ALA A 1 655 ? -3.578 -22.201 17.780 1.00 26.94 655 ALA A CA 1
ATOM 5003 C C . ALA A 1 655 ? -4.874 -22.519 17.009 1.00 26.94 655 ALA A C 1
ATOM 5005 O O . ALA A 1 655 ? -5.912 -22.800 17.609 1.00 26.94 655 ALA A O 1
ATOM 5006 N N . GLY A 1 656 ? -4.792 -22.503 15.675 1.00 21.20 656 GLY A N 1
ATOM 5007 C CA . GLY A 1 656 ? -5.921 -22.653 14.746 1.00 21.20 656 GLY A CA 1
ATOM 5008 C C . GLY A 1 656 ? -6.359 -21.298 14.165 1.00 21.20 656 GLY A C 1
ATOM 5009 O O . GLY A 1 656 ? -6.630 -20.368 14.909 1.00 21.20 656 GLY A O 1
ATOM 5010 N N . VAL A 1 657 ? -6.460 -21.110 12.846 1.00 21.20 657 VAL A N 1
ATOM 5011 C CA . VAL A 1 657 ? -6.757 -22.096 11.790 1.00 21.20 657 VAL A CA 1
ATOM 5012 C C . VAL A 1 657 ? -5.873 -21.881 10.556 1.00 21.20 657 VAL A C 1
ATOM 5014 O O . VAL A 1 657 ? -5.874 -20.797 9.981 1.00 21.20 657 VAL A O 1
ATOM 5017 N N . ALA A 1 658 ? -5.235 -22.950 10.068 1.00 23.28 658 ALA A N 1
ATOM 5018 C CA . ALA A 1 658 ? -4.613 -22.994 8.745 1.00 23.28 658 ALA A CA 1
ATOM 5019 C C . ALA A 1 658 ? -5.114 -24.199 7.923 1.00 23.28 658 ALA A C 1
ATOM 5021 O O . ALA A 1 658 ? -5.387 -25.271 8.460 1.00 23.28 658 ALA A O 1
ATOM 5022 N N . THR A 1 659 ? -5.156 -24.016 6.599 1.00 24.41 659 THR A N 1
ATOM 5023 C CA . THR A 1 659 ? -5.423 -25.004 5.526 1.00 24.41 659 THR A CA 1
ATOM 5024 C C . THR A 1 659 ? -6.839 -25.595 5.373 1.00 24.41 659 THR A C 1
ATOM 5026 O O . THR A 1 659 ? -7.274 -26.438 6.144 1.00 24.41 659 THR A O 1
ATOM 5029 N N . VAL A 1 660 ? -7.479 -25.285 4.231 1.00 21.58 660 VAL A N 1
ATOM 5030 C CA . VAL A 1 660 ? -7.730 -26.288 3.170 1.00 21.58 660 VAL A CA 1
ATOM 5031 C C . VAL A 1 660 ? -7.552 -25.641 1.788 1.00 21.58 660 VAL A C 1
ATOM 5033 O O . VAL A 1 660 ? -8.398 -24.875 1.333 1.00 21.58 660 VAL A O 1
ATOM 5036 N N . LEU A 1 661 ? -6.510 -26.056 1.066 1.00 24.27 661 LEU A N 1
ATOM 5037 C CA . LEU A 1 661 ? -6.534 -26.159 -0.397 1.00 24.27 661 LEU A CA 1
ATOM 5038 C C . LEU A 1 661 ? -5.970 -27.531 -0.791 1.00 24.27 661 LEU A C 1
ATOM 5040 O O . LEU A 1 661 ? -4.843 -27.649 -1.258 1.00 24.27 661 LEU A O 1
ATOM 5044 N N . ASP A 1 662 ? -6.772 -28.583 -0.610 1.00 22.08 662 ASP A N 1
ATOM 5045 C CA . ASP A 1 662 ? -6.511 -29.857 -1.282 1.00 22.08 662 ASP A CA 1
ATOM 5046 C C . ASP A 1 662 ? -7.202 -29.876 -2.649 1.00 22.08 662 ASP A C 1
ATOM 5048 O O . ASP A 1 662 ? -8.433 -29.861 -2.748 1.00 22.08 662 ASP A O 1
ATOM 5052 N N . ARG A 1 663 ? -6.388 -29.963 -3.705 1.00 23.55 663 ARG A N 1
ATOM 5053 C CA . ARG A 1 663 ? -6.731 -30.732 -4.904 1.00 23.55 663 ARG A CA 1
ATOM 5054 C C . ARG A 1 663 ? -5.486 -31.385 -5.490 1.00 23.55 663 ARG A C 1
ATOM 5056 O O . ARG A 1 663 ? -4.793 -30.778 -6.306 1.00 23.55 663 ARG A O 1
ATOM 5063 N N . SER A 1 664 ? -5.296 -32.671 -5.215 1.00 23.34 664 SER A N 1
ATOM 5064 C CA . SER A 1 664 ? -4.526 -33.543 -6.108 1.00 23.34 664 SER A CA 1
ATOM 5065 C C . SER A 1 664 ? -5.324 -34.766 -6.577 1.00 23.34 664 SER A C 1
ATOM 5067 O O . SER A 1 664 ? -6.323 -35.180 -5.994 1.00 23.34 664 SER A O 1
ATOM 5069 N N . SER A 1 665 ? -4.942 -35.286 -7.740 1.00 25.80 665 SER A N 1
ATOM 5070 C CA . SER A 1 665 ? -5.728 -36.228 -8.537 1.00 25.80 665 SER A CA 1
ATOM 5071 C C . SER A 1 665 ? -5.315 -37.690 -8.348 1.00 25.80 665 SER A C 1
ATOM 5073 O O . SER A 1 665 ? -4.121 -37.980 -8.301 1.00 25.80 665 SER A O 1
ATOM 5075 N N . SER A 1 666 ? -6.247 -38.636 -8.501 1.00 23.53 666 SER A N 1
ATOM 5076 C CA . SER A 1 666 ? -5.898 -39.990 -8.966 1.00 23.53 666 SER A CA 1
ATOM 5077 C C . SER A 1 666 ? -6.997 -40.624 -9.837 1.00 23.53 666 SER A C 1
ATOM 5079 O O . SER A 1 666 ? -8.118 -40.124 -9.934 1.00 23.53 666 SER A O 1
ATOM 5081 N N . ARG A 1 667 ? -6.628 -41.667 -10.593 1.00 26.22 667 ARG A N 1
ATOM 5082 C CA . ARG A 1 667 ? -7.399 -42.211 -11.725 1.00 26.22 667 ARG A CA 1
ATOM 5083 C C . ARG A 1 667 ? -8.299 -43.390 -11.330 1.00 26.22 667 ARG A C 1
ATOM 5085 O O . ARG A 1 667 ? -7.802 -44.378 -10.815 1.00 26.22 667 ARG A O 1
ATOM 5092 N N . GLY A 1 668 ? -9.550 -43.345 -11.793 1.00 23.34 668 GLY A N 1
ATOM 5093 C CA . GLY A 1 668 ? -10.247 -44.455 -12.467 1.00 23.34 668 GLY A CA 1
ATOM 5094 C C . GLY A 1 668 ? -10.469 -45.790 -11.735 1.00 23.34 668 GLY A C 1
ATOM 5095 O O . GLY A 1 668 ? -9.610 -46.664 -11.749 1.00 23.34 668 GLY A O 1
ATOM 5096 N N . GLY A 1 669 ? -11.713 -46.032 -11.310 1.00 22.89 669 GLY A N 1
ATOM 5097 C CA . GLY A 1 669 ? -12.231 -47.362 -10.965 1.00 22.89 669 GLY A CA 1
ATOM 5098 C C . GLY A 1 669 ? -13.736 -47.319 -10.673 1.00 22.89 669 GLY A C 1
ATOM 5099 O O . GLY A 1 669 ? -14.176 -46.509 -9.867 1.00 22.89 669 GLY A O 1
ATOM 5100 N N . LYS A 1 670 ? -14.542 -48.149 -11.350 1.00 25.89 670 LYS A N 1
ATOM 5101 C CA . LYS A 1 670 ? -15.982 -48.318 -11.053 1.00 25.89 670 LYS A CA 1
ATOM 5102 C C . LYS A 1 670 ? -16.173 -49.251 -9.850 1.00 25.89 670 LYS A C 1
ATOM 5104 O O . LYS A 1 670 ? -15.423 -50.220 -9.768 1.00 25.89 670 LYS A O 1
ATOM 5109 N N . ILE A 1 671 ? -17.244 -49.061 -9.068 1.00 25.38 671 ILE A N 1
ATOM 5110 C CA . ILE A 1 671 ? -18.348 -50.025 -8.795 1.00 25.38 671 ILE A CA 1
ATOM 5111 C C . ILE A 1 671 ? -19.312 -49.431 -7.736 1.00 25.38 671 ILE A C 1
ATOM 5113 O O . ILE A 1 671 ? -18.990 -48.443 -7.082 1.00 25.38 671 ILE A O 1
ATOM 5117 N N . ASP A 1 672 ? -20.536 -49.960 -7.684 1.00 26.38 672 ASP A N 1
ATOM 5118 C CA . ASP A 1 672 ? -21.750 -49.386 -7.088 1.00 26.38 672 ASP A CA 1
ATOM 5119 C C . ASP A 1 672 ? -21.884 -49.416 -5.549 1.00 26.38 672 ASP A C 1
ATOM 5121 O O . ASP A 1 672 ? -21.457 -50.360 -4.892 1.00 26.38 672 ASP A O 1
ATOM 5125 N N . GLY A 1 673 ? -22.708 -48.488 -5.034 1.00 23.55 673 GLY A N 1
ATOM 5126 C CA . GLY A 1 673 ? -23.825 -48.832 -4.135 1.00 23.55 673 GLY A CA 1
ATOM 5127 C C . GLY A 1 673 ? -23.651 -48.637 -2.619 1.00 23.55 673 GLY A C 1
ATOM 5128 O O . GLY A 1 673 ? -22.734 -49.169 -2.006 1.00 23.55 673 GLY A O 1
ATOM 5129 N N . GLY A 1 674 ? -24.620 -47.964 -1.984 1.00 22.98 674 GLY A N 1
ATOM 5130 C CA . GLY A 1 674 ? -24.758 -47.900 -0.520 1.00 22.98 674 GLY A CA 1
ATOM 5131 C C . GLY A 1 674 ? -25.641 -46.739 -0.048 1.00 22.98 674 GLY A C 1
ATOM 5132 O O . GLY A 1 674 ? -25.648 -45.683 -0.671 1.00 22.98 674 GLY A O 1
ATOM 5133 N N . LYS A 1 675 ? -26.414 -46.945 1.022 1.00 25.77 675 LYS A N 1
ATOM 5134 C CA . LYS A 1 675 ? -27.365 -45.990 1.624 1.00 25.77 675 LYS A CA 1
ATOM 5135 C C . LYS A 1 675 ? -27.058 -45.785 3.120 1.00 25.77 675 LYS A C 1
ATOM 5137 O O . LYS A 1 675 ? -26.347 -46.602 3.692 1.00 25.77 675 LYS A O 1
ATOM 5142 N N . ASP A 1 676 ? -27.738 -44.790 3.707 1.00 25.97 676 ASP A N 1
ATOM 5143 C CA . ASP A 1 676 ? -28.003 -44.598 5.150 1.00 25.97 676 ASP A CA 1
ATOM 5144 C C . ASP A 1 676 ? -26.793 -44.146 6.015 1.00 25.97 676 ASP A C 1
ATOM 5146 O O . ASP A 1 676 ? -25.653 -44.451 5.690 1.00 25.97 676 ASP A O 1
ATOM 5150 N N . SER A 1 677 ? -26.929 -43.424 7.140 1.00 25.25 677 SER A N 1
ATOM 5151 C CA . SER A 1 677 ? -27.950 -42.447 7.583 1.00 25.25 677 SER A CA 1
ATOM 5152 C C . SER A 1 677 ? -27.508 -41.740 8.888 1.00 25.25 677 SER A C 1
ATOM 5154 O O . SER A 1 677 ? -27.109 -42.423 9.824 1.00 25.25 677 SER A O 1
ATOM 5156 N N . ASP A 1 678 ? -27.764 -40.428 8.983 1.00 24.28 678 ASP A N 1
ATOM 5157 C CA . ASP A 1 678 ? -28.135 -39.671 10.205 1.00 24.28 678 ASP A CA 1
ATOM 5158 C C . ASP A 1 678 ? -27.094 -39.220 11.280 1.00 24.28 678 ASP A C 1
ATOM 5160 O O . ASP A 1 678 ? -26.116 -39.889 11.600 1.00 24.28 678 ASP A O 1
ATOM 5164 N N . SER A 1 679 ? -27.449 -38.093 11.922 1.00 24.58 679 SER A N 1
ATOM 5165 C CA . SER A 1 679 ? -26.960 -37.471 13.175 1.00 24.58 679 SER A CA 1
ATOM 5166 C C . SER A 1 679 ? -25.630 -36.676 13.225 1.00 24.58 679 SER A C 1
ATOM 5168 O O . SER A 1 679 ? -24.585 -37.125 12.771 1.00 24.58 679 SER A O 1
ATOM 5170 N N . GLY A 1 680 ? -25.670 -35.509 13.904 1.00 23.44 680 GLY A N 1
ATOM 5171 C CA . GLY A 1 680 ? -24.494 -34.863 14.530 1.00 23.44 680 GLY A CA 1
ATOM 5172 C C . GLY A 1 680 ? -24.231 -33.382 14.191 1.00 23.44 680 GLY A C 1
ATOM 5173 O O . GLY A 1 680 ? -23.484 -33.081 13.271 1.00 23.44 680 GLY A O 1
ATOM 5174 N N . ARG A 1 681 ? -24.785 -32.435 14.968 1.00 32.66 681 ARG A N 1
ATOM 5175 C CA . ARG A 1 681 ? -24.450 -30.989 14.894 1.00 32.66 681 ARG A CA 1
ATOM 5176 C C . ARG A 1 681 ? -23.038 -30.684 15.424 1.00 32.66 681 ARG A C 1
ATOM 5178 O O . ARG A 1 681 ? -22.713 -31.141 16.514 1.00 32.66 681 ARG A O 1
ATOM 5185 N N . GLY A 1 682 ? -22.333 -29.750 14.776 1.00 28.30 682 GLY A N 1
ATOM 5186 C CA . GLY A 1 682 ? -21.255 -28.950 15.386 1.00 28.30 682 GLY A CA 1
ATOM 5187 C C . GLY A 1 682 ? -20.136 -28.578 14.408 1.00 28.30 682 GLY A C 1
ATOM 5188 O O . GLY A 1 682 ? -19.346 -29.447 14.063 1.00 28.30 682 GLY A O 1
ATOM 5189 N N . GLY A 1 683 ? -20.051 -27.311 13.971 1.00 26.47 683 GLY A N 1
ATOM 5190 C CA . GLY A 1 683 ? -18.953 -26.875 13.088 1.00 26.47 683 GLY A CA 1
ATOM 5191 C C . GLY A 1 683 ? -19.191 -25.668 12.167 1.00 26.47 683 GLY A C 1
ATOM 5192 O O . GLY A 1 683 ? -18.706 -25.686 11.043 1.00 26.47 683 GLY A O 1
ATOM 5193 N N . GLU A 1 684 ? -19.899 -24.619 12.598 1.00 28.59 684 GLU A N 1
ATOM 5194 C CA . GLU A 1 684 ? -19.943 -23.328 11.882 1.00 28.59 684 GLU A CA 1
ATOM 5195 C C . GLU A 1 684 ? -19.581 -22.210 12.872 1.00 28.59 684 GLU A C 1
ATOM 5197 O O . GLU A 1 684 ? -20.423 -21.816 13.677 1.00 28.59 684 GLU A O 1
ATOM 5202 N N . GLY A 1 685 ? -18.327 -21.730 12.872 1.00 27.02 685 GLY A N 1
ATOM 5203 C CA . GLY A 1 685 ? -17.904 -20.740 13.879 1.00 27.02 685 GLY A CA 1
ATOM 5204 C C . GLY A 1 685 ? -16.529 -20.071 13.744 1.00 27.02 685 GLY A C 1
ATOM 5205 O O . GLY A 1 685 ? -16.409 -18.939 14.188 1.00 27.02 685 GLY A O 1
ATOM 5206 N N . ILE A 1 686 ? -15.516 -20.688 13.119 1.00 26.09 686 ILE A N 1
ATOM 5207 C CA . ILE A 1 686 ? -14.113 -20.196 13.184 1.00 26.09 686 ILE A CA 1
ATOM 5208 C C . ILE A 1 686 ? -13.545 -19.882 11.785 1.00 26.09 686 ILE A C 1
ATOM 5210 O O . ILE A 1 686 ? -12.499 -20.372 11.378 1.00 26.09 686 ILE A O 1
ATOM 5214 N N . ALA A 1 687 ? -14.289 -19.096 11.003 1.00 25.22 687 ALA A N 1
ATOM 5215 C CA . ALA A 1 687 ? -13.870 -18.633 9.671 1.00 25.22 687 ALA A CA 1
ATOM 5216 C C . ALA A 1 687 ? -14.322 -17.187 9.381 1.00 25.22 687 ALA A C 1
ATOM 5218 O O . ALA A 1 687 ? -14.561 -16.826 8.229 1.00 25.22 687 ALA A O 1
ATOM 5219 N N . ARG A 1 688 ? -14.541 -16.379 10.432 1.00 26.55 688 ARG A N 1
ATOM 5220 C CA . ARG A 1 688 ? -15.188 -15.059 10.315 1.00 26.55 688 ARG A CA 1
ATOM 5221 C C . ARG A 1 688 ? -14.480 -13.886 10.995 1.00 26.55 688 ARG A C 1
ATOM 5223 O O . ARG A 1 688 ? -14.891 -12.760 10.747 1.00 26.55 688 ARG A O 1
ATOM 5230 N N . GLU A 1 689 ? -13.443 -14.123 11.798 1.00 25.69 689 GLU A N 1
ATOM 5231 C CA . GLU A 1 689 ? -12.768 -13.055 12.560 1.00 25.69 689 GLU A CA 1
ATOM 5232 C C . GLU A 1 689 ? -11.482 -12.533 11.898 1.00 25.69 689 GLU A C 1
ATOM 5234 O O . GLU A 1 689 ? -11.143 -11.369 12.076 1.00 25.69 689 GLU A O 1
ATOM 5239 N N . THR A 1 690 ? -10.822 -13.303 11.027 1.00 26.00 690 THR A N 1
ATOM 5240 C CA . THR A 1 690 ? -9.605 -12.851 10.320 1.00 26.00 690 THR A CA 1
ATOM 5241 C C . THR A 1 690 ? -9.860 -11.997 9.069 1.00 26.00 690 THR A C 1
ATOM 5243 O O . THR A 1 690 ? -8.906 -11.514 8.469 1.00 26.00 690 THR A O 1
ATOM 5246 N N . SER A 1 691 ? -11.118 -11.754 8.666 1.00 25.05 691 SER A N 1
ATOM 5247 C CA . SER A 1 691 ? -11.444 -10.950 7.468 1.00 25.05 691 SER A CA 1
ATOM 5248 C C . SER A 1 691 ? -12.067 -9.572 7.753 1.00 25.05 691 SER A C 1
ATOM 5250 O O . SER A 1 691 ? -12.614 -8.963 6.834 1.00 25.05 691 SER A O 1
ATOM 5252 N N . GLN A 1 692 ? -12.038 -9.081 9.000 1.00 25.30 692 GLN A N 1
ATOM 5253 C CA . GLN A 1 692 ? -12.627 -7.779 9.376 1.00 25.30 692 GLN A CA 1
ATOM 5254 C C . GLN A 1 692 ? -11.612 -6.641 9.601 1.00 25.30 692 GLN A C 1
ATOM 5256 O O . GLN A 1 692 ? -12.024 -5.522 9.882 1.00 25.30 692 GLN A O 1
ATOM 5261 N N . LEU A 1 693 ? -10.308 -6.885 9.433 1.00 30.84 693 LEU A N 1
ATOM 5262 C CA . LEU A 1 693 ? -9.240 -5.919 9.749 1.00 30.84 693 LEU A CA 1
ATOM 5263 C C . LEU A 1 693 ? -8.656 -5.150 8.541 1.00 30.84 693 LEU A C 1
ATOM 5265 O O . LEU A 1 693 ? -7.597 -4.543 8.672 1.00 30.84 693 LEU A O 1
ATOM 5269 N N . HIS A 1 694 ? -9.293 -5.176 7.361 1.00 33.00 694 HIS A N 1
ATOM 5270 C CA . HIS A 1 694 ? -8.699 -4.654 6.109 1.00 33.00 694 HIS A CA 1
ATOM 5271 C C . HIS A 1 694 ? -9.573 -3.696 5.264 1.00 33.00 694 HIS A C 1
ATOM 5273 O O . HIS A 1 694 ? -9.244 -3.438 4.110 1.00 33.00 694 HIS A O 1
ATOM 5279 N N . GLU A 1 695 ? -10.636 -3.099 5.821 1.00 33.97 695 GLU A N 1
ATOM 5280 C CA . GLU A 1 695 ? -11.393 -2.018 5.150 1.00 33.97 695 GLU A CA 1
ATOM 5281 C C . GLU A 1 695 ? -11.762 -0.856 6.101 1.00 33.97 695 GLU A C 1
ATOM 5283 O O . GLU A 1 695 ? -12.933 -0.667 6.407 1.00 33.97 695 GLU A O 1
ATOM 5288 N N . ASP A 1 696 ? -10.763 -0.091 6.572 1.00 36.00 696 ASP A N 1
ATOM 5289 C CA . ASP A 1 696 ? -10.833 1.361 6.886 1.00 36.00 696 ASP A CA 1
ATOM 5290 C C . ASP A 1 696 ? -9.530 1.831 7.573 1.00 36.00 696 ASP A C 1
ATOM 5292 O O . ASP A 1 696 ? -9.132 1.216 8.556 1.00 36.00 696 ASP A O 1
ATOM 5296 N N . THR A 1 697 ? -8.870 2.904 7.084 1.00 39.88 697 THR A N 1
ATOM 5297 C CA . THR A 1 697 ? -7.922 3.810 7.819 1.00 39.88 697 THR A CA 1
ATOM 5298 C C . THR A 1 697 ? -7.140 4.762 6.881 1.00 39.88 697 THR A C 1
ATOM 5300 O O . THR A 1 697 ? -5.917 4.709 6.753 1.00 39.88 697 THR A O 1
ATOM 5303 N N . SER A 1 698 ? -7.816 5.720 6.229 1.00 42.31 698 SER A N 1
ATOM 5304 C CA . SER A 1 698 ? -7.114 6.832 5.543 1.00 42.31 698 SER A CA 1
ATOM 5305 C C . SER A 1 698 ? -6.686 7.972 6.482 1.00 42.31 698 SER A C 1
ATOM 5307 O O . SER A 1 698 ? -5.935 8.862 6.081 1.00 42.31 698 SER A O 1
ATOM 5309 N N . THR A 1 699 ? -7.202 7.981 7.711 1.00 48.59 699 THR A N 1
ATOM 5310 C CA . THR A 1 699 ? -7.035 9.042 8.712 1.00 48.59 699 THR A CA 1
ATOM 5311 C C . THR A 1 699 ? -7.169 8.433 10.099 1.00 48.59 699 THR A C 1
ATOM 5313 O O . THR A 1 699 ? -8.186 7.797 10.374 1.00 48.59 699 THR A O 1
ATOM 5316 N N . TRP A 1 700 ? -6.186 8.648 10.967 1.00 59.16 700 TRP A N 1
ATOM 5317 C CA . TRP A 1 700 ? -6.221 8.143 12.340 1.00 59.16 700 TRP A CA 1
ATOM 5318 C C . TRP A 1 700 ? -6.471 9.308 13.307 1.00 59.16 700 TRP A C 1
ATOM 5320 O O . TRP A 1 700 ? -5.843 10.361 13.159 1.00 59.16 700 TRP A O 1
ATOM 5330 N N . GLU A 1 701 ? -7.387 9.130 14.272 1.00 61.84 701 GLU A N 1
ATOM 5331 C CA . GLU A 1 701 ? -7.703 10.133 15.317 1.00 61.84 701 GLU A CA 1
ATOM 5332 C C . GLU A 1 701 ? -6.481 10.419 16.222 1.00 61.84 701 GLU A C 1
ATOM 5334 O O . GLU A 1 701 ? -6.353 11.502 16.781 1.00 61.84 701 GLU A O 1
ATOM 5339 N N . ALA A 1 702 ? -5.547 9.470 16.312 1.00 70.00 702 ALA A N 1
ATOM 5340 C CA . ALA A 1 702 ? -4.210 9.624 16.878 1.00 70.00 702 ALA A CA 1
ATOM 5341 C C . ALA A 1 702 ? -3.224 8.774 16.059 1.00 70.00 702 ALA A C 1
ATOM 5343 O O . ALA A 1 702 ? -3.639 7.848 15.366 1.00 70.00 702 ALA A O 1
ATOM 5344 N N . HIS A 1 703 ? -1.919 9.059 16.109 1.00 82.88 703 HIS A N 1
ATOM 5345 C CA . HIS A 1 703 ? -0.931 8.220 15.418 1.00 82.88 703 HIS A CA 1
ATOM 5346 C C . HIS A 1 703 ? -1.001 6.786 15.970 1.00 82.88 703 HIS A C 1
ATOM 5348 O O . HIS A 1 703 ? -1.056 6.654 17.191 1.00 82.88 703 HIS A O 1
ATOM 5354 N N . PRO A 1 704 ? -0.913 5.719 15.151 1.00 82.88 704 PRO A N 1
ATOM 5355 C CA . PRO A 1 704 ? -0.837 4.346 15.663 1.00 82.88 704 PRO A CA 1
ATOM 5356 C C . PRO A 1 704 ? 0.275 4.189 16.702 1.00 82.88 704 PRO A C 1
ATOM 5358 O O . PRO A 1 704 ? 0.099 3.548 17.729 1.00 82.88 704 PRO A O 1
ATOM 5361 N N . LEU A 1 705 ? 1.403 4.876 16.489 1.00 88.38 705 LEU A N 1
ATOM 5362 C CA . LEU A 1 705 ? 2.498 4.895 17.458 1.00 88.38 705 LEU A CA 1
ATOM 5363 C C . LEU A 1 705 ? 2.112 5.538 18.801 1.00 88.38 705 LEU A C 1
ATOM 5365 O O . LEU A 1 705 ? 2.654 5.122 19.809 1.00 88.38 705 LEU A O 1
ATOM 5369 N N . LEU A 1 706 ? 1.162 6.479 18.869 1.00 88.31 706 LEU A N 1
ATOM 5370 C CA . LEU A 1 706 ? 0.661 6.992 20.155 1.00 88.31 706 LEU A CA 1
ATOM 5371 C C . LEU A 1 706 ? -0.140 5.932 20.918 1.00 88.31 706 LEU A C 1
ATOM 5373 O O . LEU A 1 706 ? -0.030 5.875 22.138 1.00 88.31 706 LEU A O 1
ATOM 5377 N N . GLU A 1 707 ? -0.898 5.080 20.225 1.00 88.81 707 GLU A N 1
ATOM 5378 C CA . GLU A 1 707 ? -1.581 3.934 20.838 1.00 88.81 707 GLU A CA 1
ATOM 5379 C C . GLU A 1 707 ? -0.572 2.866 21.282 1.00 88.81 707 GLU A C 1
ATOM 5381 O O . GLU A 1 707 ? -0.653 2.378 22.405 1.00 88.81 707 GLU A O 1
ATOM 5386 N N . LEU A 1 708 ? 0.444 2.571 20.465 1.00 92.38 708 LEU A N 1
ATOM 5387 C CA . LEU A 1 708 ? 1.515 1.642 20.839 1.00 92.38 708 LEU A CA 1
ATOM 5388 C C . LEU A 1 708 ? 2.369 2.170 22.004 1.00 92.38 708 LEU A C 1
ATOM 5390 O O . LEU A 1 708 ? 2.718 1.400 22.893 1.00 92.38 708 LEU A O 1
ATOM 5394 N N . MET A 1 709 ? 2.642 3.478 22.065 1.00 93.75 709 MET A N 1
ATOM 5395 C CA . MET A 1 709 ? 3.289 4.131 23.210 1.00 93.75 709 MET A CA 1
ATOM 5396 C C . MET A 1 709 ? 2.382 4.156 24.448 1.00 93.75 709 MET A C 1
ATOM 5398 O O . MET A 1 709 ? 2.869 3.968 25.560 1.00 93.75 709 MET A O 1
ATOM 5402 N N . ALA A 1 710 ? 1.068 4.359 24.290 1.00 91.88 710 ALA A N 1
ATOM 5403 C CA . ALA A 1 710 ? 0.109 4.284 25.393 1.00 91.88 710 ALA A CA 1
ATOM 5404 C C . ALA A 1 710 ? 0.037 2.861 25.964 1.00 91.88 710 ALA A C 1
ATOM 5406 O O . ALA A 1 710 ? 0.210 2.692 27.167 1.00 91.88 710 ALA A O 1
ATOM 5407 N N . ARG A 1 711 ? -0.075 1.843 25.103 1.00 94.12 711 ARG A N 1
ATOM 5408 C CA . ARG A 1 711 ? 0.049 0.427 25.472 1.00 94.12 711 ARG A CA 1
ATOM 5409 C C . ARG A 1 711 ? 1.408 0.130 26.111 1.00 94.12 711 ARG A C 1
ATOM 5411 O O . ARG A 1 711 ? 1.465 -0.596 27.093 1.00 94.12 711 ARG A O 1
ATOM 5418 N N . GLY A 1 712 ? 2.495 0.717 25.612 1.00 94.62 712 GLY A N 1
ATOM 5419 C CA . GLY A 1 712 ? 3.822 0.625 26.226 1.00 94.62 712 GLY A CA 1
ATOM 5420 C C . GLY A 1 712 ? 3.849 1.189 27.651 1.00 94.62 712 GLY A C 1
ATOM 5421 O O . GLY A 1 712 ? 4.390 0.555 28.551 1.00 94.62 712 GLY A O 1
ATOM 5422 N N . ARG A 1 713 ? 3.195 2.331 27.899 1.00 95.56 713 ARG A N 1
ATOM 5423 C CA . ARG A 1 713 ? 3.025 2.895 29.250 1.00 95.56 713 ARG A CA 1
ATOM 5424 C C . ARG A 1 713 ? 2.102 2.049 30.134 1.00 95.56 713 ARG A C 1
ATOM 5426 O O . ARG A 1 713 ? 2.383 1.921 31.319 1.00 95.56 713 ARG A O 1
ATOM 5433 N N . GLU A 1 714 ? 1.036 1.460 29.593 1.00 95.25 714 GLU A N 1
ATOM 5434 C CA . GLU A 1 714 ? 0.170 0.524 30.328 1.00 95.25 714 GLU A CA 1
ATOM 5435 C C . GLU A 1 714 ? 0.945 -0.730 30.743 1.00 95.25 714 GLU A C 1
ATOM 5437 O O . GLU A 1 714 ? 0.958 -1.070 31.921 1.00 95.25 714 GLU A O 1
ATOM 5442 N N . ILE A 1 715 ? 1.697 -1.339 29.819 1.00 92.94 715 ILE A N 1
ATOM 5443 C CA . ILE A 1 715 ? 2.610 -2.454 30.105 1.00 92.94 715 ILE A CA 1
ATOM 5444 C C . ILE A 1 715 ? 3.687 -2.027 31.112 1.00 92.94 715 ILE A C 1
ATOM 5446 O O . ILE A 1 715 ? 4.023 -2.809 31.992 1.00 92.94 715 ILE A O 1
ATOM 5450 N N . ALA A 1 716 ? 4.205 -0.795 31.055 1.00 92.94 716 ALA A N 1
ATOM 5451 C CA . ALA A 1 716 ? 5.177 -0.301 32.034 1.00 92.94 716 ALA A CA 1
ATOM 5452 C C . ALA A 1 716 ? 4.564 -0.171 33.433 1.00 92.94 716 ALA A C 1
ATOM 5454 O O . ALA A 1 716 ? 5.178 -0.595 34.411 1.00 92.94 716 ALA A O 1
ATOM 5455 N N . VAL A 1 717 ? 3.335 0.345 33.527 1.00 93.38 717 VAL A N 1
ATOM 5456 C CA . VAL A 1 717 ? 2.563 0.405 34.773 1.00 93.38 717 VAL A CA 1
ATOM 5457 C C . VAL A 1 717 ? 2.227 -0.995 35.282 1.00 93.38 717 VAL A C 1
ATOM 5459 O O . VAL A 1 717 ? 2.316 -1.221 36.483 1.00 93.38 717 VAL A O 1
ATOM 5462 N N . ASP A 1 718 ? 1.890 -1.949 34.418 1.00 90.50 718 ASP A N 1
ATOM 5463 C CA . ASP A 1 718 ? 1.565 -3.314 34.834 1.00 90.50 718 ASP A CA 1
ATOM 5464 C C . ASP A 1 718 ? 2.815 -4.129 35.193 1.00 90.50 718 ASP A C 1
ATOM 5466 O O . ASP A 1 718 ? 2.793 -4.833 36.196 1.00 90.50 718 ASP A O 1
ATOM 5470 N N . HIS A 1 719 ? 3.943 -3.963 34.495 1.00 88.75 719 HIS A N 1
ATOM 5471 C CA . HIS A 1 719 ? 5.251 -4.488 34.915 1.00 88.75 719 HIS A CA 1
ATOM 5472 C C . HIS A 1 719 ? 5.670 -3.890 36.264 1.00 88.75 719 HIS A C 1
ATOM 5474 O O . HIS A 1 719 ? 6.196 -4.603 37.116 1.00 88.75 719 HIS A O 1
ATOM 5480 N N . GLN A 1 720 ? 5.413 -2.598 36.485 1.00 86.94 720 GLN A N 1
ATOM 5481 C CA . GLN A 1 720 ? 5.710 -1.924 37.746 1.00 86.94 720 GLN A CA 1
ATOM 5482 C C . GLN A 1 720 ? 4.799 -2.399 38.885 1.00 86.94 720 GLN A C 1
ATOM 5484 O O . GLN A 1 720 ? 5.298 -2.775 39.940 1.00 86.94 720 GLN A O 1
ATOM 5489 N N . ARG A 1 721 ? 3.486 -2.500 38.659 1.00 88.75 721 ARG A N 1
ATOM 5490 C CA . ARG A 1 721 ? 2.541 -3.121 39.603 1.00 88.75 721 ARG A CA 1
ATOM 5491 C C . ARG A 1 721 ? 2.902 -4.571 39.885 1.00 88.75 721 ARG A C 1
ATOM 5493 O O . ARG A 1 721 ? 2.769 -5.007 41.020 1.00 88.75 721 ARG A O 1
ATOM 5500 N N . LYS A 1 722 ? 3.364 -5.320 38.878 1.00 85.75 722 LYS A N 1
ATOM 5501 C CA . LYS A 1 722 ? 3.809 -6.702 39.057 1.00 85.75 722 LYS A CA 1
ATOM 5502 C C . LYS A 1 722 ? 5.052 -6.740 39.950 1.00 85.75 722 LYS A C 1
ATOM 5504 O O . LYS A 1 722 ? 5.038 -7.504 40.910 1.00 85.75 722 LYS A O 1
ATOM 5509 N N . ARG A 1 723 ? 6.042 -5.856 39.727 1.00 81.94 723 ARG A N 1
ATOM 5510 C CA . ARG A 1 723 ? 7.215 -5.646 40.614 1.00 81.94 723 ARG A CA 1
ATOM 5511 C C . ARG A 1 723 ? 6.801 -5.317 42.044 1.00 81.94 723 ARG A C 1
ATOM 5513 O O . ARG A 1 723 ? 7.322 -5.914 42.972 1.00 81.94 723 ARG A O 1
ATOM 5520 N N . GLU A 1 724 ? 5.828 -4.432 42.215 1.00 83.12 724 GLU A N 1
ATOM 5521 C CA . GLU A 1 724 ? 5.296 -4.046 43.527 1.00 83.12 724 GLU A CA 1
ATOM 5522 C C . GLU A 1 724 ? 4.440 -5.149 44.183 1.00 83.12 724 GLU A C 1
ATOM 5524 O O . GLU A 1 724 ? 4.340 -5.196 45.404 1.00 83.12 724 GLU A O 1
ATOM 5529 N N . SER A 1 725 ? 3.829 -6.044 43.396 1.00 81.94 725 SER A N 1
ATOM 5530 C CA . SER A 1 725 ? 3.007 -7.167 43.884 1.00 81.94 725 SER A CA 1
ATOM 5531 C C . SER A 1 725 ? 3.793 -8.444 44.190 1.00 81.94 725 SER A C 1
ATOM 5533 O O . SER A 1 725 ? 3.269 -9.336 44.856 1.00 81.94 725 SER A O 1
ATOM 5535 N N . VAL A 1 726 ? 5.018 -8.551 43.669 1.00 78.38 726 VAL A N 1
ATOM 5536 C CA . VAL A 1 726 ? 5.952 -9.660 43.893 1.00 78.38 726 VAL A CA 1
ATOM 5537 C C . VAL A 1 726 ? 7.015 -9.170 44.874 1.00 78.38 726 VAL A C 1
ATOM 5539 O O . VAL A 1 726 ? 8.178 -8.979 44.538 1.00 78.38 726 VAL A O 1
ATOM 5542 N N . ASP A 1 727 ? 6.565 -8.909 46.101 1.00 75.38 727 ASP A N 1
ATOM 5543 C CA . ASP A 1 727 ? 7.357 -8.421 47.232 1.00 75.38 727 ASP A CA 1
ATOM 5544 C C . ASP A 1 727 ? 7.838 -9.557 48.154 1.00 75.38 727 ASP A C 1
ATOM 5546 O O . ASP A 1 727 ? 8.891 -9.442 48.787 1.00 75.38 727 ASP A O 1
ATOM 5550 N N . THR A 1 728 ? 7.118 -10.686 48.194 1.00 76.31 728 THR A N 1
ATOM 5551 C CA . THR A 1 728 ? 7.499 -11.888 48.954 1.00 76.31 728 THR A CA 1
ATOM 5552 C C . THR A 1 728 ? 7.754 -13.119 48.081 1.00 76.31 728 THR A C 1
ATOM 5554 O O . THR A 1 728 ? 7.322 -13.224 46.931 1.00 76.31 728 THR A O 1
ATOM 5557 N N . LEU A 1 729 ? 8.415 -14.114 48.684 1.00 76.44 729 LEU A N 1
ATOM 5558 C CA . LEU A 1 729 ? 8.628 -15.433 48.091 1.00 76.44 729 LEU A CA 1
ATOM 5559 C C . LEU A 1 729 ? 7.307 -16.124 47.711 1.00 76.44 729 LEU A C 1
ATOM 5561 O O . LEU A 1 729 ? 7.231 -16.746 46.654 1.00 76.44 729 LEU A O 1
ATOM 5565 N N . GLU A 1 730 ? 6.269 -16.017 48.545 1.00 78.00 730 GLU A N 1
ATOM 5566 C CA . GLU A 1 730 ? 4.928 -16.538 48.249 1.00 78.00 730 GLU A CA 1
ATOM 5567 C C . GLU A 1 730 ? 4.416 -15.974 46.925 1.00 78.00 730 GLU A C 1
ATOM 5569 O O . GLU A 1 730 ? 3.985 -16.735 46.061 1.00 78.00 730 GLU A O 1
ATOM 5574 N N . ARG A 1 731 ? 4.522 -14.653 46.740 1.00 82.62 731 ARG A N 1
ATOM 5575 C CA . ARG A 1 731 ? 4.063 -13.971 45.528 1.00 82.62 731 ARG A CA 1
ATOM 5576 C C . ARG A 1 731 ? 4.898 -14.319 44.303 1.00 82.62 731 ARG A C 1
ATOM 5578 O O . ARG A 1 731 ? 4.320 -14.505 43.239 1.00 82.62 731 ARG A O 1
ATOM 5585 N N . ALA A 1 732 ? 6.210 -14.506 44.445 1.00 80.25 732 ALA A N 1
ATOM 5586 C CA . ALA A 1 732 ? 7.061 -14.994 43.354 1.00 80.25 732 ALA A CA 1
ATOM 5587 C C . ALA A 1 732 ? 6.717 -16.443 42.943 1.00 80.25 732 ALA A C 1
ATOM 5589 O O . ALA A 1 732 ? 6.764 -16.800 41.765 1.00 80.25 732 ALA A O 1
ATOM 5590 N N . VAL A 1 733 ? 6.332 -17.288 43.905 1.00 82.81 733 VAL A N 1
ATOM 5591 C CA . VAL A 1 733 ? 5.892 -18.670 43.653 1.00 82.81 733 VAL A CA 1
ATOM 5592 C C . VAL A 1 733 ? 4.499 -18.719 43.021 1.00 82.81 733 VAL A C 1
ATOM 5594 O O . VAL A 1 733 ? 4.282 -19.534 42.122 1.00 82.81 733 VAL A O 1
ATOM 5597 N N . GLU A 1 734 ? 3.567 -17.882 43.481 1.00 85.25 734 GLU A N 1
ATOM 5598 C CA . GLU A 1 734 ? 2.239 -17.716 42.880 1.00 85.25 734 GLU A CA 1
ATOM 5599 C C . GLU A 1 734 ? 2.351 -17.179 41.449 1.00 85.25 734 GLU A C 1
ATOM 5601 O O . GLU A 1 734 ? 1.746 -17.756 40.549 1.00 85.25 734 GLU A O 1
ATOM 5606 N N . ASP A 1 735 ? 3.186 -16.161 41.219 1.00 86.38 735 ASP A N 1
ATOM 5607 C CA . ASP A 1 735 ? 3.459 -15.610 39.890 1.00 86.38 735 ASP A CA 1
ATOM 5608 C C . ASP A 1 735 ? 3.984 -16.669 38.916 1.00 86.38 735 ASP A C 1
ATOM 5610 O O . ASP A 1 735 ? 3.431 -16.855 37.834 1.00 86.38 735 ASP A O 1
ATOM 5614 N N . TYR A 1 736 ? 5.009 -17.426 39.316 1.00 86.44 736 TYR A N 1
ATOM 5615 C CA . TYR A 1 736 ? 5.540 -18.507 38.487 1.00 86.44 736 TYR A CA 1
ATOM 5616 C C . TYR A 1 736 ? 4.446 -19.536 38.135 1.00 86.44 736 TYR A C 1
ATOM 5618 O O . TYR A 1 736 ? 4.372 -20.017 37.002 1.00 86.44 736 TYR A O 1
ATOM 5626 N N . GLN A 1 737 ? 3.589 -19.893 39.100 1.00 86.62 737 GLN A N 1
ATOM 5627 C CA . GLN A 1 737 ? 2.503 -20.855 38.883 1.00 86.62 737 GLN A CA 1
ATOM 5628 C C . GLN A 1 737 ? 1.410 -20.308 37.960 1.00 86.62 737 GLN A C 1
ATOM 5630 O O . GLN A 1 737 ? 0.918 -21.055 37.115 1.00 86.62 737 GLN A O 1
ATOM 5635 N N . GLU A 1 738 ? 1.061 -19.028 38.092 1.00 88.75 738 GLU A N 1
ATOM 5636 C CA . GLU A 1 738 ? 0.127 -18.319 37.214 1.00 88.75 738 GLU A CA 1
ATOM 5637 C C . GLU A 1 738 ? 0.675 -18.224 35.780 1.00 88.75 738 GLU A C 1
ATOM 5639 O O . GLU A 1 738 ? -0.031 -18.546 34.826 1.00 88.75 738 GLU A O 1
ATOM 5644 N N . ALA A 1 739 ? 1.949 -17.852 35.626 1.00 85.44 739 ALA A N 1
ATOM 5645 C CA . ALA A 1 739 ? 2.590 -17.630 34.332 1.00 85.44 739 ALA A CA 1
ATOM 5646 C C . ALA A 1 739 ? 2.870 -18.919 33.538 1.00 85.44 739 ALA A C 1
ATOM 5648 O O . ALA A 1 739 ? 2.807 -18.905 32.308 1.00 85.44 739 ALA A O 1
ATOM 5649 N N . PHE A 1 740 ? 3.201 -20.028 34.215 1.00 86.88 740 PHE A N 1
ATOM 5650 C CA . PHE A 1 740 ? 3.672 -21.256 33.553 1.00 86.88 740 PHE A CA 1
ATOM 5651 C C . PHE A 1 740 ? 2.808 -22.499 33.803 1.00 86.88 740 PHE A C 1
ATOM 5653 O O . PHE A 1 740 ? 3.079 -23.549 33.219 1.00 86.88 740 PHE A O 1
ATOM 5660 N N . GLY A 1 741 ? 1.798 -22.434 34.678 1.00 86.00 741 GLY A N 1
ATOM 5661 C CA . GLY A 1 741 ? 0.968 -23.591 35.046 1.00 86.00 741 GLY A CA 1
ATOM 5662 C C . GLY A 1 741 ? 1.738 -24.715 35.759 1.00 86.00 741 GLY A C 1
ATOM 5663 O O . GLY A 1 741 ? 1.246 -25.838 35.881 1.00 86.00 741 GLY A O 1
ATOM 5664 N N . MET A 1 742 ? 2.962 -24.438 36.214 1.00 83.31 742 MET A N 1
ATOM 5665 C CA . MET A 1 742 ? 3.889 -25.394 36.819 1.00 83.31 742 MET A CA 1
ATOM 5666 C C . MET A 1 742 ? 4.403 -24.852 38.150 1.00 83.31 742 MET A C 1
ATOM 5668 O O . MET A 1 742 ? 4.528 -23.648 38.331 1.00 83.31 742 MET A O 1
ATOM 5672 N N . ALA A 1 743 ? 4.771 -25.731 39.082 1.00 84.00 743 ALA A N 1
ATOM 5673 C CA . ALA A 1 743 ? 5.486 -25.295 40.278 1.00 84.00 743 ALA A CA 1
ATOM 5674 C C . ALA A 1 743 ? 6.955 -24.918 39.948 1.00 84.00 743 ALA A C 1
ATOM 5676 O O . ALA A 1 743 ? 7.573 -25.572 39.091 1.00 84.00 743 ALA A O 1
ATOM 5677 N N . PRO A 1 744 ? 7.519 -23.896 40.627 1.00 83.88 744 PRO A N 1
ATOM 5678 C CA . PRO A 1 744 ? 8.888 -23.423 40.410 1.00 83.88 744 PRO A CA 1
ATOM 5679 C C . PRO A 1 744 ? 9.956 -24.399 40.906 1.00 83.88 744 PRO A C 1
ATOM 5681 O O . PRO A 1 744 ? 9.660 -25.472 41.432 1.00 83.88 744 PRO A O 1
ATOM 5684 N N . GLN A 1 745 ? 11.225 -24.022 40.755 1.00 82.06 745 GLN A N 1
ATOM 5685 C CA . GLN A 1 745 ? 12.365 -24.877 41.077 1.00 82.06 745 GLN A CA 1
ATOM 5686 C C . GLN A 1 745 ? 12.728 -24.853 42.547 1.00 82.06 745 GLN A C 1
ATOM 5688 O O . GLN A 1 745 ? 12.676 -23.831 43.229 1.00 82.06 745 GLN A O 1
ATOM 5693 N N . ARG A 1 746 ? 13.168 -26.011 43.040 1.00 71.94 746 ARG A N 1
ATOM 5694 C CA . ARG A 1 746 ? 13.806 -26.134 44.345 1.00 71.94 746 ARG A CA 1
ATOM 5695 C C . ARG A 1 746 ? 15.159 -25.427 44.284 1.00 71.94 746 ARG A C 1
ATOM 5697 O O . ARG A 1 746 ? 16.162 -26.016 43.902 1.00 71.94 746 ARG A O 1
ATOM 5704 N N . GLY A 1 747 ? 15.124 -24.156 44.654 1.00 67.50 747 GLY A N 1
ATOM 5705 C CA . GLY A 1 747 ? 16.195 -23.173 44.492 1.00 67.50 747 GLY A CA 1
ATOM 5706 C C . GLY A 1 747 ? 15.628 -21.751 44.447 1.00 67.50 747 GLY A C 1
ATOM 5707 O O . GLY A 1 747 ? 16.247 -20.843 44.980 1.00 67.50 747 GLY A O 1
ATOM 5708 N N . LEU A 1 748 ? 14.375 -21.589 43.990 1.00 67.88 748 LEU A N 1
ATOM 5709 C CA . LEU A 1 748 ? 13.620 -20.329 44.074 1.00 67.88 748 LEU A CA 1
ATOM 5710 C C . LEU A 1 748 ? 13.331 -19.892 45.532 1.00 67.88 748 LEU A C 1
ATOM 5712 O O . LEU A 1 748 ? 12.877 -18.783 45.767 1.00 67.88 748 LEU A O 1
ATOM 5716 N N . ARG A 1 749 ? 13.598 -20.753 46.530 1.00 59.78 749 ARG A N 1
ATOM 5717 C CA . ARG A 1 749 ? 13.446 -20.470 47.971 1.00 59.78 749 ARG A CA 1
ATOM 5718 C C . ARG A 1 749 ? 14.296 -19.278 48.397 1.00 59.78 749 ARG A C 1
ATOM 5720 O O . ARG A 1 749 ? 15.504 -19.457 48.531 1.00 59.78 749 ARG A O 1
ATOM 5727 N N . CYS A 1 750 ? 13.668 -18.151 48.725 1.00 48.47 750 CYS A N 1
ATOM 5728 C CA . CYS A 1 750 ? 14.336 -16.894 49.073 1.00 48.47 750 CYS A CA 1
ATOM 5729 C C . CYS A 1 750 ? 15.300 -16.513 47.945 1.00 48.47 750 CYS A C 1
ATOM 5731 O O . CYS A 1 750 ? 14.839 -15.894 46.997 1.00 48.47 750 CYS A O 1
ATOM 5733 N N . GLY A 1 751 ? 16.542 -17.013 47.950 1.00 54.97 751 GLY A N 1
ATOM 5734 C CA . GLY A 1 751 ? 17.163 -17.535 46.723 1.00 54.97 751 GLY A CA 1
ATOM 5735 C C . GLY A 1 751 ? 17.166 -16.544 45.574 1.00 54.97 751 GLY A C 1
ATOM 5736 O O . GLY A 1 751 ? 17.883 -15.567 45.653 1.00 54.97 751 GLY A O 1
ATOM 5737 N N . GLU A 1 752 ? 16.358 -16.769 44.539 1.00 61.66 752 GLU A N 1
ATOM 5738 C CA . GLU A 1 752 ? 16.237 -15.856 43.393 1.00 61.66 752 GLU A CA 1
ATOM 5739 C C . GLU A 1 752 ? 15.596 -14.513 43.756 1.00 61.66 752 GLU A C 1
ATOM 5741 O O . GLU A 1 752 ? 16.157 -13.475 43.434 1.00 61.66 752 GLU A O 1
ATOM 5746 N N . HIS A 1 753 ? 14.479 -14.517 44.489 1.00 65.12 753 HIS A N 1
ATOM 5747 C CA . HIS A 1 753 ? 13.811 -13.297 44.959 1.00 65.12 753 HIS A CA 1
ATOM 5748 C C . HIS A 1 753 ? 14.717 -12.479 45.888 1.00 65.12 753 HIS A C 1
ATOM 5750 O O . HIS A 1 753 ? 14.801 -11.260 45.780 1.00 65.12 753 HIS A O 1
ATOM 5756 N N . THR A 1 754 ? 15.446 -13.154 46.780 1.00 61.72 754 THR A N 1
ATOM 5757 C CA . THR A 1 754 ? 16.397 -12.547 47.721 1.00 61.72 754 THR A CA 1
ATOM 5758 C C . THR A 1 754 ? 17.704 -12.138 47.050 1.00 61.72 754 THR A C 1
ATOM 5760 O O . THR A 1 754 ? 18.251 -11.117 47.436 1.00 61.72 754 THR A O 1
ATOM 5763 N N . LEU A 1 755 ? 18.194 -12.882 46.056 1.00 68.44 755 LEU A N 1
ATOM 5764 C CA . LEU A 1 755 ? 19.350 -12.526 45.226 1.00 68.44 755 LEU A CA 1
ATOM 5765 C C . LEU A 1 755 ? 19.032 -11.299 44.380 1.00 68.44 755 LEU A C 1
ATOM 5767 O O . LEU A 1 755 ? 19.799 -10.349 44.346 1.00 68.44 755 LEU A O 1
ATOM 5771 N N . ALA A 1 756 ? 17.883 -11.304 43.713 1.00 69.06 756 ALA A N 1
ATOM 5772 C CA . ALA A 1 756 ? 17.404 -10.156 42.975 1.00 69.06 756 ALA A CA 1
ATOM 5773 C C . ALA A 1 756 ? 17.214 -8.968 43.930 1.00 69.06 756 ALA A C 1
ATOM 5775 O O . ALA A 1 756 ? 17.769 -7.909 43.678 1.00 69.06 756 ALA A O 1
ATOM 5776 N N . SER A 1 757 ? 16.589 -9.152 45.097 1.00 70.81 757 SER A N 1
ATOM 5777 C CA . SER A 1 757 ? 16.494 -8.092 46.115 1.00 70.81 757 SER A CA 1
ATOM 5778 C C . SER A 1 757 ? 17.866 -7.598 46.610 1.00 70.81 757 SER A C 1
ATOM 5780 O O . SER A 1 757 ? 18.053 -6.395 46.761 1.00 70.81 757 SER A O 1
ATOM 5782 N N . SER A 1 758 ? 18.844 -8.484 46.836 1.00 70.31 758 SER A N 1
ATOM 5783 C CA . SER A 1 758 ? 20.171 -8.122 47.360 1.00 70.31 758 SER A CA 1
ATOM 5784 C C . SER A 1 758 ? 21.073 -7.446 46.329 1.00 70.31 758 SER A C 1
ATOM 5786 O O . SER A 1 758 ? 21.828 -6.541 46.671 1.00 70.31 758 SER A O 1
ATOM 5788 N N . LEU A 1 759 ? 20.959 -7.846 45.063 1.00 73.06 759 LEU A N 1
ATOM 5789 C CA . LEU A 1 759 ? 21.591 -7.194 43.917 1.00 73.06 759 LEU A CA 1
ATOM 5790 C C . LEU A 1 759 ? 20.770 -5.995 43.395 1.00 73.06 759 LEU A C 1
ATOM 5792 O O . LEU A 1 759 ? 21.165 -5.332 42.433 1.00 73.06 759 LEU A O 1
ATOM 5796 N N . ASN A 1 760 ? 19.611 -5.721 44.007 1.00 75.12 760 ASN A N 1
ATOM 5797 C CA . ASN A 1 760 ? 18.603 -4.764 43.548 1.00 75.12 760 ASN A CA 1
ATOM 5798 C C . ASN A 1 760 ? 18.200 -4.964 42.066 1.00 75.12 760 ASN A C 1
ATOM 5800 O O . ASN A 1 760 ? 18.007 -3.994 41.337 1.00 75.12 760 ASN A O 1
ATOM 5804 N N . ALA A 1 761 ? 18.163 -6.214 41.598 1.00 78.06 761 ALA A N 1
ATOM 5805 C CA . ALA A 1 761 ? 17.783 -6.687 40.266 1.00 78.06 761 ALA A CA 1
ATOM 5806 C C . ALA A 1 761 ? 16.311 -7.129 40.186 1.00 78.06 761 ALA A C 1
ATOM 5808 O O . ALA A 1 761 ? 15.625 -7.256 41.198 1.00 78.06 761 ALA A O 1
ATOM 5809 N N . THR A 1 762 ? 15.811 -7.368 38.970 1.00 71.50 762 THR A N 1
ATOM 5810 C CA . THR A 1 762 ? 14.397 -7.735 38.748 1.00 71.50 762 THR A CA 1
ATOM 5811 C C . THR A 1 762 ? 14.093 -9.172 39.227 1.00 71.50 762 THR A C 1
ATOM 5813 O O . THR A 1 762 ? 14.719 -10.104 38.714 1.00 71.50 762 THR A O 1
ATOM 5816 N N . PRO A 1 763 ? 13.132 -9.385 40.159 1.00 65.38 763 PRO A N 1
ATOM 5817 C CA . PRO A 1 763 ? 12.882 -10.687 40.798 1.00 65.38 763 PRO A CA 1
ATOM 5818 C C . PRO A 1 763 ? 11.749 -11.527 40.173 1.00 65.38 763 PRO A C 1
ATOM 5820 O O . PRO A 1 763 ? 11.373 -12.539 40.755 1.00 65.38 763 PRO A O 1
ATOM 5823 N N . ILE A 1 764 ? 11.129 -11.097 39.063 1.00 77.25 764 ILE A N 1
ATOM 5824 C CA . ILE A 1 764 ? 9.827 -11.642 38.619 1.00 77.25 764 ILE A CA 1
ATOM 5825 C C . ILE A 1 764 ? 9.955 -12.702 37.514 1.00 77.25 764 ILE A C 1
ATOM 5827 O O . ILE A 1 764 ? 10.257 -12.333 36.372 1.00 77.25 764 ILE A O 1
ATOM 5831 N N . PRO A 1 765 ? 9.586 -13.972 37.767 1.00 75.00 765 PRO A N 1
ATOM 5832 C CA . PRO A 1 765 ? 9.609 -15.018 36.747 1.00 75.00 765 PRO A CA 1
ATOM 5833 C C . PRO A 1 765 ? 8.740 -14.720 35.517 1.00 75.00 765 PRO A C 1
ATOM 5835 O O . PRO A 1 765 ? 9.178 -14.981 34.393 1.00 75.00 765 PRO A O 1
ATOM 5838 N N . SER A 1 766 ? 7.550 -14.126 35.683 1.00 80.81 766 SER A N 1
ATOM 5839 C CA . SER A 1 766 ? 6.675 -13.772 34.554 1.00 80.81 766 SER A CA 1
ATOM 5840 C C . SER A 1 766 ? 7.248 -12.707 33.612 1.00 80.81 766 SER A C 1
ATOM 5842 O O . SER A 1 766 ? 6.787 -12.611 32.476 1.00 80.81 766 SER A O 1
ATOM 5844 N N . LEU A 1 767 ? 8.236 -11.908 34.045 1.00 82.88 767 LEU A N 1
ATOM 5845 C CA . LEU A 1 767 ? 8.910 -10.910 33.197 1.00 82.88 767 LEU A CA 1
ATOM 5846 C C . LEU A 1 767 ? 10.182 -11.445 32.521 1.00 82.88 767 LEU A C 1
ATOM 5848 O O . LEU A 1 767 ? 10.660 -10.841 31.558 1.00 82.88 767 LEU A O 1
ATOM 5852 N N . ILE A 1 768 ? 10.699 -12.600 32.954 1.00 84.88 768 ILE A N 1
ATOM 5853 C CA . ILE A 1 768 ? 11.812 -13.324 32.311 1.00 84.88 768 ILE A CA 1
ATOM 5854 C C . ILE A 1 768 ? 11.421 -14.744 31.845 1.00 84.88 768 ILE A C 1
ATOM 5856 O O . ILE A 1 768 ? 12.185 -15.696 32.035 1.00 84.88 768 ILE A O 1
ATOM 5860 N N . PRO A 1 769 ? 10.279 -14.933 31.146 1.00 87.19 769 PRO A N 1
ATOM 5861 C CA . PRO A 1 769 ? 9.806 -16.256 30.749 1.00 87.19 769 PRO A CA 1
ATOM 5862 C C . PRO A 1 769 ? 10.735 -16.943 29.743 1.00 87.19 769 PRO A C 1
ATOM 5864 O O . PRO A 1 769 ? 10.628 -18.151 29.554 1.00 87.19 769 PRO A O 1
ATOM 5867 N N . LEU A 1 770 ? 11.674 -16.231 29.110 1.00 87.94 770 LEU A N 1
ATOM 5868 C CA . LEU A 1 770 ? 12.698 -16.820 28.239 1.00 87.94 770 LEU A CA 1
ATOM 5869 C C . LEU A 1 770 ? 13.677 -17.739 28.995 1.00 87.94 770 LEU A C 1
ATOM 5871 O O . LEU A 1 770 ? 14.113 -18.742 28.423 1.00 87.94 770 LEU A O 1
ATOM 5875 N N . ALA A 1 771 ? 13.939 -17.482 30.283 1.00 87.31 771 ALA A N 1
ATOM 5876 C CA . ALA A 1 771 ? 14.751 -18.362 31.127 1.00 87.31 771 ALA A CA 1
ATOM 5877 C C . ALA A 1 771 ? 14.084 -19.739 31.313 1.00 87.31 771 ALA A C 1
ATOM 5879 O O . ALA A 1 771 ? 14.740 -20.772 31.195 1.00 87.31 771 ALA A O 1
ATOM 5880 N N . HIS A 1 772 ? 12.761 -19.765 31.519 1.00 88.75 772 HIS A N 1
ATOM 5881 C CA . HIS A 1 772 ? 11.985 -21.002 31.627 1.00 88.75 772 HIS A CA 1
ATOM 5882 C C . HIS A 1 772 ? 11.673 -21.633 30.262 1.00 88.75 772 HIS A C 1
ATOM 5884 O O . HIS A 1 772 ? 11.979 -22.800 30.027 1.00 88.75 772 HIS A O 1
ATOM 5890 N N . THR A 1 773 ? 11.084 -20.881 29.331 1.00 88.94 773 THR A N 1
ATOM 5891 C CA . THR A 1 773 ? 10.574 -21.411 28.051 1.00 88.94 773 THR A CA 1
ATOM 5892 C C . THR A 1 773 ? 11.665 -21.917 27.109 1.00 88.94 773 THR A C 1
ATOM 5894 O O . THR A 1 773 ? 11.391 -22.816 26.314 1.00 88.94 773 THR A O 1
ATOM 5897 N N . SER A 1 774 ? 12.902 -21.408 27.202 1.00 88.56 774 SER A N 1
ATOM 5898 C CA . SER A 1 774 ? 14.035 -21.959 26.440 1.00 88.56 774 SER A CA 1
ATOM 5899 C C . SER A 1 774 ? 14.528 -23.308 26.982 1.00 88.56 774 SER A C 1
ATOM 5901 O O . SER A 1 774 ? 15.039 -24.123 26.219 1.00 88.56 774 SER A O 1
ATOM 5903 N N . VAL A 1 775 ? 14.302 -23.590 28.270 1.00 91.69 775 VAL A N 1
ATOM 5904 C CA . VAL A 1 775 ? 14.634 -24.872 28.912 1.00 91.69 775 VAL A CA 1
ATOM 5905 C C . VAL A 1 775 ? 13.454 -25.850 28.896 1.00 91.69 775 VAL A C 1
ATOM 5907 O O . VAL A 1 775 ? 13.671 -27.059 28.835 1.00 91.69 775 VAL A O 1
ATOM 5910 N N . LEU A 1 776 ? 12.208 -25.359 28.904 1.00 91.75 776 LEU A N 1
ATOM 5911 C CA . LEU A 1 776 ? 10.971 -26.148 29.006 1.00 91.75 776 LEU A CA 1
ATOM 5912 C C . LEU A 1 776 ? 10.959 -27.433 28.150 1.00 91.75 776 LEU A C 1
ATOM 5914 O O . LEU A 1 776 ? 10.629 -28.479 28.713 1.00 91.75 776 LEU A O 1
ATOM 5918 N N . PRO A 1 777 ? 11.356 -27.444 26.856 1.00 91.56 777 PRO A N 1
ATOM 5919 C CA . PRO A 1 777 ? 11.393 -28.680 26.075 1.00 91.56 777 PRO A CA 1
ATOM 5920 C C . PRO A 1 777 ? 12.259 -29.775 26.725 1.00 91.56 777 PRO A C 1
ATOM 5922 O O . PRO A 1 777 ? 11.842 -30.931 26.782 1.00 91.56 777 PRO A O 1
ATOM 5925 N N . LEU A 1 778 ? 13.427 -29.425 27.285 1.00 91.94 778 LEU A N 1
ATOM 5926 C CA . LEU A 1 778 ? 14.395 -30.363 27.881 1.00 91.94 778 LEU A CA 1
ATOM 5927 C C . LEU A 1 778 ? 13.835 -31.123 29.092 1.00 91.94 778 LEU A C 1
ATOM 5929 O O . LEU A 1 778 ? 14.314 -32.214 29.407 1.00 91.94 778 LEU A O 1
ATOM 5933 N N . LEU A 1 779 ? 12.774 -30.613 29.723 1.00 91.06 779 LEU A N 1
ATOM 5934 C CA . LEU A 1 779 ? 12.046 -31.308 30.789 1.00 91.06 779 LEU A CA 1
ATOM 5935 C C . LEU A 1 779 ? 11.296 -32.560 30.303 1.00 91.06 779 LEU A C 1
ATOM 5937 O O . LEU A 1 779 ? 10.907 -33.373 31.143 1.00 91.06 779 LEU A O 1
ATOM 5941 N N . ALA A 1 780 ? 11.162 -32.767 28.989 1.00 93.00 780 ALA A N 1
ATOM 5942 C CA . ALA A 1 780 ? 10.712 -34.030 28.404 1.00 93.00 780 ALA A CA 1
ATOM 5943 C C . ALA A 1 780 ? 11.863 -34.969 27.992 1.00 93.00 780 ALA A C 1
ATOM 5945 O O . ALA A 1 780 ? 11.628 -36.160 27.791 1.00 93.00 780 ALA A O 1
ATOM 5946 N N . MET A 1 781 ? 13.110 -34.498 27.877 1.00 92.38 781 MET A N 1
ATOM 5947 C CA . MET A 1 781 ? 14.245 -35.377 27.558 1.00 92.38 781 MET A CA 1
ATOM 5948 C C . MET A 1 781 ? 14.590 -36.258 28.777 1.00 92.38 781 MET A C 1
ATOM 5950 O O . MET A 1 781 ? 14.574 -35.749 29.903 1.00 92.38 781 MET A O 1
ATOM 5954 N N . PRO A 1 782 ? 14.926 -37.553 28.615 1.00 91.69 782 PRO A N 1
ATOM 5955 C CA . PRO A 1 782 ? 15.423 -38.378 29.718 1.00 91.69 782 PRO A CA 1
ATOM 5956 C C . PRO A 1 782 ? 16.708 -37.784 30.340 1.00 91.69 782 PRO A C 1
ATOM 5958 O O . PRO A 1 782 ? 17.645 -37.503 29.589 1.00 91.69 782 PRO A O 1
ATOM 5961 N N . PRO A 1 783 ? 16.813 -37.621 31.678 1.00 89.31 783 PRO A N 1
ATOM 5962 C CA . PRO A 1 783 ? 17.968 -36.977 32.321 1.00 89.31 783 PRO A CA 1
ATOM 5963 C C . PRO A 1 783 ? 19.323 -37.578 31.920 1.00 89.31 783 PRO A C 1
ATOM 5965 O O . PRO A 1 783 ? 20.233 -36.846 31.545 1.00 89.31 783 PRO A O 1
ATOM 5968 N N . ARG A 1 784 ? 19.438 -38.915 31.896 1.00 89.62 784 ARG A N 1
ATOM 5969 C CA . ARG A 1 784 ? 20.652 -39.632 31.455 1.00 89.62 784 ARG A CA 1
ATOM 5970 C C . ARG A 1 784 ? 21.106 -39.201 30.054 1.00 89.62 784 ARG A C 1
ATOM 5972 O O . ARG A 1 784 ? 22.284 -38.932 29.846 1.00 89.62 784 ARG A O 1
ATOM 5979 N N . LEU A 1 785 ? 20.161 -39.134 29.117 1.00 90.75 785 LEU A N 1
ATOM 5980 C CA . LEU A 1 785 ? 20.404 -38.796 27.716 1.00 90.75 785 LEU A CA 1
ATOM 5981 C C . LEU A 1 785 ? 20.757 -37.312 27.540 1.00 90.75 785 LEU A C 1
ATOM 5983 O O . LEU A 1 785 ? 21.597 -36.981 26.710 1.00 90.75 785 LEU A O 1
ATOM 5987 N N . LEU A 1 786 ? 20.155 -36.433 28.345 1.00 91.69 786 LEU A N 1
ATOM 5988 C CA . LEU A 1 786 ? 20.497 -35.011 28.395 1.00 91.69 786 LEU A CA 1
ATOM 5989 C C . LEU A 1 786 ? 21.956 -34.824 28.835 1.00 91.69 786 LEU A C 1
ATOM 5991 O O . LEU A 1 786 ? 22.719 -34.158 28.136 1.00 91.69 786 LEU A O 1
ATOM 5995 N N . ARG A 1 787 ? 22.372 -35.476 29.931 1.00 90.94 787 ARG A N 1
ATOM 5996 C CA . ARG A 1 787 ? 23.760 -35.417 30.427 1.00 90.94 787 ARG A CA 1
ATOM 5997 C C . ARG A 1 787 ? 24.760 -35.978 29.412 1.00 90.94 787 ARG A C 1
ATOM 5999 O O . ARG A 1 787 ? 25.790 -35.359 29.166 1.00 90.94 787 ARG A O 1
ATOM 6006 N N . GLU A 1 788 ? 24.429 -37.101 28.774 1.00 91.00 788 GLU A N 1
ATOM 6007 C CA . GLU A 1 788 ? 25.236 -37.708 27.705 1.00 91.00 788 GLU A CA 1
ATOM 6008 C C . GLU A 1 788 ? 25.441 -36.741 26.524 1.00 91.00 788 GLU A C 1
ATOM 6010 O O . GLU A 1 788 ? 26.578 -36.487 26.130 1.00 91.00 788 GLU A O 1
ATOM 6015 N N . ARG A 1 789 ? 24.360 -36.133 26.008 1.00 90.25 789 ARG A N 1
ATOM 6016 C CA . ARG A 1 789 ? 24.417 -35.180 24.883 1.00 90.25 789 ARG A CA 1
ATOM 6017 C C . ARG A 1 789 ? 25.154 -33.882 25.225 1.00 90.25 789 ARG A C 1
ATOM 6019 O O . ARG A 1 789 ? 25.794 -33.324 24.340 1.00 90.25 789 ARG A O 1
ATOM 6026 N N . ALA A 1 790 ? 25.065 -33.399 26.466 1.00 89.12 790 ALA A N 1
ATOM 6027 C CA . ALA A 1 790 ? 25.801 -32.214 26.915 1.00 89.12 790 ALA A CA 1
ATOM 6028 C C . ALA A 1 790 ? 27.319 -32.469 26.914 1.00 89.12 790 ALA A C 1
ATOM 6030 O O . ALA A 1 790 ? 28.079 -31.694 26.327 1.00 89.12 790 ALA A O 1
ATOM 6031 N N . MET A 1 791 ? 27.744 -33.594 27.502 1.00 88.19 791 MET A N 1
ATOM 6032 C CA . MET A 1 791 ? 29.154 -33.988 27.599 1.00 88.19 791 MET A CA 1
ATOM 6033 C C . MET A 1 791 ? 29.778 -34.322 26.233 1.00 88.19 791 MET A C 1
ATOM 6035 O O . MET A 1 791 ? 30.942 -34.010 26.006 1.00 88.19 791 MET A O 1
ATOM 6039 N N . GLU A 1 792 ? 29.005 -34.886 25.293 1.00 89.06 792 GLU A N 1
ATOM 6040 C CA . GLU A 1 792 ? 29.446 -35.227 23.924 1.00 89.06 792 GLU A CA 1
ATOM 6041 C C . GLU A 1 792 ? 30.066 -34.037 23.159 1.00 89.06 792 GLU A C 1
ATOM 6043 O O . GLU A 1 792 ? 30.833 -34.233 22.217 1.00 89.06 792 GLU A O 1
ATOM 6048 N N . LYS A 1 793 ? 29.711 -32.796 23.521 1.00 82.94 793 LYS A N 1
ATOM 6049 C CA . LYS A 1 793 ? 30.072 -31.589 22.760 1.00 82.94 793 LYS A CA 1
ATOM 6050 C C . LYS A 1 793 ? 31.250 -30.799 23.310 1.00 82.94 793 LYS A C 1
ATOM 6052 O O . LYS A 1 793 ? 31.657 -29.850 22.652 1.00 82.94 793 LYS A O 1
ATOM 6057 N N . ILE A 1 794 ? 31.789 -31.169 24.469 1.00 81.75 794 ILE A N 1
ATOM 6058 C CA . ILE A 1 794 ? 32.813 -30.375 25.162 1.00 81.75 794 ILE A CA 1
ATOM 6059 C C . ILE A 1 794 ? 34.070 -30.177 24.299 1.00 81.75 794 ILE A C 1
ATOM 6061 O O . ILE A 1 794 ? 34.613 -29.080 24.278 1.00 81.75 794 ILE A O 1
ATOM 6065 N N . ASP A 1 795 ? 34.468 -31.191 23.526 1.00 74.88 795 ASP A N 1
ATOM 6066 C CA . ASP A 1 795 ? 35.664 -31.157 22.668 1.00 74.88 795 ASP A CA 1
ATOM 6067 C C . ASP A 1 795 ? 35.359 -30.792 21.193 1.00 74.88 795 ASP A C 1
ATOM 6069 O O . ASP A 1 795 ? 36.143 -31.085 20.287 1.00 74.88 795 ASP A O 1
ATOM 6073 N N . VAL A 1 796 ? 34.192 -30.202 20.905 1.00 80.12 796 VAL A N 1
ATOM 6074 C CA . VAL A 1 796 ? 33.794 -29.810 19.541 1.00 80.12 796 VAL A CA 1
ATOM 6075 C C . VAL A 1 796 ? 34.200 -28.363 19.257 1.00 80.12 796 VAL A C 1
ATOM 6077 O O . VAL A 1 796 ? 33.976 -27.473 20.068 1.00 80.12 796 VAL A O 1
ATOM 6080 N N . LEU A 1 797 ? 34.746 -28.101 18.066 1.00 76.69 797 LEU A N 1
ATOM 6081 C CA . LEU A 1 797 ? 35.105 -26.747 17.628 1.00 76.69 797 LEU A CA 1
ATOM 6082 C C . LEU A 1 797 ? 33.919 -25.770 17.760 1.00 76.69 797 LEU A C 1
ATOM 6084 O O . LEU A 1 797 ? 32.842 -26.028 17.218 1.00 76.69 797 LEU A O 1
ATOM 6088 N N . GLY A 1 798 ? 34.149 -24.645 18.443 1.00 76.12 798 GLY A N 1
ATOM 6089 C CA . GLY A 1 798 ? 33.128 -23.634 18.744 1.00 76.12 798 GLY A CA 1
ATOM 6090 C C . GLY A 1 798 ? 32.270 -23.949 19.978 1.00 76.12 798 GLY A C 1
ATOM 6091 O O . GLY A 1 798 ? 31.284 -23.259 20.223 1.00 76.12 798 GLY A O 1
ATOM 6092 N N . MET A 1 799 ? 32.608 -24.985 20.751 1.00 83.00 799 MET A N 1
ATOM 6093 C CA . MET A 1 799 ? 31.954 -25.315 22.019 1.00 83.00 799 MET A CA 1
ATOM 6094 C C . MET A 1 799 ? 32.894 -25.115 23.205 1.00 83.00 799 MET A C 1
ATOM 6096 O O . MET A 1 799 ? 34.110 -25.243 23.098 1.00 83.00 799 MET A O 1
ATOM 6100 N N . MET A 1 800 ? 32.299 -24.865 24.364 1.00 84.44 800 MET A N 1
ATOM 6101 C CA . MET A 1 800 ? 32.920 -25.070 25.671 1.00 84.44 800 MET A CA 1
ATOM 6102 C C . MET A 1 800 ? 31.861 -25.560 26.663 1.00 84.44 800 MET A C 1
ATOM 6104 O O . MET A 1 800 ? 30.676 -25.623 26.332 1.00 84.44 800 MET A O 1
ATOM 6108 N N . ALA A 1 801 ? 32.249 -25.868 27.897 1.00 87.69 801 ALA A N 1
ATOM 6109 C CA . ALA A 1 801 ? 31.283 -26.080 28.972 1.00 87.69 801 ALA A CA 1
ATOM 6110 C C . ALA A 1 801 ? 31.720 -25.461 30.301 1.00 87.69 801 ALA A C 1
ATOM 6112 O O . ALA A 1 801 ? 32.910 -25.266 30.555 1.00 87.69 801 ALA A O 1
ATOM 6113 N N . LEU A 1 802 ? 30.729 -25.174 31.145 1.00 89.00 802 LEU A N 1
ATOM 6114 C CA . LEU A 1 802 ? 30.895 -24.773 32.539 1.00 89.00 802 LEU A CA 1
ATOM 6115 C C . LEU A 1 802 ? 30.362 -25.878 33.444 1.00 89.00 802 LEU A C 1
ATOM 6117 O O . LEU A 1 802 ? 29.203 -26.275 33.327 1.00 89.00 802 LEU A O 1
ATOM 6121 N N . GLU A 1 803 ? 31.206 -26.364 34.343 1.00 88.69 803 GLU A N 1
ATOM 6122 C CA . GLU A 1 803 ? 30.873 -27.365 35.350 1.00 88.69 803 GLU A CA 1
ATOM 6123 C C . GLU A 1 803 ? 30.803 -26.696 36.731 1.00 88.69 803 GLU A C 1
ATOM 6125 O O . GLU A 1 803 ? 31.756 -26.034 37.151 1.00 88.69 803 GLU A O 1
ATOM 6130 N N . PHE A 1 804 ? 29.667 -26.843 37.419 1.00 89.56 804 PHE A N 1
ATOM 6131 C CA . PHE A 1 804 ? 29.358 -26.130 38.663 1.00 89.56 804 PHE A CA 1
ATOM 6132 C C . PHE A 1 804 ? 29.527 -27.013 39.906 1.00 89.56 804 PHE A C 1
ATOM 6134 O O . PHE A 1 804 ? 28.853 -28.041 40.051 1.00 89.56 804 PHE A O 1
ATOM 6141 N N . HIS A 1 805 ? 30.355 -26.540 40.841 1.00 86.06 805 HIS A N 1
ATOM 6142 C CA . HIS A 1 805 ? 30.687 -27.171 42.122 1.00 86.06 805 HIS A CA 1
ATOM 6143 C C . HIS A 1 805 ? 30.254 -26.270 43.296 1.00 86.06 805 HIS A C 1
ATOM 6145 O O . HIS A 1 805 ? 31.079 -25.559 43.862 1.00 86.06 805 HIS A O 1
ATOM 6151 N N . PRO A 1 806 ? 28.960 -26.276 43.678 1.00 81.81 806 PRO A N 1
ATOM 6152 C CA . PRO A 1 806 ? 28.418 -25.438 44.763 1.00 81.81 806 PRO A CA 1
ATOM 6153 C C . PRO A 1 806 ? 28.941 -25.772 46.169 1.00 81.81 806 PRO A C 1
ATOM 6155 O O . PRO A 1 806 ? 28.713 -25.005 47.097 1.00 81.81 806 PRO A O 1
ATOM 6158 N N . GLU A 1 807 ? 29.623 -26.908 46.324 1.00 78.62 807 GLU A N 1
ATOM 6159 C CA . GLU A 1 807 ? 30.215 -27.378 47.585 1.00 78.62 807 GLU A CA 1
ATOM 6160 C C . GLU A 1 807 ? 31.644 -26.826 47.815 1.00 78.62 807 GLU A C 1
ATOM 6162 O O . GLU A 1 807 ? 32.227 -27.052 48.875 1.00 78.62 807 GLU A O 1
ATOM 6167 N N . GLU A 1 808 ? 32.237 -26.151 46.819 1.00 76.38 808 GLU A N 1
ATOM 6168 C CA . GLU A 1 808 ? 33.597 -25.586 46.875 1.00 76.38 808 GLU A CA 1
ATOM 6169 C C . GLU A 1 808 ? 33.572 -24.105 47.310 1.00 76.38 808 GLU A C 1
ATOM 6171 O O . GLU A 1 808 ? 32.545 -23.430 47.213 1.00 76.38 808 GLU A O 1
ATOM 6176 N N . GLU A 1 809 ? 34.689 -23.587 47.839 1.00 65.19 809 GLU A N 1
ATOM 6177 C CA . GLU A 1 809 ? 34.736 -22.226 48.400 1.00 65.19 809 GLU A CA 1
ATOM 6178 C C . GLU A 1 809 ? 34.455 -21.134 47.344 1.00 65.19 809 GLU A C 1
ATOM 6180 O O . GLU A 1 809 ? 34.720 -21.282 46.144 1.00 65.19 809 GLU A O 1
ATOM 6185 N N . ALA A 1 810 ? 33.898 -20.007 47.805 1.00 58.59 810 ALA A N 1
ATOM 6186 C CA . ALA A 1 810 ? 33.453 -18.908 46.953 1.00 58.59 810 ALA A CA 1
ATOM 6187 C C . ALA A 1 810 ? 34.611 -18.334 46.113 1.00 58.59 810 ALA A C 1
ATOM 6189 O O . ALA A 1 810 ? 35.486 -17.637 46.623 1.00 58.59 810 ALA A O 1
ATOM 6190 N N . GLY A 1 811 ? 34.591 -18.626 44.811 1.00 58.56 811 GLY A N 1
ATOM 6191 C CA . GLY A 1 811 ? 35.649 -18.262 43.865 1.00 58.56 811 GLY A CA 1
ATOM 6192 C C . GLY A 1 811 ? 36.136 -19.425 42.998 1.00 58.56 811 GLY A C 1
ATOM 6193 O O . GLY A 1 811 ? 36.544 -19.180 41.866 1.00 58.56 811 GLY A O 1
ATOM 6194 N N . GLU A 1 812 ? 36.043 -20.672 43.480 1.00 67.50 812 GLU A N 1
ATOM 6195 C CA . GLU A 1 812 ? 36.574 -21.856 42.773 1.00 67.50 812 GLU A CA 1
ATOM 6196 C C . GLU A 1 812 ? 35.487 -22.784 42.191 1.00 67.50 812 GLU A C 1
ATOM 6198 O O . GLU A 1 812 ? 35.777 -23.605 41.323 1.00 67.50 812 GLU A O 1
ATOM 6203 N N . GLY A 1 813 ? 34.217 -22.600 42.573 1.00 78.12 813 GLY A N 1
ATOM 6204 C CA . GLY A 1 813 ? 33.087 -23.465 42.192 1.00 78.12 813 GLY A CA 1
ATOM 6205 C C . GLY A 1 813 ? 32.656 -23.494 40.710 1.00 78.12 813 GLY A C 1
ATOM 6206 O O . GLY A 1 813 ? 31.577 -24.010 40.415 1.00 78.12 813 GLY A O 1
ATOM 6207 N N . ILE A 1 814 ? 33.441 -22.960 39.764 1.00 87.62 814 ILE A N 1
ATOM 6208 C CA . ILE A 1 814 ? 33.199 -23.094 38.312 1.00 87.62 814 ILE A CA 1
ATOM 6209 C C . ILE A 1 814 ? 34.462 -23.588 37.616 1.00 87.62 814 ILE A C 1
ATOM 6211 O O . ILE A 1 814 ? 35.502 -22.929 37.647 1.00 87.62 814 ILE A O 1
ATOM 6215 N N . ARG A 1 815 ? 34.343 -24.698 36.885 1.00 85.88 815 ARG A N 1
ATOM 6216 C CA . ARG A 1 815 ? 35.402 -25.218 36.011 1.00 85.88 815 ARG A CA 1
ATOM 6217 C C . ARG A 1 815 ? 35.004 -25.048 34.553 1.00 85.88 815 ARG A C 1
ATOM 6219 O O . ARG A 1 815 ? 33.882 -25.370 34.174 1.00 85.88 815 ARG A O 1
ATOM 6226 N N . MET A 1 816 ? 35.925 -24.544 33.736 1.00 83.44 816 MET A N 1
ATOM 6227 C CA . MET A 1 816 ? 35.736 -24.436 32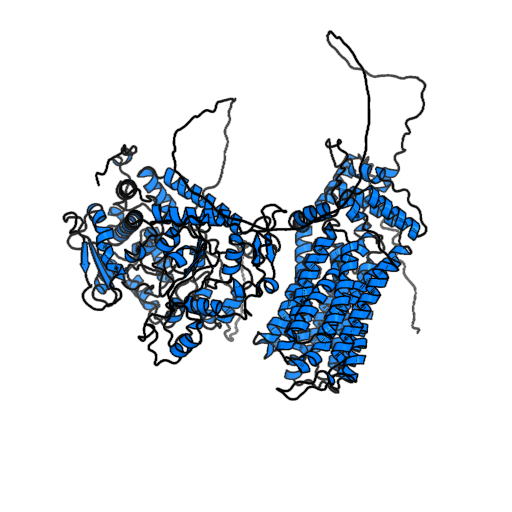.288 1.00 83.44 816 MET A CA 1
ATOM 6228 C C . MET A 1 816 ? 36.350 -25.648 31.584 1.00 83.44 816 MET A C 1
ATOM 6230 O O . MET A 1 816 ? 37.474 -26.035 31.900 1.00 83.44 816 MET A O 1
ATOM 6234 N N . LEU A 1 817 ? 35.636 -26.206 30.609 1.00 82.56 817 LEU A N 1
ATOM 6235 C CA . LEU A 1 817 ? 36.033 -27.381 29.828 1.00 82.56 817 LEU A CA 1
ATOM 6236 C C . LEU A 1 817 ? 35.998 -27.048 28.319 1.00 82.56 817 LEU A C 1
ATOM 6238 O O . LEU A 1 817 ? 35.177 -26.231 27.900 1.00 82.56 817 LEU A O 1
ATOM 6242 N N . GLY A 1 818 ? 36.866 -27.669 27.507 1.00 72.75 818 GLY A N 1
ATOM 6243 C CA . GLY A 1 818 ? 36.851 -27.571 26.029 1.00 72.75 818 GLY A CA 1
ATOM 6244 C C . GLY A 1 818 ? 37.630 -26.411 25.374 1.00 72.75 818 GLY A C 1
ATOM 6245 O O . GLY A 1 818 ? 37.675 -26.305 24.156 1.00 72.75 818 GLY A O 1
ATOM 6246 N N . LEU A 1 819 ? 38.271 -25.532 26.152 1.00 61.16 819 LEU A N 1
ATOM 6247 C CA . LEU A 1 819 ? 38.757 -24.212 25.696 1.00 61.16 819 LEU A CA 1
ATOM 6248 C C . LEU A 1 819 ? 40.027 -24.161 24.810 1.00 61.16 819 LEU A C 1
ATOM 6250 O O . LEU A 1 819 ? 40.446 -23.059 24.436 1.00 61.16 819 LEU A O 1
ATOM 6254 N N . ASP A 1 820 ? 40.687 -25.285 24.522 1.00 52.50 820 ASP A N 1
ATOM 6255 C CA . ASP A 1 820 ? 42.127 -25.266 24.209 1.00 52.50 820 ASP A CA 1
ATOM 6256 C C . ASP A 1 820 ? 42.525 -25.005 22.739 1.00 52.50 820 ASP A C 1
ATOM 6258 O O . ASP A 1 820 ? 43.676 -24.625 22.501 1.00 52.50 820 ASP A O 1
ATOM 6262 N N . GLU A 1 821 ? 41.627 -25.106 21.747 1.00 51.50 821 GLU A N 1
ATOM 6263 C CA . GLU A 1 821 ? 41.992 -24.893 20.330 1.00 51.50 821 GLU A CA 1
ATOM 6264 C C . GLU A 1 821 ? 41.088 -23.905 19.557 1.00 51.50 821 GLU A C 1
ATOM 6266 O O . GLU A 1 821 ? 39.866 -23.918 19.650 1.00 51.50 821 GLU A O 1
ATOM 6271 N N . VAL A 1 822 ? 41.737 -23.086 18.708 1.00 44.28 822 VAL A N 1
ATOM 6272 C CA . VAL A 1 822 ? 41.174 -22.071 17.777 1.00 44.28 822 VAL A CA 1
ATOM 6273 C C . VAL A 1 822 ? 40.846 -20.687 18.411 1.00 44.28 822 VAL A C 1
ATOM 6275 O O . VAL A 1 822 ? 41.016 -20.454 19.614 1.00 44.28 822 VAL A O 1
ATOM 6278 N N . GLY A 1 823 ? 40.656 -19.666 17.560 1.00 51.03 823 GLY A N 1
ATOM 6279 C CA . GLY A 1 823 ? 40.839 -18.238 17.876 1.00 51.03 823 GLY A CA 1
ATOM 6280 C C . GLY A 1 823 ? 39.663 -17.318 17.520 1.00 51.03 823 GLY A C 1
ATOM 6281 O O . GLY A 1 823 ? 38.581 -17.784 17.205 1.00 51.03 823 GLY A O 1
ATOM 6282 N N . ALA A 1 824 ? 39.915 -16.003 17.576 1.00 43.78 824 ALA A N 1
ATOM 6283 C CA . ALA A 1 824 ? 38.969 -14.890 17.372 1.00 43.78 824 ALA A CA 1
ATOM 6284 C C . ALA A 1 824 ? 37.775 -14.828 18.351 1.00 43.78 824 ALA A C 1
ATOM 6286 O O . ALA A 1 824 ? 37.732 -13.901 19.156 1.00 43.78 824 ALA A O 1
ATOM 6287 N N . SER A 1 825 ? 36.886 -15.821 18.390 1.00 49.47 825 SER A N 1
ATOM 6288 C CA . SER A 1 825 ? 35.627 -15.828 19.173 1.00 49.47 825 SER A CA 1
ATOM 6289 C C . SER A 1 825 ? 35.812 -15.971 20.698 1.00 49.47 825 SER A C 1
ATOM 6291 O O . SER A 1 825 ? 34.878 -16.177 21.465 1.00 49.47 825 SER A O 1
ATOM 6293 N N . ARG A 1 826 ? 37.050 -15.801 21.178 1.00 51.84 826 ARG A N 1
ATOM 6294 C CA . ARG A 1 826 ? 37.508 -16.003 22.564 1.00 51.84 826 ARG A CA 1
ATOM 6295 C C . ARG A 1 826 ? 36.915 -15.047 23.602 1.00 51.84 826 ARG A C 1
ATOM 6297 O O . ARG A 1 826 ? 37.234 -15.214 24.777 1.00 51.84 826 ARG A O 1
ATOM 6304 N N . HIS A 1 827 ? 36.156 -14.038 23.191 1.00 53.53 827 HIS A N 1
ATOM 6305 C CA . HIS A 1 827 ? 35.726 -12.947 24.064 1.00 53.53 827 HIS A CA 1
ATOM 6306 C C . HIS A 1 827 ? 34.350 -13.191 24.704 1.00 53.53 827 HIS A C 1
ATOM 6308 O O . HIS A 1 827 ? 34.188 -12.942 25.891 1.00 53.53 827 HIS A O 1
ATOM 6314 N N . VAL A 1 828 ? 33.388 -13.770 23.975 1.00 55.34 828 VAL A N 1
ATOM 6315 C CA . VAL A 1 828 ? 31.980 -13.843 24.423 1.00 55.34 828 VAL A CA 1
ATOM 6316 C C . VAL A 1 828 ? 31.756 -14.823 25.584 1.00 55.34 828 VAL A C 1
ATOM 6318 O O . VAL A 1 828 ? 30.883 -14.598 26.417 1.00 55.34 828 VAL A O 1
ATOM 6321 N N . ALA A 1 829 ? 32.538 -15.902 25.681 1.00 60.03 829 ALA A N 1
ATOM 6322 C CA . ALA A 1 829 ? 32.252 -16.985 26.629 1.00 60.03 829 ALA A CA 1
ATOM 6323 C C . ALA A 1 829 ? 33.147 -17.012 27.891 1.00 60.03 829 ALA A C 1
ATOM 6325 O O . ALA A 1 829 ? 32.830 -17.699 28.863 1.00 60.03 829 ALA A O 1
ATOM 6326 N N . LYS A 1 830 ? 34.245 -16.243 27.925 1.00 64.25 830 LYS A N 1
ATOM 6327 C CA . LYS A 1 830 ? 35.206 -16.244 29.052 1.00 64.25 830 LYS A CA 1
ATOM 6328 C C . LYS A 1 830 ? 34.753 -15.480 30.290 1.00 64.25 830 LYS A C 1
ATOM 6330 O O . LYS A 1 830 ? 35.329 -15.675 31.356 1.00 64.25 830 LYS A O 1
ATOM 6335 N N . ASP A 1 831 ? 33.740 -14.634 30.151 1.00 74.62 831 ASP A N 1
ATOM 6336 C CA . ASP A 1 831 ? 33.178 -13.843 31.245 1.00 74.62 831 ASP A CA 1
ATOM 6337 C C . ASP A 1 831 ? 31.934 -14.496 31.885 1.00 74.62 831 ASP A C 1
ATOM 6339 O O . ASP A 1 831 ? 31.394 -13.977 32.857 1.00 74.62 831 ASP A O 1
ATOM 6343 N N . TYR A 1 832 ? 31.494 -15.675 31.422 1.00 81.38 832 TYR A N 1
ATOM 6344 C CA . TYR A 1 832 ? 30.458 -16.429 32.141 1.00 81.38 832 TYR A CA 1
ATOM 6345 C C . TYR A 1 832 ? 30.881 -16.855 33.558 1.00 81.38 832 TYR A C 1
ATOM 6347 O O . TYR A 1 832 ? 30.063 -16.721 34.465 1.00 81.38 832 TYR A O 1
ATOM 6355 N N . PRO A 1 833 ? 32.122 -17.313 33.824 1.00 83.38 833 PRO A N 1
ATOM 6356 C CA . PRO A 1 833 ? 32.564 -17.562 35.192 1.00 83.38 833 PRO A CA 1
ATOM 6357 C C . PRO A 1 833 ? 32.474 -16.315 36.079 1.00 83.38 833 PRO A C 1
ATOM 6359 O O . PRO A 1 833 ? 31.954 -16.400 37.183 1.00 83.38 833 PRO A O 1
ATOM 6362 N N . SER A 1 834 ? 32.897 -15.137 35.605 1.00 82.00 834 SER A N 1
ATOM 6363 C CA . SER A 1 834 ? 32.813 -13.905 36.407 1.00 82.00 834 SER A CA 1
ATOM 6364 C C . SER A 1 834 ? 31.368 -13.445 36.637 1.00 82.00 834 SER A C 1
ATOM 6366 O O . SER A 1 834 ? 31.078 -12.854 37.677 1.00 82.00 834 SER A O 1
ATOM 6368 N N . LEU A 1 835 ? 30.450 -13.761 35.716 1.00 83.69 835 LEU A N 1
ATOM 6369 C CA . LEU A 1 835 ? 29.016 -13.537 35.892 1.00 83.69 835 LEU A CA 1
ATOM 6370 C C . LEU A 1 835 ? 28.432 -14.479 36.952 1.00 83.69 835 LEU A C 1
ATOM 6372 O O . LEU A 1 835 ? 27.704 -14.038 37.836 1.00 83.69 835 LEU A O 1
ATOM 6376 N N . LEU A 1 836 ? 28.756 -15.769 36.874 1.00 85.69 836 LEU A N 1
ATOM 6377 C CA . LEU A 1 836 ? 28.052 -16.822 37.606 1.00 85.69 836 LEU A CA 1
ATOM 6378 C C . LEU A 1 836 ? 28.691 -17.190 38.952 1.00 85.69 836 LEU A C 1
ATOM 6380 O O . LEU A 1 836 ? 27.973 -17.677 39.819 1.00 85.69 836 LEU A O 1
ATOM 6384 N N . THR A 1 837 ? 29.989 -16.945 39.171 1.00 85.19 837 THR A N 1
ATOM 6385 C CA . THR A 1 837 ? 30.695 -17.285 40.426 1.00 85.19 837 THR A CA 1
ATOM 6386 C C . THR A 1 837 ? 29.983 -16.783 41.692 1.00 85.19 837 THR A C 1
ATOM 6388 O O . THR A 1 837 ? 29.840 -17.583 42.620 1.00 85.19 837 THR A O 1
ATOM 6391 N N . PRO A 1 838 ? 29.457 -15.538 41.759 1.00 79.25 838 PRO A N 1
ATOM 6392 C CA . PRO A 1 838 ? 28.695 -15.070 42.922 1.00 79.25 838 PRO A CA 1
ATOM 6393 C C . PRO A 1 838 ? 27.434 -15.892 43.221 1.00 79.25 838 PRO A C 1
ATOM 6395 O O . PRO A 1 838 ? 26.952 -15.882 44.346 1.00 79.25 838 PRO A O 1
ATOM 6398 N N . LEU A 1 839 ? 26.910 -16.628 42.239 1.00 79.75 839 LEU A N 1
ATOM 6399 C CA . LEU A 1 839 ? 25.631 -17.339 42.301 1.00 79.75 839 LEU A CA 1
ATOM 6400 C C . LEU A 1 839 ? 25.782 -18.825 42.634 1.00 79.75 839 LEU A C 1
ATOM 6402 O O . LEU A 1 839 ? 24.821 -19.473 43.040 1.00 79.75 839 LEU A O 1
ATOM 6406 N N . VAL A 1 840 ? 26.981 -19.383 42.452 1.00 81.88 840 VAL A N 1
ATOM 6407 C CA . VAL A 1 840 ? 27.216 -20.832 42.538 1.00 81.88 840 VAL A CA 1
ATOM 6408 C C . VAL A 1 840 ? 26.853 -21.399 43.904 1.00 81.88 840 VAL A C 1
ATOM 6410 O O . VAL A 1 840 ? 26.185 -22.424 43.971 1.00 81.88 840 VAL A O 1
ATOM 6413 N N . HIS A 1 841 ? 27.212 -20.704 44.982 1.00 78.38 841 HIS A N 1
ATOM 6414 C CA . HIS A 1 841 ? 26.914 -21.125 46.354 1.00 78.38 841 HIS A CA 1
ATOM 6415 C C . HIS A 1 841 ? 25.407 -21.121 46.698 1.00 78.38 841 HIS A C 1
ATOM 6417 O O . HIS A 1 841 ? 25.002 -21.710 47.698 1.00 78.38 841 HIS A O 1
ATOM 6423 N N . LEU A 1 842 ? 24.571 -20.466 45.880 1.00 77.62 842 LEU A N 1
ATOM 6424 C CA . LEU A 1 842 ? 23.109 -20.452 46.014 1.00 77.62 842 LEU A CA 1
ATOM 6425 C C . LEU A 1 842 ? 22.444 -21.610 45.252 1.00 77.62 842 LEU A C 1
ATOM 6427 O O . LEU A 1 842 ? 21.271 -21.915 45.484 1.00 77.62 842 LEU A O 1
ATOM 6431 N N . LEU A 1 843 ? 23.170 -22.274 44.345 1.00 79.06 843 LEU A N 1
ATOM 6432 C CA . LEU A 1 843 ? 22.673 -23.464 43.664 1.00 79.06 843 LEU A CA 1
ATOM 6433 C C . LEU A 1 843 ? 22.630 -24.642 44.654 1.00 79.06 843 LEU A C 1
ATOM 6435 O O . LEU A 1 843 ? 23.593 -24.869 45.386 1.00 79.06 843 LEU A O 1
ATOM 6439 N N . PRO A 1 844 ? 21.560 -25.461 44.661 1.00 77.81 844 PRO A N 1
ATOM 6440 C CA . PRO A 1 844 ? 21.532 -26.662 45.487 1.00 77.81 844 PRO A CA 1
ATOM 6441 C C . PRO A 1 844 ? 22.690 -27.617 45.134 1.00 77.81 844 PRO A C 1
ATOM 6443 O O . PRO A 1 844 ? 23.073 -27.693 43.964 1.00 77.81 844 PRO A O 1
ATOM 6446 N N . PRO A 1 845 ? 23.197 -28.420 46.084 1.00 75.62 845 PRO A N 1
ATOM 6447 C CA . PRO A 1 845 ? 24.351 -29.288 45.857 1.00 75.62 845 PRO A CA 1
ATOM 6448 C C . PRO A 1 845 ? 24.099 -30.346 44.775 1.00 75.62 845 PRO A C 1
ATOM 6450 O O . PRO A 1 845 ? 23.037 -30.975 44.726 1.00 75.62 845 PRO A O 1
ATOM 6453 N N . SER A 1 846 ? 25.052 -30.516 43.858 1.00 73.31 846 SER A N 1
ATOM 6454 C CA . SER A 1 846 ? 24.994 -31.509 42.772 1.00 73.31 846 SER A CA 1
ATOM 6455 C C . SER A 1 846 ? 25.554 -32.864 43.231 1.00 73.31 846 SER A C 1
ATOM 6457 O O . SER A 1 846 ? 26.491 -32.877 44.028 1.00 73.31 846 SER A O 1
ATOM 6459 N N . PRO A 1 847 ? 25.049 -34.008 42.730 1.00 70.81 847 PRO A N 1
ATOM 6460 C CA . PRO A 1 847 ? 25.687 -35.303 42.964 1.00 70.81 847 PRO A CA 1
ATOM 6461 C C . PRO A 1 847 ? 27.128 -35.308 42.437 1.00 70.81 847 PRO A C 1
ATOM 6463 O O . PRO A 1 847 ? 27.378 -34.852 41.322 1.00 70.81 847 PRO A O 1
ATOM 6466 N N . ALA A 1 848 ? 28.073 -35.843 43.215 1.00 69.31 848 ALA A N 1
ATOM 6467 C CA . ALA A 1 848 ? 29.498 -35.847 42.860 1.00 69.31 848 ALA A CA 1
ATOM 6468 C C . ALA A 1 848 ? 29.829 -36.686 41.605 1.00 69.31 848 ALA A C 1
ATOM 6470 O O . ALA A 1 848 ? 30.882 -36.509 41.001 1.00 69.31 848 ALA A O 1
ATOM 6471 N N . ASP A 1 849 ? 28.939 -37.599 41.217 1.00 75.56 849 ASP A N 1
ATOM 6472 C CA . ASP A 1 849 ? 29.000 -38.427 40.009 1.00 75.56 849 ASP A CA 1
ATOM 6473 C C . ASP A 1 849 ? 28.285 -37.804 38.793 1.00 75.56 849 ASP A C 1
ATOM 6475 O O . ASP A 1 849 ? 28.406 -38.313 37.679 1.00 75.56 849 ASP A O 1
ATOM 6479 N N . ALA A 1 850 ? 27.556 -36.701 38.990 1.00 78.69 850 ALA A N 1
ATOM 6480 C CA . ALA A 1 850 ? 26.840 -35.972 37.947 1.00 78.69 850 ALA A CA 1
ATOM 6481 C C . ALA A 1 850 ? 26.781 -34.459 38.262 1.00 78.69 850 ALA A C 1
ATOM 6483 O O . ALA A 1 850 ? 25.681 -33.924 38.477 1.00 78.69 850 ALA A O 1
ATOM 6484 N N . PRO A 1 851 ? 27.936 -33.754 38.291 1.00 86.94 851 PRO A N 1
ATOM 6485 C CA . PRO A 1 851 ? 27.965 -32.302 38.461 1.00 86.94 851 PRO A CA 1
ATOM 6486 C C . PRO A 1 851 ? 27.096 -31.620 37.397 1.00 86.94 851 PRO A C 1
ATOM 6488 O O . PRO A 1 851 ? 26.845 -32.179 36.329 1.00 86.94 851 PRO A O 1
ATOM 6491 N N . LEU A 1 852 ? 26.584 -30.427 37.700 1.00 90.44 852 LEU A N 1
ATOM 6492 C CA . LEU A 1 852 ? 25.789 -29.672 36.733 1.00 90.44 852 LEU A CA 1
ATOM 6493 C C . LEU A 1 852 ? 26.735 -29.132 35.657 1.00 90.44 852 LEU A C 1
ATOM 6495 O O . LEU A 1 852 ? 27.640 -28.368 35.986 1.00 90.44 852 LEU A O 1
ATOM 6499 N N . THR A 1 853 ? 26.512 -29.504 34.396 1.00 91.12 853 THR A N 1
ATOM 6500 C CA . THR A 1 853 ? 27.363 -29.080 33.276 1.00 91.12 853 THR A CA 1
ATOM 6501 C C . THR A 1 853 ? 26.532 -28.394 32.199 1.00 91.12 853 THR A C 1
ATOM 6503 O O . THR A 1 853 ? 25.591 -28.968 31.643 1.00 91.12 853 THR A O 1
ATOM 6506 N N . LEU A 1 854 ? 26.879 -27.142 31.913 1.00 91.12 854 LEU A N 1
ATOM 6507 C CA . LEU A 1 854 ? 26.240 -26.295 30.914 1.00 91.12 854 LEU A CA 1
ATOM 6508 C C . LEU A 1 854 ? 27.152 -26.175 29.693 1.00 91.12 854 LEU A C 1
ATOM 6510 O O . LEU A 1 854 ? 28.203 -25.540 29.766 1.00 91.12 854 LEU A O 1
ATOM 6514 N N . THR A 1 855 ? 26.744 -26.782 28.583 1.00 90.19 855 THR A N 1
ATOM 6515 C CA . THR A 1 855 ? 27.445 -26.706 27.294 1.00 90.19 855 THR A CA 1
ATOM 6516 C C . THR A 1 855 ? 27.063 -25.421 26.564 1.00 90.19 855 THR A C 1
ATOM 6518 O O . THR A 1 855 ? 25.883 -25.076 26.499 1.00 90.19 855 THR A O 1
ATOM 6521 N N . ILE A 1 856 ? 28.052 -24.718 26.013 1.00 86.81 856 ILE A N 1
ATOM 6522 C CA . ILE A 1 856 ? 27.930 -23.366 25.461 1.00 86.81 856 ILE A CA 1
ATOM 6523 C C . ILE A 1 856 ? 28.513 -23.318 24.045 1.00 86.81 856 ILE A C 1
ATOM 6525 O O . ILE A 1 856 ? 29.669 -23.684 23.840 1.00 86.81 856 ILE A O 1
ATOM 6529 N N . TRP A 1 857 ? 27.728 -22.817 23.094 1.00 85.31 857 TRP A N 1
ATOM 6530 C CA . TRP A 1 857 ? 28.167 -22.403 21.761 1.00 85.31 857 TRP A CA 1
ATOM 6531 C C . TRP A 1 857 ? 28.857 -21.035 21.843 1.00 85.31 857 TRP A C 1
ATOM 6533 O O . TRP A 1 857 ? 28.296 -20.097 22.410 1.00 85.31 857 TRP A O 1
ATOM 6543 N N . THR A 1 858 ? 30.081 -20.924 21.319 1.00 78.44 858 THR A N 1
ATOM 6544 C CA . THR A 1 858 ? 30.941 -19.737 21.498 1.00 78.44 858 THR A CA 1
ATOM 6545 C C . THR A 1 858 ? 30.882 -18.721 20.358 1.00 78.44 858 THR A C 1
ATOM 6547 O O . THR A 1 858 ? 31.479 -17.653 20.489 1.00 78.44 858 THR A O 1
ATOM 6550 N N . GLU A 1 859 ? 30.209 -19.036 19.249 1.00 77.69 859 GLU A N 1
ATOM 6551 C CA . GLU A 1 859 ? 29.987 -18.084 18.152 1.00 77.69 859 GLU A CA 1
ATOM 6552 C C . GLU A 1 859 ? 28.738 -17.220 18.406 1.00 77.69 859 GLU A C 1
ATOM 6554 O O . GLU A 1 859 ? 27.914 -17.513 19.274 1.00 77.69 859 GLU A O 1
ATOM 6559 N N . ASP A 1 860 ? 28.592 -16.127 17.654 1.00 74.69 860 ASP A N 1
ATOM 6560 C CA . ASP A 1 860 ? 27.505 -15.159 17.837 1.00 74.69 860 ASP A CA 1
ATOM 6561 C C . ASP A 1 860 ? 26.168 -15.596 17.212 1.00 74.69 860 ASP A C 1
ATOM 6563 O O . ASP A 1 860 ? 25.112 -15.132 17.655 1.00 74.69 860 ASP A O 1
ATOM 6567 N N . ASN A 1 861 ? 26.189 -16.490 16.219 1.00 78.25 861 ASN A N 1
ATOM 6568 C CA . ASN A 1 861 ? 25.009 -16.941 15.479 1.00 78.25 861 ASN A CA 1
ATOM 6569 C C . ASN A 1 861 ? 24.259 -18.116 16.132 1.00 78.25 861 ASN A C 1
ATOM 6571 O O . ASN A 1 861 ? 24.800 -18.858 16.949 1.00 78.25 861 ASN A O 1
ATOM 6575 N N . ALA A 1 862 ? 23.005 -18.325 15.719 1.00 77.88 862 ALA A N 1
ATOM 6576 C CA . ALA A 1 862 ? 22.254 -19.526 16.088 1.00 77.88 862 ALA A CA 1
ATOM 6577 C C . ALA A 1 862 ? 22.930 -20.781 15.497 1.00 77.88 862 ALA A C 1
ATOM 6579 O O . ALA A 1 862 ? 23.542 -20.731 14.432 1.00 77.88 862 ALA A O 1
ATOM 6580 N N . PHE A 1 863 ? 22.780 -21.955 16.106 1.00 70.38 863 PHE A N 1
ATOM 6581 C CA . PHE A 1 863 ? 23.597 -23.126 15.768 1.00 70.38 863 PHE A CA 1
ATOM 6582 C C . PHE A 1 863 ? 22.872 -24.194 14.929 1.00 70.38 863 PHE A C 1
ATOM 6584 O O . PHE A 1 863 ? 23.489 -24.834 14.068 1.00 70.38 863 PHE A O 1
ATOM 6591 N N . ARG A 1 864 ? 21.568 -24.413 15.140 1.00 75.56 864 ARG A N 1
ATOM 6592 C CA . ARG A 1 864 ? 20.815 -25.557 14.588 1.00 75.56 864 ARG A CA 1
ATOM 6593 C C . ARG A 1 864 ? 19.564 -25.163 13.801 1.00 75.56 864 ARG A C 1
ATOM 6595 O O . ARG A 1 864 ? 19.010 -24.084 13.971 1.00 75.56 864 ARG A O 1
ATOM 6602 N N . ILE A 1 865 ? 19.128 -26.080 12.930 1.00 74.69 865 ILE A N 1
ATOM 6603 C CA . ILE A 1 865 ? 17.754 -26.111 12.413 1.00 74.69 865 ILE A CA 1
ATOM 6604 C C . ILE A 1 865 ? 16.981 -27.129 13.265 1.00 74.69 865 ILE A C 1
ATOM 6606 O O . ILE A 1 865 ? 17.385 -28.299 13.296 1.00 74.69 865 ILE A O 1
ATOM 6610 N N . PRO A 1 866 ? 15.916 -26.704 13.964 1.00 74.38 866 PRO A N 1
ATOM 6611 C CA . PRO A 1 866 ? 15.107 -27.554 14.829 1.00 74.38 866 PRO A CA 1
ATOM 6612 C C . PRO A 1 866 ? 14.137 -28.434 14.023 1.00 74.38 866 PRO A C 1
ATOM 6614 O O . PRO A 1 866 ? 13.885 -28.206 12.840 1.00 74.38 866 PRO A O 1
ATOM 6617 N N . SER A 1 867 ? 13.539 -29.420 14.695 1.00 82.00 867 SER A N 1
ATOM 6618 C CA . SER A 1 867 ? 12.294 -30.051 14.250 1.00 82.00 867 SER A CA 1
ATOM 6619 C C . SER A 1 867 ? 11.181 -29.626 15.195 1.00 82.00 867 SER A C 1
ATOM 6621 O O . SER A 1 867 ? 11.152 -30.059 16.350 1.00 82.00 867 SER A O 1
ATOM 6623 N N . GLU A 1 868 ? 10.258 -28.795 14.718 1.00 84.19 868 GLU A N 1
ATOM 6624 C CA . GLU A 1 868 ? 9.217 -28.242 15.588 1.00 84.19 868 GLU A CA 1
ATOM 6625 C C . GLU A 1 868 ? 8.238 -29.325 16.061 1.00 84.19 868 GLU A C 1
ATOM 6627 O O . GLU A 1 868 ? 7.857 -29.334 17.224 1.00 84.19 868 GLU A O 1
ATOM 6632 N N . ARG A 1 869 ? 7.977 -30.359 15.250 1.00 84.25 869 ARG A N 1
ATOM 6633 C CA . ARG A 1 869 ? 7.227 -31.556 15.678 1.00 84.25 869 ARG A CA 1
ATOM 6634 C C . ARG A 1 869 ? 7.842 -32.244 16.913 1.00 84.25 869 ARG A C 1
ATOM 6636 O O . ARG A 1 869 ? 7.113 -32.771 17.753 1.00 84.25 869 ARG A O 1
ATOM 6643 N N . ILE A 1 870 ? 9.175 -32.253 17.041 1.00 86.75 870 ILE A N 1
ATOM 6644 C CA . ILE A 1 870 ? 9.864 -32.799 18.226 1.00 86.75 870 ILE A CA 1
ATOM 6645 C C . ILE A 1 870 ? 9.776 -31.807 19.392 1.00 86.75 870 ILE A C 1
ATOM 6647 O O . ILE A 1 870 ? 9.483 -32.220 20.517 1.00 86.75 870 ILE A O 1
ATOM 6651 N N . LEU A 1 871 ? 9.997 -30.510 19.153 1.00 88.00 871 LEU A N 1
ATOM 6652 C CA . LEU A 1 871 ? 9.976 -29.493 20.209 1.00 88.00 871 LEU A CA 1
ATOM 6653 C C . LEU A 1 871 ? 8.568 -29.261 20.779 1.00 88.00 871 LEU A C 1
ATOM 6655 O O . LEU A 1 871 ? 8.420 -29.297 21.998 1.00 88.00 871 LEU A O 1
ATOM 6659 N N . ALA A 1 872 ? 7.533 -29.118 19.950 1.00 87.75 872 ALA A N 1
ATOM 6660 C CA . ALA A 1 872 ? 6.137 -28.965 20.366 1.00 87.75 872 ALA A CA 1
ATOM 6661 C C . ALA A 1 872 ? 5.672 -30.130 21.254 1.00 87.75 872 ALA A C 1
ATOM 6663 O O . ALA A 1 872 ? 5.218 -29.912 22.381 1.00 87.75 872 ALA A O 1
ATOM 6664 N N . LYS A 1 873 ? 5.886 -31.379 20.814 1.00 90.06 873 LYS A N 1
ATOM 6665 C CA . LYS A 1 873 ? 5.587 -32.569 21.629 1.00 90.06 873 LYS A CA 1
ATOM 6666 C C . LYS A 1 873 ? 6.426 -32.617 22.912 1.00 90.06 873 LYS A C 1
ATOM 6668 O O . LYS A 1 873 ? 5.925 -33.032 23.954 1.00 90.06 873 LYS A O 1
ATOM 6673 N N . SER A 1 874 ? 7.676 -32.149 22.880 1.00 91.06 874 SER A N 1
ATOM 6674 C CA . SER A 1 874 ? 8.501 -32.027 24.092 1.00 91.06 874 SER A CA 1
ATOM 6675 C C . SER A 1 874 ? 7.934 -30.998 25.077 1.00 91.06 874 SER A C 1
ATOM 6677 O O . SER A 1 874 ? 7.880 -31.282 26.270 1.00 91.06 874 SER A O 1
ATOM 6679 N N . ARG A 1 875 ? 7.440 -29.844 24.607 1.00 91.38 875 ARG A N 1
ATOM 6680 C CA . ARG A 1 875 ? 6.759 -28.837 25.445 1.00 91.38 875 ARG A CA 1
ATOM 6681 C C . ARG A 1 875 ? 5.463 -29.405 26.052 1.00 91.38 875 ARG A C 1
ATOM 6683 O O . ARG A 1 875 ? 5.232 -29.234 27.247 1.00 91.38 875 ARG A O 1
ATOM 6690 N N . GLU A 1 876 ? 4.661 -30.142 25.278 1.00 90.88 876 GLU A N 1
ATOM 6691 C CA . GLU A 1 876 ? 3.435 -30.811 25.756 1.00 90.88 876 GLU A CA 1
ATOM 6692 C C . GLU A 1 876 ? 3.729 -31.871 26.836 1.00 90.88 876 GLU A C 1
ATOM 6694 O O . GLU A 1 876 ? 3.095 -31.884 27.896 1.00 90.88 876 GLU A O 1
ATOM 6699 N N . LEU A 1 877 ? 4.712 -32.748 26.597 1.00 92.12 877 LEU A N 1
ATOM 6700 C CA . LEU A 1 877 ? 5.151 -33.755 27.569 1.00 92.12 877 LEU A CA 1
ATOM 6701 C C . LEU A 1 877 ? 5.686 -33.096 28.848 1.00 92.12 877 LEU A C 1
ATOM 6703 O O . LEU A 1 877 ? 5.292 -33.495 29.945 1.00 92.12 877 LEU A O 1
ATOM 6707 N N . ALA A 1 878 ? 6.505 -32.050 28.714 1.00 89.88 878 ALA A N 1
ATOM 6708 C CA . ALA A 1 878 ? 7.067 -31.300 29.832 1.00 89.88 878 ALA A CA 1
ATOM 6709 C C . ALA A 1 878 ? 5.988 -30.667 30.727 1.00 89.88 878 ALA A C 1
ATOM 6711 O O . ALA A 1 878 ? 6.031 -30.857 31.945 1.00 89.88 878 ALA A O 1
ATOM 6712 N N . ARG A 1 879 ? 4.979 -29.999 30.142 1.00 87.00 879 ARG A N 1
ATOM 6713 C CA . ARG A 1 879 ? 3.829 -29.438 30.885 1.00 87.00 879 ARG A CA 1
ATOM 6714 C C . ARG A 1 879 ? 3.041 -30.515 31.638 1.00 87.00 879 ARG A C 1
ATOM 6716 O O . ARG A 1 879 ? 2.577 -30.281 32.749 1.00 87.00 879 ARG A O 1
ATOM 6723 N N . ARG A 1 880 ? 2.943 -31.730 31.085 1.00 88.06 880 ARG A N 1
ATOM 6724 C CA . ARG A 1 880 ? 2.328 -32.896 31.755 1.00 88.06 880 ARG A CA 1
ATOM 6725 C C . ARG A 1 880 ? 3.240 -33.592 32.776 1.00 88.06 880 ARG A C 1
ATOM 6727 O O . ARG A 1 880 ? 2.805 -34.551 33.414 1.00 88.06 880 ARG A O 1
ATOM 6734 N N . GLY A 1 881 ? 4.491 -33.155 32.937 1.00 86.00 881 GLY A N 1
ATOM 6735 C CA . GLY A 1 881 ? 5.483 -33.815 33.791 1.00 86.00 881 GLY A CA 1
ATOM 6736 C C . GLY A 1 881 ? 5.887 -35.210 33.297 1.00 86.00 881 GLY A C 1
ATOM 6737 O O . GLY A 1 881 ? 6.234 -36.073 34.108 1.00 86.00 881 GLY A O 1
ATOM 6738 N N . LEU A 1 882 ? 5.795 -35.442 31.986 1.00 90.06 882 LEU A N 1
ATOM 6739 C CA . LEU A 1 882 ? 6.158 -36.678 31.297 1.00 90.06 882 LEU A CA 1
ATOM 6740 C C . LEU A 1 882 ? 7.508 -36.525 30.586 1.00 90.06 882 LEU A C 1
ATOM 6742 O O . LEU A 1 882 ? 7.934 -35.423 30.249 1.00 90.06 882 LEU A O 1
ATOM 6746 N N . VAL A 1 883 ? 8.160 -37.656 30.325 1.00 91.56 883 VAL A N 1
ATOM 6747 C CA . VAL A 1 883 ? 9.377 -37.734 29.508 1.00 91.56 883 VAL A CA 1
ATOM 6748 C C . VAL A 1 883 ? 9.134 -38.609 28.288 1.00 91.56 883 VAL A C 1
ATOM 6750 O O . VAL A 1 883 ? 8.267 -39.483 28.314 1.00 91.56 883 VAL A O 1
ATOM 6753 N N . TRP A 1 884 ? 9.908 -38.378 27.233 1.00 93.44 884 TRP A N 1
ATOM 6754 C CA . TRP A 1 884 ? 9.962 -39.263 26.077 1.00 93.44 884 TRP A CA 1
ATOM 6755 C C . TRP A 1 884 ? 10.425 -40.668 26.472 1.00 93.44 884 TRP A C 1
ATOM 6757 O O . TRP A 1 884 ? 11.335 -40.823 27.292 1.00 93.44 884 TRP A O 1
ATOM 6767 N N . ASP A 1 885 ? 9.868 -41.684 25.813 1.00 92.94 885 ASP A N 1
ATOM 6768 C CA . ASP A 1 885 ? 10.551 -42.970 25.703 1.00 92.94 885 ASP A CA 1
ATOM 6769 C C . ASP A 1 885 ? 11.812 -42.807 24.833 1.00 92.94 885 ASP A C 1
ATOM 6771 O O . ASP A 1 885 ? 11.803 -42.092 23.829 1.00 92.94 885 ASP A O 1
ATOM 6775 N N . GLU A 1 886 ? 12.919 -43.444 25.222 1.00 87.75 886 GLU A N 1
ATOM 6776 C CA . GLU A 1 886 ? 14.203 -43.246 24.539 1.00 87.75 886 GLU A CA 1
ATOM 6777 C C . GLU A 1 886 ? 14.184 -43.809 23.107 1.00 87.75 886 GLU A C 1
ATOM 6779 O O . GLU A 1 886 ? 14.745 -43.189 22.203 1.00 87.75 886 GLU A O 1
ATOM 6784 N N . ALA A 1 887 ? 13.492 -44.929 22.864 1.00 88.44 887 ALA A N 1
ATOM 6785 C CA . ALA A 1 887 ? 13.355 -45.479 21.519 1.00 88.44 887 ALA A CA 1
ATOM 6786 C C . ALA A 1 887 ? 12.387 -44.645 20.664 1.00 88.44 887 ALA A C 1
ATOM 6788 O O . ALA A 1 887 ? 12.643 -44.457 19.476 1.00 88.44 887 ALA A O 1
ATOM 6789 N N . GLU A 1 888 ? 11.321 -44.099 21.257 1.00 91.56 888 GLU A N 1
ATOM 6790 C CA . GLU A 1 888 ? 10.402 -43.181 20.574 1.00 91.56 888 GLU A CA 1
ATOM 6791 C C . GLU A 1 888 ? 11.090 -41.867 20.161 1.00 91.56 888 GLU A C 1
ATOM 6793 O O . GLU A 1 888 ? 10.919 -41.421 19.027 1.00 91.56 888 GLU A O 1
ATOM 6798 N N . LEU A 1 889 ? 11.912 -41.271 21.034 1.00 88.50 889 LEU A N 1
ATOM 6799 C CA . LEU A 1 889 ? 12.683 -40.067 20.705 1.00 88.50 889 LEU A CA 1
ATOM 6800 C C . LEU A 1 889 ? 13.712 -40.345 19.604 1.00 88.50 889 LEU A C 1
ATOM 6802 O O . LEU A 1 889 ? 13.794 -39.585 18.643 1.00 88.50 889 LEU A O 1
ATOM 6806 N N . LEU A 1 890 ? 14.461 -41.450 19.698 1.00 85.75 890 LEU A N 1
ATOM 6807 C CA . LEU A 1 890 ? 15.422 -41.836 18.660 1.00 85.75 890 LEU A CA 1
ATOM 6808 C C . LEU A 1 890 ? 14.736 -42.140 17.317 1.00 85.75 890 LEU A C 1
ATOM 6810 O O . LEU A 1 890 ? 15.287 -41.809 16.270 1.00 85.75 890 LEU A O 1
ATOM 6814 N N . ALA A 1 891 ? 13.530 -42.717 17.327 1.00 87.31 891 ALA A N 1
ATOM 6815 C CA . ALA A 1 891 ? 12.729 -42.907 16.119 1.00 87.31 891 ALA A CA 1
ATOM 6816 C C . ALA A 1 891 ? 12.247 -41.568 15.534 1.00 87.31 891 ALA A C 1
ATOM 6818 O O . ALA A 1 891 ? 12.378 -41.350 14.332 1.00 87.31 891 ALA A O 1
ATOM 6819 N N . ALA A 1 892 ? 11.762 -40.643 16.369 1.00 85.75 892 ALA A N 1
ATOM 6820 C CA . ALA A 1 892 ? 11.335 -39.314 15.934 1.00 85.75 892 ALA A CA 1
ATOM 6821 C C . ALA A 1 892 ? 12.494 -38.478 15.356 1.00 85.75 892 ALA A C 1
ATOM 6823 O O . ALA A 1 892 ? 12.290 -37.747 14.387 1.00 85.75 892 ALA A O 1
ATOM 6824 N N . GLU A 1 893 ? 13.703 -38.614 15.913 1.00 85.56 893 GLU A N 1
ATOM 6825 C CA . GLU A 1 893 ? 14.934 -38.012 15.383 1.00 85.56 893 GLU A CA 1
ATOM 6826 C C . GLU A 1 893 ? 15.384 -38.677 14.069 1.00 85.56 893 GLU A C 1
ATOM 6828 O O . GLU A 1 893 ? 15.805 -37.979 13.150 1.00 85.56 893 GLU A O 1
ATOM 6833 N N . ALA A 1 894 ? 15.241 -40.000 13.935 1.00 83.25 894 ALA A N 1
ATOM 6834 C CA . ALA A 1 894 ? 15.539 -40.715 12.692 1.00 83.25 894 ALA A CA 1
ATOM 6835 C C . ALA A 1 894 ? 14.536 -40.411 11.560 1.00 83.25 894 ALA A C 1
ATOM 6837 O O . ALA A 1 894 ? 14.918 -40.409 10.393 1.00 83.25 894 ALA A O 1
ATOM 6838 N N . GLU A 1 895 ? 13.270 -40.114 11.876 1.00 80.12 895 GLU A N 1
ATOM 6839 C CA . GLU A 1 895 ? 12.265 -39.688 10.887 1.00 80.12 895 GLU A CA 1
ATOM 6840 C C . GLU A 1 895 ? 12.581 -38.331 10.238 1.00 80.12 895 GLU A C 1
ATOM 6842 O O . GLU A 1 895 ? 12.112 -38.069 9.129 1.00 80.12 895 GLU A O 1
ATOM 6847 N N . VAL A 1 896 ? 13.360 -37.473 10.908 1.00 76.06 896 VAL A N 1
ATOM 6848 C CA . VAL A 1 896 ? 13.794 -36.173 10.364 1.00 76.06 896 VAL A CA 1
ATOM 6849 C C . VAL A 1 896 ? 15.221 -36.184 9.814 1.00 76.06 896 VAL A C 1
ATOM 6851 O O . VAL A 1 896 ? 15.667 -35.178 9.259 1.00 76.06 896 VAL A O 1
ATOM 6854 N N . ASP A 1 897 ? 15.931 -37.311 9.911 1.00 67.56 897 ASP A N 1
ATOM 6855 C CA . ASP A 1 897 ? 17.269 -37.456 9.342 1.00 67.56 897 ASP A CA 1
ATOM 6856 C C . ASP A 1 897 ? 17.232 -37.341 7.805 1.00 67.56 897 ASP A C 1
ATOM 6858 O O . ASP A 1 897 ? 16.312 -37.795 7.122 1.00 67.56 897 ASP A O 1
ATOM 6862 N N . GLY A 1 898 ? 18.230 -36.662 7.244 1.00 62.00 898 GLY A N 1
ATOM 6863 C CA . GLY A 1 898 ? 18.290 -36.325 5.821 1.00 62.00 898 GLY A CA 1
ATOM 6864 C C . GLY A 1 898 ? 17.328 -35.221 5.348 1.00 62.00 898 GLY A C 1
ATOM 6865 O O . GLY A 1 898 ? 17.461 -34.780 4.202 1.00 62.00 898 GLY A O 1
ATOM 6866 N N . LEU A 1 899 ? 16.409 -34.720 6.186 1.00 71.31 899 LEU A N 1
ATOM 6867 C CA . LEU A 1 899 ? 15.654 -33.501 5.875 1.00 71.31 899 LEU A CA 1
ATOM 6868 C C . LEU A 1 899 ? 16.575 -32.276 5.927 1.00 71.31 899 LEU A C 1
ATOM 6870 O O . LEU A 1 899 ? 17.527 -32.228 6.703 1.00 71.31 899 LEU A O 1
ATOM 6874 N N . LYS A 1 900 ? 16.293 -31.272 5.091 1.00 71.88 900 LYS A N 1
ATOM 6875 C CA . LYS A 1 900 ? 17.107 -30.058 4.945 1.00 71.88 900 LYS A CA 1
ATOM 6876 C C . LYS A 1 900 ? 16.259 -28.796 4.906 1.00 71.88 900 LYS A C 1
ATOM 6878 O O . LYS A 1 900 ? 15.120 -28.841 4.434 1.00 71.88 900 LYS A O 1
ATOM 6883 N N . GLY A 1 901 ? 16.864 -27.697 5.343 1.00 72.44 901 GLY A N 1
ATOM 6884 C CA . GLY A 1 901 ? 16.289 -26.362 5.308 1.00 72.44 901 GLY A CA 1
ATOM 6885 C C . GLY A 1 901 ? 15.131 -26.164 6.281 1.00 72.44 901 GLY A C 1
ATOM 6886 O O . GLY A 1 901 ? 14.778 -27.032 7.082 1.00 72.44 901 GLY A O 1
ATOM 6887 N N . TRP A 1 902 ? 14.524 -24.987 6.179 1.00 77.38 902 TRP A N 1
ATOM 6888 C CA . TRP A 1 902 ? 13.568 -24.449 7.148 1.00 77.38 902 TRP A CA 1
ATOM 6889 C C . TRP A 1 902 ? 12.174 -25.088 7.128 1.00 77.38 902 TRP A C 1
ATOM 6891 O O . TRP A 1 902 ? 11.375 -24.839 8.023 1.00 77.38 902 TRP A O 1
ATOM 6901 N N . GLY A 1 903 ? 11.884 -25.967 6.164 1.00 70.56 903 GLY A N 1
ATOM 6902 C CA . GLY A 1 903 ? 10.548 -26.549 5.987 1.00 70.56 903 GLY A CA 1
ATOM 6903 C C . GLY A 1 903 ? 9.987 -27.297 7.207 1.00 70.56 903 GLY A C 1
ATOM 6904 O O . GLY A 1 903 ? 8.777 -27.408 7.321 1.00 70.56 903 GLY A O 1
ATOM 6905 N N . ASN A 1 904 ? 10.827 -27.781 8.131 1.00 74.81 904 ASN A N 1
ATOM 6906 C CA . ASN A 1 904 ? 10.401 -28.572 9.304 1.00 74.81 904 ASN A CA 1
ATOM 6907 C C . ASN A 1 904 ? 10.405 -27.783 10.627 1.00 74.81 904 ASN A C 1
ATOM 6909 O O . ASN A 1 904 ? 10.329 -28.378 11.706 1.00 74.81 904 ASN A O 1
ATOM 6913 N N . VAL A 1 905 ? 10.535 -26.458 10.538 1.00 79.12 905 VAL A N 1
ATOM 6914 C CA . VAL A 1 905 ? 10.547 -25.534 11.684 1.00 79.12 905 VAL A CA 1
ATOM 6915 C C . VAL A 1 905 ? 9.127 -25.097 12.083 1.00 79.12 905 VAL A C 1
ATOM 6917 O O . VAL A 1 905 ? 8.961 -24.432 13.093 1.00 79.12 905 VAL A O 1
ATOM 6920 N N . CYS A 1 906 ? 8.103 -25.552 11.354 1.00 79.38 906 CYS A N 1
ATOM 6921 C CA . CYS A 1 906 ? 6.685 -25.324 11.642 1.00 79.38 906 CYS A CA 1
ATOM 6922 C C . CYS A 1 906 ? 5.884 -26.628 11.494 1.00 79.38 906 CYS A C 1
ATOM 6924 O O . CYS A 1 906 ? 6.321 -27.550 10.795 1.00 79.38 906 CYS A O 1
ATOM 6926 N N . ASP A 1 907 ? 4.710 -26.694 12.125 1.00 69.69 907 ASP A N 1
ATOM 6927 C CA . ASP A 1 907 ? 3.724 -27.768 11.948 1.00 69.69 907 ASP A CA 1
ATOM 6928 C C . ASP A 1 907 ? 2.326 -27.145 11.705 1.00 69.69 907 ASP A C 1
ATOM 6930 O O . ASP A 1 907 ? 1.782 -26.523 12.621 1.00 69.69 907 ASP A O 1
ATOM 6934 N N . PRO A 1 908 ? 1.741 -27.240 10.492 1.00 67.50 908 PRO A N 1
ATOM 6935 C CA . PRO A 1 908 ? 2.256 -27.956 9.326 1.00 67.50 908 PRO A CA 1
ATOM 6936 C C . PRO A 1 908 ? 3.563 -27.352 8.762 1.00 67.50 908 PRO A C 1
ATOM 6938 O O . PRO A 1 908 ? 3.800 -26.152 8.902 1.00 67.50 908 PRO A O 1
ATOM 6941 N N . PRO A 1 909 ? 4.403 -28.168 8.094 1.00 67.81 909 PRO A N 1
ATOM 6942 C CA . PRO A 1 909 ? 5.624 -27.722 7.421 1.00 67.81 909 PRO A CA 1
ATOM 6943 C C . PRO A 1 909 ? 5.427 -26.501 6.513 1.00 67.81 909 PRO A C 1
ATOM 6945 O O . PRO A 1 909 ? 4.470 -26.468 5.734 1.00 67.81 909 PRO A O 1
ATOM 6948 N N . ILE A 1 910 ? 6.372 -25.550 6.538 1.00 67.62 910 ILE A N 1
ATOM 6949 C CA . ILE A 1 910 ? 6.384 -24.424 5.587 1.00 67.62 910 ILE A CA 1
ATOM 6950 C C . ILE A 1 910 ? 6.458 -25.001 4.170 1.00 67.62 910 ILE A C 1
ATOM 6952 O O . ILE A 1 910 ? 7.332 -25.822 3.864 1.00 67.62 910 ILE A O 1
ATOM 6956 N N . ASP A 1 911 ? 5.543 -24.572 3.298 1.00 55.44 911 ASP A N 1
ATOM 6957 C CA . ASP A 1 911 ? 5.498 -25.046 1.919 1.00 55.44 911 ASP A CA 1
ATOM 6958 C C . ASP A 1 911 ? 6.829 -24.746 1.210 1.00 55.44 911 ASP A C 1
ATOM 6960 O O . ASP A 1 911 ? 7.298 -23.608 1.150 1.00 55.44 911 ASP A O 1
ATOM 6964 N N . ARG A 1 912 ? 7.424 -25.780 0.604 1.00 48.94 912 ARG A N 1
ATOM 6965 C CA . ARG A 1 912 ? 8.628 -25.650 -0.230 1.00 48.94 912 ARG A CA 1
ATOM 6966 C C . ARG A 1 912 ? 8.403 -24.738 -1.438 1.00 48.94 912 ARG A C 1
ATOM 6968 O O . ARG A 1 912 ? 9.381 -24.350 -2.076 1.00 48.94 912 ARG A O 1
ATOM 6975 N N . SER A 1 913 ? 7.159 -24.398 -1.778 1.00 43.72 913 SER A N 1
ATOM 6976 C CA . SER A 1 913 ? 6.866 -23.349 -2.752 1.00 43.72 913 SER A CA 1
ATOM 6977 C C . SER A 1 913 ? 7.327 -21.963 -2.290 1.00 43.72 913 SER A C 1
ATOM 6979 O O . SER A 1 913 ? 7.776 -21.213 -3.143 1.00 43.72 913 SER A O 1
ATOM 6981 N N . VAL A 1 914 ? 7.358 -21.652 -0.985 1.00 47.25 914 VAL A N 1
ATOM 6982 C CA . VAL A 1 914 ? 7.885 -20.375 -0.454 1.00 47.25 914 VAL A CA 1
ATOM 6983 C C . VAL A 1 914 ? 9.403 -20.280 -0.644 1.00 47.25 914 VAL A C 1
ATOM 6985 O O . VAL A 1 914 ? 9.911 -19.244 -1.051 1.00 47.25 914 VAL A O 1
ATOM 6988 N N . GLY A 1 915 ? 10.130 -21.393 -0.495 1.00 39.72 915 GLY A N 1
ATOM 6989 C CA . GLY A 1 915 ? 11.546 -21.474 -0.893 1.00 39.72 915 GLY A CA 1
ATOM 6990 C C . GLY A 1 915 ? 11.782 -21.423 -2.414 1.00 39.72 915 GLY A C 1
ATOM 6991 O O . GLY A 1 915 ? 12.903 -21.202 -2.856 1.00 39.72 915 GLY A O 1
ATOM 6992 N N . ASN A 1 916 ? 10.739 -21.621 -3.232 1.00 37.62 916 ASN A N 1
ATOM 6993 C CA . ASN A 1 916 ? 10.789 -21.463 -4.693 1.00 37.62 916 ASN A CA 1
ATOM 6994 C C . ASN A 1 916 ? 10.149 -20.151 -5.191 1.00 37.62 916 ASN A C 1
ATOM 6996 O O . ASN A 1 916 ? 10.236 -19.861 -6.387 1.00 37.62 916 ASN A O 1
ATOM 7000 N N . GLN A 1 917 ? 9.505 -19.370 -4.319 1.00 45.12 917 GLN A N 1
ATOM 7001 C CA . GLN A 1 917 ? 9.114 -17.996 -4.613 1.00 45.12 917 GLN A CA 1
ATOM 7002 C C . GLN A 1 917 ? 10.396 -17.180 -4.758 1.00 45.12 917 GLN A C 1
ATOM 7004 O O . GLN A 1 917 ? 11.392 -17.412 -4.066 1.00 45.12 917 GLN A O 1
ATOM 7009 N N . THR A 1 918 ? 10.415 -16.234 -5.691 1.00 45.28 918 THR A N 1
ATOM 7010 C CA . THR A 1 918 ? 11.558 -15.333 -5.768 1.00 45.28 918 THR A CA 1
ATOM 7011 C C . THR A 1 918 ? 11.534 -14.423 -4.547 1.00 45.28 918 THR A C 1
ATOM 7013 O O . THR A 1 918 ? 10.478 -14.068 -4.028 1.00 45.28 918 THR A O 1
ATOM 7016 N N . ARG A 1 919 ? 12.714 -13.995 -4.095 1.00 47.28 919 ARG A N 1
ATOM 7017 C CA . ARG A 1 919 ? 12.856 -13.134 -2.907 1.00 47.28 919 ARG A CA 1
ATOM 7018 C C . ARG A 1 919 ? 12.110 -11.795 -3.026 1.00 47.28 919 ARG A C 1
ATOM 7020 O O . ARG A 1 919 ? 11.886 -11.132 -2.022 1.00 47.28 919 ARG A O 1
ATOM 7027 N N . TYR A 1 920 ? 11.730 -11.423 -4.251 1.00 46.00 920 TYR A N 1
ATOM 7028 C CA . TYR A 1 920 ? 10.869 -10.288 -4.562 1.00 46.00 920 TYR A CA 1
ATOM 7029 C C . TYR A 1 920 ? 9.383 -10.576 -4.327 1.00 46.00 920 TYR A C 1
ATOM 7031 O O . TYR A 1 920 ? 8.714 -9.717 -3.775 1.00 46.00 920 TYR A O 1
ATOM 7039 N N . ASP A 1 921 ? 8.874 -11.764 -4.672 1.00 45.91 921 ASP A N 1
ATOM 7040 C CA . ASP A 1 921 ? 7.444 -12.095 -4.530 1.00 45.91 921 ASP A CA 1
ATOM 7041 C C . ASP A 1 921 ? 6.999 -12.032 -3.056 1.00 45.91 921 ASP A C 1
ATOM 7043 O O . ASP A 1 921 ? 5.891 -11.604 -2.736 1.00 45.91 921 ASP A O 1
ATOM 7047 N N . VAL A 1 922 ? 7.898 -12.427 -2.149 1.00 44.94 922 VAL A N 1
ATOM 7048 C CA . VAL A 1 922 ? 7.667 -12.425 -0.697 1.00 44.94 922 VAL A CA 1
ATOM 7049 C C . VAL A 1 922 ? 7.832 -11.023 -0.087 1.00 44.94 922 VAL A C 1
ATOM 7051 O O . VAL A 1 922 ? 7.187 -10.700 0.905 1.00 44.94 922 VAL A O 1
ATOM 7054 N N . ALA A 1 923 ? 8.646 -10.159 -0.707 1.00 41.75 923 ALA A N 1
ATOM 7055 C CA . ALA A 1 923 ? 8.738 -8.744 -0.346 1.00 41.75 923 ALA A CA 1
ATOM 7056 C C . ALA A 1 923 ? 7.499 -7.960 -0.818 1.00 41.75 923 ALA A C 1
ATOM 7058 O O . ALA A 1 923 ? 6.883 -7.263 -0.021 1.00 41.75 923 ALA A O 1
ATOM 7059 N N . GLU A 1 924 ? 7.077 -8.147 -2.073 1.00 45.91 924 GLU A N 1
ATOM 7060 C CA . GLU A 1 924 ? 5.913 -7.485 -2.685 1.00 45.91 924 GLU A CA 1
ATOM 7061 C C . GLU A 1 924 ? 4.602 -7.862 -1.963 1.00 45.91 924 GLU A C 1
ATOM 7063 O O . GLU A 1 924 ? 3.729 -7.018 -1.762 1.00 45.91 924 GLU A O 1
ATOM 7068 N N . ALA A 1 925 ? 4.484 -9.103 -1.469 1.00 38.75 925 ALA A N 1
ATOM 7069 C CA . ALA A 1 925 ? 3.382 -9.522 -0.596 1.00 38.75 925 ALA A CA 1
ATOM 7070 C C . ALA A 1 925 ? 3.347 -8.771 0.753 1.00 38.75 925 ALA A C 1
ATOM 7072 O O . ALA A 1 925 ? 2.274 -8.589 1.329 1.00 38.75 925 ALA A O 1
ATOM 7073 N N . SER A 1 926 ? 4.505 -8.320 1.240 1.00 43.25 926 SER A N 1
ATOM 7074 C CA . SER A 1 926 ? 4.664 -7.609 2.509 1.00 43.25 926 SER A CA 1
ATOM 7075 C C . SER A 1 926 ? 4.583 -6.076 2.382 1.00 43.25 926 SER A C 1
ATOM 7077 O O . SER A 1 926 ? 4.504 -5.390 3.402 1.00 43.25 926 SER A O 1
ATOM 7079 N N . GLU A 1 927 ? 4.598 -5.522 1.166 1.00 44.44 927 GLU A N 1
ATOM 7080 C CA . GLU A 1 927 ? 4.599 -4.071 0.898 1.00 44.44 927 GLU A CA 1
ATOM 7081 C C . GLU A 1 927 ? 3.193 -3.428 0.930 1.00 44.44 927 GLU A C 1
ATOM 7083 O O . GLU A 1 927 ? 3.059 -2.208 0.868 1.00 44.44 927 GLU A O 1
ATOM 7088 N N . LEU A 1 928 ? 2.115 -4.212 1.057 1.00 39.06 928 LEU A N 1
ATOM 7089 C CA . LEU A 1 928 ? 0.740 -3.726 0.845 1.00 39.06 928 LEU A CA 1
ATOM 7090 C C . LEU A 1 928 ? 0.120 -2.899 1.996 1.00 39.06 928 LEU A C 1
ATOM 7092 O O . LEU A 1 928 ? -0.995 -2.394 1.844 1.00 39.06 928 LEU A O 1
ATOM 7096 N N . ALA A 1 929 ? 0.821 -2.706 3.118 1.00 41.28 929 ALA A N 1
ATOM 7097 C CA . ALA A 1 929 ? 0.450 -1.760 4.176 1.00 41.28 929 ALA A CA 1
ATOM 7098 C C . ALA A 1 929 ? 1.674 -1.365 5.024 1.00 41.28 929 ALA A C 1
ATOM 7100 O O . ALA A 1 929 ? 2.472 -2.233 5.372 1.00 41.28 929 ALA A O 1
ATOM 7101 N N . ALA A 1 930 ? 1.796 -0.097 5.457 1.00 53.72 930 ALA A N 1
ATOM 7102 C CA . ALA A 1 930 ? 2.778 0.220 6.505 1.00 53.72 930 ALA A CA 1
ATOM 7103 C C . ALA A 1 930 ? 2.229 -0.245 7.859 1.00 53.72 930 ALA A C 1
ATOM 7105 O O . ALA A 1 930 ? 1.373 0.405 8.468 1.00 53.72 930 ALA A O 1
ATOM 7106 N N . LEU A 1 931 ? 2.701 -1.424 8.243 1.00 73.69 931 LEU A N 1
ATOM 7107 C CA . LEU A 1 931 ? 2.445 -2.122 9.489 1.00 73.69 931 LEU A CA 1
ATOM 7108 C C . LEU A 1 931 ? 3.585 -1.791 10.454 1.00 73.69 931 LEU A C 1
ATOM 7110 O O . LEU A 1 931 ? 4.748 -1.889 10.076 1.00 73.69 931 LEU A O 1
ATOM 7114 N N . PHE A 1 932 ? 3.272 -1.452 11.699 1.00 84.19 932 PHE A N 1
ATOM 7115 C CA . PHE A 1 932 ? 4.284 -1.313 12.748 1.00 84.19 932 PHE A CA 1
ATOM 7116 C C . PHE A 1 932 ? 4.382 -2.609 13.548 1.00 84.19 932 PHE A C 1
ATOM 7118 O O . PHE A 1 932 ? 3.386 -3.314 13.717 1.00 84.19 932 PHE A O 1
ATOM 7125 N N . VAL A 1 933 ? 5.569 -2.915 14.070 1.00 88.69 933 VAL A N 1
ATOM 7126 C CA . VAL A 1 933 ? 5.761 -4.077 14.944 1.00 88.69 933 VAL A CA 1
ATOM 7127 C C . VAL A 1 933 ? 5.047 -3.829 16.280 1.00 88.69 933 VAL A C 1
ATOM 7129 O O . VAL A 1 933 ? 5.499 -3.038 17.111 1.00 88.69 933 VAL A O 1
ATOM 7132 N N . VAL A 1 934 ? 3.904 -4.494 16.463 1.00 88.12 934 VAL A N 1
ATOM 7133 C CA . VAL A 1 934 ? 3.086 -4.429 17.687 1.00 88.12 934 VAL A CA 1
ATOM 7134 C C . VAL A 1 934 ? 3.680 -5.313 18.783 1.00 88.12 934 VAL A C 1
ATOM 7136 O O . VAL A 1 934 ? 3.880 -4.854 19.904 1.00 88.12 934 VAL A O 1
ATOM 7139 N N . ASP A 1 935 ? 3.979 -6.568 18.443 1.00 89.00 935 ASP A N 1
ATOM 7140 C CA . ASP A 1 935 ? 4.650 -7.538 19.306 1.00 89.00 935 ASP A CA 1
ATOM 7141 C C . ASP A 1 935 ? 5.944 -8.005 18.612 1.00 89.00 935 ASP A C 1
ATOM 7143 O O . ASP A 1 935 ? 5.880 -8.679 17.579 1.00 89.00 935 ASP A O 1
ATOM 7147 N N . PRO A 1 936 ? 7.127 -7.631 19.135 1.00 90.38 936 PRO A N 1
ATOM 7148 C CA . PRO A 1 936 ? 8.398 -8.052 18.564 1.00 90.38 936 PRO A CA 1
ATOM 7149 C C . PRO A 1 936 ? 8.603 -9.568 18.571 1.00 90.38 936 PRO A C 1
ATOM 7151 O O . PRO A 1 936 ? 9.177 -10.082 17.620 1.00 90.38 936 PRO A O 1
ATOM 7154 N N . LEU A 1 937 ? 8.150 -10.294 19.598 1.00 88.12 937 LEU A N 1
ATOM 7155 C CA . LEU A 1 937 ? 8.374 -11.741 19.691 1.00 88.12 937 LEU A CA 1
ATOM 7156 C C . LEU A 1 937 ? 7.522 -12.495 18.670 1.00 88.12 937 LEU A C 1
ATOM 7158 O O . LEU A 1 937 ? 8.028 -13.413 18.030 1.00 88.12 937 LEU A O 1
ATOM 7162 N N . GLN A 1 938 ? 6.272 -12.069 18.461 1.00 88.75 938 GLN A N 1
ATOM 7163 C CA . GLN A 1 938 ? 5.443 -12.604 17.378 1.00 88.75 938 GLN A CA 1
ATOM 7164 C C . GLN A 1 938 ? 6.052 -12.285 16.005 1.00 88.75 938 GLN A C 1
ATOM 7166 O O . GLN A 1 938 ? 6.128 -13.162 15.152 1.00 88.75 938 GLN A O 1
ATOM 7171 N N . TYR A 1 939 ? 6.551 -11.061 15.796 1.00 88.62 939 TYR A N 1
ATOM 7172 C CA . TYR A 1 939 ? 7.162 -10.679 14.520 1.00 88.62 939 TYR A CA 1
ATOM 7173 C C . TYR A 1 939 ? 8.451 -11.459 14.200 1.00 88.62 939 TYR A C 1
ATOM 7175 O O . TYR A 1 939 ? 8.764 -11.661 13.031 1.00 88.62 939 TYR A O 1
ATOM 7183 N N . MET A 1 940 ? 9.191 -11.936 15.208 1.00 89.19 940 MET A N 1
ATOM 7184 C CA . MET A 1 940 ? 10.363 -12.810 15.024 1.00 89.19 940 MET A CA 1
ATOM 7185 C C . MET A 1 940 ? 10.000 -14.264 14.660 1.00 89.19 940 MET A C 1
ATOM 7187 O O . MET A 1 940 ? 10.894 -15.057 14.349 1.00 89.19 940 MET A O 1
ATOM 7191 N N . ASP A 1 941 ? 8.722 -14.651 14.724 1.00 86.31 941 ASP A N 1
ATOM 7192 C CA . ASP A 1 941 ? 8.270 -16.010 14.428 1.00 86.31 941 ASP A CA 1
ATOM 7193 C C . ASP A 1 941 ? 8.206 -16.261 12.911 1.00 86.31 941 ASP A C 1
ATOM 7195 O O . ASP A 1 941 ? 7.369 -15.711 12.203 1.00 86.31 941 ASP A O 1
ATOM 7199 N N . VAL A 1 942 ? 9.079 -17.134 12.402 1.00 81.31 942 VAL A N 1
ATOM 7200 C CA . VAL A 1 942 ? 9.172 -17.471 10.969 1.00 81.31 942 VAL A CA 1
ATOM 7201 C C . VAL A 1 942 ? 8.038 -18.374 10.448 1.00 81.31 942 VAL A C 1
ATOM 7203 O O . VAL A 1 942 ? 7.927 -18.579 9.241 1.00 81.31 942 VAL A O 1
ATOM 7206 N N . CYS A 1 943 ? 7.191 -18.918 11.326 1.00 78.88 943 CYS A N 1
ATOM 7207 C CA . CYS A 1 943 ? 5.970 -19.626 10.931 1.00 78.88 943 CYS A CA 1
ATOM 7208 C C . CYS A 1 943 ? 4.827 -18.653 10.619 1.00 78.88 943 CYS A C 1
ATOM 7210 O O . CYS A 1 943 ? 4.067 -18.897 9.683 1.00 78.88 943 CYS A O 1
ATOM 7212 N N . GLU A 1 944 ? 4.743 -17.545 11.360 1.00 80.31 944 GLU A N 1
ATOM 7213 C CA . GLU A 1 944 ? 3.821 -16.433 11.082 1.00 80.31 944 GLU A CA 1
ATOM 7214 C C . GLU A 1 944 ? 4.376 -15.507 9.983 1.00 80.31 944 GLU A C 1
ATOM 7216 O O . GLU A 1 944 ? 3.626 -15.033 9.131 1.00 80.31 944 GLU A O 1
ATOM 7221 N N . HIS A 1 945 ? 5.700 -15.309 9.969 1.00 80.44 945 HIS A N 1
ATOM 7222 C CA . HIS A 1 945 ? 6.436 -14.430 9.056 1.00 80.44 945 HIS A CA 1
ATOM 7223 C C . HIS A 1 945 ? 7.484 -15.190 8.215 1.00 80.44 945 HIS A C 1
ATOM 7225 O O . HIS A 1 945 ? 8.700 -15.040 8.416 1.00 80.44 945 HIS A O 1
ATOM 7231 N N . PRO A 1 946 ? 7.058 -16.032 7.253 1.00 77.56 946 PRO A N 1
ATOM 7232 C CA . PRO A 1 946 ? 7.971 -16.800 6.407 1.00 77.56 946 PRO A CA 1
ATOM 7233 C C . PRO A 1 946 ? 8.834 -15.923 5.477 1.00 77.56 946 PRO A C 1
ATOM 7235 O O . PRO A 1 946 ? 9.824 -16.414 4.928 1.00 77.56 946 PRO A O 1
ATOM 7238 N N . GLU A 1 947 ? 8.533 -14.626 5.329 1.00 75.44 947 GLU A N 1
ATOM 7239 C CA . GLU A 1 947 ? 9.368 -13.641 4.628 1.00 75.44 947 GLU A CA 1
ATOM 7240 C C . GLU A 1 947 ? 10.805 -13.552 5.158 1.00 75.44 947 GLU A C 1
ATOM 7242 O O . GLU A 1 947 ? 11.745 -13.315 4.390 1.00 75.44 947 GLU A O 1
ATOM 7247 N N . HIS A 1 948 ? 11.012 -13.843 6.443 1.00 82.62 948 HIS A N 1
ATOM 7248 C CA . HIS A 1 948 ? 12.334 -13.815 7.068 1.00 82.62 948 HIS A CA 1
ATOM 7249 C C . HIS A 1 948 ? 13.309 -14.817 6.442 1.00 82.62 948 HIS A C 1
ATOM 7251 O O . HIS A 1 948 ? 14.516 -14.566 6.416 1.00 82.62 948 HIS A O 1
ATOM 7257 N N . LEU A 1 949 ? 12.798 -15.908 5.854 1.00 79.50 949 LEU A N 1
ATOM 7258 C CA . LEU A 1 949 ? 13.600 -16.947 5.199 1.00 79.50 949 LEU A CA 1
ATOM 7259 C C . LEU A 1 949 ? 14.439 -16.430 4.025 1.00 79.50 949 LEU A C 1
ATOM 7261 O O . LEU A 1 949 ? 15.514 -16.965 3.752 1.00 79.50 949 LEU A O 1
ATOM 7265 N N . VAL A 1 950 ? 13.958 -15.390 3.338 1.00 76.38 950 VAL A N 1
ATOM 7266 C CA . VAL A 1 950 ? 14.602 -14.814 2.146 1.00 76.38 950 VAL A CA 1
ATOM 7267 C C . VAL A 1 950 ? 15.236 -13.443 2.395 1.00 76.38 950 VAL A C 1
ATOM 7269 O O . VAL A 1 950 ? 15.866 -12.896 1.491 1.00 76.38 950 VAL A O 1
ATOM 7272 N N . MET A 1 951 ? 15.091 -12.901 3.608 1.00 79.12 951 MET A N 1
ATOM 7273 C CA . MET A 1 951 ? 15.491 -11.540 3.998 1.00 79.12 951 MET A CA 1
ATOM 7274 C C . MET A 1 951 ? 16.574 -11.473 5.084 1.00 79.12 951 MET A C 1
ATOM 7276 O O . MET A 1 951 ? 17.122 -10.401 5.347 1.00 79.12 951 MET A O 1
ATOM 7280 N N . ASN A 1 952 ? 16.880 -12.594 5.736 1.00 86.25 952 ASN A N 1
ATOM 7281 C CA . ASN A 1 952 ? 17.918 -12.686 6.754 1.00 86.25 952 ASN A CA 1
ATOM 7282 C C . ASN A 1 952 ? 19.056 -13.606 6.288 1.00 86.25 952 ASN A C 1
ATOM 7284 O O . ASN A 1 952 ? 18.825 -14.710 5.793 1.00 86.25 952 ASN A O 1
ATOM 7288 N N . GLY A 1 953 ? 20.299 -13.156 6.459 1.00 83.50 953 GLY A N 1
ATOM 7289 C CA . GLY A 1 953 ? 21.480 -13.879 5.991 1.00 83.50 953 GLY A CA 1
ATOM 7290 C C . GLY A 1 953 ? 21.702 -15.234 6.674 1.00 83.50 953 GLY A C 1
ATOM 7291 O O . GLY A 1 953 ? 22.078 -16.195 6.003 1.00 83.50 953 GLY A O 1
ATOM 7292 N N . GLU A 1 954 ? 21.386 -15.357 7.965 1.00 83.31 954 GLU A N 1
ATOM 7293 C CA . GLU A 1 954 ? 21.469 -16.614 8.720 1.00 83.31 954 GLU A CA 1
ATOM 7294 C C . GLU A 1 954 ? 20.431 -17.639 8.226 1.00 83.31 954 GLU A C 1
ATOM 7296 O O . GLU A 1 954 ? 20.752 -18.820 8.069 1.00 83.31 954 GLU A O 1
ATOM 7301 N N . MET A 1 955 ? 19.218 -17.188 7.879 1.00 82.62 955 MET A N 1
ATOM 7302 C CA . MET A 1 955 ? 18.205 -18.023 7.224 1.00 82.62 955 MET A CA 1
ATOM 7303 C C . MET A 1 955 ? 18.677 -18.476 5.833 1.00 82.62 955 MET A C 1
ATOM 7305 O O . MET A 1 955 ? 18.711 -19.677 5.547 1.00 82.62 955 MET A O 1
ATOM 7309 N N . ILE A 1 956 ? 19.128 -17.535 4.997 1.00 81.50 956 ILE A N 1
ATOM 7310 C CA . ILE A 1 956 ? 19.617 -17.789 3.631 1.00 81.50 956 ILE A CA 1
ATOM 7311 C C . ILE A 1 956 ? 20.773 -18.802 3.616 1.00 81.50 956 ILE A C 1
ATOM 7313 O O . ILE A 1 956 ? 20.792 -19.722 2.798 1.00 81.50 956 ILE A O 1
ATOM 7317 N N . MET A 1 957 ? 21.754 -18.663 4.513 1.00 82.25 957 MET A N 1
ATOM 7318 C CA . MET A 1 957 ? 22.921 -19.554 4.539 1.00 82.25 957 MET A CA 1
ATOM 7319 C C . MET A 1 957 ? 22.570 -20.997 4.921 1.00 82.25 957 MET A C 1
ATOM 7321 O O . MET A 1 957 ? 23.277 -21.935 4.537 1.00 82.25 957 MET A O 1
ATOM 7325 N N . LYS A 1 958 ? 21.475 -21.182 5.665 1.00 79.31 958 LYS A N 1
ATOM 7326 C CA . LYS A 1 958 ? 21.055 -22.464 6.239 1.00 79.31 958 LYS A CA 1
ATOM 7327 C C . LYS A 1 958 ? 20.021 -23.234 5.418 1.00 79.31 958 LYS A C 1
ATOM 7329 O O . LYS A 1 958 ? 19.729 -24.368 5.780 1.00 79.31 958 LYS A O 1
ATOM 7334 N N . GLU A 1 959 ? 19.548 -22.709 4.291 1.00 71.94 959 GLU A N 1
ATOM 7335 C CA . GLU A 1 959 ? 18.576 -23.373 3.404 1.00 71.94 959 GLU A CA 1
ATOM 7336 C C . GLU A 1 959 ? 18.963 -24.827 3.020 1.00 71.94 959 GLU A C 1
ATOM 7338 O O . GLU A 1 959 ? 18.115 -25.715 2.972 1.00 71.94 959 GLU A O 1
ATOM 7343 N N . ASP A 1 960 ? 20.261 -25.105 2.848 1.00 68.12 960 ASP A N 1
ATOM 7344 C CA . ASP A 1 960 ? 20.820 -26.436 2.537 1.00 68.12 960 ASP A CA 1
ATOM 7345 C C . ASP A 1 960 ? 21.149 -27.318 3.763 1.00 68.12 960 ASP A C 1
ATOM 7347 O O . ASP A 1 960 ? 21.553 -28.483 3.611 1.00 68.12 960 ASP A O 1
ATOM 7351 N N . THR A 1 961 ? 21.086 -26.762 4.975 1.00 74.44 961 THR A N 1
ATOM 7352 C CA . THR A 1 961 ? 21.563 -27.420 6.199 1.00 74.44 961 THR A CA 1
ATOM 7353 C C . THR A 1 961 ? 20.596 -28.520 6.617 1.00 74.44 961 THR A C 1
ATOM 7355 O O . THR A 1 961 ? 19.382 -28.347 6.571 1.00 74.44 961 THR A O 1
ATOM 7358 N N . ALA A 1 962 ? 21.129 -29.675 7.017 1.00 75.31 962 ALA A N 1
ATOM 7359 C CA . ALA A 1 962 ? 20.305 -30.771 7.513 1.00 75.31 962 ALA A CA 1
ATOM 7360 C C . ALA A 1 962 ? 19.667 -30.418 8.865 1.00 75.31 962 ALA A C 1
ATOM 7362 O O . ALA A 1 962 ? 20.344 -29.855 9.731 1.00 75.31 962 ALA A O 1
ATOM 7363 N N . VAL A 1 963 ? 18.404 -30.807 9.056 1.00 75.44 963 VAL A N 1
ATOM 7364 C CA . VAL A 1 963 ? 17.783 -30.881 10.386 1.00 75.44 963 VAL A CA 1
ATOM 7365 C C . VAL A 1 963 ? 18.636 -31.828 11.230 1.00 75.44 963 VAL A C 1
ATOM 7367 O O . VAL A 1 963 ? 19.091 -32.862 10.738 1.00 75.44 963 VAL A O 1
ATOM 7370 N N . ARG A 1 964 ? 18.925 -31.458 12.480 1.00 71.19 964 ARG A N 1
ATOM 7371 C CA . ARG A 1 964 ? 19.808 -32.245 13.352 1.00 71.19 964 ARG A CA 1
ATOM 7372 C C . ARG A 1 964 ? 19.089 -32.747 14.594 1.00 71.19 964 ARG A C 1
ATOM 7374 O O . ARG A 1 964 ? 18.080 -32.193 15.019 1.00 71.19 964 ARG A O 1
ATOM 7381 N N . ARG A 1 965 ? 19.687 -33.784 15.186 1.00 80.12 965 ARG A N 1
ATOM 7382 C CA . ARG A 1 965 ? 19.427 -34.260 16.548 1.00 80.12 965 ARG A CA 1
ATOM 7383 C C . ARG A 1 965 ? 19.361 -33.078 17.520 1.00 80.12 965 ARG A C 1
ATOM 7385 O O . ARG A 1 965 ? 20.174 -32.158 17.425 1.00 80.12 965 ARG A O 1
ATOM 7392 N N . TRP A 1 966 ? 18.423 -33.121 18.457 1.00 84.75 966 TRP A N 1
ATOM 7393 C CA . TRP A 1 966 ? 18.221 -32.047 19.429 1.00 84.75 966 TRP A CA 1
ATOM 7394 C C . TRP A 1 966 ? 19.274 -32.116 20.547 1.00 84.75 966 TRP A C 1
ATOM 7396 O O . TRP A 1 966 ? 19.464 -33.157 21.176 1.00 84.75 966 TRP A O 1
ATOM 7406 N N . GLU A 1 967 ? 20.000 -31.028 20.793 1.00 86.00 967 GLU A N 1
ATOM 7407 C CA . GLU A 1 967 ? 21.174 -31.011 21.677 1.00 86.00 967 GLU A CA 1
ATOM 7408 C C . GLU A 1 967 ? 20.997 -29.948 22.786 1.00 86.00 967 GLU A C 1
ATOM 7410 O O . GLU A 1 967 ? 20.542 -28.845 22.483 1.00 86.00 967 GLU A O 1
ATOM 7415 N N . PRO A 1 968 ? 21.328 -30.242 24.062 1.00 89.56 968 PRO A N 1
ATOM 7416 C CA . PRO A 1 968 ? 21.172 -29.314 25.186 1.00 89.56 968 PRO A CA 1
ATOM 7417 C C . PRO A 1 968 ? 22.314 -28.286 25.203 1.00 89.56 968 PRO A C 1
ATOM 7419 O O . PRO A 1 968 ? 23.233 -28.361 26.015 1.00 89.56 968 PRO A O 1
ATOM 7422 N N . ILE A 1 969 ? 22.273 -27.346 24.262 1.00 89.00 969 ILE A N 1
ATOM 7423 C CA . ILE A 1 969 ? 23.314 -26.335 24.054 1.00 89.00 969 ILE A CA 1
ATOM 7424 C C . ILE A 1 969 ? 22.751 -24.963 24.416 1.00 89.00 969 ILE A C 1
ATOM 7426 O O . ILE A 1 969 ? 21.679 -24.585 23.940 1.00 89.00 969 ILE A O 1
ATOM 7430 N N . MET A 1 970 ? 23.478 -24.218 25.246 1.00 90.19 970 MET A N 1
ATOM 7431 C CA . MET A 1 970 ? 23.251 -22.791 25.443 1.00 90.19 970 MET A CA 1
ATOM 7432 C C . MET A 1 970 ? 23.964 -21.997 24.356 1.00 90.19 970 MET A C 1
ATOM 7434 O O . MET A 1 970 ? 25.117 -22.274 24.037 1.00 90.19 970 MET A O 1
ATOM 7438 N N . ALA A 1 971 ? 23.303 -20.979 23.828 1.00 86.31 971 ALA A N 1
ATOM 7439 C CA . ALA A 1 971 ? 23.910 -19.999 22.943 1.00 86.31 971 ALA A CA 1
ATOM 7440 C C . ALA A 1 971 ? 23.570 -18.588 23.432 1.00 86.31 971 ALA A C 1
ATOM 7442 O O . ALA A 1 971 ? 22.527 -18.364 24.052 1.00 86.31 971 ALA A O 1
ATOM 7443 N N . SER A 1 972 ? 24.444 -17.625 23.137 1.00 79.88 972 SER A N 1
ATOM 7444 C CA . SER A 1 972 ? 24.164 -16.201 23.367 1.00 79.88 972 SER A CA 1
ATOM 7445 C C . SER A 1 972 ? 23.102 -15.641 22.404 1.00 79.88 972 SER A C 1
ATOM 7447 O O . SER A 1 972 ? 22.623 -14.530 22.607 1.00 79.88 972 SER A O 1
ATOM 7449 N N . SER A 1 973 ? 22.726 -16.398 21.365 1.00 81.50 973 SER A N 1
ATOM 7450 C CA . SER A 1 973 ? 21.614 -16.095 20.464 1.00 81.50 973 SER A CA 1
ATOM 7451 C C . SER A 1 973 ? 20.838 -17.352 20.088 1.00 81.50 973 SER A C 1
ATOM 7453 O O . SER A 1 973 ? 21.394 -18.444 19.975 1.00 81.50 973 SER A O 1
ATOM 7455 N N . ARG A 1 974 ? 19.532 -17.199 19.870 1.00 85.19 974 ARG A N 1
ATOM 7456 C CA . ARG A 1 974 ? 18.674 -18.245 19.305 1.00 85.19 974 ARG A CA 1
ATOM 7457 C C . ARG A 1 974 ? 17.595 -17.625 18.431 1.00 85.19 974 ARG A C 1
ATOM 7459 O O . ARG A 1 974 ? 17.266 -16.458 18.600 1.00 85.19 974 ARG A O 1
ATOM 7466 N N . LEU A 1 975 ? 17.017 -18.426 17.546 1.00 85.56 975 LEU A N 1
ATOM 7467 C CA . LEU A 1 975 ? 15.787 -18.084 16.826 1.00 85.56 975 LEU A CA 1
ATOM 7468 C C . LEU A 1 975 ? 14.562 -18.474 17.673 1.00 85.56 975 LEU A C 1
ATOM 7470 O O . LEU A 1 975 ? 14.694 -19.291 18.585 1.00 85.56 975 LEU A O 1
ATOM 7474 N N . MET A 1 976 ? 13.373 -17.946 17.359 1.00 83.38 976 MET A N 1
ATOM 7475 C CA . MET A 1 976 ? 12.132 -18.222 18.112 1.00 83.38 976 MET A CA 1
ATOM 7476 C C . MET A 1 976 ? 11.835 -19.722 18.281 1.00 83.38 976 MET A C 1
ATOM 7478 O O . MET A 1 976 ? 11.650 -20.191 19.405 1.00 83.38 976 MET A O 1
ATOM 7482 N N . HIS A 1 977 ? 11.901 -20.491 17.190 1.00 80.69 977 HIS A N 1
ATOM 7483 C CA . HIS A 1 977 ? 11.746 -21.958 17.206 1.00 80.69 977 HIS A CA 1
ATOM 7484 C C . HIS A 1 977 ? 13.048 -22.717 17.481 1.00 80.69 977 HIS A C 1
ATOM 7486 O O . HIS A 1 977 ? 13.071 -23.945 17.446 1.00 80.69 977 HIS A O 1
ATOM 7492 N N . GLY A 1 978 ? 14.144 -21.999 17.749 1.00 81.75 978 GLY A N 1
ATOM 7493 C CA . GLY A 1 978 ? 15.462 -22.567 18.011 1.00 81.75 978 GLY A CA 1
ATOM 7494 C C . GLY A 1 978 ? 15.439 -23.611 19.129 1.00 81.75 978 GLY A C 1
ATOM 7495 O O . GLY A 1 978 ? 14.743 -23.478 20.137 1.00 81.75 978 GLY A O 1
ATOM 7496 N N . SER A 1 979 ? 16.232 -24.660 18.939 1.00 81.75 979 SER A N 1
ATOM 7497 C CA . SER A 1 979 ? 16.407 -25.750 19.906 1.00 81.75 979 SER A CA 1
ATOM 7498 C C . SER A 1 979 ? 17.337 -25.391 21.073 1.00 81.75 979 SER A C 1
ATOM 7500 O O . SER A 1 979 ? 17.422 -26.132 22.052 1.00 81.75 979 SER A O 1
ATOM 7502 N N . GLU A 1 980 ? 18.051 -24.278 20.928 1.00 87.44 980 GLU A N 1
ATOM 7503 C CA . GLU A 1 980 ? 19.065 -23.749 21.820 1.00 87.44 980 GLU A CA 1
ATOM 7504 C C . GLU A 1 980 ? 18.451 -23.059 23.044 1.00 87.44 980 GLU A C 1
ATOM 7506 O O . GLU A 1 980 ? 17.446 -22.342 22.972 1.00 87.44 980 GLU A O 1
ATOM 7511 N N . MET A 1 981 ? 19.122 -23.240 24.176 1.00 91.00 981 MET A N 1
ATOM 7512 C CA . MET A 1 981 ? 18.861 -22.511 25.408 1.00 91.00 981 MET A CA 1
ATOM 7513 C C . MET A 1 981 ? 19.423 -21.087 25.309 1.00 91.00 981 MET A C 1
ATOM 7515 O O . MET A 1 981 ? 20.557 -20.903 24.864 1.00 91.00 981 MET A O 1
ATOM 7519 N N . LEU A 1 982 ? 18.659 -20.080 25.738 1.00 89.31 982 LEU A N 1
ATOM 7520 C CA . LEU A 1 982 ? 19.057 -18.676 25.605 1.00 89.31 982 LEU A CA 1
ATOM 7521 C C . LEU A 1 982 ? 19.850 -18.201 26.827 1.00 89.31 982 LEU A C 1
ATOM 7523 O O . LEU A 1 982 ? 19.266 -17.919 27.875 1.00 89.31 982 LEU A O 1
ATOM 7527 N N . GLY A 1 983 ? 21.167 -18.079 26.673 1.00 87.94 983 GLY A N 1
ATOM 7528 C CA . GLY A 1 983 ? 22.042 -17.467 27.671 1.00 87.94 983 GLY A CA 1
ATOM 7529 C C . GLY A 1 983 ? 22.119 -15.947 27.529 1.00 87.94 983 GLY A C 1
ATOM 7530 O O . GLY A 1 983 ? 22.039 -15.413 26.424 1.00 87.94 983 GLY A O 1
ATOM 7531 N N . ALA A 1 984 ? 22.342 -15.238 28.637 1.00 85.94 984 ALA A N 1
ATOM 7532 C CA . ALA A 1 984 ? 22.696 -13.820 28.597 1.00 85.94 984 ALA A CA 1
ATOM 7533 C C . ALA A 1 984 ? 24.144 -13.647 28.075 1.00 85.94 984 ALA A C 1
ATOM 7535 O O . ALA A 1 984 ? 25.029 -14.358 28.541 1.00 85.94 984 ALA A O 1
ATOM 7536 N N . PRO A 1 985 ? 24.429 -12.756 27.114 1.00 76.81 985 PRO A N 1
ATOM 7537 C CA . PRO A 1 985 ? 25.772 -12.506 26.583 1.00 76.81 985 PRO A CA 1
ATOM 7538 C C . PRO A 1 985 ? 26.610 -11.598 27.493 1.00 76.81 985 PRO A C 1
ATOM 7540 O O . PRO A 1 985 ? 26.059 -10.890 28.325 1.00 76.81 985 PRO A O 1
ATOM 7543 N N . THR A 1 986 ? 27.939 -11.611 27.346 1.00 70.19 986 THR A N 1
ATOM 7544 C CA . THR A 1 986 ? 28.861 -11.132 28.396 1.00 70.19 986 THR A CA 1
ATOM 7545 C C . THR A 1 986 ? 29.596 -9.801 28.095 1.00 70.19 986 THR A C 1
ATOM 7547 O O . THR A 1 986 ? 29.068 -8.901 27.453 1.00 70.19 986 THR A O 1
ATOM 7550 N N . ARG A 1 987 ? 30.796 -9.597 28.658 1.00 57.56 987 ARG A N 1
ATOM 7551 C CA . ARG A 1 987 ? 31.361 -8.288 29.037 1.00 57.56 987 ARG A CA 1
ATOM 7552 C C . ARG A 1 987 ? 31.529 -7.270 27.907 1.00 57.56 987 ARG A C 1
ATOM 7554 O O . ARG A 1 987 ? 31.247 -6.095 28.135 1.00 57.56 987 ARG A O 1
ATOM 7561 N N . ASP A 1 988 ? 31.938 -7.693 26.712 1.00 58.41 988 ASP A N 1
ATOM 7562 C CA . ASP A 1 988 ? 32.107 -6.805 25.543 1.00 58.41 988 ASP A CA 1
ATOM 7563 C C . ASP A 1 988 ? 30.796 -6.117 25.116 1.00 58.41 988 ASP A C 1
ATOM 7565 O O . ASP A 1 988 ? 30.796 -5.211 24.281 1.00 58.41 988 ASP A O 1
ATOM 7569 N N . THR A 1 989 ? 29.666 -6.543 25.688 1.00 64.44 989 THR A N 1
ATOM 7570 C CA . THR A 1 989 ? 28.322 -6.067 25.354 1.00 64.44 989 THR A CA 1
ATOM 7571 C C . THR A 1 989 ? 27.695 -5.254 26.489 1.00 64.44 989 THR A C 1
ATOM 7573 O O . THR A 1 989 ? 26.558 -4.793 26.389 1.00 64.44 989 THR A O 1
ATOM 7576 N N . MET A 1 990 ? 28.466 -5.040 27.563 1.00 70.25 990 MET A N 1
ATOM 7577 C CA . MET A 1 990 ? 28.089 -4.289 28.762 1.00 70.25 990 MET A CA 1
ATOM 7578 C C . MET A 1 990 ? 28.591 -2.843 28.771 1.00 70.25 990 MET A C 1
ATOM 7580 O O . MET A 1 990 ? 28.350 -2.133 29.749 1.00 70.25 990 MET A O 1
ATOM 7584 N N . ASP A 1 991 ? 29.239 -2.406 27.688 1.00 80.38 991 ASP A N 1
ATOM 7585 C CA . ASP A 1 991 ? 29.639 -1.020 27.440 1.00 80.38 991 ASP A CA 1
ATOM 7586 C C . ASP A 1 991 ? 28.489 -0.033 27.710 1.00 80.38 991 ASP A C 1
ATOM 7588 O O . ASP A 1 991 ? 27.375 -0.204 27.212 1.00 80.38 991 ASP A O 1
ATOM 7592 N N . ILE A 1 992 ? 28.786 1.060 28.417 1.00 85.25 992 ILE A N 1
ATOM 7593 C CA . ILE A 1 992 ? 27.858 2.178 28.627 1.00 85.25 992 ILE A CA 1
ATOM 7594 C C . ILE A 1 992 ? 28.507 3.521 28.297 1.00 85.25 992 ILE A C 1
ATOM 7596 O O . ILE A 1 992 ? 29.721 3.705 28.377 1.00 85.25 992 ILE A O 1
ATOM 7600 N N . ILE A 1 993 ? 27.673 4.498 27.955 1.00 88.12 993 ILE A N 1
ATOM 7601 C CA . ILE A 1 993 ? 28.054 5.905 27.877 1.00 88.12 993 ILE A CA 1
ATOM 7602 C C . ILE A 1 993 ? 27.817 6.535 29.251 1.00 88.12 993 ILE A C 1
ATOM 7604 O O . ILE A 1 993 ? 26.731 7.033 29.552 1.00 88.12 993 ILE A O 1
ATOM 7608 N N . GLU A 1 994 ? 28.851 6.495 30.095 1.00 80.31 994 GLU A N 1
ATOM 7609 C CA . GLU A 1 994 ? 28.833 7.068 31.449 1.00 80.31 994 GLU A CA 1
ATOM 7610 C C . GLU A 1 994 ? 28.391 8.540 31.424 1.00 80.31 994 GLU A C 1
ATOM 7612 O O . GLU A 1 994 ? 27.396 8.933 32.041 1.00 80.31 994 GLU A O 1
ATOM 7617 N N . ARG A 1 995 ? 29.116 9.359 30.650 1.00 83.12 995 ARG A N 1
ATOM 7618 C CA . ARG A 1 995 ? 28.848 10.788 30.517 1.00 83.12 995 ARG A CA 1
ATOM 7619 C C . ARG A 1 995 ? 27.789 11.036 29.455 1.00 83.12 995 ARG A C 1
ATOM 7621 O O . ARG A 1 995 ? 28.078 11.061 28.260 1.00 83.12 995 ARG A O 1
ATOM 7628 N N . GLU A 1 996 ? 26.581 11.295 29.924 1.00 82.75 996 GLU A N 1
ATOM 7629 C CA . GLU A 1 996 ? 25.461 11.678 29.080 1.00 82.75 996 GLU A CA 1
ATOM 7630 C C . GLU A 1 996 ? 25.748 12.939 28.249 1.00 82.75 996 GLU A C 1
ATOM 7632 O O . GLU A 1 996 ? 26.314 13.923 28.740 1.00 82.75 996 GLU A O 1
ATOM 7637 N N . VAL A 1 997 ? 25.280 12.931 27.000 1.00 91.12 997 VAL A N 1
ATOM 7638 C CA . VAL A 1 997 ? 25.002 14.152 26.240 1.00 91.12 997 VAL A CA 1
ATOM 7639 C C . VAL A 1 997 ? 23.501 14.413 26.386 1.00 91.12 997 VAL A C 1
ATOM 7641 O O . VAL A 1 997 ? 22.731 13.661 25.787 1.00 91.12 997 VAL A O 1
ATOM 7644 N N . PRO A 1 998 ? 23.068 15.434 27.155 1.00 92.62 998 PRO A N 1
ATOM 7645 C CA . PRO A 1 998 ? 21.648 15.715 27.350 1.00 92.62 998 PRO A CA 1
ATOM 7646 C C . PRO A 1 998 ? 20.928 15.883 26.014 1.00 92.62 998 PRO A C 1
ATOM 7648 O O . PRO A 1 998 ? 21.484 16.502 25.103 1.00 92.62 998 PRO A O 1
ATOM 7651 N N . TRP A 1 999 ? 19.688 15.404 25.909 1.00 93.75 999 TRP A N 1
ATOM 7652 C CA . TRP A 1 999 ? 18.902 15.404 24.666 1.00 93.75 999 TRP A CA 1
ATOM 7653 C C . TRP A 1 999 ? 18.924 16.743 23.908 1.00 93.75 999 TRP A C 1
ATOM 7655 O O . TRP A 1 999 ? 19.171 16.794 22.702 1.00 93.75 999 TRP A O 1
ATOM 7665 N N . ARG A 1 1000 ? 18.778 17.859 24.633 1.00 91.31 1000 ARG A N 1
ATOM 7666 C CA . ARG A 1 1000 ? 18.815 19.233 24.087 1.00 91.31 1000 ARG A CA 1
ATOM 7667 C C . ARG A 1 1000 ? 20.156 19.649 23.467 1.00 91.31 1000 ARG A C 1
ATOM 7669 O O . ARG A 1 1000 ? 20.186 20.587 22.675 1.00 91.31 1000 ARG A O 1
ATOM 7676 N N . ASN A 1 1001 ? 21.249 18.977 23.824 1.00 92.62 1001 ASN A N 1
ATOM 7677 C CA . ASN A 1 1001 ? 22.589 19.209 23.282 1.00 92.62 1001 ASN A CA 1
ATOM 7678 C C . ASN A 1 1001 ? 22.911 18.302 22.080 1.00 92.62 1001 ASN A C 1
ATOM 7680 O O . ASN A 1 1001 ? 23.948 18.498 21.445 1.00 92.62 1001 ASN A O 1
ATOM 7684 N N . LYS A 1 1002 ? 22.049 17.331 21.746 1.00 91.94 1002 LYS A N 1
ATOM 7685 C CA . LYS A 1 1002 ? 22.190 16.491 20.549 1.00 91.94 1002 LYS A CA 1
ATOM 7686 C C . LYS A 1 1002 ? 21.725 17.270 19.322 1.00 91.94 1002 LYS A C 1
ATOM 7688 O O . LYS A 1 1002 ? 20.570 17.686 19.227 1.00 91.94 1002 LYS A O 1
ATOM 7693 N N . THR A 1 1003 ? 22.654 17.516 18.406 1.00 86.12 1003 THR A N 1
ATOM 7694 C CA . THR A 1 1003 ? 22.486 18.451 17.285 1.00 86.12 1003 THR A CA 1
ATOM 7695 C C . THR A 1 1003 ? 22.062 17.784 15.981 1.00 86.12 1003 THR A C 1
ATOM 7697 O O . THR A 1 1003 ? 21.592 18.488 15.083 1.00 86.12 1003 THR A O 1
ATOM 7700 N N . ASP A 1 1004 ? 22.200 16.460 15.860 1.00 84.50 1004 ASP A N 1
ATOM 7701 C CA . ASP A 1 1004 ? 21.896 15.723 14.636 1.00 84.50 1004 ASP A CA 1
ATOM 7702 C C . ASP A 1 1004 ? 20.651 14.832 14.803 1.00 84.50 1004 ASP A C 1
ATOM 7704 O O . ASP A 1 1004 ? 20.617 13.891 15.594 1.00 84.50 1004 ASP A O 1
ATOM 7708 N N . SER A 1 1005 ? 19.593 15.141 14.051 1.00 83.25 1005 SER A N 1
ATOM 7709 C CA . SER A 1 1005 ? 18.325 14.394 14.062 1.00 83.25 1005 SER A CA 1
ATOM 7710 C C . SER A 1 1005 ? 18.284 13.251 13.040 1.00 83.25 1005 SER A C 1
ATOM 7712 O O . SER A 1 1005 ? 17.217 12.701 12.792 1.00 83.25 1005 SER A O 1
ATOM 7714 N N . ARG A 1 1006 ? 19.397 12.915 12.382 1.00 82.94 1006 ARG A N 1
ATOM 7715 C CA . ARG A 1 1006 ? 19.437 11.816 11.408 1.00 82.94 1006 ARG A CA 1
ATOM 7716 C C . ARG A 1 1006 ? 19.515 10.462 12.106 1.00 82.94 1006 ARG A C 1
ATOM 7718 O O . ARG A 1 1006 ? 20.107 10.350 13.174 1.00 82.94 1006 ARG A O 1
ATOM 7725 N N . LEU A 1 1007 ? 18.988 9.427 11.453 1.00 82.69 1007 LEU A N 1
ATOM 7726 C CA . LEU A 1 1007 ? 19.189 8.046 11.884 1.00 82.69 1007 LEU A CA 1
ATOM 7727 C C . LEU A 1 1007 ? 20.652 7.647 11.654 1.00 82.69 1007 LEU A C 1
ATOM 7729 O O . LEU A 1 1007 ? 21.134 7.675 10.517 1.00 82.69 1007 LEU A O 1
ATOM 7733 N N . PHE A 1 1008 ? 21.363 7.326 12.731 1.00 84.81 1008 PHE A N 1
ATOM 7734 C CA . PHE A 1 1008 ? 22.759 6.898 12.711 1.00 84.81 1008 PHE A CA 1
ATOM 7735 C C . PHE A 1 1008 ? 22.859 5.371 12.714 1.00 84.81 1008 PHE A C 1
ATOM 7737 O O . PHE A 1 1008 ? 22.271 4.715 13.568 1.00 84.81 1008 PHE A O 1
ATOM 7744 N N . PHE A 1 1009 ? 23.655 4.808 11.803 1.00 84.50 1009 PHE A N 1
ATOM 7745 C CA . PHE A 1 1009 ? 24.061 3.400 11.844 1.00 84.50 1009 PHE A CA 1
ATOM 7746 C C . PHE A 1 1009 ? 25.562 3.298 11.595 1.00 84.50 1009 PHE A C 1
ATOM 7748 O O . PHE A 1 1009 ? 26.100 4.014 10.746 1.00 84.50 1009 PHE A O 1
ATOM 7755 N N . ARG A 1 1010 ? 26.222 2.371 12.296 1.00 76.69 1010 ARG A N 1
ATOM 7756 C CA . ARG A 1 1010 ? 27.622 2.020 12.055 1.00 76.69 1010 ARG A CA 1
ATOM 7757 C C . ARG A 1 1010 ? 27.856 0.520 12.215 1.00 76.69 1010 ARG A C 1
ATOM 7759 O O . ARG A 1 1010 ? 27.883 -0.005 13.330 1.00 76.69 1010 ARG A O 1
ATOM 7766 N N . GLY A 1 1011 ? 28.120 -0.145 11.099 1.00 75.31 1011 GLY A N 1
ATOM 7767 C CA . GLY A 1 1011 ? 28.464 -1.561 11.034 1.00 75.31 1011 GLY A CA 1
ATOM 7768 C C . GLY A 1 1011 ? 29.404 -1.862 9.868 1.00 75.31 1011 GLY A C 1
ATOM 7769 O O . GLY A 1 1011 ? 29.727 -0.974 9.077 1.00 75.31 1011 GLY A O 1
ATOM 7770 N N . GLY A 1 1012 ? 29.847 -3.117 9.803 1.00 74.44 1012 GLY A N 1
ATOM 7771 C CA . GLY A 1 1012 ? 30.413 -3.729 8.600 1.00 74.44 1012 GLY A CA 1
ATOM 7772 C C . GLY A 1 1012 ? 29.399 -4.691 7.959 1.00 74.44 1012 GLY A C 1
ATOM 7773 O O . GLY A 1 1012 ? 28.363 -4.971 8.575 1.00 74.44 1012 GLY A O 1
ATOM 7774 N N . PRO A 1 1013 ? 29.677 -5.197 6.745 1.00 75.00 1013 PRO A N 1
ATOM 7775 C CA . PRO A 1 1013 ? 28.805 -6.123 6.021 1.00 75.00 1013 PRO A CA 1
ATOM 7776 C C . PRO A 1 1013 ? 28.943 -7.538 6.599 1.00 75.00 1013 PRO A C 1
ATOM 7778 O O . PRO A 1 1013 ? 29.621 -8.384 6.032 1.00 75.00 1013 PRO A O 1
ATOM 7781 N N . THR A 1 1014 ? 28.352 -7.785 7.765 1.00 77.12 1014 THR A N 1
ATOM 7782 C CA . THR A 1 1014 ? 28.325 -9.120 8.386 1.00 77.12 1014 THR A CA 1
ATOM 7783 C C . THR A 1 1014 ? 26.893 -9.633 8.490 1.00 77.12 1014 THR A C 1
ATOM 7785 O O . THR A 1 1014 ? 25.948 -8.842 8.472 1.00 77.12 1014 THR A O 1
ATOM 7788 N N . GLY A 1 1015 ? 26.732 -10.953 8.590 1.00 79.00 1015 GLY A N 1
ATOM 7789 C CA . GLY A 1 1015 ? 25.432 -11.634 8.542 1.00 79.00 1015 GLY A CA 1
ATOM 7790 C C . GLY A 1 1015 ? 25.270 -12.599 7.368 1.00 79.00 1015 GLY A C 1
ATOM 7791 O O . GLY A 1 1015 ? 24.364 -13.423 7.389 1.00 79.00 1015 GLY A O 1
ATOM 7792 N N . ILE A 1 1016 ? 26.161 -12.557 6.371 1.00 82.75 1016 ILE A N 1
ATOM 7793 C CA . ILE A 1 1016 ? 26.233 -13.531 5.273 1.00 82.75 1016 ILE A CA 1
ATOM 7794 C C . ILE A 1 1016 ? 27.666 -13.632 4.735 1.00 82.75 1016 ILE A C 1
ATOM 7796 O O . ILE A 1 1016 ? 28.448 -12.704 4.903 1.00 82.75 1016 ILE A O 1
ATOM 7800 N N . PHE A 1 1017 ? 28.032 -14.741 4.086 1.00 78.69 1017 PHE A N 1
ATOM 7801 C CA . PHE A 1 1017 ? 29.291 -14.849 3.334 1.00 78.69 1017 PHE A CA 1
ATOM 7802 C C . PHE A 1 1017 ? 29.108 -14.395 1.876 1.00 78.69 1017 PHE A C 1
ATOM 7804 O O . PHE A 1 1017 ? 28.401 -15.050 1.105 1.00 78.69 1017 PHE A O 1
ATOM 7811 N N . HIS A 1 1018 ? 29.805 -13.337 1.451 1.00 77.00 1018 HIS A N 1
ATOM 7812 C CA . HIS A 1 1018 ? 29.660 -12.673 0.137 1.00 77.00 1018 HIS A CA 1
ATOM 7813 C C . HIS A 1 1018 ? 30.305 -13.423 -1.045 1.00 77.00 1018 HIS A C 1
ATOM 7815 O O . HIS A 1 1018 ? 30.951 -12.851 -1.928 1.00 77.00 1018 HIS A O 1
ATOM 7821 N N . THR A 1 1019 ? 30.106 -14.739 -1.106 1.00 65.88 1019 THR A N 1
ATOM 7822 C CA . THR A 1 1019 ? 30.565 -15.582 -2.216 1.00 65.88 1019 THR A CA 1
ATOM 7823 C C . THR A 1 1019 ? 29.494 -15.655 -3.312 1.00 65.88 1019 THR A C 1
ATOM 7825 O O . THR A 1 1019 ? 28.489 -16.352 -3.190 1.00 65.88 1019 THR A O 1
ATOM 7828 N N . SER A 1 1020 ? 29.723 -14.957 -4.432 1.00 53.84 1020 SER A N 1
ATOM 7829 C CA . SER A 1 1020 ? 28.758 -14.744 -5.538 1.00 53.84 1020 SER A CA 1
ATOM 7830 C C . SER A 1 1020 ? 28.238 -15.991 -6.271 1.00 53.84 1020 SER A C 1
ATOM 7832 O O . SER A 1 1020 ? 27.561 -15.856 -7.286 1.00 53.84 1020 SER A O 1
ATOM 7834 N N . ALA A 1 1021 ? 28.604 -17.195 -5.836 1.00 58.00 1021 ALA A N 1
ATOM 7835 C CA . ALA A 1 1021 ? 28.248 -18.452 -6.487 1.00 58.00 1021 ALA A CA 1
ATOM 7836 C C . ALA A 1 1021 ? 27.272 -19.321 -5.678 1.00 58.00 1021 ALA A C 1
ATOM 7838 O O . ALA A 1 1021 ? 26.753 -20.282 -6.240 1.00 58.00 1021 ALA A O 1
ATOM 7839 N N . ARG A 1 1022 ? 27.050 -19.032 -4.383 1.00 67.06 1022 ARG A N 1
ATOM 7840 C CA . ARG A 1 1022 ? 26.256 -19.909 -3.504 1.00 67.06 1022 ARG A CA 1
ATOM 7841 C C . ARG A 1 1022 ? 25.036 -19.244 -2.882 1.00 67.06 1022 ARG A C 1
ATOM 7843 O O . ARG A 1 1022 ? 23.970 -19.844 -2.892 1.00 67.06 1022 ARG A O 1
ATOM 7850 N N . TRP A 1 1023 ? 25.189 -18.034 -2.357 1.00 75.50 1023 TRP A N 1
ATOM 7851 C CA . TRP A 1 1023 ? 24.113 -17.323 -1.677 1.00 75.50 1023 TRP A CA 1
ATOM 7852 C C . TRP A 1 1023 ? 24.000 -15.912 -2.240 1.00 75.50 1023 TRP A C 1
ATOM 7854 O O . TRP A 1 1023 ? 25.009 -15.232 -2.441 1.00 75.50 1023 TRP A O 1
ATOM 7864 N N . ASP A 1 1024 ? 22.774 -15.463 -2.493 1.00 78.06 1024 ASP A N 1
ATOM 7865 C CA . ASP A 1 1024 ? 22.539 -14.061 -2.809 1.00 78.06 1024 ASP A CA 1
ATOM 7866 C C . ASP A 1 1024 ? 22.642 -13.236 -1.516 1.00 78.06 1024 ASP A C 1
ATOM 7868 O O . ASP A 1 1024 ? 21.756 -13.243 -0.660 1.00 78.06 1024 ASP A O 1
ATOM 7872 N N . TRP A 1 1025 ? 23.786 -12.571 -1.377 1.00 79.31 1025 TRP A N 1
ATOM 7873 C CA . TRP A 1 1025 ? 24.131 -11.730 -0.240 1.00 79.31 1025 TRP A CA 1
ATOM 7874 C C . TRP A 1 1025 ? 23.390 -10.389 -0.242 1.00 79.31 1025 TRP A C 1
ATOM 7876 O O . TRP A 1 1025 ? 23.324 -9.742 0.794 1.00 79.31 1025 TRP A O 1
ATOM 7886 N N . ARG A 1 1026 ? 22.792 -9.961 -1.363 1.00 80.44 1026 ARG A N 1
ATOM 7887 C CA . ARG A 1 1026 ? 22.129 -8.647 -1.455 1.00 80.44 1026 ARG A CA 1
ATOM 7888 C C . ARG A 1 1026 ? 20.825 -8.582 -0.663 1.00 80.44 1026 ARG A C 1
ATOM 7890 O O . ARG A 1 1026 ? 20.417 -7.490 -0.279 1.00 80.44 1026 ARG A O 1
ATOM 7897 N N . SER A 1 1027 ? 20.191 -9.728 -0.407 1.00 79.19 1027 SER A N 1
ATOM 7898 C CA . SER A 1 1027 ? 19.006 -9.824 0.455 1.00 79.19 1027 SER A CA 1
ATOM 7899 C C . SER A 1 1027 ? 19.322 -9.894 1.954 1.00 79.19 1027 SER A C 1
ATOM 7901 O O . SER A 1 1027 ? 18.391 -9.799 2.743 1.00 79.19 1027 SER A O 1
ATOM 7903 N N . SER A 1 1028 ? 20.591 -10.043 2.361 1.00 84.31 1028 SER A N 1
ATOM 7904 C CA . SER A 1 1028 ? 21.006 -10.010 3.776 1.00 84.31 1028 SER A CA 1
ATOM 7905 C C . SER A 1 1028 ? 20.714 -8.647 4.407 1.00 84.31 1028 SER A C 1
ATOM 7907 O O . SER A 1 1028 ? 20.874 -7.615 3.761 1.00 84.31 1028 SER A O 1
ATOM 7909 N N . GLN A 1 1029 ? 20.336 -8.616 5.683 1.00 86.00 1029 GLN A N 1
ATOM 7910 C CA . GLN A 1 1029 ? 19.859 -7.423 6.383 1.00 86.00 1029 GLN A CA 1
ATOM 7911 C C . GLN A 1 1029 ? 20.820 -6.223 6.335 1.00 86.00 1029 GLN A C 1
ATOM 7913 O O . GLN A 1 1029 ? 20.400 -5.120 5.981 1.00 86.00 1029 GLN A O 1
ATOM 7918 N N . ARG A 1 1030 ? 22.116 -6.403 6.630 1.00 84.75 1030 ARG A N 1
ATOM 7919 C CA . ARG A 1 1030 ? 23.085 -5.286 6.636 1.00 84.75 1030 ARG A CA 1
ATOM 7920 C C . ARG A 1 1030 ? 23.482 -4.848 5.229 1.00 84.75 1030 ARG A C 1
ATOM 7922 O O . ARG A 1 1030 ? 23.706 -3.660 5.000 1.00 84.75 1030 ARG A O 1
ATOM 7929 N N . ASP A 1 1031 ? 23.524 -5.782 4.286 1.00 81.12 1031 ASP A N 1
ATOM 7930 C CA . ASP A 1 1031 ? 23.807 -5.500 2.880 1.00 81.12 1031 ASP A CA 1
ATOM 7931 C C . ASP A 1 1031 ? 22.632 -4.772 2.222 1.00 81.12 1031 ASP A C 1
ATOM 7933 O O . ASP A 1 1031 ? 22.823 -3.733 1.593 1.00 81.12 1031 ASP A O 1
ATOM 7937 N N . ARG A 1 1032 ? 21.400 -5.235 2.462 1.00 82.00 1032 ARG A N 1
ATOM 7938 C CA . ARG A 1 1032 ? 20.165 -4.572 2.042 1.00 82.00 1032 ARG A CA 1
ATOM 7939 C C . ARG A 1 1032 ? 20.037 -3.182 2.655 1.00 82.00 1032 ARG A C 1
ATOM 7941 O O . ARG A 1 1032 ? 19.720 -2.256 1.917 1.00 82.00 1032 ARG A O 1
ATOM 7948 N N . LEU A 1 1033 ? 20.371 -2.991 3.935 1.00 79.31 1033 LEU A N 1
ATOM 7949 C CA . LEU A 1 1033 ? 20.434 -1.658 4.551 1.00 79.31 1033 LEU A CA 1
ATOM 7950 C C . LEU A 1 1033 ? 21.459 -0.747 3.847 1.00 79.31 1033 LEU A C 1
ATOM 7952 O O . LEU A 1 1033 ? 21.183 0.428 3.607 1.00 79.31 1033 LEU A O 1
ATOM 7956 N N . ALA A 1 1034 ? 22.629 -1.272 3.473 1.00 75.56 1034 ALA A N 1
ATOM 7957 C CA . ALA A 1 1034 ? 23.647 -0.514 2.744 1.00 75.56 1034 ALA A CA 1
ATOM 7958 C C . ALA A 1 1034 ? 23.237 -0.195 1.288 1.00 75.56 1034 ALA A C 1
ATOM 7960 O O . ALA A 1 1034 ? 23.574 0.873 0.770 1.00 75.56 1034 ALA A O 1
ATOM 7961 N N . LEU A 1 1035 ? 22.480 -1.082 0.635 1.00 74.06 1035 LEU A N 1
ATOM 7962 C CA . LEU A 1 1035 ? 21.887 -0.867 -0.691 1.00 74.06 1035 LEU A CA 1
ATOM 7963 C C . LEU A 1 1035 ? 20.756 0.172 -0.641 1.00 74.06 1035 LEU A C 1
ATOM 7965 O O . LEU A 1 1035 ? 20.761 1.112 -1.433 1.00 74.06 1035 LEU A O 1
ATOM 7969 N N . PHE A 1 1036 ? 19.858 0.055 0.336 1.00 70.50 1036 PHE A N 1
ATOM 7970 C CA . PHE A 1 1036 ? 18.803 1.015 0.676 1.00 70.50 1036 PHE A CA 1
ATOM 7971 C C . PHE A 1 1036 ? 19.389 2.410 0.953 1.00 70.50 1036 PHE A C 1
ATOM 7973 O O . PHE A 1 1036 ? 18.925 3.407 0.405 1.00 70.50 1036 PHE A O 1
ATOM 7980 N N . ALA A 1 1037 ? 20.502 2.485 1.692 1.00 66.62 1037 ALA A N 1
ATOM 7981 C CA . ALA A 1 1037 ? 21.259 3.719 1.905 1.00 66.62 1037 ALA A CA 1
ATOM 7982 C C . ALA A 1 1037 ? 21.914 4.284 0.624 1.00 66.62 1037 ALA A C 1
ATOM 7984 O O . ALA A 1 1037 ? 22.123 5.497 0.515 1.00 66.62 1037 ALA A O 1
ATOM 7985 N N . LYS A 1 1038 ? 22.267 3.430 -0.350 1.00 61.03 1038 LYS A N 1
ATOM 7986 C CA . LYS A 1 1038 ? 22.857 3.849 -1.632 1.00 61.03 1038 LYS A CA 1
ATOM 7987 C C . LYS A 1 1038 ? 21.814 4.277 -2.663 1.00 61.03 1038 LYS A C 1
ATOM 7989 O O . LYS A 1 1038 ? 22.179 5.074 -3.533 1.00 61.03 1038 LYS A O 1
ATOM 7994 N N . ASP A 1 1039 ? 20.568 3.796 -2.604 1.00 55.53 1039 ASP A N 1
ATOM 7995 C CA . ASP A 1 1039 ? 19.549 4.101 -3.617 1.00 55.53 1039 ASP A CA 1
ATOM 7996 C C . ASP A 1 1039 ? 19.030 5.550 -3.538 1.00 55.53 1039 ASP A C 1
ATOM 7998 O O . ASP A 1 1039 ? 17.895 5.858 -3.177 1.00 55.53 1039 ASP A O 1
ATOM 8002 N N . ARG A 1 1040 ? 19.877 6.473 -4.001 1.00 47.72 1040 ARG A N 1
ATOM 8003 C CA . ARG A 1 1040 ? 19.556 7.884 -4.259 1.00 47.72 1040 ARG A CA 1
ATOM 8004 C C . ARG A 1 1040 ? 18.529 8.071 -5.375 1.00 47.72 1040 ARG A C 1
ATOM 8006 O O . ARG A 1 1040 ? 18.220 9.206 -5.729 1.00 47.72 1040 ARG A O 1
ATOM 8013 N N . HIS A 1 1041 ? 18.057 6.993 -5.992 1.00 43.16 1041 HIS A N 1
ATOM 8014 C CA . HIS A 1 1041 ? 17.006 7.005 -6.995 1.00 43.16 1041 HIS A CA 1
ATOM 8015 C C . HIS A 1 1041 ? 15.814 6.143 -6.577 1.00 43.16 1041 HIS A C 1
ATOM 8017 O O . HIS A 1 1041 ? 15.047 5.782 -7.463 1.00 43.16 1041 HIS A O 1
ATOM 8023 N N . ALA A 1 1042 ? 15.642 5.918 -5.264 1.00 42.31 1042 ALA A N 1
ATOM 8024 C CA . ALA A 1 1042 ? 14.491 5.360 -4.551 1.00 42.31 1042 ALA A CA 1
ATOM 8025 C C . ALA A 1 1042 ? 13.264 5.092 -5.435 1.00 42.31 1042 ALA A C 1
ATOM 8027 O O . ALA A 1 1042 ? 12.313 5.876 -5.445 1.00 42.31 1042 ALA A O 1
ATOM 8028 N N . ARG A 1 1043 ? 13.299 3.997 -6.202 1.00 39.09 1043 ARG A N 1
ATOM 8029 C CA . ARG A 1 1043 ? 12.195 3.544 -7.076 1.00 39.09 1043 ARG A CA 1
ATOM 8030 C C . ARG A 1 1043 ? 11.289 2.517 -6.393 1.00 39.09 1043 ARG A C 1
ATOM 8032 O O . ARG A 1 1043 ? 10.328 2.082 -7.013 1.00 39.09 1043 ARG A O 1
ATOM 8039 N N . ALA A 1 1044 ? 11.620 2.148 -5.156 1.00 38.75 1044 ALA A N 1
ATOM 8040 C CA . ALA A 1 1044 ? 10.957 1.114 -4.364 1.00 38.75 1044 ALA A CA 1
ATOM 8041 C C . ALA A 1 1044 ? 10.172 1.655 -3.151 1.00 38.75 1044 ALA A C 1
ATOM 8043 O O . ALA A 1 1044 ? 9.532 0.881 -2.462 1.00 38.75 1044 ALA A O 1
ATOM 8044 N N . HIS A 1 1045 ? 10.208 2.967 -2.883 1.00 47.31 1045 HIS A N 1
ATOM 8045 C CA . HIS A 1 1045 ? 9.511 3.585 -1.744 1.00 47.31 1045 HIS A CA 1
ATOM 8046 C C . HIS A 1 1045 ? 8.782 4.857 -2.206 1.00 47.31 1045 HIS A C 1
ATOM 8048 O O . HIS A 1 1045 ? 9.203 5.977 -1.921 1.00 47.31 1045 HIS A O 1
ATOM 8054 N N . ASP A 1 1046 ? 7.724 4.689 -3.006 1.00 48.88 1046 ASP A N 1
ATOM 8055 C CA . ASP A 1 1046 ? 6.755 5.764 -3.298 1.00 48.88 1046 ASP A CA 1
ATOM 8056 C C . ASP A 1 1046 ? 5.595 5.786 -2.274 1.00 48.88 1046 ASP A C 1
ATOM 8058 O O . ASP A 1 1046 ? 4.676 6.602 -2.402 1.00 48.88 1046 ASP A O 1
ATOM 8062 N N . ASP A 1 1047 ? 5.655 4.937 -1.241 1.00 52.72 1047 ASP A N 1
ATOM 8063 C CA . ASP A 1 1047 ? 4.632 4.821 -0.204 1.00 52.72 1047 ASP A CA 1
ATOM 8064 C C . ASP A 1 1047 ? 4.466 6.111 0.612 1.00 52.72 1047 ASP A C 1
ATOM 8066 O O . ASP A 1 1047 ? 5.447 6.782 0.960 1.00 52.72 1047 ASP A O 1
ATOM 8070 N N . PRO A 1 1048 ? 3.216 6.507 0.913 1.00 59.38 1048 PRO A N 1
ATOM 8071 C CA . PRO A 1 1048 ? 2.957 7.767 1.578 1.00 59.38 1048 PRO A CA 1
ATOM 8072 C C . PRO A 1 1048 ? 3.177 7.653 3.097 1.00 59.38 1048 PRO A C 1
ATOM 8074 O O . PRO A 1 1048 ? 2.544 6.854 3.799 1.00 59.38 1048 PRO A O 1
ATOM 8077 N N . LEU A 1 1049 ? 4.071 8.524 3.563 1.00 66.50 1049 LEU A N 1
ATOM 8078 C CA . LEU A 1 1049 ? 4.692 8.597 4.881 1.00 66.50 1049 LEU A CA 1
ATOM 8079 C C . LEU A 1 1049 ? 3.678 8.955 5.971 1.00 66.50 1049 LEU A C 1
ATOM 8081 O O . LEU A 1 1049 ? 3.009 9.979 5.851 1.00 66.50 1049 LEU A O 1
ATOM 8085 N N . LEU A 1 1050 ? 3.562 8.175 7.039 1.00 73.19 1050 LEU A N 1
ATOM 8086 C CA . LEU A 1 1050 ? 2.668 8.481 8.154 1.00 73.19 1050 LEU A CA 1
ATOM 8087 C C . LEU A 1 1050 ? 3.255 9.612 9.021 1.00 73.19 1050 LEU A C 1
ATOM 8089 O O . LEU A 1 1050 ? 4.333 9.480 9.593 1.00 73.19 1050 LEU A O 1
ATOM 8093 N N . VAL A 1 1051 ? 2.553 10.747 9.092 1.00 72.25 1051 VAL A N 1
ATOM 8094 C CA . VAL A 1 1051 ? 2.988 11.953 9.816 1.00 72.25 1051 VAL A CA 1
ATOM 8095 C C . VAL A 1 1051 ? 1.938 12.354 10.856 1.00 72.25 1051 VAL A C 1
ATOM 8097 O O . VAL A 1 1051 ? 0.768 12.580 10.527 1.00 72.25 1051 VAL A O 1
ATOM 8100 N N . ASP A 1 1052 ? 2.367 12.486 12.115 1.00 68.75 1052 ASP A N 1
ATOM 8101 C CA . ASP A 1 1052 ? 1.568 13.061 13.205 1.00 68.75 1052 ASP A CA 1
ATOM 8102 C C . ASP A 1 1052 ? 1.606 14.594 13.152 1.00 68.75 1052 ASP A C 1
ATOM 8104 O O . ASP A 1 1052 ? 2.604 15.209 13.522 1.00 68.75 1052 ASP A O 1
ATOM 8108 N N . ARG A 1 1053 ? 0.515 15.230 12.706 1.00 67.00 1053 ARG A N 1
ATOM 8109 C CA . ARG A 1 1053 ? 0.386 16.700 12.704 1.00 67.00 1053 ARG A CA 1
ATOM 8110 C C . ARG A 1 1053 ? -0.086 17.282 14.052 1.00 67.00 1053 ARG A C 1
ATOM 8112 O O . ARG A 1 1053 ? -0.327 18.484 14.156 1.00 67.00 1053 ARG A O 1
ATOM 8119 N N . GLY A 1 1054 ? -0.250 16.447 15.078 1.00 57.78 1054 GLY A N 1
ATOM 8120 C CA . GLY A 1 1054 ? -1.133 16.677 16.219 1.00 57.78 1054 GLY A CA 1
ATOM 8121 C C . GLY A 1 1054 ? -0.573 17.385 17.457 1.00 57.78 1054 GLY A C 1
ATOM 8122 O O . GLY A 1 1054 ? -0.791 16.891 18.558 1.00 57.78 1054 GLY A O 1
ATOM 8123 N N . VAL A 1 1055 ? 0.020 18.583 17.339 1.00 44.97 1055 VAL A N 1
ATOM 8124 C CA . VAL A 1 1055 ? 0.018 19.553 18.465 1.00 44.97 1055 VAL A CA 1
ATOM 8125 C C . VAL A 1 1055 ? -0.256 20.976 17.960 1.00 44.97 1055 VAL A C 1
ATOM 8127 O O . VAL A 1 1055 ? 0.647 21.689 17.526 1.00 44.97 1055 VAL A O 1
ATOM 8130 N N . GLY A 1 1056 ? -1.520 21.407 18.052 1.00 44.09 1056 GLY A N 1
ATOM 8131 C CA . GLY A 1 1056 ? -1.943 22.804 17.848 1.00 44.09 1056 GLY A CA 1
ATOM 8132 C C . GLY A 1 1056 ? -2.931 23.072 16.704 1.00 44.09 1056 GLY A C 1
ATOM 8133 O O . GLY A 1 1056 ? -3.434 24.191 16.627 1.00 44.09 1056 GLY A O 1
ATOM 8134 N N . GLN A 1 1057 ? -3.211 22.087 15.842 1.00 40.53 1057 GLN A N 1
ATOM 8135 C CA . GLN A 1 1057 ? -4.204 22.140 14.752 1.00 40.53 1057 GLN A CA 1
ATOM 8136 C C . GLN A 1 1057 ? -4.868 20.758 14.591 1.00 40.53 1057 GLN A C 1
ATOM 8138 O O . GLN A 1 1057 ? -4.241 19.826 14.091 1.00 40.53 1057 GLN A O 1
ATOM 8143 N N . GLY A 1 1058 ? -6.098 20.603 15.087 1.00 43.53 1058 GLY A N 1
ATOM 8144 C CA . GLY A 1 1058 ? -7.033 19.524 14.718 1.00 43.53 1058 GLY A CA 1
ATOM 8145 C C . GLY A 1 1058 ? -6.745 18.063 15.069 1.00 43.53 1058 GLY A C 1
ATOM 8146 O O . GLY A 1 1058 ? -7.679 17.275 15.040 1.00 43.53 1058 GLY A O 1
ATOM 8147 N N . GLY A 1 1059 ? -5.514 17.677 15.415 1.00 49.53 1059 GLY A N 1
ATOM 8148 C CA . GLY A 1 1059 ? -5.209 16.329 15.914 1.00 49.53 1059 GLY A CA 1
ATOM 8149 C C . GLY A 1 1059 ? -5.551 15.202 14.935 1.00 49.53 1059 GLY A C 1
ATOM 8150 O O . GLY A 1 1059 ? -6.330 14.318 15.271 1.00 49.53 1059 GLY A O 1
ATOM 8151 N N . VAL A 1 1060 ? -4.980 15.218 13.722 1.00 59.81 1060 VAL A N 1
ATOM 8152 C CA . VAL A 1 1060 ? -5.175 14.112 12.771 1.00 59.81 1060 VAL A CA 1
ATOM 8153 C C . VAL A 1 1060 ? -3.884 13.673 12.101 1.00 59.81 1060 VAL A C 1
ATOM 8155 O O . VAL A 1 1060 ? -3.082 14.491 11.646 1.00 59.81 1060 VAL A O 1
ATOM 8158 N N . VAL A 1 1061 ? -3.741 12.356 11.982 1.00 63.94 1061 VAL A N 1
ATOM 8159 C CA . VAL A 1 1061 ? -2.606 11.687 11.352 1.00 63.94 1061 VAL A CA 1
ATOM 8160 C C . VAL A 1 1061 ? -2.891 11.329 9.901 1.00 63.94 1061 VAL A C 1
ATOM 8162 O O . VAL A 1 1061 ? -4.006 10.951 9.526 1.00 63.94 1061 VAL A O 1
ATOM 8165 N N . ILE A 1 1062 ? -1.866 11.506 9.068 1.00 64.25 1062 ILE A N 1
ATOM 8166 C CA . ILE A 1 1062 ? -1.993 11.616 7.617 1.00 64.25 1062 ILE A CA 1
ATOM 8167 C C . ILE A 1 1062 ? -0.854 10.852 6.950 1.00 64.25 1062 ILE A C 1
ATOM 8169 O O . ILE A 1 1062 ? 0.292 10.995 7.359 1.00 64.25 1062 ILE A O 1
ATOM 8173 N N . ARG A 1 1063 ? -1.152 10.108 5.880 1.00 67.69 1063 ARG A N 1
ATOM 8174 C CA . ARG A 1 1063 ? -0.126 9.606 4.959 1.00 67.69 1063 ARG A CA 1
ATOM 8175 C C . ARG A 1 1063 ? 0.224 10.663 3.899 1.00 67.69 1063 ARG A C 1
ATOM 8177 O O . ARG A 1 1063 ? -0.652 11.102 3.153 1.00 67.69 1063 ARG A O 1
ATOM 8184 N N . GLU A 1 1064 ? 1.489 11.072 3.818 1.00 62.28 1064 GLU A N 1
ATOM 8185 C CA . GLU A 1 1064 ? 2.011 12.124 2.934 1.00 62.28 1064 GLU A CA 1
ATOM 8186 C C . GLU A 1 1064 ? 2.882 11.552 1.800 1.00 62.28 1064 GLU A C 1
ATOM 8188 O O . GLU A 1 1064 ? 3.866 10.857 2.032 1.00 62.28 1064 GLU A O 1
ATOM 8193 N N . MET A 1 1065 ? 2.543 11.855 0.543 1.00 57.16 1065 MET A N 1
ATOM 8194 C CA . MET A 1 1065 ? 3.178 11.247 -0.639 1.00 57.16 1065 MET A CA 1
ATOM 8195 C C . MET A 1 1065 ? 4.682 11.575 -0.764 1.00 57.16 1065 MET A C 1
ATOM 8197 O O . MET A 1 1065 ? 5.077 12.744 -0.799 1.00 57.16 1065 MET A O 1
ATOM 8201 N N . TRP A 1 1066 ? 5.515 10.544 -0.950 1.00 52.09 1066 TRP A N 1
ATOM 8202 C CA . TRP A 1 1066 ? 6.988 10.611 -0.898 1.00 52.09 1066 TRP A CA 1
ATOM 8203 C C . TRP A 1 1066 ? 7.655 11.550 -1.932 1.00 52.09 1066 TRP A C 1
ATOM 8205 O O . TRP A 1 1066 ? 8.813 11.954 -1.791 1.00 52.09 1066 TRP A O 1
ATOM 8215 N N . THR A 1 1067 ? 6.934 11.959 -2.980 1.00 47.22 1067 THR A N 1
ATOM 8216 C CA . THR A 1 1067 ? 7.477 12.718 -4.123 1.00 47.22 1067 THR A CA 1
ATOM 8217 C C . THR A 1 1067 ? 7.981 14.130 -3.794 1.00 47.22 1067 THR A C 1
ATOM 8219 O O . THR A 1 1067 ? 8.920 14.586 -4.449 1.00 47.22 1067 THR A O 1
ATOM 8222 N N . MET A 1 1068 ? 7.437 14.816 -2.779 1.00 41.28 1068 MET A N 1
ATOM 8223 C CA . MET A 1 1068 ? 8.004 16.094 -2.291 1.00 41.28 1068 MET A CA 1
ATOM 8224 C C . MET A 1 1068 ? 9.239 15.875 -1.404 1.00 41.28 1068 MET A C 1
ATOM 8226 O O . MET A 1 1068 ? 10.210 16.638 -1.457 1.00 41.28 1068 MET A O 1
ATOM 8230 N N . ILE A 1 1069 ? 9.222 14.781 -0.646 1.00 45.72 1069 ILE A N 1
ATOM 8231 C CA . ILE A 1 1069 ? 10.203 14.422 0.377 1.00 45.72 1069 ILE A CA 1
ATOM 8232 C C . ILE A 1 1069 ? 11.542 13.993 -0.251 1.00 45.72 1069 ILE A C 1
ATOM 8234 O O . ILE A 1 1069 ? 12.592 14.498 0.163 1.00 45.72 1069 ILE A O 1
ATOM 8238 N N . ARG A 1 1070 ? 11.499 13.164 -1.309 1.00 43.19 1070 ARG A N 1
ATOM 8239 C CA . ARG A 1 1070 ? 12.636 12.648 -2.111 1.00 43.19 1070 ARG A CA 1
ATOM 8240 C C . ARG A 1 1070 ? 13.795 13.657 -2.252 1.00 43.19 1070 ARG A C 1
ATOM 8242 O O . ARG A 1 1070 ? 14.894 13.434 -1.750 1.00 43.19 1070 ARG A O 1
ATOM 8249 N N . SER A 1 1071 ? 13.523 14.848 -2.797 1.00 41.34 1071 SER A N 1
ATOM 8250 C CA . SER A 1 1071 ? 14.544 15.871 -3.133 1.00 41.34 1071 SER A CA 1
ATOM 8251 C C . SER A 1 1071 ? 15.247 16.575 -1.951 1.00 41.34 1071 SER A C 1
ATOM 8253 O O . SER A 1 1071 ? 16.212 17.333 -2.149 1.00 41.34 1071 SER A O 1
ATOM 8255 N N . ARG A 1 1072 ? 14.734 16.398 -0.725 1.00 43.16 1072 ARG A N 1
ATOM 8256 C CA . ARG A 1 1072 ? 15.251 17.008 0.515 1.00 43.16 1072 ARG A CA 1
ATOM 8257 C C . ARG A 1 1072 ? 15.754 15.959 1.496 1.00 43.16 1072 ARG A C 1
ATOM 8259 O O . ARG A 1 1072 ? 16.750 16.214 2.175 1.00 43.16 1072 ARG A O 1
ATOM 8266 N N . LEU A 1 1073 ? 15.136 14.780 1.514 1.00 43.81 1073 LEU A N 1
ATOM 8267 C CA . LEU A 1 1073 ? 15.650 13.616 2.225 1.00 43.81 1073 LEU A CA 1
ATOM 8268 C C . LEU A 1 1073 ? 16.961 13.132 1.568 1.00 43.81 1073 LEU A C 1
ATOM 8270 O O . LEU A 1 1073 ? 17.892 12.815 2.284 1.00 43.81 1073 LEU A O 1
ATOM 8274 N N . GLU A 1 1074 ? 17.183 13.326 0.264 1.00 45.34 1074 GLU A N 1
ATOM 8275 C CA . GLU A 1 1074 ? 18.527 13.215 -0.357 1.00 45.34 1074 GLU A CA 1
ATOM 8276 C C . GLU A 1 1074 ? 19.620 14.138 0.251 1.00 45.34 1074 GLU A C 1
ATOM 8278 O O . GLU A 1 1074 ? 20.810 13.906 0.038 1.00 45.34 1074 GLU A O 1
ATOM 8283 N N . ARG A 1 1075 ? 19.260 15.200 0.998 1.00 42.75 1075 ARG A N 1
ATOM 8284 C CA . ARG A 1 1075 ? 20.209 16.149 1.637 1.00 42.75 1075 ARG A CA 1
ATOM 8285 C C . ARG A 1 1075 ? 20.277 16.048 3.162 1.00 42.75 1075 ARG A C 1
ATOM 8287 O O . ARG A 1 1075 ? 21.115 16.706 3.774 1.00 42.75 1075 ARG A O 1
ATOM 8294 N N . ARG A 1 1076 ? 19.361 15.299 3.776 1.00 47.72 1076 ARG A N 1
ATOM 8295 C CA . ARG A 1 1076 ? 19.238 15.110 5.235 1.00 47.72 1076 ARG A CA 1
ATOM 8296 C C . ARG A 1 1076 ? 19.124 13.641 5.640 1.00 47.72 1076 ARG A C 1
ATOM 8298 O O . ARG A 1 1076 ? 19.130 13.347 6.823 1.00 47.72 1076 ARG A O 1
ATOM 8305 N N . GLY A 1 1077 ? 18.983 12.734 4.690 1.00 45.97 1077 GLY A N 1
ATOM 8306 C CA . GLY A 1 1077 ? 18.659 11.336 4.901 1.00 45.97 1077 GLY A CA 1
ATOM 8307 C C . GLY A 1 1077 ? 19.855 10.579 5.422 1.00 45.97 1077 GLY A C 1
ATOM 8308 O O . GLY A 1 1077 ? 20.802 10.338 4.679 1.00 45.97 1077 GLY A O 1
ATOM 8309 N N . SER A 1 1078 ? 19.747 10.169 6.682 1.00 50.38 1078 SER A N 1
ATOM 8310 C CA . SER A 1 1078 ? 20.661 9.278 7.392 1.00 50.38 1078 SER A CA 1
ATOM 8311 C C . SER A 1 1078 ? 22.088 9.784 7.650 1.00 50.38 1078 SER A C 1
ATOM 8313 O O . SER A 1 1078 ? 22.705 10.539 6.894 1.00 50.38 1078 SER A O 1
ATOM 8315 N N . GLY A 1 1079 ? 22.622 9.335 8.780 1.00 46.16 1079 GLY A N 1
ATOM 8316 C CA . GLY A 1 1079 ? 24.046 9.180 9.031 1.00 46.16 1079 GLY A CA 1
ATOM 8317 C C . GLY A 1 1079 ? 24.411 7.701 8.922 1.00 46.16 1079 GLY A C 1
ATOM 8318 O O . GLY A 1 1079 ? 25.001 7.159 9.853 1.00 46.16 1079 GLY A O 1
ATOM 8319 N N . PHE A 1 1080 ? 24.004 7.026 7.838 1.00 54.00 1080 PHE A N 1
ATOM 8320 C CA . PHE A 1 1080 ? 24.389 5.637 7.586 1.00 54.00 1080 PHE A CA 1
ATOM 8321 C C . PHE A 1 1080 ? 25.868 5.588 7.188 1.00 54.00 1080 PHE A C 1
ATOM 8323 O O . PHE A 1 1080 ? 26.252 5.943 6.074 1.00 54.00 1080 PHE A O 1
ATOM 8330 N N . VAL A 1 1081 ? 26.709 5.177 8.134 1.00 49.97 1081 VAL A N 1
ATOM 8331 C CA . VAL A 1 1081 ? 28.162 5.093 7.988 1.00 49.97 1081 VAL A CA 1
ATOM 8332 C C . VAL A 1 1081 ? 28.529 3.616 7.925 1.00 49.97 1081 VAL A C 1
ATOM 8334 O O . VAL A 1 1081 ? 28.872 2.993 8.930 1.00 49.97 1081 VAL A O 1
ATOM 8337 N N . MET A 1 1082 ? 28.458 3.051 6.720 1.00 57.47 1082 MET A N 1
ATOM 8338 C CA . MET A 1 1082 ? 29.032 1.735 6.455 1.00 57.47 1082 MET A CA 1
ATOM 8339 C C . MET A 1 1082 ? 30.555 1.887 6.454 1.00 57.47 1082 MET A C 1
ATOM 8341 O O . MET A 1 1082 ? 31.128 2.481 5.536 1.00 57.47 1082 MET A O 1
ATOM 8345 N N . CYS A 1 1083 ? 31.212 1.459 7.530 1.00 52.94 1083 CYS A N 1
ATOM 8346 C CA . CYS A 1 1083 ? 32.651 1.659 7.674 1.00 52.94 1083 CYS A CA 1
ATOM 8347 C C . CYS A 1 1083 ? 33.408 0.672 6.788 1.00 52.94 1083 CYS A C 1
ATOM 8349 O O . CYS A 1 1083 ? 33.212 -0.537 6.904 1.00 52.94 1083 CYS A O 1
ATOM 8351 N N . HIS A 1 1084 ? 34.334 1.178 5.971 1.00 50.69 1084 HIS A N 1
ATOM 8352 C CA . HIS A 1 1084 ? 35.381 0.314 5.428 1.00 50.69 1084 HIS A CA 1
ATOM 8353 C C . HIS A 1 1084 ? 36.242 -0.186 6.604 1.00 50.69 1084 HIS A C 1
ATOM 8355 O O . HIS A 1 1084 ? 36.527 0.613 7.507 1.00 50.69 1084 HIS A O 1
ATOM 8361 N N . PRO A 1 1085 ? 36.680 -1.458 6.638 1.00 50.12 1085 PRO A N 1
ATOM 8362 C CA . PRO A 1 1085 ? 37.708 -1.874 7.587 1.00 50.12 1085 PRO A CA 1
ATOM 8363 C C . PRO A 1 1085 ? 38.968 -1.016 7.384 1.00 50.12 1085 PRO A C 1
ATOM 8365 O O . PRO A 1 1085 ? 39.401 -0.775 6.257 1.00 50.12 1085 PRO A O 1
ATOM 8368 N N . ASN A 1 1086 ? 39.538 -0.496 8.471 1.00 39.84 1086 ASN A N 1
ATOM 8369 C CA . ASN A 1 1086 ? 40.733 0.345 8.402 1.00 39.84 1086 ASN A CA 1
ATOM 8370 C C . ASN A 1 1086 ? 41.967 -0.521 8.088 1.00 39.84 1086 ASN A C 1
ATOM 8372 O O . ASN A 1 1086 ? 42.546 -1.096 9.006 1.00 39.84 1086 ASN A O 1
ATOM 8376 N N . GLY A 1 1087 ? 42.399 -0.569 6.828 1.00 42.56 1087 GLY A N 1
ATOM 8377 C CA . GLY A 1 1087 ? 43.639 -1.238 6.427 1.00 42.56 1087 GLY A CA 1
ATOM 8378 C C . GLY A 1 1087 ? 43.596 -1.784 5.003 1.00 42.56 1087 GLY A C 1
ATOM 8379 O O . GLY A 1 1087 ? 42.535 -1.850 4.389 1.00 42.56 1087 GLY A O 1
ATOM 8380 N N . GLU A 1 1088 ? 44.765 -2.164 4.485 1.00 39.56 1088 GLU A N 1
ATOM 8381 C CA . GLU A 1 1088 ? 44.911 -2.854 3.189 1.00 39.56 1088 GLU A CA 1
ATOM 8382 C C . GLU A 1 1088 ? 44.579 -4.359 3.283 1.00 39.56 1088 GLU A C 1
ATOM 8384 O O . GLU A 1 1088 ? 44.520 -5.047 2.265 1.00 39.56 1088 GLU A O 1
ATOM 8389 N N . ASP A 1 1089 ? 44.331 -4.861 4.496 1.00 43.69 1089 ASP A N 1
ATOM 8390 C CA . ASP A 1 1089 ? 43.934 -6.238 4.765 1.00 43.69 1089 ASP A CA 1
ATOM 8391 C C . ASP A 1 1089 ? 42.409 -6.401 4.674 1.00 43.69 1089 ASP A C 1
ATOM 8393 O O . ASP A 1 1089 ? 41.636 -5.565 5.144 1.00 43.69 1089 ASP A O 1
ATOM 8397 N N . ALA A 1 1090 ? 41.993 -7.484 4.017 1.00 49.72 1090 ALA A N 1
ATOM 8398 C CA . ALA A 1 1090 ? 40.634 -7.709 3.537 1.00 49.72 1090 ALA A CA 1
ATOM 8399 C C . ALA A 1 1090 ? 39.526 -7.544 4.597 1.00 49.72 1090 ALA A C 1
ATOM 8401 O O . ALA A 1 1090 ? 39.699 -7.881 5.769 1.00 49.72 1090 ALA A O 1
ATOM 8402 N N . LEU A 1 1091 ? 38.330 -7.154 4.127 1.00 57.25 1091 LEU A N 1
ATOM 8403 C CA . LEU A 1 1091 ? 37.061 -7.537 4.762 1.00 57.25 1091 LEU A CA 1
ATOM 8404 C C . LEU A 1 1091 ? 37.171 -9.015 5.181 1.00 57.25 1091 LEU A C 1
ATOM 8406 O O . LEU A 1 1091 ? 37.432 -9.855 4.320 1.00 57.25 1091 LEU A O 1
ATOM 8410 N N . SER A 1 1092 ? 37.019 -9.324 6.475 1.00 52.38 1092 SER A N 1
ATOM 8411 C CA . SER A 1 1092 ? 37.341 -10.652 7.040 1.00 52.38 1092 SER A CA 1
ATOM 8412 C C . SER A 1 1092 ? 36.649 -11.794 6.300 1.00 52.38 1092 SER A C 1
ATOM 8414 O O . SER A 1 1092 ? 37.250 -12.833 6.033 1.00 52.38 1092 SER A O 1
ATOM 8416 N N . ASP A 1 1093 ? 35.408 -11.534 5.897 1.00 57.16 1093 ASP A N 1
ATOM 8417 C CA . ASP A 1 1093 ? 34.496 -12.505 5.296 1.00 57.16 1093 ASP A CA 1
ATOM 8418 C C . ASP A 1 1093 ? 34.531 -12.411 3.755 1.00 57.16 1093 ASP A C 1
ATOM 8420 O O . ASP A 1 1093 ? 33.786 -13.091 3.046 1.00 57.16 1093 ASP A O 1
ATOM 8424 N N . CYS A 1 1094 ? 35.438 -11.576 3.230 1.00 59.62 1094 CYS A N 1
ATOM 8425 C CA . CYS A 1 1094 ? 35.613 -11.272 1.820 1.00 59.62 1094 CYS A CA 1
ATOM 8426 C C . CYS A 1 1094 ? 37.082 -11.367 1.361 1.00 59.62 1094 CYS A C 1
ATOM 8428 O O . CYS A 1 1094 ? 37.718 -10.354 1.046 1.00 59.62 1094 CYS A O 1
ATOM 8430 N N . PRO A 1 1095 ? 37.645 -12.589 1.253 1.00 56.91 1095 PRO A N 1
ATOM 8431 C CA . PRO A 1 1095 ? 38.945 -12.787 0.621 1.00 56.91 1095 PRO A CA 1
ATOM 8432 C C . PRO A 1 1095 ? 38.898 -12.255 -0.821 1.00 56.91 1095 PRO A C 1
ATOM 8434 O O . PRO A 1 1095 ? 38.162 -12.770 -1.663 1.00 56.91 1095 PRO A O 1
ATOM 8437 N N . GLY A 1 1096 ? 39.683 -11.206 -1.098 1.00 52.44 1096 GLY A N 1
ATOM 8438 C CA . GLY A 1 1096 ? 39.553 -10.309 -2.263 1.00 52.44 1096 GLY A CA 1
ATOM 8439 C C . GLY A 1 1096 ? 39.800 -10.901 -3.661 1.00 52.44 1096 GLY A C 1
ATOM 8440 O O . GLY A 1 1096 ? 40.037 -10.159 -4.608 1.00 52.44 1096 GLY A O 1
ATOM 8441 N N . SER A 1 1097 ? 39.768 -12.225 -3.805 1.00 54.66 1097 SER A N 1
ATOM 8442 C CA . SER A 1 1097 ? 39.837 -12.962 -5.070 1.00 54.66 1097 SER A CA 1
ATOM 8443 C C . SER A 1 1097 ? 38.468 -13.408 -5.606 1.00 54.66 1097 SER A C 1
ATOM 8445 O O . SER A 1 1097 ? 38.391 -13.869 -6.746 1.00 54.66 1097 SER A O 1
ATOM 8447 N N . PHE A 1 1098 ? 37.384 -13.277 -4.829 1.00 58.22 1098 PHE A N 1
ATOM 8448 C CA . PHE A 1 1098 ? 36.034 -13.657 -5.262 1.00 58.22 1098 PHE A CA 1
ATOM 8449 C C . PHE A 1 1098 ? 35.259 -12.491 -5.885 1.00 58.22 1098 PHE A C 1
ATOM 8451 O O . PHE A 1 1098 ? 35.223 -11.383 -5.354 1.00 58.22 1098 PHE A O 1
ATOM 8458 N N . HIS A 1 1099 ? 34.566 -12.773 -6.993 1.00 62.00 1099 HIS A N 1
ATOM 8459 C CA . HIS A 1 1099 ? 33.811 -11.778 -7.766 1.00 62.00 1099 HIS A CA 1
ATOM 8460 C C . HIS A 1 1099 ? 32.753 -11.057 -6.909 1.00 62.00 1099 HIS A C 1
ATOM 8462 O O . HIS A 1 1099 ? 32.639 -9.842 -6.998 1.00 62.00 1099 HIS A O 1
ATOM 8468 N N . GLY A 1 1100 ? 32.061 -11.775 -6.013 1.00 63.88 1100 GLY A N 1
ATOM 8469 C CA . GLY A 1 1100 ? 31.087 -11.200 -5.072 1.00 63.88 1100 GLY A CA 1
ATOM 8470 C C . GLY A 1 1100 ? 31.647 -10.167 -4.095 1.00 63.88 1100 GLY A C 1
ATOM 8471 O O . GLY A 1 1100 ? 30.924 -9.257 -3.709 1.00 63.88 1100 GLY A O 1
ATOM 8472 N N . CYS A 1 1101 ? 32.933 -10.255 -3.754 1.00 68.12 1101 CYS A N 1
ATOM 8473 C CA . CYS A 1 1101 ? 33.590 -9.296 -2.868 1.00 68.12 1101 CYS A CA 1
ATOM 8474 C C . CYS A 1 1101 ? 33.960 -8.002 -3.578 1.00 68.12 1101 CYS A C 1
ATOM 8476 O O . CYS A 1 1101 ? 33.761 -6.921 -3.035 1.00 68.12 1101 CYS A O 1
ATOM 8478 N N . ILE A 1 1102 ? 34.458 -8.112 -4.810 1.00 69.81 1102 ILE A N 1
ATOM 8479 C CA . ILE A 1 1102 ? 34.709 -6.957 -5.680 1.00 69.81 1102 ILE A CA 1
ATOM 8480 C C . ILE A 1 1102 ? 33.379 -6.234 -5.937 1.00 69.81 1102 ILE A C 1
ATOM 8482 O O . ILE A 1 1102 ? 33.267 -5.029 -5.737 1.00 69.81 1102 ILE A O 1
ATOM 8486 N N . ASP A 1 1103 ? 32.347 -7.010 -6.266 1.00 74.06 1103 ASP A N 1
ATOM 8487 C CA . ASP A 1 1103 ? 30.981 -6.550 -6.486 1.00 74.06 1103 ASP A CA 1
ATOM 8488 C C . ASP A 1 1103 ? 30.377 -5.864 -5.241 1.00 74.06 1103 ASP A C 1
ATOM 8490 O O . ASP A 1 1103 ? 29.792 -4.794 -5.375 1.00 74.06 1103 ASP A O 1
ATOM 8494 N N . LEU A 1 1104 ? 30.584 -6.383 -4.022 1.00 75.19 1104 LEU A N 1
ATOM 8495 C CA . LEU A 1 1104 ? 30.215 -5.700 -2.770 1.00 75.19 1104 LEU A CA 1
ATOM 8496 C C . LEU A 1 1104 ? 30.958 -4.364 -2.595 1.00 75.19 1104 LEU A C 1
ATOM 8498 O O . LEU A 1 1104 ? 30.325 -3.348 -2.302 1.00 75.19 1104 LEU A O 1
ATOM 8502 N N . ILE A 1 1105 ? 32.283 -4.355 -2.775 1.00 72.94 1105 ILE A N 1
ATOM 8503 C CA . ILE A 1 1105 ? 33.127 -3.163 -2.588 1.00 72.94 1105 ILE A CA 1
ATOM 8504 C C . ILE A 1 1105 ? 32.714 -2.044 -3.555 1.00 72.94 1105 ILE A C 1
ATOM 8506 O O . ILE A 1 1105 ? 32.539 -0.909 -3.111 1.00 72.94 1105 ILE A O 1
ATOM 8510 N N . ASP A 1 1106 ? 32.484 -2.367 -4.831 1.00 72.62 1106 ASP A N 1
ATOM 8511 C CA . ASP A 1 1106 ? 32.007 -1.428 -5.857 1.00 72.62 1106 ASP A CA 1
ATOM 8512 C C . ASP A 1 1106 ? 30.527 -1.032 -5.647 1.00 72.62 1106 ASP A C 1
ATOM 8514 O O . ASP A 1 1106 ? 30.083 0.078 -5.985 1.00 72.62 1106 ASP A O 1
ATOM 8518 N N . THR A 1 1107 ? 29.727 -1.936 -5.071 1.00 72.00 1107 THR A N 1
ATOM 8519 C CA . THR A 1 1107 ? 28.293 -1.719 -4.864 1.00 72.00 1107 THR A CA 1
ATOM 8520 C C . THR A 1 1107 ? 27.976 -0.928 -3.593 1.00 72.00 1107 THR A C 1
ATOM 8522 O O . THR A 1 1107 ? 26.960 -0.245 -3.606 1.00 72.00 1107 THR A O 1
ATOM 8525 N N . VAL A 1 1108 ? 28.803 -0.883 -2.548 1.00 70.62 1108 VAL A N 1
ATOM 8526 C CA . VAL A 1 1108 ? 28.494 -0.147 -1.298 1.00 70.62 1108 VAL A CA 1
ATOM 8527 C C . VAL A 1 1108 ? 29.167 1.236 -1.239 1.00 70.62 1108 VAL A C 1
ATOM 8529 O O . VAL A 1 1108 ? 30.260 1.442 -1.758 1.00 70.62 1108 VAL A O 1
ATOM 8532 N N . VAL A 1 1109 ? 28.510 2.228 -0.618 1.00 69.25 1109 VAL A N 1
ATOM 8533 C CA . VAL A 1 1109 ? 29.121 3.546 -0.343 1.00 69.25 1109 VAL A CA 1
ATOM 8534 C C . VAL A 1 1109 ? 29.800 3.520 1.024 1.00 69.25 1109 VAL A C 1
ATOM 8536 O O . VAL A 1 1109 ? 29.153 3.648 2.062 1.00 69.25 1109 VAL A O 1
ATOM 8539 N N . TRP A 1 1110 ? 31.120 3.379 1.013 1.00 72.56 1110 TRP A N 1
ATOM 8540 C CA . TRP A 1 1110 ? 31.938 3.329 2.221 1.00 72.56 1110 TRP A CA 1
ATOM 8541 C C . TRP A 1 1110 ? 32.172 4.709 2.834 1.00 72.56 1110 TRP A C 1
ATOM 8543 O O . TRP A 1 1110 ? 32.418 5.693 2.134 1.00 72.56 1110 TRP A O 1
ATOM 8553 N N . SER A 1 1111 ? 32.136 4.768 4.162 1.00 68.12 1111 SER A N 1
ATOM 8554 C CA . SER A 1 1111 ? 32.408 5.967 4.953 1.00 68.12 1111 SER A CA 1
ATOM 8555 C C . SER A 1 1111 ? 33.615 5.778 5.871 1.00 68.12 1111 SER A C 1
ATOM 8557 O O . SER A 1 1111 ? 33.935 4.667 6.298 1.00 68.12 1111 SER A O 1
ATOM 8559 N N . GLY A 1 1112 ? 34.293 6.888 6.170 1.00 67.44 1112 GLY A N 1
ATOM 8560 C CA . GLY A 1 1112 ? 35.456 6.909 7.055 1.00 67.44 1112 GLY A CA 1
ATOM 8561 C C . GLY A 1 1112 ? 35.109 6.710 8.535 1.00 67.44 1112 GLY A C 1
ATOM 8562 O O . GLY A 1 1112 ? 33.946 6.582 8.923 1.00 67.44 1112 GLY A O 1
ATOM 8563 N N . PHE A 1 1113 ? 36.141 6.707 9.378 1.00 70.62 1113 PHE A N 1
ATOM 8564 C CA . PHE A 1 1113 ? 35.986 6.621 10.828 1.00 70.62 1113 PHE A CA 1
ATOM 8565 C C . PHE A 1 1113 ? 35.196 7.817 11.391 1.00 70.62 1113 PHE A C 1
ATOM 8567 O O . PHE A 1 1113 ? 35.492 8.968 11.079 1.00 70.62 1113 PHE A O 1
ATOM 8574 N N . VAL A 1 1114 ? 34.237 7.526 12.273 1.00 74.12 1114 VAL A N 1
ATOM 8575 C CA . VAL A 1 1114 ? 33.496 8.516 13.069 1.00 74.12 1114 VAL A CA 1
ATOM 8576 C C . VAL A 1 1114 ? 33.948 8.402 14.522 1.00 74.12 1114 VAL A C 1
ATOM 8578 O O . VAL A 1 1114 ? 33.980 7.300 15.075 1.00 74.12 1114 VAL A O 1
ATOM 8581 N N . ASP A 1 1115 ? 34.314 9.522 15.136 1.00 81.69 1115 ASP A N 1
ATOM 8582 C CA . ASP A 1 1115 ? 34.691 9.588 16.546 1.00 81.69 1115 ASP A CA 1
ATOM 8583 C C . ASP A 1 1115 ? 33.468 9.521 17.482 1.00 81.69 1115 ASP A C 1
ATOM 8585 O O . ASP A 1 1115 ? 32.315 9.638 17.060 1.00 81.69 1115 ASP A O 1
ATOM 8589 N N . GLN A 1 1116 ? 33.718 9.305 18.773 1.00 80.88 1116 GLN A N 1
ATOM 8590 C CA . GLN A 1 1116 ? 32.657 9.125 19.761 1.00 80.88 1116 GLN A CA 1
ATOM 8591 C C . GLN A 1 1116 ? 31.838 10.402 20.001 1.00 80.88 1116 GLN A C 1
ATOM 8593 O O . GLN A 1 1116 ? 30.628 10.299 20.169 1.00 80.88 1116 GLN A O 1
ATOM 8598 N N . GLU A 1 1117 ? 32.446 11.592 19.979 1.00 84.94 1117 GLU A N 1
ATOM 8599 C CA . GLU A 1 1117 ? 31.737 12.860 20.209 1.00 84.94 1117 GLU A CA 1
ATOM 8600 C C . GLU A 1 1117 ? 30.754 13.134 19.063 1.00 84.94 1117 GLU A C 1
ATOM 8602 O O . GLU A 1 1117 ? 29.556 13.325 19.296 1.00 84.94 1117 GLU A O 1
ATOM 8607 N N . THR A 1 1118 ? 31.220 13.007 17.817 1.00 83.88 1118 THR A N 1
ATOM 8608 C CA . THR A 1 1118 ? 30.368 13.053 16.623 1.00 83.88 1118 THR A CA 1
ATOM 8609 C C . THR A 1 1118 ? 29.267 11.993 16.694 1.00 83.88 1118 THR A C 1
ATOM 8611 O O . THR A 1 1118 ? 28.106 12.289 16.415 1.00 83.88 1118 THR A O 1
ATOM 8614 N N . SER A 1 1119 ? 29.584 10.764 17.110 1.00 84.62 1119 SER A N 1
ATOM 8615 C CA . SER A 1 1119 ? 28.618 9.659 17.175 1.00 84.62 1119 SER A CA 1
ATOM 8616 C C . SER A 1 1119 ? 27.561 9.802 18.285 1.00 84.62 1119 SER A C 1
ATOM 8618 O O . SER A 1 1119 ? 26.471 9.241 18.151 1.00 84.62 1119 SER A O 1
ATOM 8620 N N . LEU A 1 1120 ? 27.848 10.558 19.352 1.00 89.12 1120 LEU A N 1
ATOM 8621 C CA . LEU A 1 1120 ? 26.907 10.871 20.437 1.00 89.12 1120 LEU A CA 1
ATOM 8622 C C . LEU A 1 1120 ? 26.027 12.098 20.152 1.00 89.12 1120 LEU A C 1
ATOM 8624 O O . LEU A 1 1120 ? 24.993 12.257 20.805 1.00 89.12 1120 LEU A O 1
ATOM 8628 N N . SER A 1 1121 ? 26.399 12.931 19.173 1.00 89.81 1121 SER A N 1
ATOM 8629 C CA . SER A 1 1121 ? 25.608 14.098 18.744 1.00 89.81 1121 SER A CA 1
ATOM 8630 C C . SER A 1 1121 ? 24.275 13.742 18.065 1.00 89.81 1121 SER A C 1
ATOM 8632 O O . SER A 1 1121 ? 23.407 14.610 17.941 1.00 89.81 1121 SER A O 1
ATOM 8634 N N . TYR A 1 1122 ? 24.105 12.479 17.656 1.00 90.88 1122 TYR A N 1
ATOM 8635 C CA . TYR A 1 1122 ? 22.887 11.960 17.041 1.00 90.88 1122 TYR A CA 1
ATOM 8636 C C . TYR A 1 1122 ? 21.802 11.652 18.081 1.00 90.88 1122 TYR A C 1
ATOM 8638 O O . TYR A 1 1122 ? 22.084 11.115 19.154 1.00 90.88 1122 TYR A O 1
ATOM 8646 N N . LYS A 1 1123 ? 20.552 11.972 17.732 1.00 92.44 1123 LYS A N 1
ATOM 8647 C CA . LYS A 1 1123 ? 19.338 11.694 18.521 1.00 92.44 1123 LYS A CA 1
ATOM 8648 C C . LYS A 1 1123 ? 18.716 10.315 18.272 1.00 92.44 1123 LYS A C 1
ATOM 8650 O O . LYS A 1 1123 ? 18.019 9.810 19.145 1.00 92.44 1123 LYS A O 1
ATOM 8655 N N . TYR A 1 1124 ? 18.968 9.720 17.105 1.00 92.25 1124 TYR A N 1
ATOM 8656 C CA . TYR A 1 1124 ? 18.339 8.473 16.656 1.00 92.25 1124 TYR A CA 1
ATOM 8657 C C . TYR A 1 1124 ? 19.406 7.503 16.172 1.00 92.25 1124 TYR A C 1
ATOM 8659 O O . TYR A 1 1124 ? 20.274 7.880 15.378 1.00 92.25 1124 TYR A O 1
ATOM 8667 N N . ARG A 1 1125 ? 19.360 6.259 16.646 1.00 91.44 1125 ARG A N 1
ATOM 8668 C CA . ARG A 1 1125 ? 20.371 5.238 16.350 1.00 91.44 1125 ARG A CA 1
ATOM 8669 C C . ARG A 1 1125 ? 19.673 3.945 15.943 1.00 91.44 1125 ARG A C 1
ATOM 8671 O O . ARG A 1 1125 ? 18.679 3.571 16.551 1.00 91.44 1125 ARG A O 1
ATOM 8678 N N . LEU A 1 1126 ? 20.159 3.308 14.884 1.00 90.12 1126 LEU A N 1
ATOM 8679 C CA . LEU A 1 1126 ? 19.630 2.046 14.375 1.00 90.12 1126 LEU A CA 1
ATOM 8680 C C . LEU A 1 1126 ? 20.531 0.893 14.825 1.00 90.12 1126 LEU A C 1
ATOM 8682 O O . LEU A 1 1126 ? 21.757 0.978 14.732 1.00 90.12 1126 LEU A O 1
ATOM 8686 N N . ASP A 1 1127 ? 19.905 -0.191 15.256 1.00 90.62 1127 ASP A N 1
ATOM 8687 C CA . ASP A 1 1127 ? 20.531 -1.427 15.695 1.00 90.62 1127 ASP A CA 1
ATOM 8688 C C . ASP A 1 1127 ? 19.971 -2.595 14.865 1.00 90.62 1127 ASP A C 1
ATOM 8690 O O . ASP A 1 1127 ? 18.758 -2.789 14.783 1.00 90.62 1127 ASP A O 1
ATOM 8694 N N . VAL A 1 1128 ? 20.862 -3.326 14.186 1.00 89.19 1128 VAL A N 1
ATOM 8695 C CA . VAL A 1 1128 ? 20.523 -4.389 13.219 1.00 89.19 1128 VAL A CA 1
ATOM 8696 C C . VAL A 1 1128 ? 21.460 -5.570 13.419 1.00 89.19 1128 VAL A C 1
ATOM 8698 O O . VAL A 1 1128 ? 22.676 -5.374 13.532 1.00 89.19 1128 VAL A O 1
ATOM 8701 N N . ASP A 1 1129 ? 20.916 -6.784 13.402 1.00 87.94 1129 ASP A N 1
ATOM 8702 C CA . ASP A 1 1129 ? 21.652 -8.050 13.534 1.00 87.94 1129 ASP A CA 1
ATOM 8703 C C . ASP A 1 1129 ? 22.854 -8.185 12.587 1.00 87.94 1129 ASP A C 1
ATOM 8705 O O . ASP A 1 1129 ? 22.876 -7.632 11.485 1.00 87.94 1129 ASP A O 1
ATOM 8709 N N . GLY A 1 1130 ? 23.859 -8.945 13.026 1.00 83.62 1130 GLY A N 1
ATOM 8710 C CA . GLY A 1 1130 ? 24.957 -9.460 12.204 1.00 83.62 1130 GLY A CA 1
ATOM 8711 C C . GLY A 1 1130 ? 24.706 -10.923 11.844 1.00 83.62 1130 GLY A C 1
ATOM 8712 O O . GLY A 1 1130 ? 23.652 -11.244 11.308 1.00 83.62 1130 GLY A O 1
ATOM 8713 N N . TYR A 1 1131 ? 25.666 -11.804 12.140 1.00 80.25 1131 TYR A N 1
ATOM 8714 C CA . TYR A 1 1131 ? 25.453 -13.257 12.070 1.00 80.25 1131 TYR A CA 1
ATOM 8715 C C . TYR A 1 1131 ? 24.529 -13.753 13.190 1.00 80.25 1131 TYR A C 1
ATOM 8717 O O . TYR A 1 1131 ? 23.744 -14.677 12.990 1.00 80.25 1131 TYR A O 1
ATOM 8725 N N . GLY A 1 1132 ? 24.565 -13.085 14.343 1.00 80.12 1132 GLY A N 1
ATOM 8726 C CA . GLY A 1 1132 ? 23.513 -13.148 15.345 1.00 80.12 1132 GLY A CA 1
ATOM 8727 C C . GLY A 1 1132 ? 23.036 -11.768 15.785 1.00 80.12 1132 GLY A C 1
ATOM 8728 O O . GLY A 1 1132 ? 23.181 -10.763 15.081 1.00 80.12 1132 GLY A O 1
ATOM 8729 N N . TRP A 1 1133 ? 22.506 -11.750 17.003 1.00 81.62 1133 TRP A N 1
ATOM 8730 C CA . TRP A 1 1133 ? 22.213 -10.573 17.814 1.00 81.62 1133 TRP A CA 1
ATOM 8731 C C . TRP A 1 1133 ? 23.397 -9.577 17.922 1.00 81.62 1133 TRP A C 1
ATOM 8733 O O . TRP A 1 1133 ? 24.500 -9.770 17.407 1.00 81.62 1133 TRP A O 1
ATOM 8743 N N . THR A 1 1134 ? 23.171 -8.460 18.606 1.00 80.69 1134 THR A N 1
ATOM 8744 C CA . THR A 1 1134 ? 23.993 -7.251 18.481 1.00 80.69 1134 THR A CA 1
ATOM 8745 C C . THR A 1 1134 ? 24.574 -6.778 19.817 1.00 80.69 1134 THR A C 1
ATOM 8747 O O . THR A 1 1134 ? 23.907 -6.190 20.668 1.00 80.69 1134 THR A O 1
ATOM 8750 N N . SER A 1 1135 ? 25.890 -6.957 19.962 1.00 78.00 1135 SER A N 1
ATOM 8751 C CA . SER A 1 1135 ? 26.662 -6.634 21.173 1.00 78.00 1135 SER A CA 1
ATOM 8752 C C . SER A 1 1135 ? 26.582 -5.180 21.646 1.00 78.00 1135 SER A C 1
ATOM 8754 O O . SER A 1 1135 ? 26.925 -4.871 22.781 1.00 78.00 1135 SER A O 1
ATOM 8756 N N . ARG A 1 1136 ? 26.135 -4.252 20.801 1.00 81.94 1136 ARG A N 1
ATOM 8757 C CA . ARG A 1 1136 ? 26.059 -2.824 21.138 1.00 81.94 1136 ARG A CA 1
ATOM 8758 C C . ARG A 1 1136 ? 24.802 -2.432 21.917 1.00 81.94 1136 ARG A C 1
ATOM 8760 O O . ARG A 1 1136 ? 24.740 -1.289 22.352 1.00 81.94 1136 ARG A O 1
ATOM 8767 N N . TRP A 1 1137 ? 23.810 -3.313 22.073 1.00 86.69 1137 TRP A N 1
ATOM 8768 C CA . TRP A 1 1137 ? 22.459 -2.945 22.524 1.00 86.69 1137 TRP A CA 1
ATOM 8769 C C . TRP A 1 1137 ? 22.422 -2.039 23.768 1.00 86.69 1137 TRP A C 1
ATOM 8771 O O . TRP A 1 1137 ? 21.902 -0.922 23.714 1.00 86.69 1137 TRP A O 1
ATOM 8781 N N . ARG A 1 1138 ? 23.055 -2.472 24.867 1.00 88.31 1138 ARG A N 1
ATOM 8782 C CA . ARG A 1 1138 ? 23.123 -1.700 26.118 1.00 88.31 1138 ARG A CA 1
ATOM 8783 C C . ARG A 1 1138 ? 23.806 -0.343 25.921 1.00 88.31 1138 ARG A C 1
ATOM 8785 O O . ARG A 1 1138 ? 23.331 0.681 26.417 1.00 88.31 1138 ARG A O 1
ATOM 8792 N N . LYS A 1 1139 ? 24.894 -0.324 25.146 1.00 88.38 1139 LYS A N 1
ATOM 8793 C CA . LYS A 1 1139 ? 25.647 0.886 24.802 1.00 88.38 1139 LYS A CA 1
ATOM 8794 C C . LYS A 1 1139 ? 24.780 1.877 24.039 1.00 88.38 1139 LYS A C 1
ATOM 8796 O O . LYS A 1 1139 ? 24.772 3.051 24.398 1.00 88.38 1139 LYS A O 1
ATOM 8801 N N . GLU A 1 1140 ? 24.041 1.414 23.032 1.00 91.00 1140 GLU A N 1
ATOM 8802 C CA . GLU A 1 1140 ? 23.136 2.237 22.226 1.00 91.00 1140 GLU A CA 1
ATOM 8803 C C . GLU A 1 1140 ? 22.067 2.904 23.099 1.00 91.00 1140 GLU A C 1
ATOM 8805 O O . GLU A 1 1140 ? 21.963 4.134 23.084 1.00 91.00 1140 GLU A O 1
ATOM 8810 N N . LEU A 1 1141 ? 21.357 2.130 23.928 1.00 93.06 1141 LEU A N 1
ATOM 8811 C CA . LEU A 1 1141 ? 20.341 2.654 24.850 1.00 93.06 1141 LEU A CA 1
ATOM 8812 C C . LEU A 1 1141 ? 20.929 3.663 25.847 1.00 93.06 1141 LEU A C 1
ATOM 8814 O O . LEU A 1 1141 ? 20.383 4.747 26.052 1.00 93.06 1141 LEU A O 1
ATOM 8818 N N . SER A 1 1142 ? 22.111 3.374 26.402 1.00 93.19 1142 SER A N 1
ATOM 8819 C CA . SER A 1 1142 ? 22.776 4.276 27.350 1.00 93.19 1142 SER A CA 1
ATOM 8820 C C . SER A 1 1142 ? 23.149 5.647 26.757 1.00 93.19 1142 SER A C 1
ATOM 8822 O O . SER A 1 1142 ? 23.462 6.568 27.508 1.00 93.19 1142 SER A O 1
ATOM 8824 N N . THR A 1 1143 ? 23.112 5.841 25.432 1.00 92.81 1143 THR A N 1
ATOM 8825 C CA . THR A 1 1143 ? 23.540 7.101 24.792 1.00 92.81 1143 THR A CA 1
ATOM 8826 C C . THR A 1 1143 ? 22.596 8.298 25.003 1.00 92.81 1143 THR A C 1
ATOM 8828 O O . THR A 1 1143 ? 22.921 9.385 24.514 1.00 92.81 1143 THR A O 1
ATOM 8831 N N . ASN A 1 1144 ? 21.456 8.118 25.686 1.00 94.56 1144 ASN A N 1
ATOM 8832 C CA . ASN A 1 1144 ? 20.305 9.039 25.697 1.00 94.56 1144 ASN A CA 1
ATOM 8833 C C . ASN A 1 1144 ? 19.833 9.377 24.266 1.00 94.56 1144 ASN A C 1
ATOM 8835 O O . ASN A 1 1144 ? 19.737 10.538 23.867 1.00 94.56 1144 ASN A O 1
ATOM 8839 N N . SER A 1 1145 ? 19.636 8.343 23.448 1.00 94.94 1145 SER A N 1
ATOM 8840 C CA . SER A 1 1145 ? 19.138 8.457 22.072 1.00 94.94 1145 SER A CA 1
ATOM 8841 C C . SER A 1 1145 ? 17.998 7.466 21.879 1.00 94.94 1145 SER A C 1
ATOM 8843 O O . SER A 1 1145 ? 18.013 6.405 22.498 1.00 94.94 1145 SER A O 1
ATOM 8845 N N . VAL A 1 1146 ? 17.054 7.755 20.982 1.00 96.50 1146 VAL A N 1
ATOM 8846 C CA . VAL A 1 1146 ? 16.042 6.762 20.603 1.00 96.50 1146 VAL A CA 1
ATOM 8847 C C . VAL A 1 1146 ? 16.730 5.671 19.786 1.00 96.50 1146 VAL A C 1
ATOM 8849 O O . VAL A 1 1146 ? 17.330 5.957 18.742 1.00 96.50 1146 VAL A O 1
ATOM 8852 N N . VAL A 1 1147 ? 16.658 4.430 20.267 1.00 95.44 1147 VAL A N 1
ATOM 8853 C CA . VAL A 1 1147 ? 17.213 3.262 19.576 1.00 95.44 1147 VAL A CA 1
ATOM 8854 C C . VAL A 1 1147 ? 16.098 2.532 18.836 1.00 95.44 1147 VAL A C 1
ATOM 8856 O O . VAL A 1 1147 ? 15.103 2.126 19.438 1.00 95.44 1147 VAL A O 1
ATOM 8859 N N . LEU A 1 1148 ? 16.277 2.380 17.526 1.00 95.00 1148 LEU A N 1
ATOM 8860 C CA . LEU A 1 1148 ? 15.432 1.575 16.653 1.00 95.00 1148 LEU A CA 1
ATOM 8861 C C . LEU A 1 1148 ? 16.086 0.195 16.511 1.00 95.00 1148 LEU A C 1
ATOM 8863 O O . LEU A 1 1148 ? 17.268 0.138 16.172 1.00 95.00 1148 LEU A O 1
ATOM 8867 N N . LYS A 1 1149 ? 15.354 -0.900 16.745 1.00 93.06 1149 LYS A N 1
ATOM 8868 C CA . LYS A 1 1149 ? 15.895 -2.270 16.688 1.00 93.06 1149 LYS A CA 1
ATOM 8869 C C . LYS A 1 1149 ? 15.186 -3.124 15.640 1.00 93.06 1149 LYS A C 1
ATOM 8871 O O . LYS A 1 1149 ? 13.985 -3.347 15.755 1.00 93.06 1149 LYS A O 1
ATOM 8876 N N . ALA A 1 1150 ? 15.946 -3.659 14.686 1.00 91.44 1150 ALA A N 1
ATOM 8877 C CA . ALA A 1 1150 ? 15.497 -4.694 13.756 1.00 91.44 1150 ALA A CA 1
ATOM 8878 C C . ALA A 1 1150 ? 16.249 -6.001 14.058 1.00 91.44 1150 ALA A C 1
ATOM 8880 O O . ALA A 1 1150 ? 17.452 -6.100 13.796 1.00 91.44 1150 ALA A O 1
ATOM 8881 N N . THR A 1 1151 ? 15.554 -6.985 14.637 1.00 89.62 1151 THR A N 1
ATOM 8882 C CA . THR A 1 1151 ? 16.148 -8.265 15.057 1.00 89.62 1151 THR A CA 1
ATOM 8883 C C . THR A 1 1151 ? 15.243 -9.469 14.776 1.00 89.62 1151 THR A C 1
ATOM 8885 O O . THR A 1 1151 ? 14.022 -9.333 14.831 1.00 89.62 1151 THR A O 1
ATOM 8888 N N . LEU A 1 1152 ? 15.842 -10.636 14.503 1.00 88.69 1152 LEU A N 1
ATOM 8889 C CA . LEU A 1 1152 ? 15.179 -11.955 14.529 1.00 88.69 1152 LEU A CA 1
ATOM 8890 C C . LEU A 1 1152 ? 15.526 -12.796 15.771 1.00 88.69 1152 LEU A C 1
ATOM 8892 O O . LEU A 1 1152 ? 15.075 -13.937 15.895 1.00 88.69 1152 LEU A O 1
ATOM 8896 N N . TYR A 1 1153 ? 16.350 -12.262 16.674 1.00 88.19 1153 TYR A N 1
ATOM 8897 C CA . TYR A 1 1153 ? 16.852 -12.986 17.835 1.00 88.19 1153 TYR A CA 1
ATOM 8898 C C . TYR A 1 1153 ? 16.151 -12.492 19.107 1.00 88.19 1153 TYR A C 1
ATOM 8900 O O . TYR A 1 1153 ? 16.429 -11.375 19.547 1.00 88.19 1153 TYR A O 1
ATOM 8908 N N . PRO A 1 1154 ? 15.282 -13.298 19.750 1.00 89.69 1154 PRO A N 1
ATOM 8909 C CA . PRO A 1 1154 ? 14.918 -13.056 21.141 1.00 89.69 1154 PRO A CA 1
ATOM 8910 C C . PRO A 1 1154 ? 16.179 -13.076 22.017 1.00 89.69 1154 PRO A C 1
ATOM 8912 O O . PRO A 1 1154 ? 16.938 -14.048 22.023 1.00 89.69 1154 PRO A O 1
ATOM 8915 N N . GLU A 1 1155 ? 16.380 -12.007 22.780 1.00 88.38 1155 GLU A N 1
ATOM 8916 C CA . GLU A 1 1155 ? 17.470 -11.832 23.739 1.00 88.38 1155 GLU A CA 1
ATOM 8917 C C . GLU A 1 1155 ? 16.931 -11.986 25.177 1.00 88.38 1155 GLU A C 1
ATOM 8919 O O . GLU A 1 1155 ? 15.735 -11.845 25.428 1.00 88.38 1155 GLU A O 1
ATOM 8924 N N . TRP A 1 1156 ? 17.801 -12.270 26.151 1.00 86.62 1156 TRP A N 1
ATOM 8925 C CA . TRP A 1 1156 ? 17.417 -12.547 27.552 1.00 86.62 1156 TRP A CA 1
ATOM 8926 C C . TRP A 1 1156 ? 16.563 -11.447 28.220 1.00 86.62 1156 TRP A C 1
ATOM 8928 O O . TRP A 1 1156 ? 15.804 -11.712 29.151 1.00 86.62 1156 TRP A O 1
ATOM 8938 N N . TRP A 1 1157 ? 16.670 -10.211 27.725 1.00 86.88 1157 TRP A N 1
ATOM 8939 C CA . TRP A 1 1157 ? 15.938 -9.035 28.193 1.00 86.88 1157 TRP A CA 1
ATOM 8940 C C . TRP A 1 1157 ? 14.660 -8.731 27.390 1.00 86.88 1157 TRP A C 1
ATOM 8942 O O . TRP A 1 1157 ? 13.913 -7.836 27.786 1.00 86.88 1157 TRP A O 1
ATOM 8952 N N . SER A 1 1158 ? 14.387 -9.412 26.266 1.00 88.38 1158 SER A N 1
ATOM 8953 C CA . SER A 1 1158 ? 13.366 -8.993 25.281 1.00 88.38 1158 SER A CA 1
ATOM 8954 C C . SER A 1 1158 ? 11.937 -8.918 25.823 1.00 88.38 1158 SER A C 1
ATOM 8956 O O . SER A 1 1158 ? 11.124 -8.185 25.274 1.00 88.38 1158 SER A O 1
ATOM 8958 N N . THR A 1 1159 ? 11.637 -9.633 26.905 1.00 86.00 1159 THR A N 1
ATOM 8959 C CA . THR A 1 1159 ? 10.345 -9.606 27.611 1.00 86.00 1159 THR A CA 1
ATOM 8960 C C . THR A 1 1159 ? 10.256 -8.510 28.675 1.00 86.00 1159 THR A C 1
ATOM 8962 O O . THR A 1 1159 ? 9.161 -8.113 29.058 1.00 86.00 1159 THR A O 1
ATOM 8965 N N . GLN A 1 1160 ? 11.397 -7.996 29.141 1.00 87.75 1160 GLN A N 1
ATOM 8966 C CA . GLN A 1 1160 ? 11.482 -6.880 30.086 1.00 87.75 1160 GLN A CA 1
ATOM 8967 C C . GLN A 1 1160 ? 11.530 -5.524 29.370 1.00 87.75 1160 GLN A C 1
ATOM 8969 O O . GLN A 1 1160 ? 11.024 -4.527 29.888 1.00 87.75 1160 GLN A O 1
ATOM 8974 N N . ALA A 1 1161 ? 12.149 -5.463 28.185 1.00 91.38 1161 ALA A N 1
ATOM 8975 C CA . ALA A 1 1161 ? 12.201 -4.240 27.398 1.00 91.38 1161 ALA A CA 1
ATOM 8976 C C . ALA A 1 1161 ? 10.885 -4.016 26.656 1.00 91.38 1161 ALA A C 1
ATOM 8978 O O . ALA A 1 1161 ? 10.546 -4.735 25.718 1.00 91.38 1161 ALA A O 1
ATOM 8979 N N . ILE A 1 1162 ? 10.169 -2.971 27.050 1.00 95.19 1162 ILE A N 1
ATOM 8980 C CA . ILE A 1 1162 ? 8.842 -2.687 26.529 1.00 95.19 1162 ILE A CA 1
ATOM 8981 C C . ILE A 1 1162 ? 8.978 -1.938 25.189 1.00 95.19 1162 ILE A C 1
ATOM 8983 O O . ILE A 1 1162 ? 9.585 -0.855 25.160 1.00 95.19 1162 ILE A O 1
ATOM 8987 N N . PRO A 1 1163 ? 8.444 -2.485 24.078 1.00 95.56 1163 PRO A N 1
ATOM 8988 C CA . PRO A 1 1163 ? 8.459 -1.807 22.788 1.00 95.56 1163 PRO A CA 1
ATOM 8989 C C . PRO A 1 1163 ? 7.619 -0.528 22.857 1.00 95.56 1163 PRO A C 1
ATOM 8991 O O . PRO A 1 1163 ? 6.623 -0.462 23.574 1.00 95.56 1163 PRO A O 1
ATOM 8994 N N . TRP A 1 1164 ? 8.041 0.496 22.119 1.00 95.69 1164 TRP A N 1
ATOM 8995 C CA . TRP A 1 1164 ? 7.451 1.841 22.117 1.00 95.69 1164 TRP A CA 1
ATOM 8996 C C . TRP A 1 1164 ? 7.535 2.587 23.464 1.00 95.69 1164 TRP A C 1
ATOM 8998 O O . TRP A 1 1164 ? 6.991 3.679 23.589 1.00 95.69 1164 TRP A O 1
ATOM 9008 N N . TYR A 1 1165 ? 8.261 2.054 24.453 1.00 96.81 1165 TYR A N 1
ATOM 9009 C CA . TYR A 1 1165 ? 8.496 2.714 25.743 1.00 96.81 1165 TYR A CA 1
ATOM 9010 C C . TYR A 1 1165 ? 9.993 2.825 26.081 1.00 96.81 1165 TYR A C 1
ATOM 9012 O O . TYR A 1 1165 ? 10.476 3.934 26.288 1.00 96.81 1165 TYR A O 1
ATOM 9020 N N . HIS A 1 1166 ? 10.753 1.720 26.059 1.00 96.25 1166 HIS A N 1
ATOM 9021 C CA . HIS A 1 1166 ? 12.222 1.750 26.226 1.00 96.25 1166 HIS A CA 1
ATOM 9022 C C . HIS A 1 1166 ? 12.976 1.886 24.892 1.00 96.25 1166 HIS A C 1
ATOM 9024 O O . HIS A 1 1166 ? 14.104 2.371 24.854 1.00 96.25 1166 HIS A O 1
ATOM 9030 N N . TYR A 1 1167 ? 12.385 1.403 23.798 1.00 96.56 1167 TYR A N 1
ATOM 9031 C CA . TYR A 1 1167 ? 12.981 1.401 22.462 1.00 96.56 1167 TYR A CA 1
ATOM 9032 C C . TYR A 1 1167 ? 11.896 1.322 21.390 1.00 96.56 1167 TYR A C 1
ATOM 9034 O O . TYR A 1 1167 ? 10.727 1.080 21.692 1.00 96.56 1167 TYR A O 1
ATOM 9042 N N . VAL A 1 1168 ? 12.283 1.484 20.128 1.00 97.12 1168 VAL A N 1
ATOM 9043 C CA . VAL A 1 1168 ? 11.372 1.380 18.987 1.00 97.12 1168 VAL A CA 1
ATOM 9044 C C . VAL A 1 1168 ? 11.684 0.109 18.188 1.00 97.12 1168 VAL A C 1
ATOM 9046 O O . VAL A 1 1168 ? 12.794 -0.006 17.666 1.00 97.12 1168 VAL A O 1
ATOM 9049 N N . PRO A 1 1169 ? 10.767 -0.867 18.077 1.00 95.12 1169 PRO A N 1
ATOM 9050 C CA . PRO A 1 1169 ? 10.962 -1.986 17.165 1.00 95.12 1169 PRO A CA 1
ATOM 9051 C C . PRO A 1 1169 ? 10.799 -1.512 15.713 1.00 95.12 1169 PRO A C 1
ATOM 9053 O O . PRO A 1 1169 ? 9.961 -0.659 15.422 1.00 95.12 1169 PRO A O 1
ATOM 9056 N N . ALA A 1 1170 ? 11.609 -2.064 14.815 1.00 89.69 1170 ALA A N 1
ATOM 9057 C CA . ALA A 1 1170 ? 11.585 -1.784 13.384 1.00 89.69 1170 ALA A CA 1
ATOM 9058 C C . ALA A 1 1170 ? 11.504 -3.089 12.583 1.00 89.69 1170 ALA A C 1
ATOM 9060 O O . ALA A 1 1170 ? 12.060 -4.115 12.990 1.00 89.69 1170 ALA A O 1
ATOM 9061 N N . ARG A 1 1171 ? 10.836 -3.048 11.430 1.00 86.25 1171 ARG A N 1
ATOM 9062 C CA . ARG A 1 1171 ? 10.699 -4.203 10.538 1.00 86.25 1171 ARG A CA 1
ATOM 9063 C C . ARG A 1 1171 ? 12.034 -4.621 9.930 1.00 86.25 1171 ARG A C 1
ATOM 9065 O O . ARG A 1 1171 ? 12.925 -3.809 9.678 1.00 86.25 1171 ARG A O 1
ATOM 9072 N N . TYR A 1 1172 ? 12.140 -5.909 9.612 1.00 80.38 1172 TYR A N 1
ATOM 9073 C CA . TYR A 1 1172 ? 13.356 -6.489 9.039 1.00 80.38 1172 TYR A CA 1
ATOM 9074 C C . TYR A 1 1172 ? 13.594 -6.093 7.572 1.00 80.38 1172 TYR A C 1
ATOM 9076 O O . TYR A 1 1172 ? 14.716 -6.190 7.072 1.00 80.38 1172 TYR A O 1
ATOM 9084 N N . ASP A 1 1173 ? 12.541 -5.639 6.885 1.00 76.38 1173 ASP A N 1
ATOM 9085 C CA . ASP A 1 1173 ? 12.567 -5.055 5.538 1.00 76.38 1173 ASP A CA 1
ATOM 9086 C C . ASP A 1 1173 ? 12.871 -3.551 5.501 1.00 76.38 1173 ASP A C 1
ATOM 9088 O O . ASP A 1 1173 ? 13.110 -3.013 4.420 1.00 76.38 1173 ASP A O 1
ATOM 9092 N N . PHE A 1 1174 ? 12.932 -2.903 6.669 1.00 79.81 1174 PHE A N 1
ATOM 9093 C CA . PHE A 1 1174 ? 13.156 -1.470 6.848 1.00 79.81 1174 PHE A CA 1
ATOM 9094 C C . PHE A 1 1174 ? 12.069 -0.552 6.251 1.00 79.81 1174 PHE A C 1
ATOM 9096 O O . PHE A 1 1174 ? 12.299 0.658 6.156 1.00 79.81 1174 PHE A O 1
ATOM 9103 N N . SER A 1 1175 ? 10.893 -1.080 5.873 1.00 75.38 1175 SER A N 1
ATOM 9104 C CA . SER A 1 1175 ? 9.826 -0.285 5.240 1.00 75.38 1175 SER A CA 1
ATOM 9105 C C . SER A 1 1175 ? 9.237 0.777 6.181 1.00 75.38 1175 SER A C 1
ATOM 9107 O O . SER A 1 1175 ? 8.920 1.888 5.755 1.00 75.38 1175 SER A O 1
ATOM 9109 N N . ASP A 1 1176 ? 9.190 0.486 7.482 1.00 78.19 1176 ASP A N 1
ATOM 9110 C CA . ASP A 1 1176 ? 8.643 1.345 8.537 1.00 78.19 1176 ASP A CA 1
ATOM 9111 C C . ASP A 1 1176 ? 9.613 2.421 9.061 1.00 78.19 1176 ASP A C 1
ATOM 9113 O O . ASP A 1 1176 ? 9.176 3.384 9.699 1.00 78.19 1176 ASP A O 1
ATOM 9117 N N . LEU A 1 1177 ? 10.919 2.321 8.767 1.00 79.94 1177 LEU A N 1
ATOM 9118 C CA . LEU A 1 1177 ? 11.931 3.254 9.284 1.00 79.94 1177 LEU A CA 1
ATOM 9119 C C . LEU A 1 1177 ? 11.628 4.711 8.930 1.00 79.94 1177 LEU A C 1
ATOM 9121 O O . LEU A 1 1177 ? 11.899 5.608 9.731 1.00 79.94 1177 LEU A O 1
ATOM 9125 N N . PHE A 1 1178 ? 11.090 4.973 7.736 1.00 77.94 1178 PHE A N 1
ATOM 9126 C CA . PHE A 1 1178 ? 10.751 6.337 7.342 1.00 77.94 1178 PHE A CA 1
ATOM 9127 C C . PHE A 1 1178 ? 9.561 6.878 8.145 1.00 77.94 1178 PHE A C 1
ATOM 9129 O O . PHE A 1 1178 ? 9.668 7.994 8.653 1.00 77.94 1178 PHE A O 1
ATOM 9136 N N . ASP A 1 1179 ? 8.490 6.098 8.321 1.00 78.81 1179 ASP A N 1
ATOM 9137 C CA . ASP A 1 1179 ? 7.302 6.480 9.104 1.00 78.81 1179 ASP A CA 1
ATOM 9138 C C . ASP A 1 1179 ? 7.666 6.752 10.575 1.00 78.81 1179 ASP A C 1
ATOM 9140 O O . ASP A 1 1179 ? 7.312 7.789 11.141 1.00 78.81 1179 ASP A O 1
ATOM 9144 N N . ILE A 1 1180 ? 8.470 5.869 11.175 1.00 84.75 1180 ILE A N 1
ATOM 9145 C CA . ILE A 1 1180 ? 9.003 6.030 12.535 1.00 84.75 1180 ILE A CA 1
ATOM 9146 C C . ILE A 1 1180 ? 9.808 7.332 12.658 1.00 84.75 1180 ILE A C 1
ATOM 9148 O O . ILE A 1 1180 ? 9.606 8.127 13.580 1.00 84.75 1180 ILE A O 1
ATOM 9152 N N . MET A 1 1181 ? 10.722 7.585 11.717 1.00 84.94 1181 MET A N 1
ATOM 9153 C CA . MET A 1 1181 ? 11.547 8.793 11.743 1.00 84.94 1181 MET A CA 1
ATOM 9154 C C . MET A 1 1181 ? 10.731 10.068 11.491 1.00 84.94 1181 MET A C 1
ATOM 9156 O O . MET A 1 1181 ? 11.070 11.115 12.047 1.00 84.94 1181 MET A O 1
ATOM 9160 N N . ALA A 1 1182 ? 9.659 10.002 10.699 1.00 79.88 1182 ALA A N 1
ATOM 9161 C CA . ALA A 1 1182 ? 8.750 11.117 10.447 1.00 79.88 1182 ALA A CA 1
ATOM 9162 C C . ALA A 1 1182 ? 7.985 11.535 11.708 1.00 79.88 1182 ALA A C 1
ATOM 9164 O O . ALA A 1 1182 ? 7.887 12.725 12.006 1.00 79.88 1182 ALA A O 1
ATOM 9165 N N . PHE A 1 1183 ? 7.505 10.556 12.477 1.00 85.44 1183 PHE A N 1
ATOM 9166 C CA . PHE A 1 1183 ? 6.818 10.780 13.745 1.00 85.44 1183 PHE A CA 1
ATOM 9167 C C . PHE A 1 1183 ? 7.699 11.545 14.750 1.00 85.44 1183 PHE A C 1
ATOM 9169 O O . PHE A 1 1183 ? 7.299 12.591 15.266 1.00 85.44 1183 PHE A O 1
ATOM 9176 N N . PHE A 1 1184 ? 8.933 11.086 14.980 1.00 86.62 1184 PHE A N 1
ATOM 9177 C CA . PHE A 1 1184 ? 9.815 11.701 15.980 1.00 86.62 1184 PHE A CA 1
ATOM 9178 C C . PHE A 1 1184 ? 10.548 12.962 15.494 1.00 86.62 1184 PHE A C 1
ATOM 9180 O O . PHE A 1 1184 ? 10.631 13.946 16.229 1.00 86.62 1184 PHE A O 1
ATOM 9187 N N . THR A 1 1185 ? 11.078 12.981 14.263 1.00 82.69 1185 THR A N 1
ATOM 9188 C CA . THR A 1 1185 ? 11.834 14.148 13.744 1.00 82.69 1185 THR A CA 1
ATOM 9189 C C . THR A 1 1185 ? 10.957 15.233 13.128 1.00 82.69 1185 THR A C 1
ATOM 9191 O O . THR A 1 1185 ? 11.417 16.368 12.954 1.00 82.69 1185 THR A O 1
ATOM 9194 N N . GLY A 1 1186 ? 9.697 14.904 12.842 1.00 75.38 1186 GLY A N 1
ATOM 9195 C CA . GLY A 1 1186 ? 8.742 15.756 12.151 1.00 75.38 1186 GLY A CA 1
ATOM 9196 C C . GLY A 1 1186 ? 8.780 15.540 10.650 1.00 75.38 1186 GLY A C 1
ATOM 9197 O O . GLY A 1 1186 ? 9.562 14.745 10.121 1.00 75.38 1186 GLY A O 1
ATOM 9198 N N . SER A 1 1187 ? 7.946 16.294 9.936 1.00 70.19 1187 SER A N 1
ATOM 9199 C CA . SER A 1 1187 ? 7.942 16.203 8.482 1.00 70.19 1187 SER A CA 1
ATOM 9200 C C . SER A 1 1187 ? 9.325 16.584 7.917 1.00 70.19 1187 SER A C 1
ATOM 9202 O O . SER A 1 1187 ? 9.990 17.501 8.420 1.00 70.19 1187 SER A O 1
ATOM 9204 N N . PRO A 1 1188 ? 9.775 15.962 6.812 1.00 60.69 1188 PRO A N 1
ATOM 9205 C CA . PRO A 1 1188 ? 11.031 16.334 6.150 1.00 60.69 1188 PRO A CA 1
ATOM 9206 C C . PRO A 1 1188 ? 11.091 17.811 5.698 1.00 60.69 1188 PRO A C 1
ATOM 9208 O O . PRO A 1 1188 ? 12.179 18.388 5.555 1.00 60.69 1188 PRO A O 1
ATOM 9211 N N . GLU A 1 1189 ? 9.921 18.432 5.509 1.00 59.69 1189 GLU A N 1
ATOM 9212 C CA . GLU A 1 1189 ? 9.701 19.855 5.217 1.00 59.69 1189 GLU A CA 1
ATOM 9213 C C . GLU A 1 1189 ? 9.894 20.763 6.456 1.00 59.69 1189 GLU A C 1
ATOM 9215 O O . GLU A 1 1189 ? 10.265 21.929 6.301 1.00 59.69 1189 GLU A O 1
ATOM 9220 N N . ARG A 1 1190 ? 9.710 20.228 7.676 1.00 61.75 1190 ARG A N 1
ATOM 9221 C CA . ARG A 1 1190 ? 9.586 20.941 8.966 1.00 61.75 1190 ARG A CA 1
ATOM 9222 C C . ARG A 1 1190 ? 8.381 21.891 9.068 1.00 61.75 1190 ARG A C 1
ATOM 9224 O O . ARG A 1 1190 ? 8.418 22.831 9.860 1.00 61.75 1190 ARG A O 1
ATOM 9231 N N . ASP A 1 1191 ? 7.329 21.661 8.281 1.00 67.88 1191 ASP A N 1
ATOM 9232 C CA . ASP A 1 1191 ? 6.009 22.280 8.497 1.00 67.88 1191 ASP A CA 1
ATOM 9233 C C . ASP A 1 1191 ? 5.265 21.628 9.674 1.00 67.88 1191 ASP A C 1
ATOM 9235 O O . ASP A 1 1191 ? 4.490 22.297 10.356 1.00 67.88 1191 ASP A O 1
ATOM 9239 N N . VAL A 1 1192 ? 5.565 20.356 9.950 1.00 71.81 1192 VAL A N 1
ATOM 9240 C CA . VAL A 1 1192 ? 5.079 19.602 11.105 1.00 71.81 1192 VAL A CA 1
ATOM 9241 C C . VAL A 1 1192 ? 6.230 19.429 12.101 1.00 71.81 1192 VAL A C 1
ATOM 9243 O O . VAL A 1 1192 ? 7.261 18.855 11.727 1.00 71.81 1192 VAL A O 1
ATOM 9246 N N . PRO A 1 1193 ? 6.109 19.918 13.350 1.00 75.00 1193 PRO A N 1
ATOM 9247 C CA . PRO A 1 1193 ? 7.088 19.625 14.386 1.00 75.00 1193 PRO A CA 1
ATOM 9248 C C . PRO A 1 1193 ? 7.021 18.138 14.740 1.00 75.00 1193 PRO A C 1
ATOM 9250 O O . PRO A 1 1193 ? 5.941 17.591 14.937 1.00 75.00 1193 PRO A O 1
ATOM 9253 N N . GLY A 1 1194 ? 8.181 17.494 14.828 1.00 80.38 1194 GLY A N 1
ATOM 9254 C CA . GLY A 1 1194 ? 8.262 16.119 15.302 1.00 80.38 1194 GLY A CA 1
ATOM 9255 C C . GLY A 1 1194 ? 7.922 15.997 16.771 1.00 80.38 1194 GLY A C 1
ATOM 9256 O O . GLY A 1 1194 ? 8.049 16.963 17.531 1.00 80.38 1194 GLY A O 1
ATOM 9257 N N . ARG A 1 1195 ? 7.569 14.779 17.174 1.00 87.44 1195 ARG A N 1
ATOM 9258 C CA . ARG A 1 1195 ? 7.396 14.397 18.574 1.00 87.44 1195 ARG A CA 1
ATOM 9259 C C . ARG A 1 1195 ? 8.745 14.217 19.275 1.00 87.44 1195 ARG A C 1
ATOM 9261 O O . ARG A 1 1195 ? 9.050 13.164 19.824 1.00 87.44 1195 ARG A O 1
ATOM 9268 N N . ASP A 1 1196 ? 9.568 15.267 19.231 1.00 88.19 1196 ASP A N 1
ATOM 9269 C CA . ASP A 1 1196 ? 10.883 15.341 19.883 1.00 88.19 1196 ASP A CA 1
ATOM 9270 C C . ASP A 1 1196 ? 10.745 15.310 21.420 1.00 88.19 1196 ASP A C 1
ATOM 9272 O O . ASP A 1 1196 ? 11.697 14.947 22.101 1.00 88.19 1196 ASP A O 1
ATOM 9276 N N . ASP A 1 1197 ? 9.547 15.625 21.940 1.00 91.19 1197 ASP A N 1
ATOM 9277 C CA . ASP A 1 1197 ? 9.104 15.417 23.325 1.00 91.19 1197 ASP A CA 1
ATOM 9278 C C . ASP A 1 1197 ? 9.003 13.924 23.674 1.00 91.19 1197 ASP A C 1
ATOM 9280 O O . ASP A 1 1197 ? 9.604 13.466 24.642 1.00 91.19 1197 ASP A O 1
ATOM 9284 N N . LEU A 1 1198 ? 8.297 13.152 22.845 1.00 93.56 1198 LEU A N 1
ATOM 9285 C CA . LEU A 1 1198 ? 8.139 11.706 23.021 1.00 93.56 1198 LEU A CA 1
ATOM 9286 C C . LEU A 1 1198 ? 9.430 10.940 22.697 1.00 93.56 1198 LEU A C 1
ATOM 9288 O O . LEU A 1 1198 ? 9.681 9.872 23.250 1.00 93.56 1198 LEU A O 1
ATOM 9292 N N . ALA A 1 1199 ? 10.270 11.497 21.826 1.00 94.62 1199 ALA A N 1
ATOM 9293 C CA . ALA A 1 1199 ? 11.611 10.993 21.570 1.00 94.62 1199 ALA A CA 1
ATOM 9294 C C . ALA A 1 1199 ? 12.552 11.223 22.770 1.00 94.62 1199 ALA A C 1
ATOM 9296 O O . ALA A 1 1199 ? 13.299 10.312 23.115 1.00 94.62 1199 ALA A O 1
ATOM 9297 N N . GLU A 1 1200 ? 12.495 12.393 23.430 1.00 96.38 1200 GLU A N 1
ATOM 9298 C CA . GLU A 1 1200 ? 13.215 12.657 24.692 1.00 96.38 1200 GLU A CA 1
ATOM 9299 C C . GLU A 1 1200 ? 12.758 11.680 25.790 1.00 96.38 1200 GLU A C 1
ATOM 9301 O O . GLU A 1 1200 ? 13.596 11.129 26.498 1.00 96.38 1200 GLU A O 1
ATOM 9306 N N . GLU A 1 1201 ? 11.452 11.404 25.875 1.00 96.44 1201 GLU A N 1
ATOM 9307 C CA . GLU A 1 1201 ? 10.863 10.432 26.807 1.00 96.44 1201 GLU A CA 1
ATOM 9308 C C . GLU A 1 1201 ? 11.373 8.998 26.570 1.00 96.44 1201 GLU A C 1
ATOM 9310 O O . GLU A 1 1201 ? 11.947 8.405 27.481 1.00 96.44 1201 GLU A O 1
ATOM 9315 N N . ILE A 1 1202 ? 11.250 8.449 25.350 1.00 97.19 1202 ILE A N 1
ATOM 9316 C CA . ILE A 1 1202 ? 11.754 7.094 25.038 1.00 97.19 1202 ILE A CA 1
ATOM 9317 C C . ILE A 1 1202 ? 13.275 7.012 25.230 1.00 97.19 1202 ILE A C 1
ATOM 9319 O O . ILE A 1 1202 ? 13.778 6.012 25.738 1.00 97.19 1202 ILE A O 1
ATOM 9323 N N . ALA A 1 1203 ? 14.030 8.046 24.846 1.00 96.94 1203 ALA A N 1
ATOM 9324 C CA . ALA A 1 1203 ? 15.482 8.069 25.022 1.00 96.94 1203 ALA A CA 1
ATOM 9325 C C . ALA A 1 1203 ? 15.895 8.074 26.506 1.00 96.94 1203 ALA A C 1
ATOM 9327 O O . ALA A 1 1203 ? 16.871 7.411 26.873 1.00 96.94 1203 ALA A O 1
ATOM 9328 N N . ALA A 1 1204 ? 15.137 8.774 27.358 1.00 96.44 1204 ALA A N 1
ATOM 9329 C CA . ALA A 1 1204 ? 15.328 8.775 28.803 1.00 96.44 1204 ALA A CA 1
ATOM 9330 C C . ALA A 1 1204 ? 14.975 7.413 29.418 1.00 96.44 1204 ALA A C 1
ATOM 9332 O O . ALA A 1 1204 ? 15.838 6.817 30.060 1.00 96.44 1204 ALA A O 1
ATOM 9333 N N . HIS A 1 1205 ? 13.777 6.875 29.152 1.00 97.06 1205 HIS A N 1
ATOM 9334 C CA . HIS A 1 1205 ? 13.350 5.563 29.656 1.00 97.06 1205 HIS A CA 1
ATOM 9335 C C . HIS A 1 1205 ? 14.257 4.424 29.158 1.00 97.06 1205 HIS A C 1
ATOM 9337 O O . HIS A 1 1205 ? 14.567 3.499 29.902 1.00 97.06 1205 HIS A O 1
ATOM 9343 N N . GLY A 1 1206 ? 14.732 4.488 27.911 1.00 95.75 1206 GLY A N 1
ATOM 9344 C CA . GLY A 1 1206 ? 15.692 3.532 27.357 1.00 95.75 1206 GLY A CA 1
ATOM 9345 C C . GLY A 1 1206 ? 17.058 3.590 28.048 1.00 95.75 1206 GLY A C 1
ATOM 9346 O O . GLY A 1 1206 ? 17.643 2.547 28.348 1.00 95.75 1206 GLY A O 1
ATOM 9347 N N . ARG A 1 1207 ? 17.558 4.796 28.359 1.00 94.75 1207 ARG A N 1
ATOM 9348 C CA . ARG A 1 1207 ? 18.795 4.981 29.138 1.00 94.75 1207 ARG A CA 1
ATOM 9349 C C . ARG A 1 1207 ? 18.630 4.506 30.581 1.00 94.75 1207 ARG A C 1
ATOM 9351 O O . ARG A 1 1207 ? 19.516 3.813 31.067 1.00 94.75 1207 ARG A O 1
ATOM 9358 N N . GLU A 1 1208 ? 17.525 4.848 31.236 1.00 94.12 1208 GLU A N 1
ATOM 9359 C CA . GLU A 1 1208 ? 17.162 4.395 32.585 1.00 94.12 1208 GLU A CA 1
ATOM 9360 C C . GLU A 1 1208 ? 17.109 2.861 32.637 1.00 94.12 1208 GLU A C 1
ATOM 9362 O O . GLU A 1 1208 ? 17.881 2.240 33.365 1.00 94.12 1208 GLU A O 1
ATOM 9367 N N . PHE A 1 1209 ? 16.358 2.226 31.733 1.00 92.94 1209 PHE A N 1
ATOM 9368 C CA . PHE A 1 1209 ? 16.317 0.770 31.581 1.00 92.94 1209 PHE A CA 1
ATOM 9369 C C . PHE A 1 1209 ? 17.711 0.148 31.353 1.00 92.94 1209 PHE A C 1
ATOM 9371 O O . PHE A 1 1209 ? 18.050 -0.859 31.972 1.00 92.94 1209 PHE A O 1
ATOM 9378 N N . ALA A 1 1210 ? 18.578 0.754 30.536 1.00 91.94 1210 ALA A N 1
ATOM 9379 C CA . ALA A 1 1210 ? 19.936 0.239 30.319 1.00 91.94 1210 ALA A CA 1
ATOM 9380 C C . ALA A 1 1210 ? 20.883 0.387 31.530 1.00 91.94 1210 ALA A C 1
ATOM 9382 O O . ALA A 1 1210 ? 21.863 -0.365 31.651 1.00 91.94 1210 ALA A O 1
ATOM 9383 N N . LEU A 1 1211 ? 20.606 1.353 32.409 1.00 89.88 1211 LEU A N 1
ATOM 9384 C CA . LEU A 1 1211 ? 21.352 1.607 33.641 1.00 89.88 1211 LEU A CA 1
ATOM 9385 C C . LEU A 1 1211 ? 20.813 0.812 34.838 1.00 89.88 1211 LEU A C 1
ATOM 9387 O O . LEU A 1 1211 ? 21.606 0.490 35.716 1.00 89.88 1211 LEU A O 1
ATOM 9391 N N . GLU A 1 1212 ? 19.524 0.468 34.853 1.00 87.19 1212 GLU A N 1
ATOM 9392 C CA . GLU A 1 1212 ? 18.831 -0.140 36.002 1.00 87.19 1212 GLU A CA 1
ATOM 9393 C C . GLU A 1 1212 ? 18.353 -1.583 35.785 1.00 87.19 1212 GLU A C 1
ATOM 9395 O O . GLU A 1 1212 ? 18.132 -2.287 36.759 1.00 87.19 1212 GLU A O 1
ATOM 9400 N N . HIS A 1 1213 ? 18.179 -2.030 34.540 1.00 85.56 1213 HIS A N 1
ATOM 9401 C CA . HIS A 1 1213 ? 17.569 -3.332 34.215 1.00 85.56 1213 HIS A CA 1
ATOM 9402 C C . HIS A 1 1213 ? 18.392 -4.177 33.225 1.00 85.56 1213 HIS A C 1
ATOM 9404 O O . HIS A 1 1213 ? 18.094 -5.348 32.998 1.00 85.56 1213 HIS A O 1
ATOM 9410 N N . LEU A 1 1214 ? 19.439 -3.596 32.628 1.00 88.12 1214 LEU A N 1
ATOM 9411 C CA . LEU A 1 1214 ? 20.435 -4.302 31.813 1.00 88.12 1214 LEU A CA 1
ATOM 9412 C C . LEU A 1 1214 ? 21.803 -4.342 32.507 1.00 88.12 1214 LEU A C 1
ATOM 9414 O O . LEU A 1 1214 ? 22.833 -4.249 31.837 1.00 88.12 1214 LEU A O 1
ATOM 9418 N N . ARG A 1 1215 ? 21.852 -4.386 33.842 1.00 86.50 1215 ARG A N 1
ATOM 9419 C CA . ARG A 1 1215 ? 23.119 -4.452 34.582 1.00 86.50 1215 ARG A CA 1
ATOM 9420 C C . ARG A 1 1215 ? 23.642 -5.884 34.678 1.00 86.50 1215 ARG A C 1
ATOM 9422 O O . ARG A 1 1215 ? 23.013 -6.842 34.234 1.00 86.50 1215 ARG A O 1
ATOM 9429 N N . TRP A 1 1216 ? 24.834 -6.011 35.255 1.00 85.00 1216 TRP A N 1
ATOM 9430 C CA . TRP A 1 1216 ? 25.473 -7.304 35.498 1.00 85.00 1216 TRP A CA 1
ATOM 9431 C C . TRP A 1 1216 ? 24.635 -8.141 36.470 1.00 85.00 1216 TRP A C 1
ATOM 9433 O O . TRP A 1 1216 ? 24.435 -9.333 36.274 1.00 85.00 1216 TRP A O 1
ATOM 9443 N N . GLU A 1 1217 ? 24.057 -7.455 37.446 1.00 85.88 1217 GLU A N 1
ATOM 9444 C CA . GLU A 1 1217 ? 23.131 -7.919 38.468 1.00 85.88 1217 GLU A CA 1
ATOM 9445 C C . GLU A 1 1217 ? 21.819 -8.470 37.870 1.00 85.88 1217 GLU A C 1
ATOM 9447 O O . GLU A 1 1217 ? 21.329 -9.524 38.278 1.00 85.88 1217 GLU A O 1
ATOM 9452 N N . ASP A 1 1218 ? 21.269 -7.811 36.845 1.00 86.69 1218 ASP A N 1
ATOM 9453 C CA . ASP A 1 1218 ?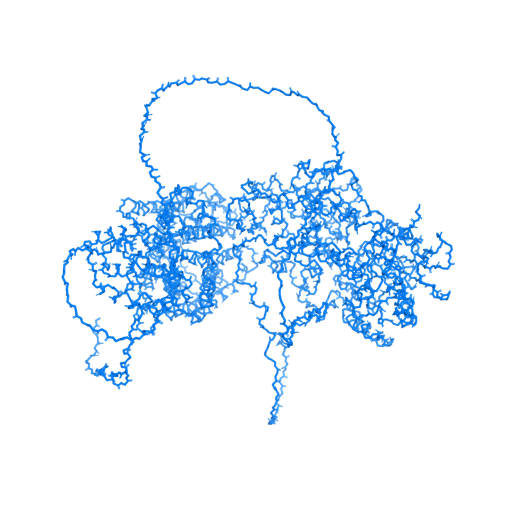 20.051 -8.266 36.159 1.00 86.69 1218 ASP A CA 1
ATOM 9454 C C . ASP A 1 1218 ? 20.317 -9.504 35.291 1.00 86.69 1218 ASP A C 1
ATOM 9456 O O . ASP A 1 1218 ? 19.520 -10.446 35.272 1.00 86.69 1218 ASP A O 1
ATOM 9460 N N . MET A 1 1219 ? 21.478 -9.550 34.626 1.00 87.38 1219 MET A N 1
ATOM 9461 C CA . MET A 1 1219 ? 21.949 -10.754 33.937 1.00 87.38 1219 MET A CA 1
ATOM 9462 C C . MET A 1 1219 ? 22.186 -11.912 34.909 1.00 87.38 1219 MET A C 1
ATOM 9464 O O . MET A 1 1219 ? 21.896 -13.058 34.571 1.00 87.38 1219 MET A O 1
ATOM 9468 N N . GLN A 1 1220 ? 22.703 -11.629 36.107 1.00 85.19 1220 GLN A N 1
ATOM 9469 C CA . GLN A 1 1220 ? 22.875 -12.615 37.170 1.00 85.19 1220 GLN A CA 1
ATOM 9470 C C . GLN A 1 1220 ? 21.534 -13.200 37.617 1.00 85.19 1220 GLN A C 1
ATOM 9472 O O . GLN A 1 1220 ? 21.420 -14.421 37.677 1.00 85.19 1220 GLN A O 1
ATOM 9477 N N . SER A 1 1221 ? 20.515 -12.363 37.841 1.00 85.12 1221 SER A N 1
ATOM 9478 C CA . SER A 1 1221 ? 19.148 -12.810 38.154 1.00 85.12 1221 SER A CA 1
ATOM 9479 C C . SER A 1 1221 ? 18.581 -13.724 37.054 1.00 85.12 1221 SER A C 1
ATOM 9481 O O . SER A 1 1221 ? 18.233 -14.877 37.322 1.00 85.12 1221 SER A O 1
ATOM 9483 N N . TYR A 1 1222 ? 18.606 -13.280 35.787 1.00 89.25 1222 TYR A N 1
ATOM 9484 C CA . TYR A 1 1222 ? 18.148 -14.087 34.644 1.00 89.25 1222 TYR A CA 1
ATOM 9485 C C . TYR A 1 1222 ? 18.881 -15.434 34.550 1.00 89.25 1222 TYR A C 1
ATOM 9487 O O . TYR A 1 1222 ? 18.260 -16.489 34.396 1.00 89.25 1222 TYR A O 1
ATOM 9495 N N . MET A 1 1223 ? 20.214 -15.408 34.647 1.00 88.25 1223 MET A N 1
ATOM 9496 C CA . MET A 1 1223 ? 21.029 -16.615 34.548 1.00 88.25 1223 MET A CA 1
ATOM 9497 C C . MET A 1 1223 ? 20.846 -17.544 35.752 1.00 88.25 1223 MET A C 1
ATOM 9499 O O . MET A 1 1223 ? 21.001 -18.754 35.593 1.00 88.25 1223 MET A O 1
ATOM 9503 N N . PHE A 1 1224 ? 20.490 -17.023 36.929 1.00 86.81 1224 PHE A N 1
ATOM 9504 C CA . PHE A 1 1224 ? 20.159 -17.842 38.090 1.00 86.81 1224 PHE A CA 1
ATOM 9505 C C . PHE A 1 1224 ? 18.869 -18.634 37.860 1.00 86.81 1224 PHE A C 1
ATOM 9507 O O . PHE A 1 1224 ? 18.909 -19.862 37.961 1.00 86.81 1224 PHE A O 1
ATOM 9514 N N . LEU A 1 1225 ? 17.776 -17.975 37.445 1.00 86.38 1225 LEU A N 1
ATOM 9515 C CA . LEU A 1 1225 ? 16.523 -18.660 37.092 1.00 86.38 1225 LEU A CA 1
ATOM 9516 C C . LEU A 1 1225 ? 16.767 -19.717 36.014 1.00 86.38 1225 LEU A C 1
ATOM 9518 O O . LEU A 1 1225 ? 16.378 -20.877 36.156 1.00 86.38 1225 LEU A O 1
ATOM 9522 N N . PHE A 1 1226 ? 17.478 -19.332 34.955 1.00 91.19 1226 PHE A N 1
ATOM 9523 C CA . PHE A 1 1226 ? 17.854 -20.222 33.863 1.00 91.19 1226 PHE A CA 1
ATOM 9524 C C . PHE A 1 1226 ? 18.627 -21.463 34.353 1.00 91.19 1226 PHE A C 1
ATOM 9526 O O . PHE A 1 1226 ? 18.300 -22.592 33.976 1.00 91.19 1226 PHE A O 1
ATOM 9533 N N . LEU A 1 1227 ? 19.621 -21.286 35.232 1.00 89.25 1227 LEU A N 1
ATOM 9534 C CA . LEU A 1 1227 ? 20.382 -22.395 35.814 1.00 89.25 1227 LEU A CA 1
ATOM 9535 C C . LEU A 1 1227 ? 19.525 -23.275 36.728 1.00 89.25 1227 LEU A C 1
ATOM 9537 O O . LEU A 1 1227 ? 19.711 -24.492 36.727 1.00 89.25 1227 LEU A O 1
ATOM 9541 N N . LEU A 1 1228 ? 18.573 -22.710 37.476 1.00 87.31 1228 LEU A N 1
ATOM 9542 C CA . LEU A 1 1228 ? 17.621 -23.483 38.278 1.00 87.31 1228 LEU A CA 1
ATOM 9543 C C . LEU A 1 1228 ? 16.692 -24.331 37.394 1.00 87.31 1228 LEU A C 1
ATOM 9545 O O . LEU A 1 1228 ? 16.500 -25.520 37.665 1.00 87.31 1228 LEU A O 1
ATOM 9549 N N . GLU A 1 1229 ? 16.162 -23.762 36.312 1.00 89.56 1229 GLU A N 1
ATOM 9550 C CA . GLU A 1 1229 ? 15.353 -24.473 35.315 1.00 89.56 1229 GLU A CA 1
ATOM 9551 C C . GLU A 1 1229 ? 16.142 -25.607 34.654 1.00 89.56 1229 GLU A C 1
ATOM 9553 O O . GLU A 1 1229 ? 15.694 -26.760 34.632 1.00 89.56 1229 GLU A O 1
ATOM 9558 N N . TYR A 1 1230 ? 17.354 -25.310 34.175 1.00 92.44 1230 TYR A N 1
ATOM 9559 C CA . TYR A 1 1230 ? 18.233 -26.301 33.559 1.00 92.44 1230 TYR A CA 1
ATOM 9560 C C . TYR A 1 1230 ? 18.636 -27.390 34.558 1.00 92.44 1230 TYR A C 1
ATOM 9562 O O . TYR A 1 1230 ? 18.662 -28.573 34.219 1.00 92.44 1230 TYR A O 1
ATOM 9570 N N . ARG A 1 1231 ? 18.825 -27.039 35.834 1.00 88.94 1231 ARG A N 1
ATOM 9571 C CA . ARG A 1 1231 ? 19.047 -27.997 36.920 1.00 88.94 1231 ARG A CA 1
ATOM 9572 C C . ARG A 1 1231 ? 17.840 -28.912 37.166 1.00 88.94 1231 ARG A C 1
ATOM 9574 O O . ARG A 1 1231 ? 18.056 -30.102 37.410 1.00 88.94 1231 ARG A O 1
ATOM 9581 N N . ARG A 1 1232 ? 16.585 -28.438 37.057 1.00 88.88 1232 ARG A N 1
ATOM 9582 C CA . ARG A 1 1232 ? 15.407 -29.342 37.052 1.00 88.88 1232 ARG A CA 1
ATOM 9583 C C . ARG A 1 1232 ? 15.491 -30.317 35.876 1.00 88.88 1232 ARG A C 1
ATOM 9585 O O . ARG A 1 1232 ? 15.189 -31.495 36.060 1.00 88.88 1232 ARG A O 1
ATOM 9592 N N . ALA A 1 1233 ? 15.911 -29.873 34.692 1.00 90.75 1233 ALA A N 1
ATOM 9593 C CA . ALA A 1 1233 ? 16.103 -30.772 33.553 1.00 90.75 1233 ALA A CA 1
ATOM 9594 C C . ALA A 1 1233 ? 17.251 -31.778 33.784 1.00 90.75 1233 ALA A C 1
ATOM 9596 O O . ALA A 1 1233 ? 17.106 -32.953 33.448 1.00 90.75 1233 ALA A O 1
ATOM 9597 N N . TRP A 1 1234 ? 18.346 -31.365 34.423 1.00 90.38 1234 TRP A N 1
ATOM 9598 C CA . TRP A 1 1234 ? 19.509 -32.205 34.737 1.00 90.38 1234 TRP A CA 1
ATOM 9599 C C . TRP A 1 1234 ? 19.227 -33.299 35.784 1.00 90.38 1234 TRP A C 1
ATOM 9601 O O . TRP A 1 1234 ? 19.855 -34.359 35.750 1.00 90.38 1234 TRP A O 1
ATOM 9611 N N . ALA A 1 1235 ? 18.297 -33.052 36.714 1.00 87.19 1235 ALA A N 1
ATOM 9612 C CA . ALA A 1 1235 ? 18.002 -33.930 37.846 1.00 87.19 1235 ALA A CA 1
ATOM 9613 C C . ALA A 1 1235 ? 17.266 -35.230 37.461 1.00 87.19 1235 ALA A C 1
ATOM 9615 O O . ALA A 1 1235 ? 16.310 -35.216 36.684 1.00 87.19 1235 ALA A O 1
ATOM 9616 N N . ASP A 1 1236 ? 17.654 -36.345 38.093 1.00 84.44 1236 ASP A N 1
ATOM 9617 C CA . ASP A 1 1236 ? 16.989 -37.646 37.920 1.00 84.44 1236 ASP A CA 1
ATOM 9618 C C . ASP A 1 1236 ? 15.587 -37.679 38.558 1.00 84.44 1236 ASP A C 1
ATOM 9620 O O . ASP A 1 1236 ? 14.634 -38.143 37.933 1.00 84.44 1236 ASP A O 1
ATOM 9624 N N . ASP A 1 1237 ? 15.422 -37.125 39.769 1.00 86.19 1237 ASP A N 1
ATOM 9625 C CA . ASP A 1 1237 ? 14.104 -36.889 40.377 1.00 86.19 1237 ASP A CA 1
ATOM 9626 C C . ASP A 1 1237 ? 13.679 -35.421 40.218 1.00 86.19 1237 ASP A C 1
ATOM 9628 O O . ASP A 1 1237 ? 13.886 -34.566 41.088 1.00 86.19 1237 ASP A O 1
ATOM 9632 N N . ARG A 1 1238 ? 13.002 -35.142 39.100 1.00 85.00 1238 ARG A N 1
ATOM 9633 C CA . ARG A 1 1238 ? 12.435 -33.819 38.801 1.00 85.00 1238 ARG A CA 1
ATOM 9634 C C . ARG A 1 1238 ? 11.373 -33.374 39.819 1.00 85.00 1238 ARG A C 1
ATOM 9636 O O . ARG A 1 1238 ? 11.221 -32.176 40.048 1.00 85.00 1238 ARG A O 1
ATOM 9643 N N . ARG A 1 1239 ? 10.679 -34.300 40.501 1.00 82.06 1239 ARG A N 1
ATOM 9644 C CA . ARG A 1 1239 ? 9.666 -33.987 41.537 1.00 82.06 1239 ARG A CA 1
ATOM 9645 C C . ARG A 1 1239 ? 10.284 -33.623 42.885 1.00 82.06 1239 ARG A C 1
ATOM 9647 O O . ARG A 1 1239 ? 9.621 -32.955 43.683 1.00 82.06 1239 ARG A O 1
ATOM 9654 N N . ALA A 1 1240 ? 11.507 -34.075 43.156 1.00 81.06 1240 ALA A N 1
ATOM 9655 C CA . ALA A 1 1240 ? 12.322 -33.621 44.281 1.00 81.06 1240 ALA A CA 1
ATOM 9656 C C . ALA A 1 1240 ? 13.105 -32.336 43.961 1.00 81.06 1240 ALA A C 1
ATOM 9658 O O . ALA A 1 1240 ? 13.486 -31.631 44.897 1.00 81.06 1240 ALA A O 1
ATOM 9659 N N . ALA A 1 1241 ? 13.315 -32.028 42.675 1.00 78.94 1241 ALA A N 1
ATOM 9660 C CA . ALA A 1 1241 ? 13.872 -30.765 42.178 1.00 78.94 1241 ALA A CA 1
ATOM 9661 C C . ALA A 1 1241 ? 12.821 -29.652 41.965 1.00 78.94 1241 ALA A C 1
ATOM 9663 O O . ALA A 1 1241 ? 13.189 -28.508 41.724 1.00 78.94 1241 ALA A O 1
ATOM 9664 N N . THR A 1 1242 ? 11.528 -29.956 42.098 1.00 82.62 1242 THR A N 1
ATOM 9665 C CA . THR A 1 1242 ? 10.441 -28.961 42.098 1.00 82.62 1242 THR A CA 1
ATOM 9666 C C . THR A 1 1242 ? 10.233 -28.404 43.511 1.00 82.62 1242 THR A C 1
ATOM 9668 O O . THR A 1 1242 ? 10.311 -29.146 44.496 1.00 82.62 1242 THR A O 1
ATOM 9671 N N . TYR A 1 1243 ? 9.963 -27.106 43.627 1.00 78.62 1243 TYR A N 1
ATOM 9672 C CA . TYR A 1 1243 ? 9.614 -26.447 44.881 1.00 78.62 1243 TYR A CA 1
ATOM 9673 C C . TYR A 1 1243 ? 8.287 -26.978 45.437 1.00 78.62 1243 TYR A C 1
ATOM 9675 O O . TYR A 1 1243 ? 7.369 -27.346 44.704 1.00 78.62 1243 TYR A O 1
ATOM 9683 N N . ARG A 1 1244 ? 8.188 -27.010 46.765 1.00 72.75 1244 ARG A N 1
ATOM 9684 C CA . ARG A 1 1244 ? 6.949 -27.273 47.495 1.00 72.75 1244 ARG A CA 1
ATOM 9685 C C . ARG A 1 1244 ? 6.884 -26.293 48.646 1.00 72.75 1244 ARG A C 1
ATOM 9687 O O . ARG A 1 1244 ? 7.850 -26.200 49.408 1.00 72.75 1244 ARG A O 1
ATOM 9694 N N . TYR A 1 1245 ? 5.748 -25.618 48.754 1.00 63.31 1245 TYR A N 1
ATOM 9695 C CA . TYR A 1 1245 ? 5.463 -24.726 49.862 1.00 63.31 1245 TYR A CA 1
ATOM 9696 C C . TYR A 1 1245 ? 5.441 -25.516 51.172 1.00 63.31 1245 TYR A C 1
ATOM 9698 O O . TYR A 1 1245 ? 4.795 -26.565 51.261 1.00 63.31 1245 TYR A O 1
ATOM 9706 N N . THR A 1 1246 ? 6.186 -25.046 52.167 1.00 64.38 1246 THR A N 1
ATOM 9707 C CA . THR A 1 1246 ? 6.251 -25.654 53.501 1.00 64.38 1246 THR A CA 1
ATOM 9708 C C . THR A 1 1246 ? 5.856 -24.636 54.565 1.00 64.38 1246 THR A C 1
ATOM 9710 O O . THR A 1 1246 ? 6.115 -23.452 54.400 1.00 64.38 1246 THR A O 1
ATOM 9713 N N . GLU A 1 1247 ? 5.251 -25.076 55.674 1.00 51.28 1247 GLU A N 1
ATOM 9714 C CA . GLU A 1 1247 ? 4.775 -24.175 56.748 1.00 51.28 1247 GLU A CA 1
ATOM 9715 C C . GLU A 1 1247 ? 5.889 -23.305 57.368 1.00 51.28 1247 GLU A C 1
ATOM 9717 O O . GLU A 1 1247 ? 5.598 -22.284 57.983 1.00 51.28 1247 GLU A O 1
ATOM 9722 N N . SER A 1 1248 ? 7.162 -23.675 57.181 1.00 55.50 1248 SER A N 1
ATOM 9723 C CA . SER A 1 1248 ? 8.334 -22.863 57.539 1.00 55.50 1248 SER A CA 1
ATOM 9724 C C . SER A 1 1248 ? 8.521 -21.609 56.687 1.00 55.50 1248 SER A C 1
ATOM 9726 O O . SER A 1 1248 ? 9.198 -20.684 57.124 1.00 55.50 1248 SER A O 1
ATOM 9728 N N . ASP A 1 1249 ? 7.984 -21.601 55.468 1.00 54.56 1249 ASP A N 1
ATOM 9729 C CA . ASP A 1 1249 ? 8.233 -20.552 54.480 1.00 54.56 1249 ASP A CA 1
ATOM 9730 C C . ASP A 1 1249 ? 7.293 -19.352 54.749 1.00 54.56 1249 ASP A C 1
ATOM 9732 O O . ASP A 1 1249 ? 7.754 -18.215 54.816 1.00 54.56 1249 ASP A O 1
ATOM 9736 N N . ALA A 1 1250 ? 6.039 -19.636 55.140 1.00 48.66 1250 ALA A N 1
ATOM 9737 C CA . ALA A 1 1250 ? 4.986 -18.673 55.505 1.00 48.66 1250 ALA A CA 1
ATOM 9738 C C . ALA A 1 1250 ? 5.340 -17.665 56.623 1.00 48.66 1250 ALA A C 1
ATOM 9740 O O . ALA A 1 1250 ? 4.582 -16.731 56.886 1.00 48.66 1250 ALA A O 1
ATOM 9741 N N . GLY A 1 1251 ? 6.446 -17.885 57.340 1.00 46.25 1251 GLY A N 1
ATOM 9742 C CA . GLY A 1 1251 ? 6.929 -17.017 58.415 1.00 46.25 1251 GLY A CA 1
ATOM 9743 C C . GLY A 1 1251 ? 7.885 -15.907 57.970 1.00 46.25 1251 GLY A C 1
ATOM 9744 O O . GLY A 1 1251 ? 8.229 -15.071 58.800 1.00 46.25 1251 GLY A O 1
ATOM 9745 N N . MET A 1 1252 ? 8.328 -15.885 56.706 1.00 51.75 1252 MET A N 1
ATOM 9746 C CA . MET A 1 1252 ? 9.340 -14.933 56.209 1.00 51.75 1252 MET A CA 1
ATOM 9747 C C . MET A 1 1252 ? 8.752 -13.684 55.521 1.00 51.75 1252 MET A C 1
ATOM 9749 O O . MET A 1 1252 ? 9.499 -12.892 54.954 1.00 51.75 1252 MET A O 1
ATOM 9753 N N . GLY A 1 1253 ? 7.433 -13.464 55.601 1.00 41.16 1253 GLY A N 1
ATOM 9754 C CA . GLY A 1 1253 ? 6.701 -12.381 54.916 1.00 41.16 1253 GLY A CA 1
ATOM 9755 C C . GLY A 1 1253 ? 7.000 -10.934 55.354 1.00 41.16 1253 GLY A C 1
ATOM 9756 O O . GLY A 1 1253 ? 6.309 -10.012 54.927 1.00 41.16 1253 GLY A O 1
ATOM 9757 N N . HIS A 1 1254 ? 8.006 -10.714 56.199 1.00 40.84 1254 HIS A N 1
ATOM 9758 C CA . HIS A 1 1254 ? 8.650 -9.416 56.411 1.00 40.84 1254 HIS A CA 1
ATOM 9759 C C . HIS A 1 1254 ? 10.161 -9.640 56.428 1.00 40.84 1254 HIS A C 1
ATOM 9761 O O . HIS A 1 1254 ? 10.740 -9.982 57.460 1.00 40.84 1254 HIS A O 1
ATOM 9767 N N . VAL A 1 1255 ? 10.800 -9.437 55.276 1.00 40.19 1255 VAL A N 1
ATOM 9768 C CA . VAL A 1 1255 ? 12.247 -9.226 55.227 1.00 40.19 1255 VAL A CA 1
ATOM 9769 C C . VAL A 1 1255 ? 12.488 -7.765 55.596 1.00 40.19 1255 VAL A C 1
ATOM 9771 O O . VAL A 1 1255 ? 12.579 -6.893 54.735 1.00 40.19 1255 VAL A O 1
ATOM 9774 N N . ASP A 1 1256 ? 12.554 -7.502 56.904 1.00 33.19 1256 ASP A N 1
ATOM 9775 C CA . ASP A 1 1256 ? 13.271 -6.330 57.412 1.00 33.19 1256 ASP A CA 1
ATOM 9776 C C . ASP A 1 1256 ? 14.664 -6.302 56.770 1.00 33.19 1256 ASP A C 1
ATOM 9778 O O . ASP A 1 1256 ? 15.292 -7.355 56.640 1.00 33.19 1256 ASP A O 1
ATOM 9782 N N . ASN A 1 1257 ? 15.130 -5.107 56.389 1.00 34.84 1257 ASN A N 1
ATOM 9783 C CA . ASN A 1 1257 ? 16.411 -4.860 55.719 1.00 34.84 1257 ASN A CA 1
ATOM 9784 C C . ASN A 1 1257 ? 17.544 -5.764 56.239 1.00 34.84 1257 ASN A C 1
ATOM 9786 O O . ASN A 1 1257 ? 18.183 -5.458 57.249 1.00 34.84 1257 ASN A O 1
ATOM 9790 N N . VAL A 1 1258 ? 17.834 -6.845 55.513 1.00 35.41 1258 VAL A N 1
ATOM 9791 C CA . VAL A 1 1258 ? 19.099 -7.556 55.663 1.00 35.41 1258 VAL A CA 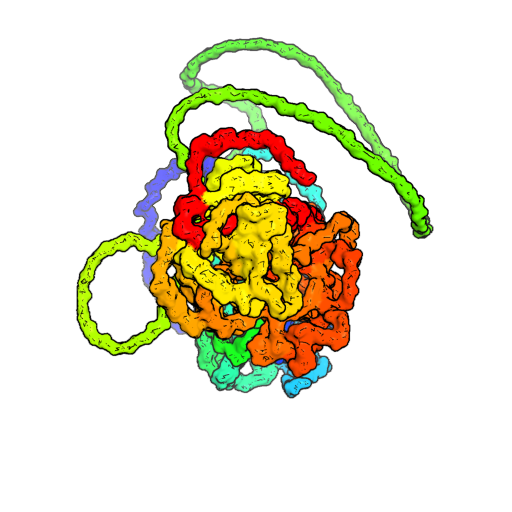1
ATOM 9792 C C . VAL A 1 1258 ? 20.105 -6.771 54.841 1.00 35.41 1258 VAL A C 1
ATOM 9794 O O . VAL A 1 1258 ? 20.137 -6.881 53.618 1.00 35.41 1258 VAL A O 1
ATOM 9797 N N . GLU A 1 1259 ? 20.904 -5.955 55.526 1.00 31.53 1259 GLU A N 1
ATOM 9798 C CA . GLU A 1 1259 ? 22.147 -5.428 54.972 1.00 31.53 1259 GLU A CA 1
ATOM 9799 C C . GLU A 1 1259 ? 22.988 -6.621 54.489 1.00 31.53 1259 GLU A C 1
ATOM 9801 O O . GLU A 1 1259 ? 23.544 -7.371 55.294 1.00 31.53 1259 GLU A O 1
ATOM 9806 N N . LEU A 1 1260 ? 23.069 -6.818 53.171 1.00 33.59 1260 LEU A N 1
ATOM 9807 C CA . LEU A 1 1260 ? 24.234 -7.480 52.607 1.00 33.59 1260 LEU A CA 1
ATOM 9808 C C . LEU A 1 1260 ? 25.346 -6.435 52.567 1.00 33.59 1260 LEU A C 1
ATOM 9810 O O . LEU A 1 1260 ? 25.352 -5.560 51.703 1.00 33.59 1260 LEU A O 1
ATOM 9814 N N . ASP A 1 1261 ? 26.267 -6.537 53.525 1.00 31.56 1261 ASP A N 1
ATOM 9815 C CA . ASP A 1 1261 ? 27.595 -5.939 53.407 1.00 31.56 1261 ASP A CA 1
ATOM 9816 C C . ASP A 1 1261 ? 28.235 -6.434 52.093 1.00 31.56 1261 ASP A C 1
ATOM 9818 O O . ASP A 1 1261 ? 28.464 -7.637 51.924 1.00 31.56 1261 ASP A O 1
ATOM 9822 N N . LEU A 1 1262 ? 28.495 -5.496 51.173 1.00 31.08 1262 LEU A N 1
ATOM 9823 C CA . LEU A 1 1262 ? 29.248 -5.679 49.921 1.00 31.08 1262 LEU A CA 1
ATOM 9824 C C . LEU A 1 1262 ? 30.744 -5.385 50.123 1.00 31.08 1262 LEU A C 1
ATOM 9826 O O . LEU A 1 1262 ? 31.060 -4.342 50.741 1.00 31.08 1262 LEU A O 1
#

Sequence (1262 aa):
MSALAHPTGIPDLAEREKDKDQERDIPHDAASLISEQTLLAKKEGIKPAFLAKVNVLNAALHEIGMGRYQWELFITAGFGWFADNIWLQAIAIVMPAVANEWVGYPHVRMATFALYAGLIVGATFWGMSCDVIGRRLAWNSTLVIAGIFGIAAGGAPNYVGFCALIACIGFGAGGNLPVDGTMFLEFLPGNKQYLLTFLSVWWAVGQVVGSLISWAFLANYGCETPPAGTFCSRESNMGWRYTYFCLGALMLFLWAIRFFVLPVYESPKFLASVGRDEEAVQVIHNIAKRNGKETSLTVEDLRAAAAPYLGDKLDGPVETKFSTLELIKHSFDDMRGEHIRALFSTPRLAWSTSLVIFCYASLGLAYPLFNGFLSGYLADKNANFGDTSLNATYAAYTYQAACGVPGSIVAALLVNWSRGGRKFAMAFFTVMAGIFLFALTQARTGPAINGLVSIASFFENAFYGVLYGYAPEVFPTPSRGTGDALASAASRLTGIFAPIIAVYSPAAKYPDGPVYASASIFVATGIVMLFLPIETVGRTALVPAYQTLRAAPRRSADSEIDSDSDIDIDIDIDDNKDWDNHPVEDAAVPETLVAPTDPNIVSITRTRLIPRSHTLLTAHVPLLSHIHAPGLSGFSSQDKGGIDLPGYSVLEHYAGVATVLDRSSSRGGKIDGGKDSDSGRGGEGIARETSQLHEDTSTWEAHPLLELMARGREIAVDHQRKRESVDTLERAVEDYQEAFGMAPQRGLRCGEHTLASSLNATPIPSLIPLAHTSVLPLLAMPPRLLRERAMEKIDVLGMMALEFHPEEEAGEGIRMLGLDEVGASRHVAKDYPSLLTPLVHLLPPSPADAPLTLTIWTEDNAFRIPSERILAKSRELARRGLVWDEAELLAAEAEVDGLKGWGNVCDPPIDRSVGNQTRYDVAEASELAALFVVDPLQYMDVCEHPEHLVMNGEMIMKEDTAVRRWEPIMASSRLMHGSEMLGAPTRDTMDIIEREVPWRNKTDSRLFFRGGPTGIFHTSARWDWRSSQRDRLALFAKDRHARAHDDPLLVDRGVGQGGVVIREMWTMIRSRLERRGSGFVMCHPNGEDALSDCPGSFHGCIDLIDTVVWSGFVDQETSLSYKYRLDVDGYGWTSRWRKELSTNSVVLKATLYPEWWSTQAIPWYHYVPARYDFSDLFDIMAFFTGSPERDVPGRDDLAEEIAAHGREFALEHLRWEDMQSYMFLFLLEYRRAWADDRRAATYRYTESDAGMGHVDNVELDL